Protein AF-0000000080947449 (afdb_homodimer)

Sequence (794 aa):
MSSFTVADSETPPSLASTPSKTPSSKARSRRSQAESKSRFEAYNRLQAAAVAFSETMPIPEIVAVGGQSDGKSSLLEALLGFRFNVREVEMGTRRPLILQMVHDASALEPRCRFQEEDSEEYGSPVVLASAIADVIKSRTDALLKKTKAAVSSKPIVMRAEYAHCPNLTIIDTPGFVLKAKKGEPENTPDEILSMVKSLASPPHRILLFLQQSSVEWCSSLWLDAIREIDPTYRRTVIVVSKFDNRLKEFSDRWEVDRYLSASGYLGDSTHPFFVALPKDRGSVSNDEFRRQISQVDSEVVRHLREGVKGGFDEEKFKSYIGFGRLRDYLESELQKKYKEAAPATLALLEQRCSEVTSELARMDSKIQATSDVSHLRKFAMMHVASISNHVVGNRYVMSSFTVADSETPPSLASTPSKTPSSKARSRRSQAESKSRFEAYNRLQAAAVAFSETMPIPEIVAVGGQSDGKSSLLEALLGFRFNVREVEMGTRRPLILQMVHDASALEPRCRFQEEDSEEYGSPVVLASAIADVIKSRTDALLKKTKAAVSSKPIVMRAEYAHCPNLTIIDTPGFVLKAKKGEPENTPDEILSMVKSLASPPHRILLFLQQSSVEWCSSLWLDAIREIDPTYRRTVIVVSKFDNRLKEFSDRWEVDRYLSASGYLGDSTHPFFVALPKDRGSVSNDEFRRQISQVDSEVVRHLREGVKGGFDEEKFKSYIGFGRLRDYLESELQKKYKEAAPATLALLEQRCSEVTSELARMDSKIQATSDVSHLRKFAMMHVASISNHVVGNRYV

Structure (mmCIF, N/CA/C/O backbone):
data_AF-0000000080947449-model_v1
#
loop_
_entity.id
_entity.type
_entity.pdbx_description
1 polymer 'Dynamin-type G domain-containing protein'
#
loop_
_atom_site.group_PDB
_atom_site.id
_atom_site.type_symbol
_atom_site.label_atom_id
_atom_site.label_alt_id
_atom_site.label_comp_id
_atom_site.label_asym_id
_atom_site.label_entity_id
_atom_site.label_seq_id
_atom_site.pdbx_PDB_ins_code
_atom_site.Cartn_x
_atom_site.Cartn_y
_atom_site.Cartn_z
_atom_site.occupancy
_atom_site.B_iso_or_equiv
_atom_site.auth_seq_id
_atom_site.auth_comp_id
_atom_site.auth_asym_id
_atom_site.auth_atom_id
_atom_site.pdbx_PDB_model_num
ATOM 1 N N . MET A 1 1 ? -70.812 -22.391 23.109 1 23.89 1 MET A N 1
ATOM 2 C CA . MET A 1 1 ? -69.875 -23.156 23.906 1 23.89 1 MET A CA 1
ATOM 3 C C . MET A 1 1 ? -69.375 -24.406 23.172 1 23.89 1 MET A C 1
ATOM 5 O O . MET A 1 1 ? -68.688 -25.25 23.734 1 23.89 1 MET A O 1
ATOM 9 N N . SER A 1 2 ? -70.188 -24.75 22.062 1 24.78 2 SER A N 1
ATOM 10 C CA . SER A 1 2 ? -70.25 -26.016 21.344 1 24.78 2 SER A CA 1
ATOM 11 C C . SER A 1 2 ? -68.875 -26.328 20.703 1 24.78 2 SER A C 1
ATOM 13 O O . SER A 1 2 ? -68.25 -25.469 20.094 1 24.78 2 SER A O 1
ATOM 15 N N . SER A 1 3 ? -68.25 -27.438 21.203 1 25.42 3 SER A N 1
ATOM 16 C CA . SER A 1 3 ? -67 -28.172 21.297 1 25.42 3 SER A CA 1
ATOM 17 C C . SER A 1 3 ? -66.625 -28.828 19.969 1 25.42 3 SER A C 1
ATOM 19 O O . SER A 1 3 ? -66.938 -30 19.75 1 25.42 3 SER A O 1
ATOM 21 N N . PHE A 1 4 ? -66.875 -28.094 18.797 1 24.69 4 PHE A N 1
ATOM 22 C CA . PHE A 1 4 ? -66.75 -28.719 17.484 1 24.69 4 PHE A CA 1
ATOM 23 C C . PHE A 1 4 ? -65.438 -29.406 17.281 1 24.69 4 PHE A C 1
ATOM 25 O O . PHE A 1 4 ? -64.375 -28.766 17.391 1 24.69 4 PHE A O 1
ATOM 32 N N . THR A 1 5 ? -65.312 -30.703 17.609 1 23.23 5 THR A N 1
ATOM 33 C CA . THR A 1 5 ? -64.312 -31.734 17.75 1 23.23 5 THR A CA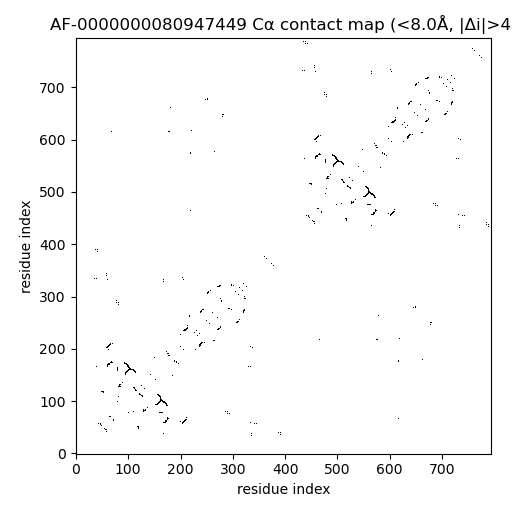 1
ATOM 34 C C . THR A 1 5 ? -63.625 -31.984 16.406 1 23.23 5 THR A C 1
ATOM 36 O O . THR A 1 5 ? -63.375 -33.125 16.031 1 23.23 5 THR A O 1
ATOM 39 N N . VAL A 1 6 ? -63.625 -31.078 15.383 1 23.75 6 VAL A N 1
ATOM 40 C CA . VAL A 1 6 ? -63.375 -31.609 14.055 1 23.75 6 VAL A CA 1
ATOM 41 C C . VAL A 1 6 ? -62 -32.312 14.031 1 23.75 6 VAL A C 1
ATOM 43 O O . VAL A 1 6 ? -60.969 -31.672 14.289 1 23.75 6 VAL A O 1
ATOM 46 N N . ALA A 1 7 ? -61.938 -33.594 14.383 1 24.55 7 ALA A N 1
ATOM 47 C CA . ALA A 1 7 ? -60.812 -34.5 14.516 1 24.55 7 ALA A CA 1
ATOM 48 C C . ALA A 1 7 ? -60.031 -34.594 13.211 1 24.55 7 ALA A C 1
ATOM 50 O O . ALA A 1 7 ? -60.5 -35.188 12.234 1 24.55 7 ALA A O 1
ATOM 51 N N . ASP A 1 8 ? -59.594 -33.469 12.555 1 25.34 8 ASP A N 1
ATOM 52 C CA . ASP A 1 8 ? -59.062 -33.531 11.203 1 25.34 8 ASP A CA 1
ATOM 53 C C . ASP A 1 8 ? -57.938 -34.594 11.117 1 25.34 8 ASP A C 1
ATOM 55 O O . ASP A 1 8 ? -57.094 -34.656 12 1 25.34 8 ASP A O 1
ATOM 59 N N . SER A 1 9 ? -58.281 -35.812 10.586 1 27.98 9 SER A N 1
ATOM 60 C CA . SER A 1 9 ? -57.531 -37.031 10.305 1 27.98 9 SER A CA 1
ATOM 61 C C . SER A 1 9 ? -56.188 -36.719 9.656 1 27.98 9 SER A C 1
ATOM 63 O O . SER A 1 9 ? -56.125 -36.031 8.641 1 27.98 9 SER A O 1
ATOM 65 N N . GLU A 1 10 ? -55.094 -36.562 10.469 1 29.14 10 GLU A N 1
ATOM 66 C CA . GLU A 1 10 ? -53.688 -36.344 10.188 1 29.14 10 GLU A CA 1
ATOM 67 C C . GLU A 1 10 ? -53.125 -37.406 9.258 1 29.14 10 GLU A C 1
ATOM 69 O O . GLU A 1 10 ? -53 -38.562 9.641 1 29.14 10 GLU A O 1
ATOM 74 N N . THR A 1 11 ? -53.719 -37.531 8.008 1 33.16 11 THR A N 1
ATOM 75 C CA . THR A 1 11 ? -53.125 -38.594 7.168 1 33.16 11 THR A CA 1
ATOM 76 C C . THR A 1 11 ? -51.594 -38.5 7.156 1 33.16 11 THR A C 1
ATOM 78 O O . THR A 1 11 ? -51.062 -37.406 7.039 1 33.16 11 THR A O 1
ATOM 81 N N . PRO A 1 12 ? -50.938 -39.562 7.625 1 32.97 12 PRO A N 1
ATOM 82 C CA . PRO A 1 12 ? -49.469 -39.625 7.805 1 32.97 12 PRO A CA 1
ATOM 83 C C . PRO A 1 12 ? -48.688 -39.375 6.516 1 32.97 12 PRO A C 1
ATOM 85 O O . PRO A 1 12 ? -49.188 -39.656 5.422 1 32.97 12 PRO A O 1
ATOM 88 N N . PRO A 1 13 ? -48.031 -38.188 6.422 1 31.58 13 PRO A N 1
ATOM 89 C CA . PRO A 1 13 ? -47.312 -37.875 5.176 1 31.58 13 PRO A CA 1
ATOM 90 C C . PRO A 1 13 ? -46.5 -39.062 4.664 1 31.58 13 PRO A C 1
ATOM 92 O O . PRO A 1 13 ? -46.062 -39.906 5.457 1 31.58 13 PRO A O 1
ATOM 95 N N . SER A 1 14 ? -46.906 -39.625 3.48 1 30.44 14 SER A N 1
ATOM 96 C CA . SER A 1 14 ? -46.219 -40.688 2.734 1 30.44 14 SER A CA 1
ATOM 97 C C . SER A 1 14 ? -44.719 -40.438 2.68 1 30.44 14 SER A C 1
ATOM 99 O O . SER A 1 14 ? -44.281 -39.281 2.523 1 30.44 14 SER A O 1
ATOM 101 N N . LEU A 1 15 ? -43.938 -41.281 3.312 1 28.88 15 LEU A N 1
ATOM 102 C CA . LEU A 1 15 ? -42.5 -41.438 3.35 1 28.88 15 LEU A CA 1
ATOM 103 C C . LEU A 1 15 ? -41.906 -41.406 1.94 1 28.88 15 LEU A C 1
ATOM 105 O O . LEU A 1 15 ? -42.094 -42.375 1.182 1 28.88 15 LEU A O 1
ATOM 109 N N . ALA A 1 16 ? -42.094 -40.219 1.2 1 30.95 16 ALA A N 1
ATOM 110 C CA . ALA A 1 16 ? -41.438 -40.188 -0.101 1 30.95 16 ALA A CA 1
ATOM 111 C C . ALA A 1 16 ? -40 -40.75 -0.011 1 30.95 16 ALA A C 1
ATOM 113 O O . ALA A 1 16 ? -39.219 -40.344 0.852 1 30.95 16 ALA A O 1
ATOM 114 N N . SER A 1 17 ? -39.844 -42.031 -0.473 1 30.22 17 SER A N 1
ATOM 115 C CA . SER A 1 17 ? -38.625 -42.812 -0.643 1 30.22 17 SER A CA 1
ATOM 116 C C . SER A 1 17 ? -37.531 -41.938 -1.258 1 30.22 17 SER A C 1
ATOM 118 O O . SER A 1 17 ? -37.75 -41.219 -2.221 1 30.22 17 SER A O 1
ATOM 120 N N . THR A 1 18 ? -36.656 -41.438 -0.416 1 34.25 18 THR A N 1
ATOM 121 C CA . THR A 1 18 ? -35.406 -40.812 -0.805 1 34.25 18 THR A CA 1
ATOM 122 C C . THR A 1 18 ? -34.719 -41.562 -1.94 1 34.25 18 THR A C 1
ATOM 124 O O . THR A 1 18 ? -34.438 -42.781 -1.808 1 34.25 18 THR A O 1
ATOM 127 N N . PRO A 1 19 ? -35.031 -41.188 -3.217 1 36.56 19 PRO A N 1
ATOM 128 C CA . PRO A 1 19 ? -34.344 -41.906 -4.297 1 36.56 19 PRO A CA 1
ATOM 129 C C . PRO A 1 19 ? -32.875 -42.125 -4.008 1 36.56 19 PRO A C 1
ATOM 131 O O . PRO A 1 19 ? -32.219 -41.312 -3.391 1 36.56 19 PRO A O 1
ATOM 134 N N . SER A 1 20 ? -32.5 -43.312 -3.77 1 34.41 20 SER A N 1
ATOM 135 C CA . SER A 1 20 ? -31.141 -43.781 -3.645 1 34.41 20 SER A CA 1
ATOM 136 C C . SER A 1 20 ? -30.266 -43.281 -4.777 1 34.41 20 SER A C 1
ATOM 138 O O . SER A 1 20 ? -30.641 -43.375 -5.953 1 34.41 20 SER A O 1
ATOM 140 N N . LYS A 1 21 ? -29.641 -42.156 -4.562 1 38.81 21 LYS A N 1
ATOM 141 C CA . LYS A 1 21 ? -28.594 -41.719 -5.484 1 38.81 21 LYS A CA 1
ATOM 142 C C . LYS A 1 21 ? -27.875 -42.906 -6.09 1 38.81 21 LYS A C 1
ATOM 144 O O . LYS A 1 21 ? -27.281 -43.719 -5.367 1 38.81 21 LYS A O 1
ATOM 149 N N . THR A 1 22 ? -28.328 -43.406 -7.148 1 42.28 22 THR A N 1
ATOM 150 C CA . THR A 1 22 ? -27.891 -44.594 -7.883 1 42.28 22 THR A CA 1
ATOM 151 C C . THR A 1 22 ? -26.375 -44.562 -8.094 1 42.28 22 THR A C 1
ATOM 153 O O . THR A 1 22 ? -25.797 -43.5 -8.297 1 42.28 22 THR A O 1
ATOM 156 N N . PRO A 1 23 ? -25.547 -45.625 -7.902 1 50.31 23 PRO A N 1
ATOM 157 C CA . PRO A 1 23 ? -24.125 -45.875 -8.156 1 50.31 23 PRO A CA 1
ATOM 158 C C . PRO A 1 23 ? -23.641 -45.219 -9.453 1 50.31 23 PRO A C 1
ATOM 160 O O . PRO A 1 23 ? -22.438 -45.031 -9.641 1 50.31 23 PRO A O 1
ATOM 163 N N . SER A 1 24 ? -24.453 -44.875 -10.25 1 49.47 24 SER A N 1
ATOM 164 C CA . SER A 1 24 ? -24.047 -44.344 -11.555 1 49.47 24 SER A CA 1
ATOM 165 C C . SER A 1 24 ? -23.562 -42.906 -11.438 1 49.47 24 SER A C 1
ATOM 167 O O . SER A 1 24 ? -22.625 -42.5 -12.125 1 49.47 24 SER A O 1
ATOM 169 N N . SER A 1 25 ? -24.203 -42.188 -10.523 1 52.75 25 SER A N 1
ATOM 170 C CA . SER A 1 25 ? -23.812 -40.781 -10.406 1 52.75 25 SER A CA 1
ATOM 171 C C . SER A 1 25 ? -22.422 -40.656 -9.797 1 52.75 25 SER A C 1
ATOM 173 O O . SER A 1 25 ? -21.641 -39.781 -10.203 1 52.75 25 SER A O 1
ATOM 175 N N . LYS A 1 26 ? -22.234 -41.531 -8.914 1 52.91 26 LYS A N 1
ATOM 176 C CA . LYS A 1 26 ? -20.906 -41.562 -8.297 1 52.91 26 LYS A CA 1
ATOM 177 C C . LYS A 1 26 ? -19.859 -42.094 -9.273 1 52.91 26 LYS A C 1
ATOM 179 O O . LYS A 1 26 ? -18.734 -41.594 -9.305 1 52.91 26 LYS A O 1
ATOM 184 N N . ALA A 1 27 ? -20.188 -43 -10.055 1 48.44 27 ALA A N 1
ATOM 185 C CA . ALA A 1 27 ? -19.266 -43.5 -11.07 1 48.44 27 ALA A CA 1
ATOM 186 C C . ALA A 1 27 ? -18.969 -42.438 -12.117 1 48.44 27 ALA A C 1
ATOM 188 O O . ALA A 1 27 ? -17.828 -42.312 -12.562 1 48.44 27 ALA A O 1
ATOM 189 N N . ARG A 1 28 ? -19.891 -41.625 -12.344 1 53.16 28 ARG A N 1
ATOM 190 C CA . ARG A 1 28 ? -19.734 -40.562 -13.32 1 53.16 28 ARG A CA 1
ATOM 191 C C . ARG A 1 28 ? -18.875 -39.438 -12.766 1 53.16 28 ARG A C 1
ATOM 193 O O . ARG A 1 28 ? -18.062 -38.844 -13.484 1 53.16 28 ARG A O 1
ATOM 200 N N . SER A 1 29 ? -19.016 -39.188 -11.492 1 55.78 29 SER A N 1
ATOM 201 C CA . SER A 1 29 ? -18.219 -38.156 -10.82 1 55.78 29 SER A CA 1
ATOM 202 C C . SER A 1 29 ? -16.75 -38.594 -10.719 1 55.78 29 SER A C 1
ATOM 204 O O . SER A 1 29 ? -15.852 -37.781 -10.93 1 55.78 29 SER A O 1
ATOM 206 N N . ARG A 1 30 ? -16.531 -39.844 -10.523 1 54.91 30 ARG A N 1
ATOM 207 C CA . ARG A 1 30 ? -15.164 -40.344 -10.445 1 54.91 30 ARG A CA 1
ATOM 208 C C . ARG A 1 30 ? -14.508 -40.375 -11.82 1 54.91 30 ARG A C 1
ATOM 210 O O . ARG A 1 30 ? -13.32 -40.062 -11.953 1 54.91 30 ARG A O 1
ATOM 217 N N . ARG A 1 31 ? -15.25 -40.812 -12.75 1 52.69 31 ARG A N 1
ATOM 218 C CA . ARG A 1 31 ? -14.719 -40.812 -14.117 1 52.69 31 ARG A CA 1
ATOM 219 C C . ARG A 1 31 ? -14.398 -39.406 -14.578 1 52.69 31 ARG A C 1
ATOM 221 O O . ARG A 1 31 ? -13.375 -39.156 -15.227 1 52.69 31 ARG A O 1
ATOM 228 N N . SER A 1 32 ? -15.266 -38.438 -14.227 1 59.44 32 SER A N 1
ATOM 229 C CA . SER A 1 32 ? -15.039 -37.062 -14.578 1 59.44 32 SER A CA 1
ATOM 230 C C . SER A 1 32 ? -13.805 -36.5 -13.883 1 59.44 32 SER A C 1
ATOM 232 O O . SER A 1 32 ? -13.016 -35.75 -14.492 1 59.44 32 SER A O 1
ATOM 234 N N . GLN A 1 33 ? -13.57 -36.938 -12.711 1 63.97 33 GLN A N 1
ATOM 235 C CA . GLN A 1 33 ? -12.391 -36.5 -11.969 1 63.97 33 GLN A CA 1
ATOM 236 C C . GLN A 1 33 ? -11.125 -37.125 -12.555 1 63.97 33 GLN A C 1
ATOM 238 O O . GLN A 1 33 ? -10.086 -36.469 -12.648 1 63.97 33 GLN A O 1
ATOM 243 N N . ALA A 1 34 ? -11.258 -38.438 -12.93 1 61.75 34 ALA A N 1
ATOM 244 C CA . ALA A 1 34 ? -10.125 -39.125 -13.539 1 61.75 34 ALA A CA 1
ATOM 245 C C . ALA A 1 34 ? -9.758 -38.469 -14.883 1 61.75 34 ALA A C 1
ATOM 247 O O . ALA A 1 34 ? -8.578 -38.344 -15.203 1 61.75 34 ALA A O 1
ATOM 248 N N . GLU A 1 35 ? -10.734 -38.125 -15.578 1 64.56 35 GLU A N 1
ATOM 249 C CA . GLU A 1 35 ? -10.508 -37.469 -16.859 1 64.56 35 GLU A CA 1
ATOM 250 C C . GLU A 1 35 ? -9.867 -36.094 -16.672 1 64.56 35 GLU A C 1
ATOM 252 O O . GLU A 1 35 ? -8.961 -35.719 -17.422 1 64.56 35 GLU A O 1
ATOM 257 N N . SER A 1 36 ? -10.305 -35.406 -15.688 1 69.31 36 SER A N 1
ATOM 258 C CA . SER A 1 36 ? -9.758 -34.094 -15.398 1 69.31 36 SER A CA 1
ATOM 259 C C . SER A 1 36 ? -8.289 -34.188 -14.977 1 69.31 36 SER A C 1
ATOM 261 O O . SER A 1 36 ? -7.465 -33.375 -15.398 1 69.31 36 SER A O 1
ATOM 263 N N . LYS A 1 37 ? -8.031 -35.188 -14.227 1 68.88 37 LYS A N 1
ATOM 264 C CA . LYS A 1 37 ? -6.652 -35.406 -13.781 1 68.88 37 LYS A CA 1
ATOM 265 C C . LYS A 1 37 ? -5.746 -35.75 -14.961 1 68.88 37 LYS A C 1
ATOM 267 O O . LYS A 1 37 ? -4.621 -35.25 -15.055 1 68.88 37 LYS A O 1
ATOM 272 N N . SER A 1 38 ? -6.289 -36.594 -15.766 1 66.88 38 SER A N 1
ATOM 273 C CA . SER A 1 38 ? -5.523 -37.031 -16.938 1 66.88 38 SER A CA 1
ATOM 274 C C . SER A 1 38 ? -5.246 -35.844 -17.859 1 66.88 38 SER A C 1
ATOM 276 O O . SER A 1 38 ? -4.137 -35.688 -18.375 1 66.88 38 SER A O 1
ATOM 278 N N . ARG A 1 39 ? -6.211 -35.031 -18.062 1 68.25 39 ARG A N 1
ATOM 279 C CA . ARG A 1 39 ? -6.035 -33.844 -18.891 1 68.25 39 ARG A CA 1
ATOM 280 C C . ARG A 1 39 ? -5.004 -32.875 -18.281 1 68.25 39 ARG A C 1
ATOM 282 O O . ARG A 1 39 ? -4.168 -32.344 -19 1 68.25 39 ARG A O 1
ATOM 289 N N . PHE A 1 40 ? -5.102 -32.75 -17.031 1 71.81 40 PHE A N 1
ATOM 290 C CA . PHE A 1 40 ? -4.16 -31.891 -16.328 1 71.81 40 PHE A CA 1
ATOM 291 C C . PHE A 1 40 ? -2.73 -32.406 -16.5 1 71.81 40 PHE A C 1
ATOM 293 O O . PHE A 1 40 ? -1.825 -31.609 -16.812 1 71.81 40 PHE A O 1
ATOM 300 N N . GLU A 1 41 ? -2.549 -33.656 -16.359 1 67.94 41 GLU A N 1
ATOM 301 C CA . GLU A 1 41 ? -1.217 -34.25 -16.5 1 67.94 41 GLU A CA 1
ATOM 302 C C . GLU A 1 41 ? -0.681 -34.062 -17.906 1 67.94 41 GLU A C 1
ATOM 304 O O . GLU A 1 41 ? 0.509 -33.812 -18.109 1 67.94 41 GLU A O 1
ATOM 309 N N . ALA A 1 42 ? -1.567 -34.281 -18.781 1 67.5 42 ALA A N 1
ATOM 310 C CA . ALA A 1 42 ? -1.176 -34.094 -20.188 1 67.5 42 ALA A CA 1
ATOM 311 C C . ALA A 1 42 ? -0.698 -32.688 -20.438 1 67.5 42 ALA A C 1
ATOM 313 O O . ALA A 1 42 ? 0.337 -32.469 -21.078 1 67.5 42 ALA A O 1
ATOM 314 N N . TYR A 1 43 ? -1.394 -31.781 -19.953 1 67.75 43 TYR A N 1
ATOM 315 C CA . TYR A 1 43 ? -1.039 -30.391 -20.156 1 67.75 43 TYR A CA 1
ATOM 316 C C . TYR A 1 43 ? 0.241 -30.031 -19.406 1 67.75 43 TYR A C 1
ATOM 318 O O . TYR A 1 43 ? 1.03 -29.203 -19.875 1 67.75 43 TYR A O 1
ATOM 326 N N . ASN A 1 44 ? 0.49 -30.609 -18.297 1 69.38 44 ASN A N 1
ATOM 327 C CA . ASN A 1 44 ? 1.736 -30.406 -17.562 1 69.38 44 ASN A CA 1
ATOM 328 C C . ASN A 1 44 ? 2.943 -30.875 -18.375 1 69.38 44 ASN A C 1
ATOM 330 O O . ASN A 1 44 ? 3.971 -30.203 -18.422 1 69.38 44 ASN A O 1
ATOM 334 N N . ARG A 1 45 ? 2.713 -32.031 -18.922 1 63.75 45 ARG A N 1
ATOM 335 C CA . ARG A 1 45 ? 3.789 -32.562 -19.75 1 63.75 45 ARG A CA 1
ATOM 336 C C . ARG A 1 45 ? 4.035 -31.703 -20.984 1 63.75 45 ARG A C 1
ATOM 338 O O . ARG A 1 45 ? 5.184 -31.469 -21.359 1 63.75 45 ARG A O 1
ATOM 345 N N . LEU A 1 46 ? 2.967 -31.297 -21.547 1 64.38 46 LEU A N 1
ATOM 346 C CA . LEU A 1 46 ? 3.07 -30.406 -22.703 1 64.38 46 LEU A CA 1
ATOM 347 C C . LEU A 1 46 ? 3.773 -29.109 -22.344 1 64.38 46 LEU A C 1
ATOM 349 O O . LEU A 1 46 ? 4.609 -28.609 -23.094 1 64.38 46 LEU A O 1
ATOM 353 N N . GLN A 1 47 ? 3.43 -28.578 -21.25 1 68.38 47 GLN A N 1
ATOM 354 C CA . GLN A 1 47 ? 4.043 -27.344 -20.766 1 68.38 47 GLN A CA 1
ATOM 355 C C . GLN A 1 47 ? 5.539 -27.531 -20.547 1 68.38 47 GLN A C 1
ATOM 357 O O . GLN A 1 47 ? 6.344 -26.688 -20.969 1 68.38 47 GLN A O 1
ATOM 362 N N . ALA A 1 48 ? 5.883 -28.531 -19.891 1 64.06 48 ALA A N 1
ATOM 363 C CA . ALA A 1 48 ? 7.289 -28.828 -19.625 1 64.06 48 ALA A CA 1
ATOM 364 C C . ALA A 1 48 ? 8.07 -28.969 -20.922 1 64.06 48 ALA A C 1
ATOM 366 O O . ALA A 1 48 ? 9.188 -28.453 -21.047 1 64.06 48 ALA A O 1
ATOM 367 N N . ALA A 1 49 ? 7.449 -29.672 -21.781 1 60.72 49 ALA A N 1
ATOM 368 C CA . ALA A 1 49 ? 8.078 -29.859 -23.094 1 60.72 49 ALA A CA 1
ATOM 369 C C . ALA A 1 49 ? 8.242 -28.531 -23.812 1 60.72 49 ALA A C 1
ATOM 371 O O . ALA A 1 49 ? 9.281 -28.266 -24.422 1 60.72 49 ALA A O 1
ATOM 372 N N . ALA A 1 50 ? 7.227 -27.766 -23.75 1 66.12 50 ALA A N 1
ATOM 373 C CA . ALA A 1 50 ? 7.25 -26.469 -24.422 1 66.12 50 ALA A CA 1
ATOM 374 C C . ALA A 1 50 ? 8.367 -25.578 -23.875 1 66.12 50 ALA A C 1
ATOM 376 O O . ALA A 1 50 ? 9.055 -24.891 -24.625 1 66.12 50 ALA A O 1
ATOM 377 N N . VAL A 1 51 ? 8.586 -25.578 -22.625 1 66.12 51 VAL A N 1
ATOM 378 C CA . VAL A 1 51 ? 9.641 -24.781 -22 1 66.12 51 VAL A CA 1
ATOM 379 C C . VAL A 1 51 ? 11.008 -25.328 -22.406 1 66.12 51 VAL A C 1
ATOM 381 O O . VAL A 1 51 ? 11.898 -24.562 -22.766 1 66.12 51 VAL A O 1
ATOM 384 N N . ALA A 1 52 ? 11.164 -26.625 -22.406 1 59.22 52 ALA A N 1
ATOM 385 C CA . ALA A 1 52 ? 12.43 -27.281 -22.703 1 59.22 52 ALA A CA 1
ATOM 386 C C . ALA A 1 52 ? 12.867 -27 -24.141 1 59.22 52 ALA A C 1
ATOM 388 O O . ALA A 1 52 ? 14.055 -26.797 -24.406 1 59.22 52 ALA A O 1
ATOM 389 N N . PHE A 1 53 ? 11.898 -26.953 -24.969 1 58.31 53 PHE A N 1
ATOM 390 C CA . PHE A 1 53 ? 12.211 -26.875 -26.391 1 58.31 53 PHE A CA 1
ATOM 391 C C . PHE A 1 53 ? 11.906 -25.484 -26.922 1 58.31 53 PHE A C 1
ATOM 393 O O . PHE A 1 53 ? 11.953 -25.25 -28.141 1 58.31 53 PHE A O 1
ATOM 400 N N . SER A 1 54 ? 11.578 -24.609 -26.031 1 65.44 54 SER A N 1
ATOM 401 C CA . SER A 1 54 ? 11.312 -23.219 -26.359 1 65.44 54 SER A CA 1
ATOM 402 C C . SER A 1 54 ? 10.219 -23.109 -27.422 1 65.44 54 SER A C 1
ATOM 404 O O . SER A 1 54 ? 10.383 -22.391 -28.406 1 65.44 54 SER A O 1
ATOM 406 N N . GLU A 1 55 ? 9.258 -24.031 -27.312 1 63.31 55 GLU A N 1
ATOM 407 C CA . GLU A 1 55 ? 8.109 -23.984 -28.203 1 63.31 55 GLU A CA 1
ATOM 408 C C . GLU A 1 55 ? 6.941 -23.234 -27.562 1 63.31 55 GLU A C 1
ATOM 410 O O . GLU A 1 55 ? 6.754 -23.281 -26.344 1 63.31 55 GLU A O 1
ATOM 415 N N . THR A 1 56 ? 6.324 -22.562 -28.406 1 66.12 56 THR A N 1
ATOM 416 C CA . THR A 1 56 ? 5.156 -21.844 -27.906 1 66.12 56 THR A CA 1
ATOM 417 C C . THR A 1 56 ? 3.881 -22.641 -28.172 1 66.12 56 THR A C 1
ATOM 419 O O . THR A 1 56 ? 3.59 -23 -29.312 1 66.12 56 THR A O 1
ATOM 422 N N . MET A 1 57 ? 3.326 -23.219 -27.188 1 68.31 57 MET A N 1
ATOM 423 C CA . MET A 1 57 ? 2.043 -23.922 -27.266 1 68.31 57 MET A CA 1
ATOM 424 C C . MET A 1 57 ? 0.972 -23.188 -26.469 1 68.31 57 MET A C 1
ATOM 426 O O . MET A 1 57 ? 1.266 -22.578 -25.438 1 68.31 57 MET A O 1
ATOM 430 N N . PRO A 1 58 ? -0.165 -23.188 -27.062 1 77.81 58 PRO A N 1
ATOM 431 C CA . PRO A 1 58 ? -1.248 -22.516 -26.328 1 77.81 58 PRO A CA 1
ATOM 432 C C . PRO A 1 58 ? -1.743 -23.328 -25.141 1 77.81 58 PRO A C 1
ATOM 434 O O . PRO A 1 58 ? -2.836 -23.891 -25.188 1 77.81 58 PRO A O 1
ATOM 437 N N . ILE A 1 59 ? -1.062 -23.344 -24.125 1 78.88 59 ILE A N 1
ATOM 438 C CA . ILE A 1 59 ? -1.4 -24.062 -22.906 1 78.88 59 ILE A CA 1
ATOM 439 C C . ILE A 1 59 ? -2.006 -23.094 -21.891 1 78.88 59 ILE A C 1
ATOM 441 O O . ILE A 1 59 ? -1.399 -22.078 -21.562 1 78.88 59 ILE A O 1
ATOM 445 N N . PRO A 1 60 ? -3.205 -23.469 -21.531 1 85.75 60 PRO A N 1
ATOM 446 C CA . PRO A 1 60 ? -3.783 -22.625 -20.484 1 85.75 60 PRO A CA 1
ATOM 447 C C . PRO A 1 60 ? -3 -22.688 -19.172 1 85.75 60 PRO A C 1
ATOM 449 O O . PRO A 1 60 ? -2.635 -23.781 -18.719 1 85.75 60 PRO A O 1
ATOM 452 N N . GLU A 1 61 ? -2.578 -21.625 -18.75 1 91 61 GLU A N 1
ATOM 453 C CA . GLU A 1 61 ? -1.858 -21.484 -17.484 1 91 61 GLU A CA 1
ATOM 454 C C . GLU A 1 61 ? -2.279 -20.219 -16.75 1 91 61 GLU A C 1
ATOM 456 O O . GLU A 1 61 ? -2.879 -19.312 -17.344 1 91 61 GLU A O 1
ATOM 461 N N . ILE A 1 62 ? -2.021 -20.219 -15.508 1 96 62 ILE A N 1
ATOM 462 C CA . ILE A 1 62 ? -2.279 -19.016 -14.703 1 96 62 ILE A CA 1
ATOM 463 C C . ILE A 1 62 ? -0.988 -18.234 -14.531 1 96 62 ILE A C 1
ATOM 465 O O . ILE A 1 62 ? 0.057 -18.797 -14.203 1 96 62 ILE A O 1
ATOM 469 N N . VAL A 1 63 ? -1.037 -16.969 -14.836 1 96.69 63 VAL A N 1
ATOM 470 C CA . VAL A 1 63 ? 0.114 -16.094 -14.641 1 96.69 63 VAL A CA 1
ATOM 471 C C . VAL A 1 63 ? -0.155 -15.133 -13.492 1 96.69 63 VAL A C 1
ATOM 473 O O . VAL A 1 63 ? -1.108 -14.352 -13.531 1 96.69 63 VAL A O 1
ATOM 476 N N . ALA A 1 64 ? 0.629 -15.258 -12.43 1 96.69 64 ALA A N 1
ATOM 477 C CA . ALA A 1 64 ? 0.516 -14.344 -11.297 1 96.69 64 ALA A CA 1
ATOM 478 C C . ALA A 1 64 ? 1.242 -13.031 -11.578 1 96.69 64 ALA A C 1
ATOM 480 O O . ALA A 1 64 ? 2.434 -13.031 -11.891 1 96.69 64 ALA A O 1
ATOM 481 N N . VAL A 1 65 ? 0.524 -11.961 -11.484 1 96.56 65 VAL A N 1
ATOM 482 C CA . VAL A 1 65 ? 1.08 -10.641 -11.773 1 96.56 65 VAL A CA 1
ATOM 483 C C . VAL A 1 65 ? 0.763 -9.68 -10.633 1 96.56 65 VAL A C 1
ATOM 485 O O . VAL A 1 65 ? -0.259 -9.82 -9.961 1 96.56 65 VAL A O 1
ATOM 488 N N . GLY A 1 66 ? 1.659 -8.703 -10.414 1 94.94 66 GLY A N 1
ATOM 489 C CA . GLY A 1 66 ? 1.513 -7.719 -9.352 1 94.94 66 GLY A CA 1
ATOM 490 C C . GLY A 1 66 ? 2.818 -7.043 -8.977 1 94.94 66 GLY A C 1
ATOM 491 O O . GLY A 1 66 ? 3.871 -7.367 -9.531 1 94.94 66 GLY A O 1
ATOM 492 N N . GLY A 1 67 ? 2.641 -6.168 -8.086 1 91.62 67 GLY A N 1
ATOM 493 C CA . GLY A 1 67 ? 3.834 -5.484 -7.617 1 91.62 67 GLY A CA 1
ATOM 494 C C . GLY A 1 67 ? 4.656 -6.312 -6.648 1 91.62 67 GLY A C 1
ATOM 495 O O . GLY A 1 67 ? 4.238 -7.398 -6.246 1 91.62 67 GLY A O 1
ATOM 496 N N . GLN A 1 68 ? 5.832 -5.695 -6.328 1 87.62 68 GLN A N 1
ATOM 497 C CA . GLN A 1 68 ? 6.668 -6.332 -5.32 1 87.62 68 GLN A CA 1
ATOM 498 C C . GLN A 1 68 ? 5.965 -6.375 -3.967 1 87.62 68 GLN A C 1
ATOM 500 O O . GLN A 1 68 ? 5.348 -5.391 -3.553 1 87.62 68 GLN A O 1
ATOM 505 N N . SER A 1 69 ? 5.93 -7.457 -3.309 1 85.81 69 SER A N 1
ATOM 506 C CA . SER A 1 69 ? 5.391 -7.684 -1.971 1 85.81 69 SER A CA 1
ATOM 507 C C . SER A 1 69 ? 3.867 -7.719 -1.987 1 85.81 69 SER A C 1
ATOM 509 O O . SER A 1 69 ? 3.225 -7.559 -0.947 1 85.81 69 SER A O 1
ATOM 511 N N . ASP A 1 70 ? 3.277 -7.887 -3.104 1 90.88 70 ASP A N 1
ATOM 512 C CA . ASP A 1 70 ? 1.821 -7.953 -3.189 1 90.88 70 ASP A CA 1
ATOM 513 C C . ASP A 1 70 ? 1.304 -9.312 -2.725 1 90.88 70 ASP A C 1
ATOM 515 O O . ASP A 1 70 ? 0.096 -9.5 -2.564 1 90.88 70 ASP A O 1
ATOM 519 N N . GLY A 1 71 ? 2.217 -10.273 -2.559 1 90.06 71 GLY A N 1
ATOM 520 C CA . GLY A 1 71 ? 1.809 -11.539 -1.972 1 90.06 71 GLY A CA 1
ATOM 521 C C . GLY A 1 71 ? 1.802 -12.68 -2.967 1 90.06 71 GLY A C 1
ATOM 522 O O . GLY A 1 71 ? 1.243 -13.742 -2.693 1 90.06 71 GLY A O 1
ATOM 523 N N . LYS A 1 72 ? 2.395 -12.547 -4.113 1 92.69 72 LYS A N 1
ATOM 524 C CA . LYS A 1 72 ? 2.404 -13.578 -5.148 1 92.69 72 LYS A CA 1
ATOM 525 C C . LYS A 1 72 ? 3.016 -14.875 -4.633 1 92.69 72 LYS A C 1
ATOM 527 O O . LYS A 1 72 ? 2.41 -15.945 -4.746 1 92.69 72 LYS A O 1
ATOM 532 N N . SER A 1 73 ? 4.176 -14.758 -4.02 1 87.75 73 SER A N 1
ATOM 533 C CA . SER A 1 73 ? 4.883 -15.938 -3.545 1 87.75 73 SER A CA 1
ATOM 534 C C . SER A 1 73 ? 4.148 -16.594 -2.379 1 87.75 73 SER A C 1
ATOM 536 O O . SER A 1 73 ? 4.102 -17.828 -2.279 1 87.75 73 SER A O 1
ATOM 538 N N . SER A 1 74 ? 3.631 -15.766 -1.493 1 90.06 74 SER A N 1
ATOM 539 C CA . SER A 1 74 ? 2.869 -16.297 -0.368 1 90.06 74 SER A CA 1
ATOM 540 C C . SER A 1 74 ? 1.637 -17.062 -0.846 1 90.06 74 SER A C 1
ATOM 542 O O . SER A 1 74 ? 1.257 -18.078 -0.254 1 90.06 74 SER A O 1
ATOM 544 N N . LEU A 1 75 ? 1.055 -16.516 -1.839 1 94.5 75 LEU A N 1
ATOM 545 C CA . LEU A 1 75 ? -0.12 -17.188 -2.389 1 94.5 75 LEU A CA 1
ATOM 546 C C . LEU A 1 75 ? 0.252 -18.531 -2.986 1 94.5 75 LEU A C 1
ATOM 548 O O . LEU A 1 75 ? -0.484 -19.516 -2.828 1 94.5 75 LEU A O 1
ATOM 552 N N . LEU A 1 76 ? 1.36 -18.625 -3.656 1 92.69 76 LEU A N 1
ATOM 553 C CA . LEU A 1 76 ? 1.826 -19.875 -4.242 1 92.69 76 LEU A CA 1
ATOM 554 C C . LEU A 1 76 ? 2.102 -20.906 -3.16 1 92.69 76 LEU A C 1
ATOM 556 O O . LEU A 1 76 ? 1.753 -22.078 -3.316 1 92.69 76 LEU A O 1
ATOM 560 N N . GLU A 1 77 ? 2.66 -20.469 -2.08 1 91.38 77 GLU A N 1
ATOM 561 C CA . GLU A 1 77 ? 2.914 -21.375 -0.963 1 91.38 77 GLU A CA 1
ATOM 562 C C . GLU A 1 77 ? 1.608 -21.922 -0.381 1 91.38 77 GLU A C 1
ATOM 564 O O . GLU A 1 77 ? 1.521 -23.094 -0.018 1 91.38 77 GLU A O 1
ATOM 569 N N . ALA A 1 78 ? 0.726 -21.016 -0.289 1 94.88 78 ALA A N 1
ATOM 570 C CA . ALA A 1 78 ? -0.576 -21.422 0.228 1 94.88 78 ALA A CA 1
ATOM 571 C C . ALA A 1 78 ? -1.229 -22.453 -0.689 1 94.88 78 ALA A C 1
ATOM 573 O O . ALA A 1 78 ? -1.793 -23.453 -0.217 1 94.88 78 ALA A O 1
ATOM 574 N N . LEU A 1 79 ? -1.161 -22.281 -1.964 1 95.5 79 LEU A N 1
ATOM 575 C CA . LEU A 1 79 ? -1.723 -23.219 -2.934 1 95.5 79 LEU A CA 1
ATOM 576 C C . LEU A 1 79 ? -0.993 -24.562 -2.881 1 95.5 79 LEU A C 1
ATOM 578 O O . LEU A 1 79 ? -1.619 -25.625 -2.988 1 95.5 79 LEU A O 1
ATOM 582 N N . LEU A 1 80 ? 0.302 -24.5 -2.641 1 93.19 80 LEU A N 1
ATOM 583 C CA . LEU A 1 80 ? 1.114 -25.703 -2.539 1 93.19 80 LEU A CA 1
ATOM 584 C C . LEU A 1 80 ? 0.806 -26.453 -1.253 1 93.19 80 LEU A C 1
ATOM 586 O O . LEU A 1 80 ? 0.922 -27.688 -1.206 1 93.19 80 LEU A O 1
ATOM 590 N N . GLY A 1 81 ? 0.521 -25.703 -0.218 1 92.69 81 GLY A N 1
ATOM 591 C CA . GLY A 1 81 ? 0.221 -26.297 1.076 1 92.69 81 GLY A CA 1
ATOM 592 C C . GLY A 1 81 ? 1.448 -26.469 1.951 1 92.69 81 GLY A C 1
ATOM 593 O O . GLY A 1 81 ? 1.396 -27.156 2.975 1 92.69 81 GLY A O 1
ATOM 594 N N . PHE A 1 82 ? 2.537 -25.969 1.519 1 90.75 82 PHE A N 1
ATOM 595 C CA . PHE A 1 82 ? 3.756 -25.953 2.316 1 90.75 82 PHE A CA 1
ATOM 596 C C . PHE A 1 82 ? 4.617 -24.75 1.988 1 90.75 82 PHE A C 1
ATOM 598 O O . PHE A 1 82 ? 4.484 -24.156 0.914 1 90.75 82 PHE A O 1
ATOM 605 N N . ARG A 1 83 ? 5.488 -24.375 2.988 1 86.44 83 ARG A N 1
ATOM 606 C CA . ARG A 1 83 ? 6.344 -23.203 2.834 1 86.44 83 ARG A CA 1
ATOM 607 C C . ARG A 1 83 ? 7.711 -23.594 2.283 1 86.44 83 ARG A C 1
ATOM 609 O O . ARG A 1 83 ? 8.258 -24.641 2.646 1 86.44 83 ARG A O 1
ATOM 616 N N . PHE A 1 84 ? 8.219 -23.047 1.357 1 77 84 PHE A N 1
ATOM 617 C CA . PHE A 1 84 ? 9.602 -23.281 0.959 1 77 84 PHE A CA 1
ATOM 618 C C . PHE A 1 84 ? 10.422 -22.016 1.087 1 77 84 PHE A C 1
ATOM 620 O O . PHE A 1 84 ? 11.594 -21.969 0.69 1 77 84 PHE A O 1
ATOM 627 N N . ASN A 1 85 ? 10.188 -21.234 2.227 1 56.66 85 ASN A N 1
ATOM 628 C CA . ASN A 1 85 ? 10.836 -20.094 2.859 1 56.66 85 ASN A CA 1
ATOM 629 C C . ASN A 1 85 ? 11.805 -19.391 1.906 1 56.66 85 ASN A C 1
ATOM 631 O O . ASN A 1 85 ? 13.016 -19.594 1.985 1 56.66 85 ASN A O 1
ATOM 635 N N . VAL A 1 86 ? 11.414 -18.938 0.815 1 52.78 86 VAL A N 1
ATOM 636 C CA . VAL A 1 86 ? 12.359 -18.203 -0.024 1 52.78 86 VAL A CA 1
ATOM 637 C C . VAL A 1 86 ? 12.898 -17 0.735 1 52.78 86 VAL A C 1
ATOM 639 O O . VAL A 1 86 ? 13.602 -16.156 0.164 1 52.78 86 VAL A O 1
ATOM 642 N N . ARG A 1 87 ? 12.641 -16.875 2.104 1 48.47 87 ARG A N 1
ATOM 643 C CA . ARG A 1 87 ? 12.648 -15.633 2.861 1 48.47 87 ARG A CA 1
ATOM 644 C C . ARG A 1 87 ? 14.047 -15.008 2.861 1 48.47 87 ARG A C 1
ATOM 646 O O . ARG A 1 87 ? 14.18 -13.789 2.977 1 48.47 87 ARG A O 1
ATOM 653 N N . GLU A 1 88 ? 15.086 -16.172 3.172 1 43.84 88 GLU A N 1
ATOM 654 C CA . GLU A 1 88 ? 16.375 -15.516 3.371 1 43.84 88 GLU A CA 1
ATOM 655 C C . GLU A 1 88 ? 16.719 -14.594 2.205 1 43.84 88 GLU A C 1
ATOM 657 O O . GLU A 1 88 ? 17.703 -13.859 2.256 1 43.84 88 GLU A O 1
ATOM 662 N N . VAL A 1 89 ? 16.266 -14.891 1.211 1 41.81 89 VAL A N 1
ATOM 663 C CA . VAL A 1 89 ? 16.797 -14.18 0.058 1 41.81 89 VAL A CA 1
ATOM 664 C C . VAL A 1 89 ? 15.945 -12.953 -0.243 1 41.81 89 VAL A C 1
ATOM 666 O O . VAL A 1 89 ? 14.727 -13.062 -0.382 1 41.81 89 VAL A O 1
ATOM 669 N N . GLU A 1 90 ? 16.391 -11.891 0.385 1 46.34 90 GLU A N 1
ATOM 670 C CA . GLU A 1 90 ? 15.922 -10.562 -0.023 1 46.34 90 GLU A CA 1
ATOM 671 C C . GLU A 1 90 ? 15.32 -10.602 -1.425 1 46.34 90 GLU A C 1
ATOM 673 O O . GLU A 1 90 ? 14.836 -9.578 -1.923 1 46.34 90 GLU A O 1
ATOM 678 N N . MET A 1 91 ? 15.82 -11.508 -2.379 1 51.88 91 MET A N 1
ATOM 679 C CA . MET A 1 91 ? 15.703 -11.211 -3.803 1 51.88 91 MET A CA 1
ATOM 680 C C . MET A 1 91 ? 14.32 -11.57 -4.324 1 51.88 91 MET A C 1
ATOM 682 O O . MET A 1 91 ? 13.836 -12.688 -4.117 1 51.88 91 MET A O 1
ATOM 686 N N . GLY A 1 92 ? 13.43 -10.57 -4.336 1 63.5 92 GLY A N 1
ATOM 687 C CA . GLY A 1 92 ? 12.242 -10.727 -5.164 1 63.5 92 GLY A CA 1
ATOM 688 C C . GLY A 1 92 ? 12.438 -11.695 -6.312 1 63.5 92 GLY A C 1
ATOM 689 O O . GLY A 1 92 ? 13.555 -12.156 -6.559 1 63.5 92 GLY A O 1
ATOM 690 N N . THR A 1 93 ? 11.43 -12.336 -6.711 1 73.94 93 THR A N 1
ATOM 691 C CA . THR A 1 93 ? 11.43 -13.156 -7.914 1 73.94 93 THR A CA 1
ATOM 692 C C . THR A 1 93 ? 12.133 -12.438 -9.062 1 73.94 93 THR A C 1
ATOM 694 O O . THR A 1 93 ? 11.797 -11.289 -9.375 1 73.94 93 THR A O 1
ATOM 697 N N . ARG A 1 94 ? 13.258 -13.086 -9.516 1 87.19 94 ARG A N 1
ATOM 698 C CA . ARG A 1 94 ? 14.008 -12.445 -10.594 1 87.19 94 ARG A CA 1
ATOM 699 C C . ARG A 1 94 ? 13.906 -13.25 -11.883 1 87.19 94 ARG A C 1
ATOM 701 O O . ARG A 1 94 ? 14.344 -12.797 -12.938 1 87.19 94 ARG A O 1
ATOM 708 N N . ARG A 1 95 ? 13.398 -14.469 -11.766 1 91.12 95 ARG A N 1
ATOM 709 C CA . ARG A 1 95 ? 13.047 -15.336 -12.883 1 91.12 95 ARG A CA 1
ATOM 710 C C . ARG A 1 95 ? 11.641 -15.898 -12.727 1 91.12 95 ARG A C 1
ATOM 712 O O . ARG A 1 95 ? 11.219 -16.234 -11.609 1 91.12 95 ARG A O 1
ATOM 719 N N . PRO A 1 96 ? 10.961 -16 -13.828 1 92.12 96 PRO A N 1
ATOM 720 C CA . PRO A 1 96 ? 9.656 -16.656 -13.695 1 92.12 96 PRO A CA 1
ATOM 721 C C . PRO A 1 96 ? 9.781 -18.094 -13.172 1 92.12 96 PRO A C 1
ATOM 723 O O . PRO A 1 96 ? 10.711 -18.812 -13.547 1 92.12 96 PRO A O 1
ATOM 726 N N . LEU A 1 97 ? 8.953 -18.438 -12.305 1 91.94 97 LEU A N 1
ATOM 727 C CA . LEU A 1 97 ? 8.852 -19.797 -11.781 1 91.94 97 LEU A CA 1
ATOM 728 C C . LEU A 1 97 ? 7.551 -20.453 -12.227 1 91.94 97 LEU A C 1
ATOM 730 O O . LEU A 1 97 ? 6.465 -20.016 -11.852 1 91.94 97 LEU A O 1
ATOM 734 N N . ILE A 1 98 ? 7.656 -21.469 -13.094 1 91.62 98 ILE A N 1
ATOM 735 C CA . ILE A 1 98 ? 6.488 -22.234 -13.5 1 91.62 98 ILE A CA 1
ATOM 736 C C . ILE A 1 98 ? 6.273 -23.391 -12.516 1 91.62 98 ILE A C 1
ATOM 738 O O . ILE A 1 98 ? 7.07 -24.328 -12.469 1 91.62 98 ILE A O 1
ATOM 742 N N . LEU A 1 99 ? 5.254 -23.312 -11.82 1 92.5 99 LEU A N 1
ATOM 743 C CA . LEU A 1 99 ? 4.93 -24.297 -10.797 1 92.5 99 LEU A CA 1
ATOM 744 C C . LEU A 1 99 ? 3.814 -25.219 -11.273 1 92.5 99 LEU A C 1
ATOM 746 O O . LEU A 1 99 ? 2.676 -24.781 -11.453 1 92.5 99 LEU A O 1
ATOM 750 N N . GLN A 1 100 ? 4.145 -26.469 -11.469 1 89.62 100 GLN A N 1
ATOM 751 C CA . GLN A 1 100 ? 3.162 -27.484 -11.789 1 89.62 100 GLN A CA 1
ATOM 752 C C . GLN A 1 100 ? 2.73 -28.25 -10.547 1 89.62 100 GLN A C 1
ATOM 754 O O . GLN A 1 100 ? 3.465 -29.109 -10.047 1 89.62 100 GLN A O 1
ATOM 759 N N . MET A 1 101 ? 1.589 -27.922 -10.117 1 91.38 101 MET A N 1
ATOM 760 C CA . MET A 1 101 ? 1.047 -28.562 -8.93 1 91.38 101 MET A CA 1
ATOM 761 C C . MET A 1 101 ? 0.189 -29.766 -9.305 1 91.38 101 MET A C 1
ATOM 763 O O . MET A 1 101 ? -0.818 -29.625 -10 1 91.38 101 MET A O 1
ATOM 767 N N . VAL A 1 102 ? 0.572 -30.906 -8.773 1 85.75 102 VAL A N 1
ATOM 768 C CA . VAL A 1 102 ? -0.128 -32.156 -9.094 1 85.75 102 VAL A CA 1
ATOM 769 C C . VAL A 1 102 ? -0.673 -32.781 -7.812 1 85.75 102 VAL A C 1
ATOM 771 O O . VAL A 1 102 ? 0.093 -33.125 -6.914 1 85.75 102 VAL A O 1
ATOM 774 N N . HIS A 1 103 ? -1.984 -32.844 -7.805 1 87.25 103 HIS A N 1
ATOM 775 C CA . HIS A 1 103 ? -2.602 -33.531 -6.676 1 87.25 103 HIS A CA 1
ATOM 776 C C . HIS A 1 103 ? -2.326 -35.031 -6.73 1 87.25 103 HIS A C 1
ATOM 778 O O . HIS A 1 103 ? -2.74 -35.688 -7.676 1 87.25 103 HIS A O 1
ATOM 784 N N . ASP A 1 104 ? -1.588 -35.5 -5.77 1 86.88 104 ASP A N 1
ATOM 785 C CA . ASP A 1 104 ? -1.296 -36.938 -5.609 1 86.88 104 ASP A CA 1
ATOM 786 C C . ASP A 1 104 ? -1.602 -37.406 -4.188 1 86.88 104 ASP A C 1
ATOM 788 O O . ASP A 1 104 ? -0.796 -37.188 -3.277 1 86.88 104 ASP A O 1
ATOM 792 N N . ALA A 1 105 ? -2.707 -38.125 -4.035 1 88.69 105 ALA A N 1
ATOM 793 C CA . ALA A 1 105 ? -3.193 -38.562 -2.727 1 88.69 105 ALA A CA 1
ATOM 794 C C . ALA A 1 105 ? -2.17 -39.438 -2.023 1 88.69 105 ALA A C 1
ATOM 796 O O . ALA A 1 105 ? -2.156 -39.531 -0.794 1 88.69 105 ALA A O 1
ATOM 797 N N . SER A 1 106 ? -1.296 -40.094 -2.775 1 90 106 SER A N 1
ATOM 798 C CA . SER A 1 106 ? -0.308 -41 -2.203 1 90 106 SER A CA 1
ATOM 799 C C . SER A 1 106 ? 0.902 -40.25 -1.672 1 90 106 SER A C 1
ATOM 801 O O . SER A 1 106 ? 1.696 -40.781 -0.903 1 90 106 SER A O 1
ATOM 803 N N . ALA A 1 107 ? 1.058 -39 -2.064 1 90.5 107 ALA A N 1
ATOM 804 C CA . ALA A 1 107 ? 2.189 -38.156 -1.635 1 90.5 107 ALA A CA 1
ATOM 805 C C . ALA A 1 107 ? 1.861 -37.406 -0.352 1 90.5 107 ALA A C 1
ATOM 807 O O . ALA A 1 107 ? 1.497 -36.219 -0.396 1 90.5 107 ALA A O 1
ATOM 808 N N . LEU A 1 108 ? 2.164 -38.031 0.83 1 90.69 108 LEU A N 1
ATOM 809 C CA . LEU A 1 108 ? 1.847 -37.438 2.121 1 90.69 108 LEU A CA 1
ATOM 810 C C . LEU A 1 108 ? 2.832 -36.344 2.463 1 90.69 108 LEU A C 1
ATOM 812 O O . LEU A 1 108 ? 2.527 -35.469 3.27 1 90.69 108 LEU A O 1
ATOM 816 N N . GLU A 1 109 ? 3.992 -36.469 1.848 1 90.5 109 GLU A N 1
ATOM 817 C CA . GLU A 1 109 ? 4.98 -35.406 1.865 1 90.5 109 GLU A CA 1
ATOM 818 C C . GLU A 1 109 ? 5.211 -34.844 0.465 1 90.5 109 GLU A C 1
ATOM 820 O O . GLU A 1 109 ? 5.148 -35.562 -0.521 1 90.5 109 GLU A O 1
ATOM 825 N N . PRO A 1 110 ? 5.438 -33.562 0.469 1 91.5 110 PRO A N 1
ATOM 826 C CA . PRO A 1 110 ? 5.633 -32.969 -0.861 1 91.5 110 PRO A CA 1
ATOM 827 C C . PRO A 1 110 ? 6.852 -33.531 -1.579 1 91.5 110 PRO A C 1
ATOM 829 O O . PRO A 1 110 ? 7.922 -33.688 -0.978 1 91.5 110 PRO A O 1
ATOM 832 N N . ARG A 1 111 ? 6.66 -33.906 -2.838 1 89.88 111 ARG A N 1
ATOM 833 C CA . ARG A 1 111 ? 7.727 -34.344 -3.74 1 89.88 111 ARG A CA 1
ATOM 834 C C . ARG A 1 111 ? 7.949 -33.312 -4.84 1 89.88 111 ARG A C 1
ATOM 836 O O . ARG A 1 111 ? 7.109 -33.156 -5.727 1 89.88 111 ARG A O 1
ATOM 843 N N . CYS A 1 112 ? 9.047 -32.656 -4.715 1 92.25 112 CYS A N 1
ATOM 844 C CA . CYS A 1 112 ? 9.32 -31.578 -5.664 1 92.25 112 CYS A CA 1
ATOM 845 C C . CYS A 1 112 ? 10.484 -31.938 -6.574 1 92.25 112 CYS A C 1
ATOM 847 O O . CYS A 1 112 ? 11.469 -32.531 -6.125 1 92.25 112 CYS A O 1
ATOM 849 N N . ARG A 1 113 ? 10.312 -31.688 -7.875 1 91.31 113 ARG A N 1
ATOM 850 C CA . ARG A 1 113 ? 11.352 -31.906 -8.875 1 91.31 113 ARG A CA 1
ATOM 851 C C . ARG A 1 113 ? 11.508 -30.688 -9.773 1 91.31 113 ARG A C 1
ATOM 853 O O . ARG A 1 113 ? 10.523 -30.047 -10.141 1 91.31 113 ARG A O 1
ATOM 860 N N . PHE A 1 114 ? 12.758 -30.438 -10.055 1 91.06 114 PHE A N 1
ATOM 861 C CA . PHE A 1 114 ? 13.055 -29.344 -10.977 1 91.06 114 PHE A CA 1
ATOM 862 C C . PHE A 1 114 ? 13.406 -29.875 -12.359 1 91.06 114 PHE A C 1
ATOM 864 O O . PHE A 1 114 ? 14.102 -30.891 -12.484 1 91.06 114 PHE A O 1
ATOM 871 N N . GLN A 1 115 ? 12.852 -29.188 -13.297 1 87.94 115 GLN A N 1
ATOM 872 C CA . GLN A 1 115 ? 13.25 -29.5 -14.664 1 87.94 115 GLN A CA 1
ATOM 873 C C . GLN A 1 115 ? 14.664 -29 -14.953 1 87.94 115 GLN A C 1
ATOM 875 O O . GLN A 1 115 ? 15.047 -27.922 -14.516 1 87.94 115 GLN A O 1
ATOM 880 N N . GLU A 1 116 ? 15.383 -29.828 -15.711 1 86.19 116 GLU A N 1
ATOM 881 C CA . GLU A 1 116 ? 16.719 -29.406 -16.109 1 86.19 116 GLU A CA 1
ATOM 882 C C . GLU A 1 116 ? 16.656 -28.219 -17.078 1 86.19 116 GLU A C 1
ATOM 884 O O . GLU A 1 116 ? 15.734 -28.125 -17.891 1 86.19 116 GLU A O 1
ATOM 889 N N . GLU A 1 117 ? 17.562 -27.328 -16.984 1 81.81 117 GLU A N 1
ATOM 890 C CA . GLU A 1 117 ? 17.562 -26.047 -17.688 1 81.81 117 GLU A CA 1
ATOM 891 C C . GLU A 1 117 ? 17.438 -26.234 -19.203 1 81.81 117 GLU A C 1
ATOM 893 O O . GLU A 1 117 ? 16.828 -25.422 -19.891 1 81.81 117 GLU A O 1
ATOM 898 N N . ASP A 1 118 ? 18.078 -27.266 -19.734 1 75.81 118 ASP A N 1
ATOM 899 C CA . ASP A 1 118 ? 18.109 -27.391 -21.188 1 75.81 118 ASP A CA 1
ATOM 900 C C . ASP A 1 118 ? 17.547 -28.734 -21.625 1 75.81 118 ASP A C 1
ATOM 902 O O . ASP A 1 118 ? 17.906 -29.266 -22.672 1 75.81 118 ASP A O 1
ATOM 906 N N . SER A 1 119 ? 16.688 -29.281 -20.672 1 74.5 119 SER A N 1
ATOM 907 C CA . SER A 1 119 ? 16.062 -30.562 -21 1 74.5 119 SER A CA 1
ATOM 908 C C . SER A 1 119 ? 14.672 -30.688 -20.391 1 74.5 119 SER A C 1
ATOM 910 O O . SER A 1 119 ? 14.312 -29.906 -19.516 1 74.5 119 SER A O 1
ATOM 912 N N . GLU A 1 120 ? 13.914 -31.578 -20.984 1 73.62 120 GLU A N 1
ATOM 913 C CA . GLU A 1 120 ? 12.57 -31.812 -20.453 1 73.62 120 GLU A CA 1
ATOM 914 C C . GLU A 1 120 ? 12.609 -32.75 -19.234 1 73.62 120 GLU A C 1
ATOM 916 O O . GLU A 1 120 ? 11.594 -32.969 -18.578 1 73.62 120 GLU A O 1
ATOM 921 N N . GLU A 1 121 ? 13.711 -33.156 -18.922 1 77.25 121 GLU A N 1
ATOM 922 C CA . GLU A 1 121 ? 13.844 -34.125 -17.844 1 77.25 121 GLU A CA 1
ATOM 923 C C . GLU A 1 121 ? 13.805 -33.469 -16.469 1 77.25 121 GLU A C 1
ATOM 925 O O . GLU A 1 121 ? 14.289 -32.344 -16.312 1 77.25 121 GLU A O 1
ATOM 930 N N . TYR A 1 122 ? 13.18 -34.156 -15.633 1 83.75 122 TYR A N 1
ATOM 931 C CA . TYR A 1 122 ? 13.141 -33.688 -14.25 1 83.75 122 TYR A CA 1
ATOM 932 C C . TYR A 1 122 ? 14.227 -34.344 -13.422 1 83.75 122 TYR A C 1
ATOM 934 O O . TYR A 1 122 ? 14.516 -35.531 -13.594 1 83.75 122 TYR A O 1
ATOM 942 N N . GLY A 1 123 ? 14.828 -33.562 -12.586 1 80.81 123 GLY A N 1
ATOM 943 C CA . GLY A 1 123 ? 15.875 -34.062 -11.711 1 80.81 123 GLY A CA 1
ATOM 944 C C . GLY A 1 123 ? 15.336 -34.875 -10.547 1 80.81 123 GLY A C 1
ATOM 945 O O . GLY A 1 123 ? 14.18 -35.312 -10.578 1 80.81 123 GLY A O 1
ATOM 946 N N . SER A 1 124 ? 16.25 -35.156 -9.625 1 81.44 124 SER A N 1
ATOM 947 C CA . SER A 1 124 ? 15.906 -35.938 -8.438 1 81.44 124 SER A CA 1
ATOM 948 C C . SER A 1 124 ? 14.969 -35.156 -7.527 1 81.44 124 SER A C 1
ATOM 950 O O . SER A 1 124 ? 15.023 -33.938 -7.473 1 81.44 124 SER A O 1
ATOM 952 N N . PRO A 1 125 ? 14.133 -35.938 -6.895 1 82.94 125 PRO A N 1
ATOM 953 C CA . PRO A 1 125 ? 13.195 -35.281 -5.988 1 82.94 125 PRO A CA 1
ATOM 954 C C . PRO A 1 125 ? 13.891 -34.531 -4.855 1 82.94 125 PRO A C 1
ATOM 956 O O . PRO A 1 125 ? 14.906 -35 -4.332 1 82.94 125 PRO A O 1
ATOM 959 N N . VAL A 1 126 ? 13.43 -33.375 -4.68 1 78.81 126 VAL A N 1
ATOM 960 C CA . VAL A 1 126 ? 13.875 -32.531 -3.561 1 78.81 126 VAL A CA 1
ATOM 961 C C . VAL A 1 126 ? 12.852 -32.625 -2.426 1 78.81 126 VAL A C 1
ATOM 963 O O . VAL A 1 126 ? 11.695 -32.219 -2.602 1 78.81 126 VAL A O 1
ATOM 966 N N . VAL A 1 127 ? 13.273 -33.062 -1.343 1 67.81 127 VAL A N 1
ATOM 967 C CA . VAL A 1 127 ? 12.312 -33.344 -0.281 1 67.81 127 VAL A CA 1
ATOM 968 C C . VAL A 1 127 ? 12.297 -32.219 0.732 1 67.81 127 VAL A C 1
ATOM 970 O O . VAL A 1 127 ? 11.242 -31.875 1.283 1 67.81 127 VAL A O 1
ATOM 973 N N . LEU A 1 128 ? 13.383 -31.531 0.832 1 70.25 128 LEU A N 1
ATOM 974 C CA . LEU A 1 128 ? 13.438 -30.5 1.861 1 70.25 128 LEU A CA 1
ATOM 975 C C . LEU A 1 128 ? 12.984 -29.156 1.306 1 70.25 128 LEU A C 1
ATOM 977 O O . LEU A 1 128 ? 13.477 -28.703 0.269 1 70.25 128 LEU A O 1
ATOM 981 N N . ALA A 1 129 ? 12.07 -28.609 2.064 1 73.81 129 ALA A N 1
ATOM 982 C CA . ALA A 1 129 ? 11.508 -27.312 1.688 1 73.81 129 ALA A CA 1
ATOM 983 C C . ALA A 1 129 ? 12.602 -26.25 1.588 1 73.81 129 ALA A C 1
ATOM 985 O O . ALA A 1 129 ? 12.594 -25.438 0.667 1 73.81 129 ALA A O 1
ATOM 986 N N . SER A 1 130 ? 13.461 -26.25 2.51 1 73.5 130 SER A N 1
ATOM 987 C CA . SER A 1 130 ? 14.547 -25.281 2.521 1 73.5 130 SER A CA 1
ATOM 988 C C . SER A 1 130 ? 15.438 -25.422 1.292 1 73.5 130 SER A C 1
ATOM 990 O O . SER A 1 130 ? 15.977 -24.438 0.787 1 73.5 130 SER A O 1
ATOM 992 N N . ALA A 1 131 ? 15.477 -26.609 0.817 1 82.25 131 ALA A N 1
ATOM 993 C CA . ALA A 1 131 ? 16.312 -26.875 -0.344 1 82.25 131 ALA A CA 1
ATOM 994 C C . ALA A 1 131 ? 15.711 -26.297 -1.614 1 82.25 131 ALA A C 1
ATOM 996 O O . ALA A 1 131 ? 16.422 -25.938 -2.551 1 82.25 131 ALA A O 1
ATOM 997 N N . ILE A 1 132 ? 14.461 -26.219 -1.602 1 86.5 132 ILE A N 1
ATOM 998 C CA . ILE A 1 132 ? 13.773 -25.688 -2.771 1 86.5 132 ILE A CA 1
ATOM 999 C C . ILE A 1 132 ? 14.188 -24.234 -3.002 1 86.5 132 ILE A C 1
ATOM 1001 O O . ILE A 1 132 ? 14.562 -23.859 -4.113 1 86.5 132 ILE A O 1
ATOM 1005 N N . ALA A 1 133 ? 14.133 -23.469 -1.969 1 83.12 133 ALA A N 1
ATOM 1006 C CA . ALA A 1 133 ? 14.523 -22.062 -2.051 1 83.12 133 ALA A CA 1
ATOM 1007 C C . ALA A 1 133 ? 15.977 -21.906 -2.492 1 83.12 133 ALA A C 1
ATOM 1009 O O . ALA A 1 133 ? 16.297 -21.016 -3.283 1 83.12 133 ALA A O 1
ATOM 1010 N N . ASP A 1 134 ? 16.781 -22.75 -2.016 1 84.31 134 ASP A N 1
ATOM 1011 C CA . ASP A 1 134 ? 18.203 -22.703 -2.348 1 84.31 134 ASP A CA 1
ATOM 1012 C C . ASP A 1 134 ? 18.422 -23.016 -3.822 1 84.31 134 ASP A C 1
ATOM 1014 O O . ASP A 1 134 ? 19.281 -22.406 -4.473 1 84.31 134 ASP A O 1
ATOM 1018 N N . VAL A 1 135 ? 17.719 -24 -4.312 1 87.06 135 VAL A N 1
ATOM 1019 C CA . VAL A 1 135 ? 17.844 -24.391 -5.711 1 87.06 135 VAL A CA 1
ATOM 1020 C C . VAL A 1 135 ? 17.422 -23.234 -6.613 1 87.06 135 VAL A C 1
ATOM 1022 O O . VAL A 1 135 ? 18.094 -22.922 -7.586 1 87.06 135 VAL A O 1
ATOM 1025 N N . ILE A 1 136 ? 16.312 -22.656 -6.32 1 87.38 136 ILE A N 1
ATOM 1026 C CA . ILE A 1 136 ? 15.797 -21.547 -7.113 1 87.38 136 ILE A CA 1
ATOM 1027 C C . ILE A 1 136 ? 16.797 -20.406 -7.102 1 87.38 136 ILE A C 1
ATOM 1029 O O . ILE A 1 136 ? 17.109 -19.828 -8.148 1 87.38 136 ILE A O 1
ATOM 1033 N N . LYS A 1 137 ? 17.281 -20.109 -5.945 1 86.38 137 LYS A N 1
ATOM 1034 C CA . LYS A 1 137 ? 18.25 -19.031 -5.797 1 86.38 137 LYS A CA 1
ATOM 1035 C C . LYS A 1 137 ? 19.531 -19.328 -6.582 1 86.38 137 LYS A C 1
ATOM 1037 O O . LYS A 1 137 ? 20.047 -18.453 -7.281 1 86.38 137 LYS A O 1
ATOM 1042 N N . SER A 1 138 ? 20.031 -20.484 -6.391 1 88.19 138 SER A N 1
ATOM 1043 C CA . SER A 1 138 ? 21.266 -20.859 -7.051 1 88.19 138 SER A CA 1
ATOM 1044 C C . SER A 1 138 ? 21.125 -20.797 -8.57 1 88.19 138 SER A C 1
ATOM 1046 O O . SER A 1 138 ? 22.016 -20.281 -9.258 1 88.19 138 SER A O 1
ATOM 1048 N N . ARG A 1 139 ? 20.062 -21.312 -9.07 1 88.94 139 ARG A N 1
ATOM 1049 C CA . ARG A 1 139 ? 19.828 -21.297 -10.508 1 88.94 139 ARG A CA 1
ATOM 1050 C C . ARG A 1 139 ? 19.672 -19.875 -11.023 1 88.94 139 ARG A C 1
ATOM 1052 O O . ARG A 1 139 ? 20.172 -19.547 -12.109 1 88.94 139 ARG A O 1
ATOM 1059 N N . THR A 1 140 ? 18.984 -19.094 -10.312 1 89.56 140 THR A N 1
ATOM 1060 C CA . THR A 1 140 ? 18.766 -17.688 -10.688 1 89.56 140 THR A CA 1
ATOM 1061 C C . THR A 1 140 ? 20.094 -16.938 -10.688 1 89.56 140 THR A C 1
ATOM 1063 O O . THR A 1 140 ? 20.422 -16.25 -11.656 1 89.56 140 THR A O 1
ATOM 1066 N N . ASP A 1 141 ? 20.875 -17.094 -9.656 1 88.94 141 ASP A N 1
ATOM 1067 C CA . ASP A 1 141 ? 22.141 -16.391 -9.523 1 88.94 141 ASP A CA 1
ATOM 1068 C C . ASP A 1 141 ? 23.109 -16.812 -10.625 1 88.94 141 ASP A C 1
ATOM 1070 O O . ASP A 1 141 ? 23.828 -15.969 -11.18 1 88.94 141 ASP A O 1
ATOM 1074 N N . ALA A 1 142 ? 23.172 -18.062 -10.859 1 91.06 142 ALA A N 1
ATOM 1075 C CA . ALA A 1 142 ? 24.062 -18.578 -11.891 1 91.06 142 ALA A CA 1
ATOM 1076 C C . ALA A 1 142 ? 23.75 -17.953 -13.25 1 91.06 142 ALA A C 1
ATOM 1078 O O . ALA A 1 142 ? 24.656 -17.516 -13.969 1 91.06 142 ALA A O 1
ATOM 1079 N N . LEU A 1 143 ? 22.531 -17.938 -13.555 1 91.12 143 LEU A N 1
ATOM 1080 C CA . LEU A 1 143 ? 22.109 -17.391 -14.844 1 91.12 143 LEU A CA 1
ATOM 1081 C C . LEU A 1 143 ? 22.328 -15.891 -14.906 1 91.12 143 LEU A C 1
ATOM 1083 O O . LEU A 1 143 ? 22.797 -15.367 -15.922 1 91.12 143 LEU A O 1
ATOM 1087 N N . LEU A 1 144 ? 21.953 -15.148 -13.898 1 89.75 144 LEU A N 1
ATOM 1088 C CA . LEU A 1 144 ? 22.078 -13.695 -13.883 1 89.75 144 LEU A CA 1
ATOM 1089 C C . LEU A 1 144 ? 23.531 -13.258 -13.883 1 89.75 144 LEU A C 1
ATOM 1091 O O . LEU A 1 144 ? 23.875 -12.227 -14.469 1 89.75 144 LEU A O 1
ATOM 1095 N N . LYS A 1 145 ? 24.344 -13.984 -13.172 1 90 145 LYS A N 1
ATOM 1096 C CA . LYS A 1 145 ? 25.781 -13.703 -13.203 1 90 145 LYS A CA 1
ATOM 1097 C C . LYS A 1 145 ? 26.344 -13.859 -14.609 1 90 145 LYS A C 1
ATOM 1099 O O . LYS A 1 145 ? 27.141 -13.039 -15.062 1 90 145 LYS A O 1
ATOM 1104 N N . LYS A 1 146 ? 25.938 -14.883 -15.234 1 90.06 146 LYS A N 1
ATOM 1105 C CA . LYS A 1 146 ? 26.406 -15.172 -16.594 1 90.06 146 LYS A CA 1
ATOM 1106 C C . LYS A 1 146 ? 25.938 -14.094 -17.562 1 90.06 146 LYS A C 1
ATOM 1108 O O . LYS A 1 146 ? 26.703 -13.68 -18.438 1 90.06 146 LYS A O 1
ATOM 1113 N N . THR A 1 147 ? 24.719 -13.586 -17.422 1 88.75 147 THR A N 1
ATOM 1114 C CA . THR A 1 147 ? 24.125 -12.641 -18.375 1 88.75 147 THR A CA 1
ATOM 1115 C C . THR A 1 147 ? 24.359 -11.203 -17.922 1 88.75 147 THR A C 1
ATOM 1117 O O . THR A 1 147 ? 24.062 -10.258 -18.656 1 88.75 147 THR A O 1
ATOM 1120 N N . LYS A 1 148 ? 24.844 -10.945 -16.703 1 85 148 LYS A N 1
ATOM 1121 C CA . LYS A 1 148 ? 25.047 -9.625 -16.125 1 85 148 LYS A CA 1
ATOM 1122 C C . LYS A 1 148 ? 23.766 -8.805 -16.125 1 85 148 LYS A C 1
ATOM 1124 O O . LYS A 1 148 ? 23.781 -7.633 -16.5 1 85 148 LYS A O 1
ATOM 1129 N N . ALA A 1 149 ? 22.688 -9.516 -15.914 1 85.81 149 ALA A N 1
ATOM 1130 C CA . ALA A 1 149 ? 21.359 -8.891 -15.867 1 85.81 149 ALA A CA 1
ATOM 1131 C C . ALA A 1 149 ? 20.766 -8.969 -14.469 1 85.81 149 ALA A C 1
ATOM 1133 O O . ALA A 1 149 ? 21.234 -9.75 -13.633 1 85.81 149 ALA A O 1
ATOM 1134 N N . ALA A 1 150 ? 19.828 -8.078 -14.211 1 86.38 150 ALA A N 1
ATOM 1135 C CA . ALA A 1 150 ? 19.156 -8.094 -12.914 1 86.38 150 ALA A CA 1
ATOM 1136 C C . ALA A 1 150 ? 18 -9.094 -12.914 1 86.38 150 ALA A C 1
ATOM 1138 O O . ALA A 1 150 ? 17.625 -9.609 -11.859 1 86.38 150 ALA A O 1
ATOM 1139 N N . VAL A 1 151 ? 17.453 -9.359 -14.078 1 89.44 151 VAL A N 1
ATOM 1140 C CA . VAL A 1 151 ? 16.344 -10.297 -14.227 1 89.44 151 VAL A CA 1
ATOM 1141 C C . VAL A 1 151 ? 16.5 -11.102 -15.508 1 89.44 151 VAL A C 1
ATOM 1143 O O . VAL A 1 151 ? 17.266 -10.719 -16.391 1 89.44 151 VAL A O 1
ATOM 1146 N N . SER A 1 152 ? 15.906 -12.281 -15.562 1 90.81 152 SER A N 1
ATOM 1147 C CA . SER A 1 152 ? 15.922 -13.125 -16.75 1 90.81 152 SER A CA 1
ATOM 1148 C C . SER A 1 152 ? 14.531 -13.672 -17.062 1 90.81 152 SER A C 1
ATOM 1150 O O . SER A 1 152 ? 13.773 -14.016 -16.141 1 90.81 152 SER A O 1
ATOM 1152 N N . SER A 1 153 ? 14.242 -13.805 -18.328 1 89.94 153 SER A N 1
ATOM 1153 C CA . SER A 1 153 ? 12.938 -14.297 -18.766 1 89.94 153 SER A CA 1
ATOM 1154 C C . SER A 1 153 ? 12.906 -15.82 -18.828 1 89.94 153 SER A C 1
ATOM 1156 O O . SER A 1 153 ? 11.844 -16.422 -18.953 1 89.94 153 SER A O 1
ATOM 1158 N N . LYS A 1 154 ? 14.055 -16.453 -18.75 1 88.81 154 LYS A N 1
ATOM 1159 C CA . LYS A 1 154 ? 14.094 -17.906 -18.781 1 88.81 154 LYS A CA 1
ATOM 1160 C C . LYS A 1 154 ? 13.461 -18.5 -17.516 1 88.81 154 LYS A C 1
ATOM 1162 O O . LYS A 1 154 ? 13.938 -18.266 -16.406 1 88.81 154 LYS A O 1
ATOM 1167 N N . PRO A 1 155 ? 12.5 -19.266 -17.656 1 90.69 155 PRO A N 1
ATOM 1168 C CA . PRO A 1 155 ? 11.773 -19.734 -16.484 1 90.69 155 PRO A CA 1
ATOM 1169 C C . PRO A 1 155 ? 12.445 -20.938 -15.812 1 90.69 155 PRO A C 1
ATOM 1171 O O . PRO A 1 155 ? 13.258 -21.625 -16.438 1 90.69 155 PRO A O 1
ATOM 1174 N N . ILE A 1 156 ? 12.195 -21.062 -14.539 1 90.25 156 ILE A N 1
ATOM 1175 C CA . ILE A 1 156 ? 12.461 -22.266 -13.773 1 90.25 156 ILE A CA 1
ATOM 1176 C C . ILE A 1 156 ? 11.188 -23.094 -13.648 1 90.25 156 ILE A C 1
ATOM 1178 O O . ILE A 1 156 ? 10.133 -22.562 -13.297 1 90.25 156 ILE A O 1
ATOM 1182 N N . VAL A 1 157 ? 11.258 -24.391 -14.008 1 89.38 157 VAL A N 1
ATOM 1183 C CA . VAL A 1 157 ? 10.078 -25.234 -13.938 1 89.38 157 VAL A CA 1
ATOM 1184 C C . VAL A 1 157 ? 10.195 -26.188 -12.742 1 89.38 157 VAL A C 1
ATOM 1186 O O . VAL A 1 157 ? 11.195 -26.891 -12.602 1 89.38 157 VAL A O 1
ATOM 1189 N N . MET A 1 158 ? 9.258 -26.125 -11.914 1 91.06 158 MET A N 1
ATOM 1190 C CA . MET A 1 158 ? 9.195 -27.016 -10.766 1 91.06 158 MET A CA 1
ATOM 1191 C C . MET A 1 158 ? 7.879 -27.781 -10.75 1 91.06 158 MET A C 1
ATOM 1193 O O . MET A 1 158 ? 6.812 -27.203 -10.953 1 91.06 158 MET A O 1
ATOM 1197 N N . ARG A 1 159 ? 7.98 -29.062 -10.594 1 90 159 ARG A N 1
ATOM 1198 C CA . ARG A 1 159 ? 6.82 -29.938 -10.43 1 90 159 ARG A CA 1
ATOM 1199 C C . ARG A 1 159 ? 6.672 -30.375 -8.969 1 90 159 ARG A C 1
ATOM 1201 O O . ARG A 1 159 ? 7.633 -30.828 -8.352 1 90 159 ARG A O 1
ATOM 1208 N N . ALA A 1 160 ? 5.57 -30.109 -8.43 1 91.44 160 ALA A N 1
ATOM 1209 C CA . ALA A 1 160 ? 5.293 -30.5 -7.047 1 91.44 160 ALA A CA 1
ATOM 1210 C C . ALA A 1 160 ? 4.113 -31.469 -6.973 1 91.44 160 ALA A C 1
ATOM 1212 O O . ALA A 1 160 ? 3.027 -31.172 -7.48 1 91.44 160 ALA A O 1
ATOM 1213 N N . GLU A 1 161 ? 4.355 -32.625 -6.438 1 89.81 161 GLU A N 1
ATOM 1214 C CA . GLU A 1 161 ? 3.318 -33.625 -6.156 1 89.81 161 GLU A CA 1
ATOM 1215 C C . GLU A 1 161 ? 3.012 -33.688 -4.664 1 89.81 161 GLU A C 1
ATOM 1217 O O . GLU A 1 161 ? 3.91 -33.906 -3.848 1 89.81 161 GLU A O 1
ATOM 1222 N N . TYR A 1 162 ? 1.793 -33.5 -4.355 1 92.25 162 TYR A N 1
ATOM 1223 C CA . TYR A 1 162 ? 1.411 -33.406 -2.949 1 92.25 162 TYR A CA 1
ATOM 1224 C C . TYR A 1 162 ? -0.07 -33.719 -2.77 1 92.25 162 TYR A C 1
ATOM 1226 O O . TYR A 1 162 ? -0.895 -33.344 -3.607 1 92.25 162 TYR A O 1
ATOM 1234 N N . ALA A 1 163 ? -0.4 -34.375 -1.652 1 92.62 163 ALA A N 1
ATOM 1235 C CA . ALA A 1 163 ? -1.769 -34.812 -1.393 1 92.62 163 ALA A CA 1
ATOM 1236 C C . ALA A 1 163 ? -2.689 -33.594 -1.146 1 92.62 163 ALA A C 1
ATOM 1238 O O . ALA A 1 163 ? -3.908 -33.719 -1.295 1 92.62 163 ALA A O 1
ATOM 1239 N N . HIS A 1 164 ? -2.104 -32.469 -0.814 1 91.25 164 HIS A N 1
ATOM 1240 C CA . HIS A 1 164 ? -2.922 -31.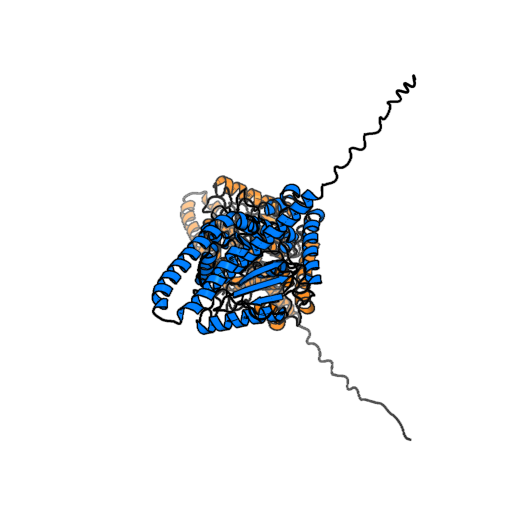359 -0.361 1 91.25 164 HIS A CA 1
ATOM 1241 C C . HIS A 1 164 ? -2.877 -30.203 -1.356 1 91.25 164 HIS A C 1
ATOM 1243 O O . HIS A 1 164 ? -3.42 -29.125 -1.092 1 91.25 164 HIS A O 1
ATOM 1249 N N . CYS A 1 165 ? -2.223 -30.375 -2.441 1 90.81 165 CYS A N 1
ATOM 1250 C CA . CYS A 1 165 ? -2.219 -29.297 -3.42 1 90.81 165 CYS A CA 1
ATOM 1251 C C . CYS A 1 165 ? -3.229 -29.562 -4.531 1 90.81 165 CYS A C 1
ATOM 1253 O O . CYS A 1 165 ? -3.604 -30.719 -4.773 1 90.81 165 CYS A O 1
ATOM 1255 N N . PRO A 1 166 ? -3.756 -28.5 -5.129 1 89.62 166 PRO A N 1
ATOM 1256 C CA . PRO A 1 166 ? -4.668 -28.656 -6.262 1 89.62 166 PRO A CA 1
ATOM 1257 C C . PRO A 1 166 ? -3.941 -28.938 -7.57 1 89.62 166 PRO A C 1
ATOM 1259 O O . PRO A 1 166 ? -2.707 -28.938 -7.609 1 89.62 166 PRO A O 1
ATOM 1262 N N . ASN A 1 167 ? -4.695 -29.359 -8.555 1 85.69 167 ASN A N 1
ATOM 1263 C CA . ASN A 1 167 ? -4.156 -29.484 -9.906 1 85.69 167 ASN A CA 1
ATOM 1264 C C . ASN A 1 167 ? -4.133 -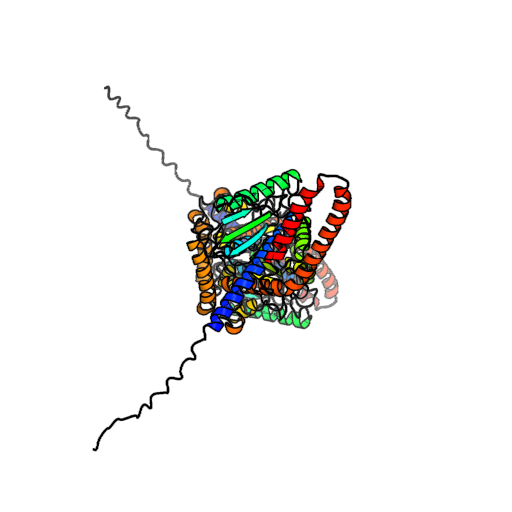28.141 -10.633 1 85.69 167 ASN A C 1
ATOM 1266 O O . ASN A 1 167 ? -5.105 -27.781 -11.297 1 85.69 167 ASN A O 1
ATOM 1270 N N . LEU A 1 168 ? -2.965 -27.453 -10.477 1 89.44 168 LEU A N 1
ATOM 1271 C CA . LEU A 1 168 ? -2.816 -26.125 -11.047 1 89.44 168 LEU A CA 1
ATOM 1272 C C . LEU A 1 168 ? -1.42 -25.922 -11.625 1 89.44 168 LEU A C 1
ATOM 1274 O O . LEU A 1 168 ? -0.46 -26.547 -11.164 1 89.44 168 LEU A O 1
ATOM 1278 N N . THR A 1 169 ? -1.336 -25.234 -12.648 1 89.69 169 THR A N 1
ATOM 1279 C CA . THR A 1 169 ? -0.071 -24.703 -13.141 1 89.69 169 THR A CA 1
ATOM 1280 C C . THR A 1 169 ? -0.063 -23.172 -13.07 1 89.69 169 THR A C 1
ATOM 1282 O O . THR A 1 169 ? -0.889 -22.516 -13.703 1 89.69 169 THR A O 1
ATOM 1285 N N . ILE A 1 170 ? 0.841 -22.656 -12.336 1 94.06 170 ILE A N 1
ATOM 1286 C CA . ILE A 1 170 ? 0.893 -21.203 -12.141 1 94.06 170 ILE A CA 1
ATOM 1287 C C . ILE A 1 170 ? 2.305 -20.703 -12.422 1 94.06 170 ILE A C 1
ATOM 1289 O O . ILE A 1 170 ? 3.289 -21.328 -12.031 1 94.06 170 ILE A O 1
ATOM 1293 N N . ILE A 1 171 ? 2.398 -19.641 -13.156 1 93.19 171 ILE A N 1
ATOM 1294 C CA . ILE A 1 171 ? 3.662 -18.953 -13.414 1 93.19 171 ILE A CA 1
ATOM 1295 C C . ILE A 1 171 ? 3.834 -17.797 -12.438 1 93.19 171 ILE A C 1
ATOM 1297 O O . ILE A 1 171 ? 3.064 -16.828 -12.477 1 93.19 171 ILE A O 1
ATOM 1301 N N . ASP A 1 172 ? 4.773 -17.891 -11.578 1 93.75 172 ASP A N 1
ATOM 1302 C CA . ASP A 1 172 ? 5.156 -16.797 -10.688 1 93.75 172 ASP A CA 1
ATOM 1303 C C . ASP A 1 172 ? 6.09 -15.82 -11.398 1 93.75 172 ASP A C 1
ATOM 1305 O O . ASP A 1 172 ? 7.18 -16.203 -11.828 1 93.75 172 ASP A O 1
ATOM 1309 N N . THR A 1 173 ? 5.688 -14.625 -11.516 1 94.31 173 THR A N 1
ATOM 1310 C CA . THR A 1 173 ? 6.492 -13.633 -12.219 1 94.31 173 THR A CA 1
ATOM 1311 C C . THR A 1 173 ? 7.129 -12.656 -11.234 1 94.31 173 THR A C 1
ATOM 1313 O O . THR A 1 173 ? 6.668 -12.523 -10.102 1 94.31 173 THR A O 1
ATOM 1316 N N . PRO A 1 174 ? 8.227 -12.031 -11.664 1 91.62 174 PRO A N 1
ATOM 1317 C CA . PRO A 1 174 ? 8.789 -10.969 -10.828 1 91.62 174 PRO A CA 1
ATOM 1318 C C . PRO A 1 174 ? 7.809 -9.828 -10.586 1 91.62 174 PRO A C 1
ATOM 1320 O O . PRO A 1 174 ? 7.016 -9.492 -11.477 1 91.62 174 PRO A O 1
ATOM 1323 N N . GLY A 1 175 ? 7.918 -9.25 -9.43 1 92 175 GLY A N 1
ATOM 1324 C CA . GLY A 1 175 ? 7.043 -8.141 -9.094 1 92 175 GLY A CA 1
ATOM 1325 C C . GLY A 1 175 ? 7.43 -6.844 -9.773 1 92 175 GLY A C 1
ATOM 1326 O O . GLY A 1 175 ? 8.617 -6.547 -9.922 1 92 175 GLY A O 1
ATOM 1327 N N . PHE A 1 176 ? 6.391 -6.105 -10.117 1 92.25 176 PHE A N 1
ATOM 1328 C CA . PHE A 1 176 ? 6.621 -4.801 -10.727 1 92.25 176 PHE A CA 1
ATOM 1329 C C . PHE A 1 176 ? 7.305 -3.857 -9.742 1 92.25 176 PHE A C 1
ATOM 1331 O O . PHE A 1 176 ? 6.992 -3.863 -8.555 1 92.25 176 PHE A O 1
ATOM 1338 N N . VAL A 1 177 ? 8.18 -3.076 -10.297 1 89.62 177 VAL A N 1
ATOM 1339 C CA . VAL A 1 177 ? 8.82 -2.014 -9.531 1 89.62 177 VAL A CA 1
ATOM 1340 C C . VAL A 1 177 ? 8.891 -0.739 -10.375 1 89.62 177 VAL A C 1
ATOM 1342 O O . VAL A 1 177 ? 8.875 -0.799 -11.602 1 89.62 177 VAL A O 1
ATOM 1345 N N . LEU A 1 178 ? 8.898 0.392 -9.727 1 87.56 178 LEU A N 1
ATOM 1346 C CA . LEU A 1 178 ? 8.992 1.668 -10.43 1 87.56 178 LEU A CA 1
ATOM 1347 C C . LEU A 1 178 ? 10.445 2.123 -10.531 1 87.56 178 LEU A C 1
ATOM 1349 O O . LEU A 1 178 ? 10.805 2.863 -11.445 1 87.56 178 LEU A O 1
ATOM 1353 N N . LYS A 1 179 ? 11.219 1.674 -9.547 1 85.69 179 LYS A N 1
ATOM 1354 C CA . LYS A 1 179 ? 12.602 2.135 -9.477 1 85.69 179 LYS A CA 1
ATOM 1355 C C . LYS A 1 179 ? 13.555 0.967 -9.258 1 85.69 179 LYS A C 1
ATOM 1357 O O . LYS A 1 179 ? 13.25 0.039 -8.508 1 85.69 179 LYS A O 1
ATOM 1362 N N . ALA A 1 180 ? 14.688 1.14 -9.914 1 85.44 180 ALA A N 1
ATOM 1363 C CA . ALA A 1 180 ? 15.727 0.136 -9.719 1 85.44 180 ALA A CA 1
ATOM 1364 C C . ALA A 1 180 ? 16.453 0.35 -8.391 1 85.44 180 ALA A C 1
ATOM 1366 O O . ALA A 1 180 ? 16.594 1.486 -7.934 1 85.44 180 ALA A O 1
ATOM 1367 N N . LYS A 1 181 ? 16.781 -0.654 -7.797 1 78.44 181 LYS A N 1
ATOM 1368 C CA . LYS A 1 181 ? 17.594 -0.579 -6.586 1 78.44 181 LYS A CA 1
ATOM 1369 C C . LYS A 1 181 ? 19 -0.077 -6.898 1 78.44 181 LYS A C 1
ATOM 1371 O O . LYS A 1 181 ? 19.453 -0.153 -8.047 1 78.44 181 LYS A O 1
ATOM 1376 N N . LYS A 1 182 ? 19.594 0.461 -5.844 1 78.12 182 LYS A N 1
ATOM 1377 C CA . LYS A 1 182 ? 20.984 0.878 -6.016 1 78.12 182 LYS A CA 1
ATOM 1378 C C . LYS A 1 182 ? 21.859 -0.291 -6.465 1 78.12 182 LYS A C 1
ATOM 1380 O O . LYS A 1 182 ? 21.797 -1.373 -5.875 1 78.12 182 LYS A O 1
ATOM 1385 N N . GLY A 1 183 ? 22.562 -0.179 -7.543 1 77.75 183 GLY A N 1
ATOM 1386 C CA . GLY A 1 183 ? 23.438 -1.23 -8.047 1 77.75 183 GLY A CA 1
ATOM 1387 C C . GLY A 1 183 ? 22.812 -2.02 -9.188 1 77.75 183 GLY A C 1
ATOM 1388 O O . GLY A 1 183 ? 23.5 -2.785 -9.867 1 77.75 183 GLY A O 1
ATOM 1389 N N . GLU A 1 184 ? 21.594 -1.812 -9.375 1 82.5 184 GLU A N 1
ATOM 1390 C CA . GLU A 1 184 ? 20.891 -2.469 -10.477 1 82.5 184 GLU A CA 1
ATOM 1391 C C . GLU A 1 184 ? 20.828 -1.561 -11.703 1 82.5 184 GLU A C 1
ATOM 1393 O O . GLU A 1 184 ? 20.859 -0.335 -11.578 1 82.5 184 GLU A O 1
ATOM 1398 N N . PRO A 1 185 ? 20.828 -2.254 -12.875 1 87.06 185 PRO A N 1
ATOM 1399 C CA . PRO A 1 185 ? 20.641 -1.436 -14.078 1 87.06 185 PRO A CA 1
ATOM 1400 C C . PRO A 1 185 ? 19.375 -0.569 -14.008 1 87.06 185 PRO A C 1
ATOM 1402 O O . PRO A 1 185 ? 18.344 -1.013 -13.5 1 87.06 185 PRO A O 1
ATOM 1405 N N . GLU A 1 186 ? 19.406 0.573 -14.555 1 88.19 186 GLU A N 1
ATOM 1406 C CA . GLU A 1 186 ? 18.328 1.543 -14.492 1 88.19 186 GLU A CA 1
ATOM 1407 C C . GLU A 1 186 ? 17.094 1.037 -15.242 1 88.19 186 GLU A C 1
ATOM 1409 O O . GLU A 1 186 ? 15.961 1.396 -14.906 1 88.19 186 GLU A O 1
ATOM 1414 N N . ASN A 1 187 ? 17.297 0.176 -16.156 1 92.38 187 ASN A N 1
ATOM 1415 C CA . ASN A 1 187 ? 16.188 -0.285 -16.984 1 92.38 187 ASN A CA 1
ATOM 1416 C C . ASN A 1 187 ? 15.539 -1.534 -16.406 1 92.38 187 ASN A C 1
ATOM 1418 O O . ASN A 1 187 ? 14.672 -2.141 -17.031 1 92.38 187 ASN A O 1
ATOM 1422 N N . THR A 1 188 ? 15.898 -1.901 -15.227 1 90.88 188 THR A N 1
ATOM 1423 C CA . THR A 1 188 ? 15.383 -3.105 -14.586 1 90.88 188 THR A CA 1
ATOM 1424 C C . THR A 1 188 ? 13.859 -3.057 -14.492 1 90.88 188 THR A C 1
ATOM 1426 O O . THR A 1 188 ? 13.18 -4.035 -14.82 1 90.88 188 THR A O 1
ATOM 1429 N N . PRO A 1 189 ? 13.266 -1.928 -14.109 1 91.94 189 PRO A N 1
ATOM 1430 C CA . PRO A 1 189 ? 11.805 -1.87 -14.039 1 91.94 189 PRO A CA 1
ATOM 1431 C C . PRO A 1 189 ? 11.133 -2.127 -15.383 1 91.94 189 PRO A C 1
ATOM 1433 O O . PRO A 1 189 ? 10.148 -2.867 -15.461 1 91.94 189 PRO A O 1
ATOM 1436 N N . ASP A 1 190 ? 11.734 -1.621 -16.438 1 94 190 ASP A N 1
ATOM 1437 C CA . ASP A 1 190 ? 11.18 -1.801 -17.766 1 94 190 ASP A CA 1
ATOM 1438 C C . ASP A 1 190 ? 11.328 -3.246 -18.234 1 94 190 ASP A C 1
ATOM 1440 O O . ASP A 1 190 ? 10.453 -3.779 -18.922 1 94 190 ASP A O 1
ATOM 1444 N N . GLU A 1 191 ? 12.43 -3.785 -17.906 1 93.38 191 GLU A N 1
ATOM 1445 C CA . GLU A 1 191 ? 12.672 -5.18 -18.266 1 93.38 191 GLU A CA 1
ATOM 1446 C C . GLU A 1 191 ? 11.656 -6.105 -17.594 1 93.38 191 GLU A C 1
ATOM 1448 O O . GLU A 1 191 ? 11.141 -7.031 -18.219 1 93.38 191 GLU A O 1
ATOM 1453 N N . ILE A 1 192 ? 11.375 -5.84 -16.328 1 93.44 192 ILE A N 1
ATOM 1454 C CA . ILE A 1 192 ? 10.406 -6.637 -15.586 1 93.44 192 ILE A CA 1
ATOM 1455 C C . ILE A 1 192 ? 9.023 -6.488 -16.219 1 93.44 192 ILE A C 1
ATOM 1457 O O . ILE A 1 192 ? 8.336 -7.484 -16.453 1 93.44 192 ILE A O 1
ATOM 1461 N N . LEU A 1 193 ? 8.695 -5.246 -16.5 1 94.12 193 LEU A N 1
ATOM 1462 C CA . LEU A 1 193 ? 7.391 -4.969 -17.094 1 94.12 193 LEU A CA 1
ATOM 1463 C C . LEU A 1 193 ? 7.242 -5.664 -18.438 1 94.12 193 LEU A C 1
ATOM 1465 O O . LEU A 1 193 ? 6.211 -6.293 -18.703 1 94.12 193 LEU A O 1
ATOM 1469 N N . SER A 1 194 ? 8.227 -5.609 -19.234 1 94.19 194 SER A N 1
ATOM 1470 C CA . SER A 1 194 ? 8.203 -6.234 -20.547 1 94.19 194 SER A CA 1
ATOM 1471 C C . SER A 1 194 ? 8.109 -7.75 -20.438 1 94.19 194 SER A C 1
ATOM 1473 O O . SER A 1 194 ? 7.352 -8.383 -21.188 1 94.19 194 SER A O 1
ATOM 1475 N N . MET A 1 195 ? 8.828 -8.273 -19.578 1 93.69 195 MET A N 1
ATOM 1476 C CA . MET A 1 195 ? 8.836 -9.719 -19.344 1 93.69 195 MET A CA 1
ATOM 1477 C C . MET A 1 195 ? 7.453 -10.203 -18.922 1 93.69 195 MET A C 1
ATOM 1479 O O . MET A 1 195 ? 6.934 -11.172 -19.469 1 93.69 195 MET A O 1
ATOM 1483 N N . VAL A 1 196 ? 6.895 -9.531 -17.984 1 94.5 196 VAL A N 1
ATOM 1484 C CA . VAL A 1 196 ? 5.598 -9.922 -17.438 1 94.5 196 VAL A CA 1
ATOM 1485 C C . VAL A 1 196 ? 4.52 -9.75 -18.516 1 94.5 196 VAL A C 1
ATOM 1487 O O . VAL A 1 196 ? 3.635 -10.602 -18.656 1 94.5 196 VAL A O 1
ATOM 1490 N N . LYS A 1 197 ? 4.605 -8.711 -19.266 1 94.69 197 LYS A N 1
ATOM 1491 C CA . LYS A 1 197 ? 3.646 -8.492 -20.344 1 94.69 197 LYS A CA 1
ATOM 1492 C C . LYS A 1 197 ? 3.734 -9.594 -21.391 1 94.69 197 LYS A C 1
ATOM 1494 O O . LYS A 1 197 ? 2.711 -10.062 -21.891 1 94.69 197 LYS A O 1
ATOM 1499 N N . SER A 1 198 ? 4.93 -9.984 -21.656 1 93.94 198 SER A N 1
ATOM 1500 C CA . SER A 1 198 ? 5.137 -11.055 -22.625 1 93.94 198 SER A CA 1
ATOM 1501 C C . SER A 1 198 ? 4.52 -12.367 -22.156 1 93.94 198 SER A C 1
ATOM 1503 O O . SER A 1 198 ? 3.93 -13.102 -22.938 1 93.94 198 SER A O 1
ATOM 1505 N N . LEU A 1 199 ? 4.625 -12.641 -20.922 1 93 199 LEU A N 1
ATOM 1506 C CA . LEU A 1 199 ? 4.09 -13.867 -20.344 1 93 199 LEU A CA 1
ATOM 1507 C C . LEU A 1 199 ? 2.57 -13.797 -20.234 1 93 199 LEU A C 1
ATOM 1509 O O . LEU A 1 199 ? 1.888 -14.82 -20.328 1 93 199 LEU A O 1
ATOM 1513 N N . ALA A 1 200 ? 2.064 -12.609 -20.047 1 95 200 ALA A N 1
ATOM 1514 C CA . ALA A 1 200 ? 0.644 -12.422 -19.766 1 95 200 ALA A CA 1
ATOM 1515 C C . ALA A 1 200 ? -0.151 -12.211 -21.047 1 95 200 ALA A C 1
ATOM 1517 O O . ALA A 1 200 ? -1.371 -12.398 -21.062 1 95 200 ALA A O 1
ATOM 1518 N N . SER A 1 201 ? 0.44 -11.938 -22.094 1 94.06 201 SER A N 1
ATOM 1519 C CA . SER A 1 201 ? -0.217 -11.492 -23.312 1 94.06 201 SER A CA 1
ATOM 1520 C C . SER A 1 201 ? -0.983 -12.633 -23.969 1 94.06 201 SER A C 1
ATOM 1522 O O . SER A 1 201 ? -2.074 -12.422 -24.516 1 94.06 201 SER A O 1
ATOM 1524 N N . PRO A 1 202 ? -0.497 -13.875 -24.016 1 91.38 202 PRO A N 1
ATOM 1525 C CA . PRO A 1 202 ? -1.234 -14.953 -24.688 1 91.38 202 PRO A CA 1
ATOM 1526 C C . PRO A 1 202 ? -2.662 -15.102 -24.156 1 91.38 202 PRO A C 1
ATOM 1528 O O . PRO A 1 202 ? -2.879 -15.164 -22.953 1 91.38 202 PRO A O 1
ATOM 1531 N N . PRO A 1 203 ? -3.629 -15.211 -25.031 1 90.25 203 PRO A N 1
ATOM 1532 C CA . PRO A 1 203 ? -5.047 -15.172 -24.656 1 90.25 203 PRO A CA 1
ATOM 1533 C C . PRO A 1 203 ? -5.488 -16.406 -23.891 1 90.25 203 PRO A C 1
ATOM 1535 O O . PRO A 1 203 ? -6.523 -16.391 -23.203 1 90.25 203 PRO A O 1
ATOM 1538 N N . HIS A 1 204 ? -4.797 -17.531 -24.031 1 87.31 204 HIS A N 1
ATOM 1539 C CA . HIS A 1 204 ? -5.199 -18.766 -23.375 1 87.31 204 HIS A CA 1
ATOM 1540 C C . HIS A 1 204 ? -4.781 -18.766 -21.906 1 87.31 204 HIS A C 1
ATOM 1542 O O . HIS A 1 204 ? -5.113 -19.703 -21.172 1 87.31 204 HIS A O 1
ATOM 1548 N N . ARG A 1 205 ? -4.086 -17.75 -21.5 1 92.69 205 ARG A N 1
ATOM 1549 C CA . ARG A 1 205 ? -3.629 -17.688 -20.125 1 92.69 205 ARG A CA 1
ATOM 1550 C C . ARG A 1 205 ? -4.602 -16.891 -19.25 1 92.69 205 ARG A C 1
ATOM 1552 O O . ARG A 1 205 ? -5.195 -15.906 -19.719 1 92.69 205 ARG A O 1
ATOM 1559 N N . ILE A 1 206 ? -4.75 -17.359 -18.047 1 95.81 206 ILE A N 1
ATOM 1560 C CA . ILE A 1 206 ? -5.512 -16.641 -17.031 1 95.81 206 ILE A CA 1
ATOM 1561 C C . ILE A 1 206 ? -4.586 -15.719 -16.25 1 95.81 206 ILE A C 1
ATOM 1563 O O . ILE A 1 206 ? -3.496 -16.109 -15.844 1 95.81 206 ILE A O 1
ATOM 1567 N N . LEU A 1 207 ? -4.992 -14.477 -16.109 1 97.31 207 LEU A N 1
ATOM 1568 C CA . LEU A 1 207 ? -4.203 -13.523 -15.336 1 97.31 207 LEU A CA 1
ATOM 1569 C C . LEU A 1 207 ? -4.668 -13.469 -13.883 1 97.31 207 LEU A C 1
ATOM 1571 O O . LEU A 1 207 ? -5.855 -13.266 -13.617 1 97.31 207 LEU A O 1
ATOM 1575 N N . LEU A 1 208 ? -3.799 -13.742 -13.039 1 97.94 208 LEU A N 1
ATOM 1576 C CA . LEU A 1 208 ? -4.027 -13.609 -11.602 1 97.94 208 LEU A CA 1
ATOM 1577 C C . LEU A 1 208 ? -3.344 -12.359 -11.055 1 97.94 208 LEU A C 1
ATOM 1579 O O . LEU A 1 208 ? -2.158 -12.391 -10.719 1 97.94 208 LEU A O 1
ATOM 1583 N N . PHE A 1 209 ? -4.086 -11.266 -10.945 1 97.44 209 PHE A N 1
ATOM 1584 C CA . PHE A 1 209 ? -3.535 -9.977 -10.523 1 97.44 209 PHE A CA 1
ATOM 1585 C C . PHE A 1 209 ? -3.678 -9.797 -9.023 1 97.44 209 PHE A C 1
ATOM 1587 O O . PHE A 1 209 ? -4.789 -9.828 -8.484 1 97.44 209 PHE A O 1
ATOM 1594 N N . LEU A 1 210 ? -2.551 -9.594 -8.344 1 96.88 210 LEU A N 1
ATOM 1595 C CA . LEU A 1 210 ? -2.559 -9.414 -6.898 1 96.88 210 LEU A CA 1
ATOM 1596 C C . LEU A 1 210 ? -2.238 -7.965 -6.535 1 96.88 210 LEU A C 1
ATOM 1598 O O . LEU A 1 210 ? -1.319 -7.367 -7.098 1 96.88 210 LEU A O 1
ATOM 1602 N N . GLN A 1 211 ? -3.002 -7.453 -5.613 1 95.06 211 GLN A N 1
ATOM 1603 C CA . GLN A 1 211 ? -2.773 -6.141 -5.016 1 95.06 211 GLN A CA 1
ATOM 1604 C C . GLN A 1 211 ? -3.064 -6.16 -3.52 1 95.06 211 GLN A C 1
ATOM 1606 O O . GLN A 1 211 ? -4.035 -6.781 -3.078 1 95.06 211 GLN A O 1
ATOM 1611 N N . GLN A 1 212 ? -2.26 -5.422 -2.789 1 94.31 212 GLN A N 1
ATOM 1612 C CA . GLN A 1 212 ? -2.477 -5.375 -1.346 1 94.31 212 GLN A CA 1
ATOM 1613 C C . GLN A 1 212 ? -3.756 -4.617 -1.007 1 94.31 212 GLN A C 1
ATOM 1615 O O . GLN A 1 212 ? -4.09 -3.625 -1.659 1 94.31 212 GLN A O 1
ATOM 1620 N N . SER A 1 213 ? -4.352 -5.004 0.095 1 94.38 213 SER A N 1
ATOM 1621 C CA . SER A 1 213 ? -5.617 -4.414 0.518 1 94.38 213 SER A CA 1
ATOM 1622 C C . SER A 1 213 ? -5.438 -2.955 0.933 1 94.38 213 SER A C 1
ATOM 1624 O O . SER A 1 213 ? -6.391 -2.176 0.911 1 94.38 213 SER A O 1
ATOM 1626 N N . SER A 1 214 ? -4.266 -2.609 1.321 1 88.25 214 SER A N 1
ATOM 1627 C CA . SER A 1 214 ? -3.992 -1.255 1.792 1 88.25 214 SER A CA 1
ATOM 1628 C C . SER A 1 214 ? -3.961 -0.263 0.635 1 88.25 214 SER A C 1
ATOM 1630 O O . SER A 1 214 ? -4.055 0.948 0.845 1 88.25 214 SER A O 1
ATOM 1632 N N . VAL A 1 215 ? -3.818 -0.707 -0.534 1 87.12 215 VAL A N 1
ATOM 1633 C CA . VAL A 1 215 ? -3.766 0.15 -1.714 1 87.12 215 VAL A CA 1
ATOM 1634 C C . VAL A 1 215 ? -5.18 0.417 -2.223 1 87.12 215 VAL A C 1
ATOM 1636 O O . VAL A 1 215 ? -5.926 -0.519 -2.525 1 87.12 215 VAL A O 1
ATOM 1639 N N . GLU A 1 216 ? -5.488 1.678 -2.318 1 83.62 216 GLU A N 1
ATOM 1640 C CA . GLU A 1 216 ? -6.793 2.053 -2.855 1 83.62 216 GLU A CA 1
ATOM 1641 C C . GLU A 1 216 ? -6.852 1.84 -4.363 1 83.62 216 GLU A C 1
ATOM 1643 O O . GLU A 1 216 ? -5.84 1.975 -5.055 1 83.62 216 GLU A O 1
ATOM 1648 N N . TRP A 1 217 ? -8.047 1.592 -4.805 1 85.5 217 TRP A N 1
ATOM 1649 C CA . TRP A 1 217 ? -8.227 1.328 -6.23 1 85.5 217 TRP A CA 1
ATOM 1650 C C . TRP A 1 217 ? -7.852 2.549 -7.062 1 85.5 217 TRP A C 1
ATOM 1652 O O . TRP A 1 217 ? -7.312 2.414 -8.164 1 85.5 217 TRP A O 1
ATOM 1662 N N . CYS A 1 218 ? -8.141 3.764 -6.586 1 82.5 218 CYS A N 1
ATOM 1663 C CA . CYS A 1 218 ? -7.82 4.996 -7.293 1 82.5 218 CYS A CA 1
ATOM 1664 C C . CYS A 1 218 ? -6.309 5.195 -7.379 1 82.5 218 CYS A C 1
ATOM 1666 O O . CYS A 1 218 ? -5.832 6.02 -8.164 1 82.5 218 CYS A O 1
ATOM 1668 N N . SER A 1 219 ? -5.574 4.41 -6.633 1 83.75 219 SER A N 1
ATOM 1669 C CA . SER A 1 219 ? -4.121 4.539 -6.598 1 83.75 219 SER A CA 1
ATOM 1670 C C . SER A 1 219 ? -3.439 3.27 -7.09 1 83.75 219 SER A C 1
ATOM 1672 O O . SER A 1 219 ? -2.238 3.082 -6.883 1 83.75 219 SER A O 1
ATOM 1674 N N . SER A 1 220 ? -4.199 2.422 -7.664 1 87 220 SER A N 1
ATOM 1675 C CA . SER A 1 220 ? -3.652 1.16 -8.156 1 87 220 SER A CA 1
ATOM 1676 C C . SER A 1 220 ? -2.783 1.374 -9.391 1 87 220 SER A C 1
ATOM 1678 O O . SER A 1 220 ? -3.299 1.529 -10.5 1 87 220 SER A O 1
ATOM 1680 N N . LEU A 1 221 ? -1.561 1.344 -9.25 1 84.75 221 LEU A N 1
ATOM 1681 C CA . LEU A 1 221 ? -0.582 1.641 -10.297 1 84.75 221 LEU A CA 1
ATOM 1682 C C . LEU A 1 221 ? -0.597 0.565 -11.375 1 84.75 221 LEU A C 1
ATOM 1684 O O . LEU A 1 221 ? -0.618 0.878 -12.57 1 84.75 221 LEU A O 1
ATOM 1688 N N . TRP A 1 222 ? -0.683 -0.638 -11.031 1 89.88 222 TRP A N 1
ATOM 1689 C CA . TRP A 1 222 ? -0.409 -1.73 -11.961 1 89.88 222 TRP A CA 1
ATOM 1690 C C . TRP A 1 222 ? -1.693 -2.217 -12.617 1 89.88 222 TRP A C 1
ATOM 1692 O O . TRP A 1 222 ? -1.65 -3.004 -13.57 1 89.88 222 TRP A O 1
ATOM 1702 N N . LEU A 1 223 ? -2.791 -1.743 -12.148 1 87.62 223 LEU A N 1
ATOM 1703 C CA . LEU A 1 223 ? -4.059 -2.088 -12.781 1 87.62 223 LEU A CA 1
ATOM 1704 C C . LEU A 1 223 ? -4.098 -1.591 -14.227 1 87.62 223 LEU A C 1
ATOM 1706 O O . LEU A 1 223 ? -4.707 -2.225 -15.086 1 87.62 223 LEU A O 1
ATOM 1710 N N . ASP A 1 224 ? -3.447 -0.548 -14.516 1 85.19 224 ASP A N 1
ATOM 1711 C CA . ASP A 1 224 ? -3.387 -0.021 -15.875 1 85.19 224 ASP A CA 1
ATOM 1712 C C . ASP A 1 224 ? -2.623 -0.968 -16.797 1 85.19 224 ASP A C 1
ATOM 1714 O O . ASP A 1 224 ? -2.998 -1.147 -17.953 1 85.19 224 ASP A O 1
ATOM 1718 N N . ALA A 1 225 ? -1.54 -1.489 -16.25 1 89.06 225 ALA A N 1
ATOM 1719 C CA . ALA A 1 225 ? -0.772 -2.453 -17.047 1 89.06 225 ALA A CA 1
ATOM 1720 C C . ALA A 1 225 ? -1.619 -3.674 -17.391 1 89.06 225 ALA A C 1
ATOM 1722 O O . ALA A 1 225 ? -1.528 -4.203 -18.5 1 89.06 225 ALA A O 1
ATOM 1723 N N . ILE A 1 226 ? -2.412 -4.086 -16.5 1 92.81 226 ILE A N 1
ATOM 1724 C CA . ILE A 1 226 ? -3.281 -5.238 -16.703 1 92.81 226 ILE A CA 1
ATOM 1725 C C . ILE A 1 226 ? -4.367 -4.891 -17.719 1 92.81 226 ILE A C 1
ATOM 1727 O O . ILE A 1 226 ? -4.719 -5.711 -18.578 1 92.81 226 ILE A O 1
ATOM 1731 N N . ARG A 1 227 ? -4.883 -3.678 -17.672 1 89.88 227 ARG A N 1
ATOM 1732 C CA . ARG A 1 227 ? -5.938 -3.236 -18.578 1 89.88 227 ARG A CA 1
ATOM 1733 C C . ARG A 1 227 ? -5.434 -3.18 -20.016 1 89.88 227 ARG A C 1
ATOM 1735 O O . ARG A 1 227 ? -6.199 -3.395 -20.953 1 89.88 227 ARG A O 1
ATOM 1742 N N . GLU A 1 228 ? -4.211 -2.932 -20.156 1 92.19 228 GLU A N 1
ATOM 1743 C CA . GLU A 1 228 ? -3.605 -2.936 -21.484 1 92.19 228 GLU A CA 1
ATOM 1744 C C . GLU A 1 228 ? -3.629 -4.336 -22.094 1 92.19 228 GLU A C 1
ATOM 1746 O O . GLU A 1 228 ? -3.781 -4.484 -23.312 1 92.19 228 GLU A O 1
ATOM 1751 N N . ILE A 1 229 ? -3.502 -5.32 -21.281 1 93.88 229 ILE A N 1
ATOM 1752 C CA . ILE A 1 229 ? -3.438 -6.707 -21.719 1 93.88 229 ILE A CA 1
ATOM 1753 C C . ILE A 1 229 ? -4.852 -7.277 -21.844 1 93.88 229 ILE A C 1
ATOM 1755 O O . ILE A 1 229 ? -5.164 -7.98 -22.797 1 93.88 229 ILE A O 1
ATOM 1759 N N . ASP A 1 230 ? -5.629 -6.941 -20.828 1 94.06 230 ASP A N 1
ATOM 1760 C CA . ASP A 1 230 ? -7 -7.441 -20.734 1 94.06 230 ASP A CA 1
ATOM 1761 C C . ASP A 1 230 ? -7.969 -6.324 -20.359 1 94.06 230 ASP A C 1
ATOM 1763 O O . ASP A 1 230 ? -8.438 -6.266 -19.219 1 94.06 230 ASP A O 1
ATOM 1767 N N . PRO A 1 231 ? -8.406 -5.543 -21.281 1 89.56 231 PRO A N 1
ATOM 1768 C CA . PRO A 1 231 ? -9.188 -4.332 -21 1 89.56 231 PRO A CA 1
ATOM 1769 C C . PRO A 1 231 ? -10.531 -4.629 -20.344 1 89.56 231 PRO A C 1
ATOM 1771 O O . PRO A 1 231 ? -11.031 -3.811 -19.562 1 89.56 231 PRO A O 1
ATOM 1774 N N . THR A 1 232 ? -11.109 -5.781 -20.609 1 88.56 232 THR A N 1
ATOM 1775 C CA . THR A 1 232 ? -12.43 -6.078 -20.062 1 88.56 232 THR A CA 1
ATOM 1776 C C . THR A 1 232 ? -12.32 -7.02 -18.875 1 88.56 232 THR A C 1
ATOM 1778 O O . THR A 1 232 ? -13.336 -7.449 -18.328 1 88.56 232 THR A O 1
ATOM 1781 N N . TYR A 1 233 ? -11.195 -7.438 -18.484 1 91.06 233 TYR A N 1
ATOM 1782 C CA . TYR A 1 233 ? -10.906 -8.297 -17.344 1 91.06 233 TYR A CA 1
ATOM 1783 C C . TYR A 1 233 ? -11.609 -9.641 -17.484 1 91.06 233 TYR A C 1
ATOM 1785 O O . TYR A 1 233 ? -12.055 -10.227 -16.484 1 91.06 233 TYR A O 1
ATOM 1793 N N . ARG A 1 234 ? -11.75 -10.133 -18.672 1 90.44 234 ARG A N 1
ATOM 1794 C CA . ARG A 1 234 ? -12.469 -11.383 -18.906 1 90.44 234 ARG A CA 1
ATOM 1795 C C . ARG A 1 234 ? -11.656 -12.578 -18.438 1 90.44 234 ARG A C 1
ATOM 1797 O O . ARG A 1 234 ? -12.211 -13.586 -17.984 1 90.44 234 ARG A O 1
ATOM 1804 N N . ARG A 1 235 ? -10.422 -12.469 -18.516 1 93.56 235 ARG A N 1
ATOM 1805 C CA . ARG A 1 235 ? -9.578 -13.594 -18.125 1 93.56 235 ARG A CA 1
ATOM 1806 C C . ARG A 1 235 ? -8.711 -13.227 -16.922 1 93.56 235 ARG A C 1
ATOM 1808 O O . ARG A 1 235 ? -7.711 -13.883 -16.641 1 93.56 235 ARG A O 1
ATOM 1815 N N . THR A 1 236 ? -9.047 -12.07 -16.297 1 95.62 236 THR A N 1
ATOM 1816 C CA . THR A 1 236 ? -8.273 -11.609 -15.148 1 95.62 236 THR A CA 1
ATOM 1817 C C . THR A 1 236 ? -9.008 -11.906 -13.844 1 95.62 236 THR A C 1
ATOM 1819 O O . THR A 1 236 ? -10.188 -11.578 -13.703 1 95.62 236 THR A O 1
ATOM 1822 N N . VAL A 1 237 ? -8.328 -12.57 -13.016 1 96.81 237 VAL A N 1
ATOM 1823 C CA . VAL A 1 237 ? -8.797 -12.766 -11.641 1 96.81 237 VAL A CA 1
ATOM 1824 C C . VAL A 1 237 ? -8.07 -11.797 -10.711 1 96.81 237 VAL A C 1
ATOM 1826 O O . VAL A 1 237 ? -6.84 -11.836 -10.602 1 96.81 237 VAL A O 1
ATOM 1829 N N . ILE A 1 238 ? -8.781 -10.953 -10.062 1 96.62 238 ILE A N 1
ATOM 1830 C CA . ILE A 1 238 ? -8.195 -9.945 -9.188 1 96.62 238 ILE A CA 1
ATOM 1831 C C . ILE A 1 238 ? -8.211 -10.438 -7.742 1 96.62 238 ILE A C 1
ATOM 1833 O O . ILE A 1 238 ? -9.25 -10.883 -7.246 1 96.62 238 ILE A O 1
ATOM 1837 N N . VAL A 1 239 ? -7.07 -10.367 -7.105 1 97.94 239 VAL A N 1
ATOM 1838 C CA . VAL A 1 239 ? -6.934 -10.828 -5.727 1 97.94 239 VAL A CA 1
ATOM 1839 C C . VAL A 1 239 ? -6.422 -9.68 -4.855 1 97.94 239 VAL A C 1
ATOM 1841 O O . VAL A 1 239 ? -5.367 -9.109 -5.129 1 97.94 239 VAL A O 1
ATOM 1844 N N . VAL A 1 240 ? -7.176 -9.32 -3.867 1 97.19 240 VAL A N 1
ATOM 1845 C CA . VAL A 1 240 ? -6.746 -8.367 -2.85 1 97.19 240 VAL A CA 1
ATOM 1846 C C . VAL A 1 240 ? -6.105 -9.109 -1.683 1 97.19 240 VAL A C 1
ATOM 1848 O O . VAL A 1 240 ? -6.793 -9.789 -0.917 1 97.19 240 VAL A O 1
ATOM 1851 N N . SER A 1 241 ? -4.781 -8.938 -1.546 1 96.94 241 SER A N 1
ATOM 1852 C CA . SER A 1 241 ? -4.008 -9.703 -0.572 1 96.94 241 SER A CA 1
ATOM 1853 C C . SER A 1 241 ? -3.902 -8.961 0.755 1 96.94 241 SER A C 1
ATOM 1855 O O . SER A 1 241 ? -4.23 -7.773 0.835 1 96.94 241 SER A O 1
ATOM 1857 N N . LYS A 1 242 ? -3.459 -9.68 1.818 1 94.31 242 LYS A N 1
ATOM 1858 C CA . LYS A 1 242 ? -3.273 -9.148 3.164 1 94.31 242 LYS A CA 1
ATOM 1859 C C . LYS A 1 242 ? -4.535 -8.445 3.654 1 94.31 242 LYS A C 1
ATOM 1861 O O . LYS A 1 242 ? -4.465 -7.344 4.207 1 94.31 242 LYS A O 1
ATOM 1866 N N . PHE A 1 243 ? -5.691 -9.023 3.35 1 96.94 243 PHE A N 1
ATOM 1867 C CA . PHE A 1 243 ? -6.996 -8.438 3.629 1 96.94 243 PHE A CA 1
ATOM 1868 C C . PHE A 1 243 ? -7.188 -8.234 5.125 1 96.94 243 PHE A C 1
ATOM 1870 O O . PHE A 1 243 ? -7.965 -7.375 5.547 1 96.94 243 PHE A O 1
ATOM 1877 N N . ASP A 1 244 ? -6.473 -8.945 5.969 1 94.19 244 ASP A N 1
ATOM 1878 C CA . ASP A 1 244 ? -6.555 -8.828 7.422 1 94.19 244 ASP A CA 1
ATOM 1879 C C . ASP A 1 244 ? -6.129 -7.434 7.883 1 94.19 244 ASP A C 1
ATOM 1881 O O . ASP A 1 244 ? -6.598 -6.945 8.914 1 94.19 244 ASP A O 1
ATOM 1885 N N . ASN A 1 245 ? -5.23 -6.852 7.16 1 91.19 245 ASN A N 1
ATOM 1886 C CA . ASN A 1 245 ? -4.793 -5.504 7.512 1 91.19 245 ASN A CA 1
ATOM 1887 C C . ASN A 1 245 ? -5.93 -4.492 7.371 1 91.19 245 ASN A C 1
ATOM 1889 O O . ASN A 1 245 ? -6.059 -3.578 8.188 1 91.19 245 ASN A O 1
ATOM 1893 N N . ARG A 1 246 ? -6.707 -4.582 6.355 1 91.56 246 ARG A N 1
ATOM 1894 C CA . ARG A 1 246 ? -7.793 -3.646 6.07 1 91.56 246 ARG A CA 1
ATOM 1895 C C . ARG A 1 246 ? -8.992 -3.908 6.973 1 91.56 246 ARG A C 1
ATOM 1897 O O . ARG A 1 246 ? -9.711 -2.979 7.348 1 91.56 246 ARG A O 1
ATOM 1904 N N . LEU A 1 247 ? -9.164 -5.156 7.363 1 91.19 247 LEU A N 1
ATOM 1905 C CA . LEU A 1 247 ? -10.297 -5.578 8.18 1 91.19 247 LEU A CA 1
ATOM 1906 C C . LEU A 1 247 ? -10.367 -4.773 9.469 1 91.19 247 LEU A C 1
ATOM 1908 O O . LEU A 1 247 ? -11.453 -4.422 9.93 1 91.19 247 LEU A O 1
ATOM 1912 N N . LYS A 1 248 ? -9.266 -4.48 9.961 1 86.38 248 LYS A N 1
ATOM 1913 C CA . LYS A 1 248 ? -9.164 -3.811 11.25 1 86.38 248 LYS A CA 1
ATOM 1914 C C . LYS A 1 248 ? -9.594 -2.35 11.148 1 86.38 248 LYS A C 1
ATOM 1916 O O . LYS A 1 248 ? -9.859 -1.701 12.164 1 86.38 248 LYS A O 1
ATOM 1921 N N . GLU A 1 249 ? -9.672 -1.875 9.984 1 85.81 249 GLU A N 1
ATOM 1922 C CA . GLU A 1 249 ? -9.984 -0.466 9.758 1 85.81 249 GLU A CA 1
ATOM 1923 C C . GLU A 1 249 ? -11.492 -0.253 9.594 1 85.81 249 GLU A C 1
ATOM 1925 O O . GLU A 1 249 ? -11.969 0.881 9.641 1 85.81 249 GLU A O 1
ATOM 1930 N N . PHE A 1 250 ? -12.234 -1.395 9.406 1 88.5 250 PHE A N 1
ATOM 1931 C CA . PHE A 1 250 ? -13.664 -1.291 9.164 1 88.5 250 PHE A CA 1
ATOM 1932 C C . PHE A 1 250 ? -14.43 -1.193 10.484 1 88.5 250 PHE A C 1
ATOM 1934 O O . PHE A 1 250 ? -14.125 -1.907 11.438 1 88.5 250 PHE A O 1
ATOM 1941 N N . SER A 1 251 ? -15.438 -0.306 10.492 1 85.56 251 SER A N 1
ATOM 1942 C CA . SER A 1 251 ? -16.281 -0.183 11.672 1 85.56 251 SER A CA 1
ATOM 1943 C C . SER A 1 251 ? -17.734 -0.519 11.352 1 85.56 251 SER A C 1
ATOM 1945 O O . SER A 1 251 ? -18.391 -1.237 12.109 1 85.56 251 SER A O 1
ATOM 1947 N N . ASP A 1 252 ? -18.203 -0.051 10.172 1 89.25 252 ASP A N 1
ATOM 1948 C CA . ASP A 1 252 ? -19.609 -0.161 9.828 1 89.25 252 ASP A CA 1
ATOM 1949 C C . ASP A 1 252 ? -19.812 -0.944 8.531 1 89.25 252 ASP A C 1
ATOM 1951 O O . ASP A 1 252 ? -18.938 -0.947 7.664 1 89.25 252 ASP A O 1
ATOM 1955 N N . ARG A 1 253 ? -20.953 -1.462 8.352 1 91.88 253 ARG A N 1
ATOM 1956 C CA . ARG A 1 253 ? -21.312 -2.307 7.219 1 91.88 253 ARG A CA 1
ATOM 1957 C C . ARG A 1 253 ? -21.156 -1.551 5.902 1 91.88 253 ARG A C 1
ATOM 1959 O O . ARG A 1 253 ? -20.656 -2.104 4.918 1 91.88 253 ARG A O 1
ATOM 1966 N N . TRP A 1 254 ? -21.531 -0.353 5.902 1 87.56 254 TRP A N 1
ATOM 1967 C CA . TRP A 1 254 ? -21.516 0.39 4.645 1 87.56 254 TRP A CA 1
ATOM 1968 C C . TRP A 1 254 ? -20.094 0.575 4.141 1 87.56 254 TRP A C 1
ATOM 1970 O O . TRP A 1 254 ? -19.844 0.579 2.932 1 87.56 254 TRP A O 1
ATOM 1980 N N . GLU A 1 255 ? -19.094 0.711 5.02 1 87.06 255 GLU A N 1
ATOM 1981 C CA . GLU A 1 255 ? -17.688 0.85 4.641 1 87.06 255 GLU A CA 1
ATOM 1982 C C . GLU A 1 255 ? -17.156 -0.427 3.988 1 87.06 255 GLU A C 1
ATOM 1984 O O . GLU A 1 255 ? -16.469 -0.372 2.975 1 87.06 255 GLU A O 1
ATOM 1989 N N . VAL A 1 256 ? -17.594 -1.504 4.641 1 92.12 256 VAL A N 1
ATOM 1990 C CA . VAL A 1 256 ? -17.125 -2.803 4.164 1 92.12 256 VAL A CA 1
ATOM 1991 C C . VAL A 1 256 ? -17.719 -3.088 2.787 1 92.12 256 VAL A C 1
ATOM 1993 O O . VAL A 1 256 ? -17 -3.449 1.854 1 92.12 256 VAL A O 1
ATOM 1996 N N . ASP A 1 257 ? -19.016 -2.918 2.648 1 92 257 ASP A N 1
ATOM 1997 C CA . ASP A 1 257 ? -19.703 -3.223 1.396 1 92 257 ASP A CA 1
ATOM 1998 C C . ASP A 1 257 ? -19.203 -2.332 0.262 1 92 257 ASP A C 1
ATOM 2000 O O . ASP A 1 257 ? -19.062 -2.785 -0.876 1 92 257 ASP A O 1
ATOM 2004 N N . ARG A 1 258 ? -18.969 -1.14 0.571 1 88 258 ARG A N 1
ATOM 2005 C CA . ARG A 1 258 ? -18.406 -0.231 -0.428 1 88 258 ARG A CA 1
ATOM 2006 C C . ARG A 1 258 ? -17.016 -0.682 -0.868 1 88 258 ARG A C 1
ATOM 2008 O O . ARG A 1 258 ? -16.703 -0.672 -2.061 1 88 258 ARG A O 1
ATOM 2015 N N . TYR A 1 259 ? -16.188 -1.052 0.011 1 91.25 259 TYR A N 1
ATOM 2016 C CA . TYR A 1 259 ? -14.836 -1.508 -0.285 1 91.25 259 TYR A CA 1
ATOM 2017 C C . TYR A 1 259 ? -14.859 -2.789 -1.111 1 91.25 259 TYR A C 1
ATOM 2019 O O . TYR A 1 259 ? -14.133 -2.908 -2.104 1 91.25 259 TYR A O 1
ATOM 2027 N N . LEU A 1 260 ? -15.727 -3.729 -0.642 1 93.12 260 LEU A N 1
ATOM 2028 C CA . LEU A 1 260 ? -15.805 -5.023 -1.312 1 93.12 260 LEU A CA 1
ATOM 2029 C C . LEU A 1 260 ? -16.344 -4.867 -2.73 1 93.12 260 LEU A C 1
ATOM 2031 O O . LEU A 1 260 ? -16.062 -5.699 -3.598 1 93.12 260 LEU A O 1
ATOM 2035 N N . SER A 1 261 ? -17.062 -3.801 -3.014 1 90.06 261 SER A N 1
ATOM 2036 C CA . SER A 1 261 ? -17.641 -3.551 -4.332 1 90.06 261 SER A CA 1
ATOM 2037 C C . SER A 1 261 ? -16.641 -2.852 -5.246 1 90.06 261 SER A C 1
ATOM 2039 O O . SER A 1 261 ? -16.969 -2.527 -6.391 1 90.06 261 SER A O 1
ATOM 2041 N N . ALA A 1 262 ? -15.344 -2.654 -4.793 1 84.56 262 ALA A N 1
ATOM 2042 C CA . ALA A 1 262 ? -14.281 -1.978 -5.535 1 84.56 262 ALA A CA 1
ATOM 2043 C C . ALA A 1 262 ? -14.719 -0.58 -5.965 1 84.56 262 ALA A C 1
ATOM 2045 O O . ALA A 1 262 ? -14.18 -0.025 -6.93 1 84.56 262 ALA A O 1
ATOM 2046 N N . SER A 1 263 ? -15.695 0.016 -5.336 1 69.06 263 SER A N 1
ATOM 2047 C CA . SER A 1 263 ? -16.141 1.404 -5.387 1 69.06 263 SER A CA 1
ATOM 2048 C C . SER A 1 263 ? -16.312 1.879 -6.824 1 69.06 263 SER A C 1
ATOM 2050 O O . SER A 1 263 ? -15.961 3.012 -7.156 1 69.06 263 SER A O 1
ATOM 2052 N N . GLY A 1 264 ? -16.578 0.929 -7.773 1 73.19 264 GLY A N 1
ATOM 2053 C CA . GLY A 1 264 ? -16.844 1.36 -9.133 1 73.19 264 GLY A CA 1
ATOM 2054 C C . GLY A 1 264 ? -15.602 1.428 -10 1 73.19 264 GLY A C 1
ATOM 2055 O O . GLY A 1 264 ? -15.68 1.741 -11.188 1 73.19 264 GLY A O 1
ATOM 2056 N N . TYR A 1 265 ? -14.508 1.104 -9.523 1 79.62 265 TYR A N 1
ATOM 2057 C CA . TYR A 1 265 ? -13.258 1.241 -10.266 1 79.62 265 TYR A CA 1
ATOM 2058 C C . TYR A 1 265 ? -13.047 0.054 -11.195 1 79.62 265 TYR A C 1
ATOM 2060 O O . TYR A 1 265 ? -12.406 0.182 -12.242 1 79.62 265 TYR A O 1
ATOM 2068 N N . LEU A 1 266 ? -13.484 -1.152 -10.875 1 85.12 266 LEU A N 1
ATOM 2069 C CA . LEU A 1 266 ? -13.25 -2.363 -11.656 1 85.12 266 LEU A CA 1
ATOM 2070 C C . LEU A 1 266 ? -14.453 -2.68 -12.539 1 85.12 266 LEU A C 1
ATOM 2072 O O . LEU A 1 266 ? -14.383 -3.562 -13.398 1 85.12 266 LEU A O 1
ATOM 2076 N N . GLY A 1 267 ? -15.461 -1.911 -12.5 1 78.69 267 GLY A N 1
ATOM 2077 C CA . GLY A 1 267 ? -16.688 -2.205 -13.234 1 78.69 267 GLY A CA 1
ATOM 2078 C C . GLY A 1 267 ? -17.609 -3.152 -12.508 1 78.69 267 GLY A C 1
ATOM 2079 O O . GLY A 1 267 ? -17.219 -3.775 -11.516 1 78.69 267 GLY A O 1
ATOM 2080 N N . ASP A 1 268 ? -18.766 -3.336 -13.031 1 77.69 268 ASP A N 1
ATOM 2081 C CA . ASP A 1 268 ? -19.812 -4.07 -12.336 1 77.69 268 ASP A CA 1
ATOM 2082 C C . ASP A 1 268 ? -19.641 -5.578 -12.523 1 77.69 268 ASP A C 1
ATOM 2084 O O . ASP A 1 268 ? -20.156 -6.367 -11.719 1 77.69 268 ASP A O 1
ATOM 2088 N N . SER A 1 269 ? -18.906 -5.977 -13.445 1 80.88 269 SER A N 1
ATOM 2089 C CA . SER A 1 269 ? -18.812 -7.398 -13.758 1 80.88 269 SER A CA 1
ATOM 2090 C C . SER A 1 269 ? -17.562 -8.023 -13.133 1 80.88 269 SER A C 1
ATOM 2092 O O . SER A 1 269 ? -17.375 -9.242 -13.203 1 80.88 269 SER A O 1
ATOM 2094 N N . THR A 1 270 ? -16.766 -7.242 -12.484 1 87.44 270 THR A N 1
ATOM 2095 C CA . THR A 1 270 ? -15.516 -7.746 -11.938 1 87.44 270 THR A CA 1
ATOM 2096 C C . THR A 1 270 ? -15.562 -7.777 -10.414 1 87.44 270 THR A C 1
ATOM 2098 O O . THR A 1 270 ? -15.812 -6.754 -9.773 1 87.44 270 THR A O 1
ATOM 2101 N N . HIS A 1 271 ? -15.367 -8.977 -9.891 1 90.25 271 HIS A N 1
ATOM 2102 C CA . HIS A 1 271 ? -15.367 -9.133 -8.445 1 90.25 271 HIS A CA 1
ATOM 2103 C C . HIS A 1 271 ? -14.016 -9.633 -7.945 1 90.25 271 HIS A C 1
ATOM 2105 O O . HIS A 1 271 ? -13.625 -10.766 -8.234 1 90.25 271 HIS A O 1
ATOM 2111 N N . PRO A 1 272 ? -13.414 -8.852 -7.152 1 95.88 272 PRO A N 1
ATOM 2112 C CA . PRO A 1 272 ? -12.117 -9.289 -6.609 1 95.88 272 PRO A CA 1
ATOM 2113 C C . PRO A 1 272 ? -12.266 -10.328 -5.504 1 95.88 272 PRO A C 1
ATOM 2115 O O . PRO A 1 272 ? -13.305 -10.398 -4.848 1 95.88 272 PRO A O 1
ATOM 2118 N N . PHE A 1 273 ? -11.297 -11.188 -5.395 1 97.81 273 PHE A N 1
ATOM 2119 C CA . PHE A 1 273 ? -11.164 -12.07 -4.242 1 97.81 273 PHE A CA 1
ATOM 2120 C C . PHE A 1 273 ? -10.383 -11.391 -3.125 1 97.81 273 PHE A C 1
ATOM 2122 O O . PHE A 1 273 ? -9.406 -10.695 -3.385 1 97.81 273 PHE A O 1
ATOM 2129 N N . PHE A 1 274 ? -10.867 -11.5 -1.963 1 98.06 274 PHE A N 1
ATOM 2130 C CA . PHE A 1 274 ? -10.203 -10.945 -0.793 1 98.06 274 PHE A CA 1
ATOM 2131 C C . PHE A 1 274 ? -9.578 -12.047 0.057 1 98.06 274 PHE A C 1
ATOM 2133 O O . PHE A 1 274 ? -10.297 -12.859 0.639 1 98.06 274 PHE A O 1
ATOM 2140 N N . VAL A 1 275 ? -8.242 -12.023 0.138 1 98.31 275 VAL A N 1
ATOM 2141 C CA . VAL A 1 275 ? -7.527 -13.156 0.717 1 98.31 275 VAL A CA 1
ATOM 2142 C C . VAL A 1 275 ? -6.562 -12.664 1.796 1 98.31 275 VAL A C 1
ATOM 2144 O O . VAL A 1 275 ? -5.93 -11.617 1.643 1 98.31 275 VAL A O 1
ATOM 2147 N N . ALA A 1 276 ? -6.551 -13.32 2.93 1 97.5 276 ALA A N 1
ATOM 2148 C CA . ALA A 1 276 ? -5.551 -13.148 3.984 1 97.5 276 ALA A CA 1
ATOM 2149 C C . ALA A 1 276 ? -4.836 -14.469 4.27 1 97.5 276 ALA A C 1
ATOM 2151 O O . ALA A 1 276 ? -5.461 -15.531 4.281 1 97.5 276 ALA A O 1
ATOM 2152 N N . LEU A 1 277 ? -3.545 -14.391 4.387 1 95.88 277 LEU A N 1
ATOM 2153 C CA . LEU A 1 277 ? -2.719 -15.555 4.691 1 95.88 277 LEU A CA 1
ATOM 2154 C C . LEU A 1 277 ? -1.962 -15.352 6 1 95.88 277 LEU A C 1
ATOM 2156 O O . LEU A 1 277 ? -1.821 -14.219 6.473 1 95.88 277 LEU A O 1
ATOM 2160 N N . PRO A 1 278 ? -1.528 -16.422 6.633 1 91.62 278 PRO A N 1
ATOM 2161 C CA . PRO A 1 278 ? -0.778 -16.281 7.883 1 91.62 278 PRO A CA 1
ATOM 2162 C C . PRO A 1 278 ? 0.492 -15.445 7.719 1 91.62 278 PRO A C 1
ATOM 2164 O O . PRO A 1 278 ? 1.223 -15.617 6.738 1 91.62 278 PRO A O 1
ATOM 2167 N N . LYS A 1 279 ? 0.723 -14.562 8.656 1 82.31 279 LYS A N 1
ATOM 2168 C CA . LYS A 1 279 ? 1.854 -13.641 8.578 1 82.31 279 LYS A CA 1
ATOM 2169 C C . LYS A 1 279 ? 3.092 -14.234 9.25 1 82.31 279 LYS A C 1
ATOM 2171 O O . LYS A 1 279 ? 4.219 -13.875 8.906 1 82.31 279 LYS A O 1
ATOM 2176 N N . ASP A 1 280 ? 2.865 -15.055 10.125 1 73.94 280 ASP A N 1
ATOM 2177 C CA . ASP A 1 280 ? 3.988 -15.672 10.812 1 73.94 280 ASP A CA 1
ATOM 2178 C C . ASP A 1 280 ? 4.809 -16.547 9.859 1 73.94 280 ASP A C 1
ATOM 2180 O O . ASP A 1 280 ? 4.281 -17.484 9.266 1 73.94 280 ASP A O 1
ATOM 2184 N N . ARG A 1 281 ? 6.086 -16.203 9.773 1 68.75 281 ARG A N 1
ATOM 2185 C CA . ARG A 1 281 ? 6.941 -16.922 8.836 1 68.75 281 ARG A CA 1
ATOM 2186 C C . ARG A 1 281 ? 7.855 -17.906 9.578 1 68.75 281 ARG A C 1
ATOM 2188 O O . ARG A 1 281 ? 8.852 -18.375 9.023 1 68.75 281 ARG A O 1
ATOM 2195 N N . GLY A 1 282 ? 7.488 -18.125 10.734 1 69.31 282 GLY A N 1
ATOM 2196 C CA . GLY A 1 282 ? 8.289 -19.094 11.477 1 69.31 282 GLY A CA 1
ATOM 2197 C C . GLY A 1 282 ? 8.188 -20.5 10.93 1 69.31 282 GLY A C 1
ATOM 2198 O O . GLY A 1 282 ? 7.359 -20.766 10.055 1 69.31 282 GLY A O 1
ATOM 2199 N N . SER A 1 283 ? 9.148 -21.281 11.32 1 73.19 283 SER A N 1
ATOM 2200 C CA . SER A 1 283 ? 9.172 -22.672 10.898 1 73.19 283 SER A CA 1
ATOM 2201 C C . SER A 1 283 ? 8.047 -23.469 11.555 1 73.19 283 SER A C 1
ATOM 2203 O O . SER A 1 283 ? 7.98 -23.562 12.781 1 73.19 283 SER A O 1
ATOM 2205 N N . VAL A 1 284 ? 7.078 -23.812 10.734 1 83.5 284 VAL A N 1
ATOM 2206 C CA . VAL A 1 284 ? 5.977 -24.656 11.195 1 83.5 284 VAL A CA 1
ATOM 2207 C C . VAL A 1 284 ? 5.836 -25.875 10.281 1 83.5 284 VAL A C 1
ATOM 2209 O O . VAL A 1 284 ? 6.344 -25.875 9.156 1 83.5 284 VAL A O 1
ATOM 2212 N N . SER A 1 285 ? 5.246 -26.906 10.836 1 88.31 285 SER A N 1
ATOM 2213 C CA . SER A 1 285 ? 4.984 -28.094 10.023 1 88.31 285 SER A CA 1
ATOM 2214 C C . SER A 1 285 ? 4.004 -27.781 8.898 1 88.31 285 SER A C 1
ATOM 2216 O O . SER A 1 285 ? 3.252 -26.812 8.969 1 88.31 285 SER A O 1
ATOM 2218 N N . ASN A 1 286 ? 4.047 -28.609 7.832 1 90.81 286 ASN A N 1
ATOM 2219 C CA . ASN A 1 286 ? 3.125 -28.438 6.715 1 90.81 286 ASN A CA 1
ATOM 2220 C C . ASN A 1 286 ? 1.671 -28.516 7.168 1 90.81 286 ASN A C 1
ATOM 2222 O O . ASN A 1 286 ? 0.835 -27.719 6.723 1 90.81 286 ASN A O 1
ATOM 2226 N N . ASP A 1 287 ? 1.406 -29.438 8.062 1 92.75 287 ASP A N 1
ATOM 2227 C CA . ASP A 1 287 ? 0.053 -29.578 8.586 1 92.75 287 ASP A CA 1
ATOM 2228 C C . ASP A 1 287 ? -0.386 -28.328 9.344 1 92.75 287 ASP A C 1
ATOM 2230 O O . ASP A 1 287 ? -1.518 -27.859 9.188 1 92.75 287 ASP A O 1
ATOM 2234 N N . GLU A 1 288 ? 0.48 -27.906 10.148 1 93 288 GLU A N 1
ATOM 2235 C CA . GLU A 1 288 ? 0.181 -26.703 10.914 1 93 288 GLU A CA 1
ATOM 2236 C C . GLU A 1 288 ? -0.002 -25.5 9.992 1 93 288 GLU A C 1
ATOM 2238 O O . GLU A 1 288 ? -0.871 -24.656 10.227 1 93 288 GLU A O 1
ATOM 2243 N N . PHE A 1 289 ? 0.842 -25.406 9.016 1 92.88 289 PHE A N 1
ATOM 2244 C CA . PHE A 1 289 ? 0.739 -24.328 8.047 1 92.88 289 PHE A CA 1
ATOM 2245 C C . PHE A 1 289 ? -0.637 -24.312 7.391 1 92.88 289 PHE A C 1
ATOM 2247 O O . PHE A 1 289 ? -1.296 -23.281 7.332 1 92.88 289 PHE A O 1
ATOM 2254 N N . ARG A 1 290 ? -1.152 -25.406 6.957 1 95 290 ARG A N 1
ATOM 2255 C CA . ARG A 1 290 ? -2.459 -25.516 6.32 1 95 290 ARG A CA 1
ATOM 2256 C C . ARG A 1 290 ? -3.58 -25.219 7.309 1 95 290 ARG A C 1
ATOM 2258 O O . ARG A 1 290 ? -4.59 -24.609 6.949 1 95 290 ARG A O 1
ATOM 2265 N N . ARG A 1 291 ? -3.373 -25.672 8.508 1 96.06 291 ARG A N 1
ATOM 2266 C CA . ARG A 1 291 ? -4.348 -25.359 9.555 1 96.06 291 ARG A CA 1
ATOM 2267 C C . ARG A 1 291 ? -4.453 -23.859 9.781 1 96.06 291 ARG A C 1
ATOM 2269 O O . ARG A 1 291 ? -5.551 -23.328 9.945 1 96.06 291 ARG A O 1
ATOM 2276 N N . GLN A 1 292 ? -3.318 -23.219 9.797 1 95.38 292 GLN A N 1
ATOM 2277 C CA . GLN A 1 292 ? -3.289 -21.766 9.984 1 95.38 292 GLN A CA 1
ATOM 2278 C C . GLN A 1 292 ? -4.008 -21.047 8.852 1 95.38 292 GLN A C 1
ATOM 2280 O O . GLN A 1 292 ? -4.699 -20.062 9.07 1 95.38 292 GLN A O 1
ATOM 2285 N N . ILE A 1 293 ? -3.773 -21.516 7.648 1 96.19 293 ILE A N 1
ATOM 2286 C CA . ILE A 1 293 ? -4.434 -20.922 6.488 1 96.19 293 ILE A CA 1
ATOM 2287 C C . ILE A 1 293 ? -5.949 -21 6.66 1 96.19 293 ILE A C 1
ATOM 2289 O O . ILE A 1 293 ? -6.656 -20.016 6.473 1 96.19 293 ILE A O 1
ATOM 2293 N N . SER A 1 294 ? -6.426 -22.172 7.043 1 96.5 294 SER A N 1
ATOM 2294 C CA . SER A 1 294 ? -7.855 -22.391 7.25 1 96.5 294 SER A CA 1
ATOM 2295 C C . SER A 1 294 ? -8.383 -21.531 8.398 1 96.5 294 SER A C 1
ATOM 2297 O O . SER A 1 294 ? -9.5 -21.016 8.328 1 96.5 294 SER A O 1
ATOM 2299 N N . GLN A 1 295 ? -7.609 -21.422 9.391 1 96.69 295 GLN A N 1
ATOM 2300 C CA . GLN A 1 295 ? -7.992 -20.625 10.547 1 96.69 295 GLN A CA 1
ATOM 2301 C C . GLN A 1 295 ? -8.117 -19.141 10.18 1 96.69 295 GLN A C 1
ATOM 2303 O O . GLN A 1 295 ? -9.055 -18.469 10.609 1 96.69 295 GLN A O 1
ATOM 2308 N N . VAL A 1 296 ? -7.152 -18.641 9.438 1 96.69 296 VAL A N 1
ATOM 2309 C CA . VAL A 1 296 ? -7.188 -17.25 9.016 1 96.69 296 VAL A CA 1
ATOM 2310 C C . VAL A 1 296 ? -8.445 -16.984 8.188 1 96.69 296 VAL A C 1
ATOM 2312 O O . VAL A 1 296 ? -9.109 -15.961 8.359 1 96.69 296 VAL A O 1
ATOM 2315 N N . ASP A 1 297 ? -8.797 -17.922 7.297 1 97.25 297 ASP A N 1
ATOM 2316 C CA . ASP A 1 297 ? -10.008 -17.797 6.496 1 97.25 297 ASP A CA 1
ATOM 2317 C C . ASP A 1 297 ? -11.242 -17.656 7.387 1 97.25 297 ASP A C 1
ATOM 2319 O O . ASP A 1 297 ? -12.078 -16.781 7.164 1 97.25 297 ASP A O 1
ATOM 2323 N N . SER A 1 298 ? -11.281 -18.516 8.367 1 97.12 298 SER A N 1
ATOM 2324 C CA . SER A 1 298 ? -12.406 -18.5 9.289 1 97.12 298 SER A CA 1
ATOM 2325 C C . SER A 1 298 ? -12.445 -17.203 10.102 1 97.12 298 SER A C 1
ATOM 2327 O O . SER A 1 298 ? -13.516 -16.641 10.352 1 97.12 298 SER A O 1
ATOM 2329 N N . GLU A 1 299 ? -11.312 -16.766 10.484 1 96.62 299 GLU A N 1
ATOM 2330 C CA . GLU A 1 299 ? -11.211 -15.547 11.289 1 96.62 299 GLU A CA 1
ATOM 2331 C C . GLU A 1 299 ? -11.664 -14.32 10.5 1 96.62 299 GLU A C 1
ATOM 2333 O O . GLU A 1 299 ? -12.281 -13.414 11.055 1 96.62 299 GLU A O 1
ATOM 2338 N N . VAL A 1 300 ? -11.312 -14.234 9.25 1 97 300 VAL A N 1
ATOM 2339 C CA . VAL A 1 300 ? -11.695 -13.109 8.398 1 97 300 VAL A CA 1
ATOM 2340 C C . VAL A 1 300 ? -13.219 -13.031 8.305 1 97 300 VAL A C 1
ATOM 2342 O O . VAL A 1 300 ? -13.797 -11.961 8.5 1 97 300 VAL A O 1
ATOM 2345 N N . VAL A 1 301 ? -13.836 -14.188 8.078 1 96.5 301 VAL A N 1
ATOM 2346 C CA . VAL A 1 301 ? -15.289 -14.234 7.945 1 96.5 301 VAL A CA 1
ATOM 2347 C C . VAL A 1 301 ? -15.938 -13.875 9.281 1 96.5 301 VAL A C 1
ATOM 2349 O O . VAL A 1 301 ? -16.922 -13.125 9.32 1 96.5 301 VAL A O 1
ATOM 2352 N N . ARG A 1 302 ? -15.414 -14.398 10.375 1 96.56 302 ARG A N 1
ATOM 2353 C CA . ARG A 1 302 ? -15.938 -14.102 11.703 1 96.56 302 ARG A CA 1
ATOM 2354 C C . ARG A 1 302 ? -15.852 -12.617 12.016 1 96.56 302 ARG A C 1
ATOM 2356 O O . ARG A 1 302 ? -16.781 -12.031 12.562 1 96.56 302 ARG A O 1
ATOM 2363 N N . HIS A 1 303 ? -14.719 -12.047 11.656 1 95.5 303 HIS A N 1
ATOM 2364 C CA . HIS A 1 303 ? -14.539 -10.617 11.891 1 95.5 303 HIS A CA 1
ATOM 2365 C C . HIS A 1 303 ? -15.555 -9.797 11.102 1 95.5 303 HIS A C 1
ATOM 2367 O O . HIS A 1 303 ? -16.125 -8.828 11.617 1 95.5 303 HIS A O 1
ATOM 2373 N N . LEU A 1 304 ? -15.773 -10.102 9.883 1 96.12 304 LEU A N 1
ATOM 2374 C CA . LEU A 1 304 ? -16.734 -9.391 9.039 1 96.12 304 LEU A CA 1
ATOM 2375 C C . LEU A 1 304 ? -18.141 -9.508 9.602 1 96.12 304 LEU A C 1
ATOM 2377 O O . LEU A 1 304 ? -18.922 -8.562 9.531 1 96.12 304 LEU A O 1
ATOM 2381 N N . ARG A 1 305 ? -18.422 -10.664 10.219 1 95.5 305 ARG A N 1
ATOM 2382 C CA . ARG A 1 305 ? -19.766 -10.93 10.75 1 95.5 305 ARG A CA 1
ATOM 2383 C C . ARG A 1 305 ? -19.938 -10.281 12.125 1 95.5 305 ARG A C 1
ATOM 2385 O O . ARG A 1 305 ? -20.984 -9.688 12.398 1 95.5 305 ARG A O 1
ATOM 2392 N N . GLU A 1 306 ? -18.891 -10.328 12.953 1 94.38 306 GLU A N 1
ATOM 2393 C CA . GLU A 1 306 ? -19.031 -9.969 14.359 1 94.38 306 GLU A CA 1
ATOM 2394 C C . GLU A 1 306 ? -18.281 -8.664 14.672 1 94.38 306 GLU A C 1
ATOM 2396 O O . GLU A 1 306 ? -18.672 -7.934 15.586 1 94.38 306 GLU A O 1
ATOM 2401 N N . GLY A 1 307 ? -17.25 -8.469 14.016 1 90.38 307 GLY A N 1
ATOM 2402 C CA . GLY A 1 307 ? -16.406 -7.324 14.32 1 90.38 307 GLY A CA 1
ATOM 2403 C C . GLY A 1 307 ? -16.891 -6.043 13.664 1 90.38 307 GLY A C 1
ATOM 2404 O O . GLY A 1 307 ? -16.469 -4.949 14.062 1 90.38 307 GLY A O 1
ATOM 2405 N N . VAL A 1 308 ? -17.641 -6.125 12.68 1 91.56 308 VAL A N 1
ATOM 2406 C CA . VAL A 1 308 ? -18.188 -4.969 11.969 1 91.56 308 VAL A CA 1
ATOM 2407 C C . VAL A 1 308 ? -19.641 -4.758 12.359 1 91.56 308 VAL A C 1
ATOM 2409 O O . VAL A 1 308 ? -20.438 -5.703 12.359 1 91.56 308 VAL A O 1
ATOM 2412 N N . LYS A 1 309 ? -19.969 -3.459 12.727 1 91.25 309 LYS A N 1
ATOM 2413 C CA . LYS A 1 309 ? -21.359 -3.145 13.07 1 91.25 309 LYS A CA 1
ATOM 2414 C C . LYS A 1 309 ? -22.281 -3.371 11.875 1 91.25 309 LYS A C 1
ATOM 2416 O O . LYS A 1 309 ? -22.141 -2.707 10.844 1 91.25 309 LYS A O 1
ATOM 2421 N N . GLY A 1 310 ? -23.203 -4.316 11.969 1 93.62 310 GLY A N 1
ATOM 2422 C CA . GLY A 1 310 ? -24.141 -4.629 10.898 1 93.62 310 GLY A CA 1
ATOM 2423 C C . GLY A 1 310 ? -23.625 -5.707 9.953 1 93.62 310 GLY A C 1
ATOM 2424 O O . GLY A 1 310 ? -24.344 -6.121 9.039 1 93.62 310 GLY A O 1
ATOM 2425 N N . GLY A 1 311 ? -22.359 -6.105 10.203 1 94.81 311 GLY A N 1
ATOM 2426 C CA . GLY A 1 311 ? -21.781 -7.152 9.375 1 94.81 311 GLY A CA 1
ATOM 2427 C C . GLY A 1 311 ? -21.469 -6.699 7.965 1 94.81 311 GLY A C 1
ATOM 2428 O O . GLY A 1 311 ? -20.938 -5.605 7.766 1 94.81 311 GLY A O 1
ATOM 2429 N N . PHE A 1 312 ? -21.656 -7.629 6.93 1 95.56 312 PHE A N 1
ATOM 2430 C CA . PHE A 1 312 ? -21.453 -7.328 5.52 1 95.56 312 PHE A CA 1
ATOM 2431 C C . PHE A 1 312 ? -22.453 -8.07 4.648 1 95.56 312 PHE A C 1
ATOM 2433 O O . PHE A 1 312 ? -23.203 -8.914 5.145 1 95.56 312 PHE A O 1
ATOM 2440 N N . ASP A 1 313 ? -22.641 -7.68 3.412 1 95.44 313 ASP A N 1
ATOM 2441 C CA . ASP A 1 313 ? -23.531 -8.359 2.48 1 95.44 313 ASP A CA 1
ATOM 2442 C C . ASP A 1 313 ? -23 -9.742 2.119 1 95.44 313 ASP A C 1
ATOM 2444 O O . ASP A 1 313 ? -22.344 -9.914 1.084 1 95.44 313 ASP A O 1
ATOM 2448 N N . GLU A 1 314 ? -23.328 -10.688 2.936 1 94.81 314 GLU A N 1
ATOM 2449 C CA . GLU A 1 314 ? -22.766 -12.039 2.812 1 94.81 314 GLU A CA 1
ATOM 2450 C C . GLU A 1 314 ? -23.234 -12.711 1.525 1 94.81 314 GLU A C 1
ATOM 2452 O O . GLU A 1 314 ? -22.484 -13.453 0.897 1 94.81 314 GLU A O 1
ATOM 2457 N N . GLU A 1 315 ? -24.453 -12.508 1.145 1 94.19 315 GLU A N 1
ATOM 2458 C CA . GLU A 1 315 ? -25 -13.109 -0.071 1 94.19 315 GLU A CA 1
ATOM 2459 C C . GLU A 1 315 ? -24.219 -12.664 -1.303 1 94.19 315 GLU A C 1
ATOM 2461 O O . GLU A 1 315 ? -23.938 -13.469 -2.199 1 94.19 315 GLU A O 1
ATOM 2466 N N . LYS A 1 316 ? -23.875 -11.445 -1.246 1 93.19 316 LYS A N 1
ATOM 2467 C CA . LYS A 1 316 ? -23.219 -10.875 -2.424 1 93.19 316 LYS A CA 1
ATOM 2468 C C . LYS A 1 316 ? -21.719 -11.164 -2.426 1 93.19 316 LYS A C 1
ATOM 2470 O O . LYS A 1 316 ? -21.141 -11.398 -3.482 1 93.19 316 LYS A O 1
ATOM 2475 N N . PHE A 1 317 ? -21.031 -11.18 -1.253 1 95.31 317 PHE A N 1
ATOM 2476 C CA . PHE A 1 317 ? -19.578 -11.078 -1.264 1 95.31 317 PHE A CA 1
ATOM 2477 C C . PHE A 1 317 ? -18.953 -12.344 -0.687 1 95.31 317 PHE A C 1
ATOM 2479 O O . PHE A 1 317 ? -17.75 -12.578 -0.855 1 95.31 317 PHE A O 1
ATOM 2486 N N . LYS A 1 318 ? -19.641 -13.25 -0.041 1 95.25 318 LYS A N 1
ATOM 2487 C CA . LYS A 1 318 ? -19.078 -14.391 0.683 1 95.25 318 LYS A CA 1
ATOM 2488 C C . LYS A 1 318 ? -18.281 -15.297 -0.247 1 95.25 318 LYS A C 1
ATOM 2490 O O . LYS A 1 318 ? -17.25 -15.844 0.153 1 95.25 318 LYS A O 1
ATOM 2495 N N . SER A 1 319 ? -18.734 -15.445 -1.483 1 95.88 319 SER A N 1
ATOM 2496 C CA . SER A 1 319 ? -18.094 -16.344 -2.438 1 95.88 319 SER A CA 1
ATOM 2497 C C . SER A 1 319 ? -16.734 -15.836 -2.863 1 95.88 319 SER A C 1
ATOM 2499 O O . SER A 1 319 ? -15.953 -16.562 -3.484 1 95.88 319 SER A O 1
ATOM 2501 N N . TYR A 1 320 ? -16.422 -14.633 -2.498 1 96.81 320 TYR A N 1
ATOM 2502 C CA . TYR A 1 320 ? -15.164 -14.023 -2.947 1 96.81 320 TYR A CA 1
ATOM 2503 C C . TYR A 1 320 ? -14.242 -13.742 -1.77 1 96.81 320 TYR A C 1
ATOM 2505 O O . TYR A 1 320 ? -13.234 -13.047 -1.917 1 96.81 320 TYR A O 1
ATOM 2513 N N . ILE A 1 321 ? -14.594 -14.273 -0.624 1 97.62 321 ILE A N 1
ATOM 2514 C CA . ILE A 1 321 ? -13.789 -14.008 0.564 1 97.62 321 ILE A CA 1
ATOM 2515 C C . ILE A 1 321 ? -13.094 -15.289 1.016 1 97.62 321 ILE A C 1
ATOM 2517 O O . ILE A 1 321 ? -13.75 -16.312 1.251 1 97.62 321 ILE A O 1
ATOM 2521 N N . GLY A 1 322 ? -11.742 -15.164 1.091 1 97.94 322 GLY A N 1
ATOM 2522 C CA . GLY A 1 322 ? -10.992 -16.281 1.636 1 97.94 322 GLY A CA 1
ATOM 2523 C C . GLY A 1 322 ? -10.141 -17 0.599 1 97.94 322 GLY A C 1
ATOM 2524 O O . GLY A 1 322 ? -10.5 -17.047 -0.58 1 97.94 322 GLY A O 1
ATOM 2525 N N . PHE A 1 323 ? -9.102 -17.625 1.062 1 98.12 323 PHE A N 1
ATOM 2526 C CA . PHE A 1 323 ? -8.18 -18.375 0.213 1 98.12 323 PHE A CA 1
ATOM 2527 C C . PHE A 1 323 ? -8.867 -19.609 -0.375 1 98.12 323 PHE A C 1
ATOM 2529 O O . PHE A 1 323 ? -8.672 -19.922 -1.55 1 98.12 323 PHE A O 1
ATOM 2536 N N . GLY A 1 324 ? -9.609 -20.281 0.462 1 96.5 324 GLY A N 1
ATOM 2537 C CA . GLY A 1 324 ? -10.297 -21.469 -0 1 96.5 324 GLY A CA 1
ATOM 2538 C C . GLY A 1 324 ? -11.188 -21.219 -1.202 1 96.5 324 GLY A C 1
ATOM 2539 O O . GLY A 1 324 ? -11.188 -22 -2.154 1 96.5 324 GLY A O 1
ATOM 2540 N N . ARG A 1 325 ? -11.93 -20.188 -1.21 1 96.62 325 ARG A N 1
ATOM 2541 C CA . ARG A 1 325 ? -12.812 -19.828 -2.318 1 96.62 325 ARG A CA 1
ATOM 2542 C C . ARG A 1 325 ? -12.008 -19.5 -3.572 1 96.62 325 ARG A C 1
ATOM 2544 O O . ARG A 1 325 ? -12.406 -19.875 -4.68 1 96.62 325 ARG A O 1
ATOM 2551 N N . LEU A 1 326 ? -10.93 -18.781 -3.355 1 97.94 326 LEU A N 1
ATOM 2552 C CA . LEU A 1 326 ? -10.055 -18.453 -4.477 1 97.94 326 LEU A CA 1
ATOM 2553 C C . LEU A 1 326 ? -9.477 -19.719 -5.102 1 97.94 326 LEU A C 1
ATOM 2555 O O . LEU A 1 326 ? -9.484 -19.875 -6.324 1 97.94 326 LEU A O 1
ATOM 2559 N N . ARG A 1 327 ? -8.938 -20.609 -4.27 1 96.12 327 ARG A N 1
ATOM 2560 C CA . ARG A 1 327 ? -8.352 -21.859 -4.727 1 96.12 327 ARG A CA 1
ATOM 2561 C C . ARG A 1 327 ? -9.344 -22.656 -5.57 1 96.12 327 ARG A C 1
ATOM 2563 O O . ARG A 1 327 ? -9.016 -23.094 -6.672 1 96.12 327 ARG A O 1
ATOM 2570 N N . ASP A 1 328 ? -10.539 -22.781 -5.062 1 94.56 328 ASP A N 1
ATOM 2571 C CA . ASP A 1 328 ? -11.57 -23.547 -5.762 1 94.56 328 ASP A CA 1
ATOM 2572 C C . ASP A 1 328 ? -11.914 -22.891 -7.102 1 94.56 328 ASP A C 1
ATOM 2574 O O . ASP A 1 328 ? -12.102 -23.594 -8.102 1 94.56 328 ASP A O 1
ATOM 2578 N N . TYR A 1 329 ? -12 -21.656 -7.043 1 96.44 329 TYR A N 1
ATOM 2579 C CA . TYR A 1 329 ? -12.328 -20.938 -8.266 1 96.44 329 TYR A CA 1
ATOM 2580 C C . TYR A 1 329 ? -11.234 -21.109 -9.312 1 96.44 329 TYR A C 1
ATOM 2582 O O . TYR A 1 329 ? -11.531 -21.375 -10.484 1 96.44 329 TYR A O 1
ATOM 2590 N N . LEU A 1 330 ? -9.969 -20.938 -8.977 1 95.94 330 LEU A N 1
ATOM 2591 C CA . LEU A 1 330 ? -8.844 -21.047 -9.898 1 95.94 330 LEU A CA 1
ATOM 2592 C C . LEU A 1 330 ? -8.766 -22.438 -10.5 1 95.94 330 LEU A C 1
ATOM 2594 O O . LEU A 1 330 ? -8.539 -22.594 -11.695 1 95.94 330 LEU A O 1
ATOM 2598 N N . GLU A 1 331 ? -8.938 -23.422 -9.672 1 89.69 331 GLU A N 1
ATOM 2599 C CA . GLU A 1 331 ? -8.914 -24.797 -10.141 1 89.69 331 GLU A CA 1
ATOM 2600 C C . GLU A 1 331 ? -10.023 -25.062 -11.156 1 89.69 331 GLU A C 1
ATOM 2602 O O . GLU A 1 331 ? -9.789 -25.672 -12.195 1 89.69 331 GLU A O 1
ATOM 2607 N N . SER A 1 332 ? -11.195 -24.562 -10.812 1 90.75 332 SER A N 1
ATOM 2608 C CA . SER A 1 332 ? -12.336 -24.734 -11.695 1 90.75 332 SER A CA 1
ATOM 2609 C C . SER A 1 332 ? -12.133 -23.984 -13.008 1 90.75 332 SER A C 1
ATOM 2611 O O . SER A 1 332 ? -12.406 -24.516 -14.086 1 90.75 332 SER A O 1
ATOM 2613 N N . GLU A 1 333 ? -11.656 -22.781 -12.875 1 91.94 333 GLU A N 1
ATOM 2614 C CA . GLU A 1 333 ? -11.445 -21.953 -14.055 1 91.94 333 GLU A CA 1
ATOM 2615 C C . GLU A 1 333 ? -10.383 -22.547 -14.977 1 91.94 333 GLU A C 1
ATOM 2617 O O . GLU A 1 333 ? -10.531 -22.531 -16.203 1 91.94 333 GLU A O 1
ATOM 2622 N N . LEU A 1 334 ? -9.336 -23.031 -14.406 1 88.75 334 LEU A N 1
ATOM 2623 C CA . LEU A 1 334 ? -8.273 -23.641 -15.211 1 88.75 334 LEU A CA 1
ATOM 2624 C C . LEU A 1 334 ? -8.766 -24.906 -15.891 1 88.75 334 LEU A C 1
ATOM 2626 O O . LEU A 1 334 ? -8.461 -25.156 -17.062 1 88.75 334 LEU A O 1
ATOM 2630 N N . GLN A 1 335 ? -9.562 -25.734 -15.227 1 83 335 GLN A N 1
ATOM 2631 C CA . GLN A 1 335 ? -10.125 -26.953 -15.805 1 83 335 GLN A CA 1
ATOM 2632 C C . GLN A 1 335 ? -11.047 -26.625 -16.984 1 83 335 GLN A C 1
ATOM 2634 O O . GLN A 1 335 ? -11.031 -27.344 -17.984 1 83 335 GLN A O 1
ATOM 2639 N N . LYS A 1 336 ? -11.805 -25.625 -16.766 1 86 336 LYS A N 1
ATOM 2640 C CA . LYS A 1 336 ? -12.664 -25.188 -17.859 1 86 336 LYS A CA 1
ATOM 2641 C C . LYS A 1 336 ? -11.844 -24.781 -19.078 1 86 336 LYS A C 1
ATOM 2643 O O . LYS A 1 336 ? -12.188 -25.141 -20.219 1 86 336 LYS A O 1
ATOM 2648 N N . LYS A 1 337 ? -10.797 -24.094 -18.875 1 86.12 337 LYS A N 1
ATOM 2649 C CA . LYS A 1 337 ? -9.938 -23.656 -19.969 1 86.12 337 LYS A CA 1
ATOM 2650 C C . LYS A 1 337 ? -9.258 -24.844 -20.641 1 86.12 337 LYS A C 1
ATOM 2652 O O . LYS A 1 337 ? -9.086 -24.859 -21.875 1 86.12 337 LYS A O 1
ATOM 2657 N N . TYR A 1 338 ? -8.852 -25.812 -19.875 1 80.12 338 TYR A N 1
ATOM 2658 C CA . TYR A 1 338 ? -8.266 -27.031 -20.422 1 80.12 338 TYR A CA 1
ATOM 2659 C C . TYR A 1 338 ? -9.25 -27.75 -21.328 1 80.12 338 TYR A C 1
ATOM 2661 O O . TYR A 1 338 ? -8.898 -28.203 -22.422 1 80.12 338 TYR A O 1
ATOM 2669 N N . LYS A 1 339 ? -10.469 -27.828 -20.875 1 78.88 339 LYS A N 1
ATOM 2670 C CA . LYS A 1 339 ? -11.508 -28.516 -21.641 1 78.88 339 LYS A CA 1
ATOM 2671 C C . LYS A 1 339 ? -11.789 -27.797 -22.953 1 78.88 339 LYS A C 1
ATOM 2673 O O . LYS A 1 339 ? -11.938 -28.438 -24 1 78.88 339 LYS A O 1
ATOM 2678 N N . GLU A 1 340 ? -11.734 -26.547 -22.875 1 81.88 340 GLU A N 1
ATOM 2679 C CA . GLU A 1 340 ? -12.023 -25.75 -24.062 1 81.88 340 GLU A CA 1
ATOM 2680 C C . GLU A 1 340 ? -10.867 -25.781 -25.047 1 81.88 340 GLU A C 1
ATOM 2682 O O . GLU A 1 340 ? -11.078 -25.734 -26.266 1 81.88 340 GLU A O 1
ATOM 2687 N N . ALA A 1 341 ? -9.727 -25.875 -24.516 1 78.56 341 ALA A N 1
ATOM 2688 C CA . ALA A 1 341 ? -8.531 -25.797 -25.359 1 78.56 341 ALA A CA 1
ATOM 2689 C C . ALA A 1 341 ? -8.148 -27.172 -25.891 1 78.56 341 ALA A C 1
ATOM 2691 O O . ALA A 1 341 ? -7.387 -27.281 -26.859 1 78.56 341 ALA A O 1
ATOM 2692 N N . ALA A 1 342 ? -8.719 -28.203 -25.359 1 76.31 342 ALA A N 1
ATOM 2693 C CA . ALA A 1 342 ? -8.289 -29.578 -25.625 1 76.31 342 ALA A CA 1
ATOM 2694 C C . ALA A 1 342 ? -8.383 -29.922 -27.109 1 76.31 342 ALA A C 1
ATOM 2696 O O . ALA A 1 342 ? -7.422 -30.422 -27.688 1 76.31 342 ALA A O 1
ATOM 2697 N N . PRO A 1 343 ? -9.453 -29.562 -27.781 1 71.12 343 PRO A N 1
ATOM 2698 C CA . PRO A 1 343 ? -9.562 -29.938 -29.188 1 71.12 343 PRO A CA 1
ATOM 2699 C C . PRO A 1 343 ? -8.516 -29.25 -30.062 1 71.12 343 PRO A C 1
ATOM 2701 O O . PRO A 1 343 ? -7.879 -29.891 -30.891 1 71.12 343 PRO A O 1
ATOM 2704 N N . ALA A 1 344 ? -8.336 -28.047 -29.812 1 70.75 344 ALA A N 1
ATOM 2705 C CA . ALA A 1 344 ? -7.367 -27.297 -30.609 1 70.75 344 ALA A CA 1
ATOM 2706 C C . ALA A 1 344 ? -5.945 -27.766 -30.344 1 70.75 344 ALA A C 1
ATOM 2708 O O . ALA A 1 344 ? -5.121 -27.828 -31.25 1 70.75 344 ALA A O 1
ATOM 2709 N N . THR A 1 345 ? -5.699 -28.031 -29.141 1 71.88 345 THR A N 1
ATOM 2710 C CA . THR A 1 345 ? -4.375 -28.516 -28.766 1 71.88 345 THR A CA 1
ATOM 2711 C C . THR A 1 345 ? -4.09 -29.875 -29.406 1 71.88 345 THR A C 1
ATOM 2713 O O . THR A 1 345 ? -2.984 -30.109 -29.891 1 71.88 345 THR A O 1
ATOM 2716 N N . LEU A 1 346 ? -5.07 -30.703 -29.469 1 65.81 346 LEU A N 1
ATOM 2717 C CA . LEU A 1 346 ? -4.93 -32.031 -30.078 1 65.81 346 LEU A CA 1
ATOM 2718 C C . LEU A 1 346 ? -4.691 -31.891 -31.578 1 65.81 346 LEU A C 1
ATOM 2720 O O . LEU A 1 346 ? -3.869 -32.625 -32.156 1 65.81 346 LEU A O 1
ATOM 2724 N N . ALA A 1 347 ? -5.379 -31.031 -32.094 1 69.31 347 ALA A N 1
ATOM 2725 C CA . ALA A 1 347 ? -5.207 -30.812 -33.531 1 69.31 347 ALA A CA 1
ATOM 2726 C C . ALA A 1 347 ? -3.797 -30.312 -33.844 1 69.31 347 ALA A C 1
ATOM 2728 O O . ALA A 1 347 ? -3.186 -30.75 -34.812 1 69.31 347 ALA A O 1
ATOM 2729 N N . LEU A 1 348 ? -3.389 -29.453 -33.031 1 67.81 348 LEU A N 1
ATOM 2730 C CA . LEU A 1 348 ? -2.047 -28.906 -33.219 1 67.81 348 LEU A CA 1
ATOM 2731 C C . LEU A 1 348 ? -0.994 -30 -33 1 67.81 348 LEU A C 1
ATOM 2733 O O . LEU A 1 348 ? 0.001 -30.047 -33.75 1 67.81 348 LEU A O 1
ATOM 2737 N N . LEU A 1 349 ? -1.216 -30.797 -32.062 1 65.12 349 LEU A N 1
ATOM 2738 C CA . LEU A 1 349 ? -0.281 -31.875 -31.781 1 65.12 349 LEU A CA 1
ATOM 2739 C C . LEU A 1 349 ? -0.271 -32.875 -32.938 1 65.12 349 LEU A C 1
ATOM 2741 O O . LEU A 1 349 ? 0.789 -33.375 -33.312 1 65.12 349 LEU A O 1
ATOM 2745 N N . GLU A 1 350 ? -1.41 -33.094 -33.438 1 64.88 350 GLU A N 1
ATOM 2746 C CA . GLU A 1 350 ? -1.521 -34 -34.594 1 64.88 350 GLU A CA 1
ATOM 2747 C C . GLU A 1 350 ? -0.815 -33.438 -35.812 1 64.88 350 GLU A C 1
ATOM 2749 O O . GLU A 1 350 ? -0.14 -34.156 -36.531 1 64.88 350 GLU A O 1
ATOM 2754 N N . GLN A 1 351 ? -1.036 -32.281 -35.969 1 68 351 GLN A N 1
ATOM 2755 C CA . GLN A 1 351 ? -0.368 -31.609 -37.094 1 68 351 GLN A CA 1
ATOM 2756 C C . GLN A 1 351 ? 1.149 -31.656 -36.938 1 68 351 GLN A C 1
ATOM 2758 O O . GLN A 1 351 ? 1.866 -31.953 -37.875 1 68 351 GLN A O 1
ATOM 2763 N N . ARG A 1 352 ? 1.548 -31.375 -35.75 1 63 352 ARG A N 1
ATOM 2764 C CA . ARG A 1 352 ? 2.982 -31.391 -35.469 1 63 352 ARG A CA 1
ATOM 2765 C C . ARG A 1 352 ? 3.555 -32.781 -35.656 1 63 352 ARG A C 1
ATOM 2767 O O . ARG A 1 352 ? 4.672 -32.969 -36.156 1 63 352 ARG A O 1
ATOM 2774 N N . CYS A 1 353 ? 2.773 -33.781 -35.219 1 57.41 353 CYS A N 1
ATOM 2775 C CA . CYS A 1 353 ? 3.182 -35.156 -35.375 1 57.41 353 CYS A CA 1
ATOM 2776 C C . CYS A 1 353 ? 3.312 -35.531 -36.844 1 57.41 353 CYS A C 1
ATOM 2778 O O . CYS A 1 353 ? 4.266 -36.219 -37.25 1 57.41 353 CYS A O 1
ATOM 2780 N N . SER A 1 354 ? 2.4 -35.062 -37.5 1 63.56 354 SER A N 1
ATOM 2781 C CA . SER A 1 354 ? 2.426 -35.312 -38.938 1 63.56 354 SER A CA 1
ATOM 2782 C C . SER A 1 354 ? 3.629 -34.656 -39.594 1 63.56 354 SER A C 1
ATOM 2784 O O . SER A 1 354 ? 4.273 -35.25 -40.469 1 63.56 354 SER A O 1
ATOM 2786 N N . GLU A 1 355 ? 3.863 -33.5 -39.125 1 64.38 355 GLU A N 1
ATOM 2787 C CA . GLU A 1 355 ? 4.996 -32.781 -39.656 1 64.38 355 GLU A CA 1
ATOM 2788 C C . GLU A 1 355 ? 6.316 -33.469 -39.312 1 64.38 355 GLU A C 1
ATOM 2790 O O . GLU A 1 355 ? 7.195 -33.594 -40.188 1 64.38 355 GLU A O 1
ATOM 2795 N N . VAL A 1 356 ? 6.402 -33.875 -38.156 1 56.5 356 VAL A N 1
ATOM 2796 C CA . VAL A 1 356 ? 7.617 -34.531 -37.688 1 56.5 356 VAL A CA 1
ATOM 2797 C C . VAL A 1 356 ? 7.762 -35.875 -38.406 1 56.5 356 VAL A C 1
ATOM 2799 O O . VAL A 1 356 ? 8.859 -36.25 -38.812 1 56.5 356 VAL A O 1
ATOM 2802 N N . THR A 1 357 ? 6.648 -36.562 -38.594 1 58.41 357 THR A N 1
ATOM 2803 C CA . THR A 1 357 ? 6.648 -37.812 -39.312 1 58.41 357 THR A CA 1
ATOM 2804 C C . THR A 1 357 ? 7.059 -37.625 -40.75 1 58.41 357 THR A C 1
ATOM 2806 O O . THR A 1 357 ? 7.832 -38.406 -41.312 1 58.41 357 THR A O 1
ATOM 2809 N N . SER A 1 358 ? 6.574 -36.594 -41.219 1 61.62 358 SER A N 1
ATOM 2810 C CA . SER A 1 358 ? 6.934 -36.281 -42.625 1 61.62 358 SER A CA 1
ATOM 2811 C C . SER A 1 358 ? 8.406 -35.875 -42.719 1 61.62 358 SER A C 1
ATOM 2813 O O . SER A 1 358 ? 9.078 -36.281 -43.688 1 61.62 358 SER A O 1
ATOM 2815 N N . GLU A 1 359 ? 8.852 -35.125 -41.75 1 56.03 359 GLU A N 1
ATOM 2816 C CA . GLU A 1 359 ? 10.25 -34.719 -41.75 1 56.03 359 GLU A CA 1
ATOM 2817 C C . GLU A 1 359 ? 11.164 -35.938 -41.562 1 56.03 359 GLU A C 1
ATOM 2819 O O . GLU A 1 359 ? 12.219 -36.031 -42.188 1 56.03 359 GLU A O 1
ATOM 2824 N N . LEU A 1 360 ? 10.742 -36.812 -40.656 1 52.94 360 LEU A N 1
ATOM 2825 C CA . LEU A 1 360 ? 11.484 -38.031 -40.438 1 52.94 360 LEU A CA 1
ATOM 2826 C C . LEU A 1 360 ? 11.492 -38.906 -41.688 1 52.94 360 LEU A C 1
ATOM 2828 O O . LEU A 1 360 ? 12.508 -39.531 -42.031 1 52.94 360 LEU A O 1
ATOM 2832 N N . ALA A 1 361 ? 10.398 -38.906 -42.281 1 56.84 361 ALA A N 1
ATOM 2833 C CA . ALA A 1 361 ? 10.297 -39.656 -43.531 1 56.84 361 ALA A CA 1
ATOM 2834 C C . ALA A 1 361 ? 11.203 -39.062 -44.594 1 56.84 361 ALA A C 1
ATOM 2836 O O . ALA A 1 361 ? 11.867 -39.781 -45.344 1 56.84 361 ALA A O 1
ATOM 2837 N N . ARG A 1 362 ? 11.234 -37.781 -44.531 1 58.06 362 ARG A N 1
ATOM 2838 C CA . ARG A 1 362 ? 12.102 -37.125 -45.469 1 58.06 362 ARG A CA 1
ATOM 2839 C C . ARG A 1 362 ? 13.57 -37.344 -45.125 1 58.06 362 ARG A C 1
ATOM 2841 O O . ARG A 1 362 ? 14.398 -37.531 -46.031 1 58.06 362 ARG A O 1
ATOM 2848 N N . MET A 1 363 ? 13.82 -37.219 -43.812 1 49.03 363 MET A N 1
ATOM 2849 C CA . MET A 1 363 ? 15.188 -37.438 -43.344 1 49.03 363 MET A CA 1
ATOM 2850 C C . MET A 1 363 ? 15.602 -38.906 -43.594 1 49.03 363 MET A C 1
ATOM 2852 O O . MET A 1 363 ? 16.734 -39.156 -43.969 1 49.03 363 MET A O 1
ATOM 2856 N N . ASP A 1 364 ? 14.672 -39.844 -43.094 1 49.12 364 ASP A N 1
ATOM 2857 C CA . ASP A 1 364 ? 14.93 -41.25 -43.344 1 49.12 364 ASP A CA 1
ATOM 2858 C C . ASP A 1 364 ? 15.227 -41.469 -44.844 1 49.12 364 ASP A C 1
ATOM 2860 O O . ASP A 1 364 ? 16.109 -42.25 -45.188 1 49.12 364 ASP A O 1
ATOM 2864 N N . SER A 1 365 ? 14.398 -40.844 -45.5 1 49.78 365 SER A N 1
ATOM 2865 C CA . SER A 1 365 ? 14.68 -40.938 -46.906 1 49.78 365 SER A CA 1
ATOM 2866 C C . SER A 1 365 ? 16.062 -40.406 -47.25 1 49.78 365 SER A C 1
ATOM 2868 O O . SER A 1 365 ? 16.766 -40.969 -48.094 1 49.78 365 SER A O 1
ATOM 2870 N N . LYS A 1 366 ? 16.312 -39.438 -46.312 1 44.66 366 LYS A N 1
ATOM 2871 C CA . LYS A 1 366 ? 17.656 -38.906 -46.531 1 44.66 366 LYS A CA 1
ATOM 2872 C C . LYS A 1 366 ? 18.688 -39.781 -45.844 1 44.66 366 LYS A C 1
ATOM 2874 O O . LYS A 1 366 ? 19.797 -39.969 -46.344 1 44.66 366 LYS A O 1
ATOM 2879 N N . ILE A 1 367 ? 18.312 -40.062 -44.438 1 40.75 367 ILE A N 1
ATOM 2880 C CA . ILE A 1 367 ? 19.203 -40.906 -43.656 1 40.75 367 ILE A CA 1
ATOM 2881 C C . ILE A 1 367 ? 19.25 -42.312 -44.25 1 40.75 367 ILE A C 1
ATOM 2883 O O . ILE A 1 367 ? 20.266 -43 -44.188 1 40.75 367 ILE A O 1
ATOM 2887 N N . GLN A 1 368 ? 18 -43.031 -44.531 1 41.56 368 GLN A N 1
ATOM 2888 C CA . GLN A 1 368 ? 18.203 -44.281 -45.25 1 41.56 368 GLN A CA 1
ATOM 2889 C C . GLN A 1 368 ? 19.359 -44.156 -46.219 1 41.56 368 GLN A C 1
ATOM 2891 O O . GLN A 1 368 ? 19.906 -45.188 -46.688 1 41.56 368 GLN A O 1
ATOM 2896 N N . ALA A 1 369 ? 19.641 -43.031 -46.688 1 37.56 369 ALA A N 1
ATOM 2897 C CA . ALA A 1 369 ? 20.984 -42.969 -47.25 1 37.56 369 ALA A CA 1
ATOM 2898 C C . ALA A 1 369 ? 22.047 -43.031 -46.156 1 37.56 369 ALA A C 1
ATOM 2900 O O . ALA A 1 369 ? 23.125 -43.594 -46.375 1 37.56 369 ALA A O 1
ATOM 2901 N N . THR A 1 370 ? 22.109 -42.094 -45 1 33.09 370 THR A N 1
ATOM 2902 C CA . THR A 1 370 ? 23.094 -42.25 -43.969 1 33.09 370 THR A CA 1
ATOM 2903 C C . THR A 1 370 ? 22.5 -42.969 -42.75 1 33.09 370 THR A C 1
ATOM 2905 O O . THR A 1 370 ? 21.328 -42.75 -42.406 1 33.09 370 THR A O 1
ATOM 2908 N N . SER A 1 371 ? 22.891 -44.125 -41.969 1 32.72 371 SER A N 1
ATOM 2909 C CA . SER A 1 371 ? 22.625 -45.094 -40.938 1 32.72 371 SER A CA 1
ATOM 2910 C C . SER A 1 371 ? 22.078 -44.406 -39.688 1 32.72 371 SER A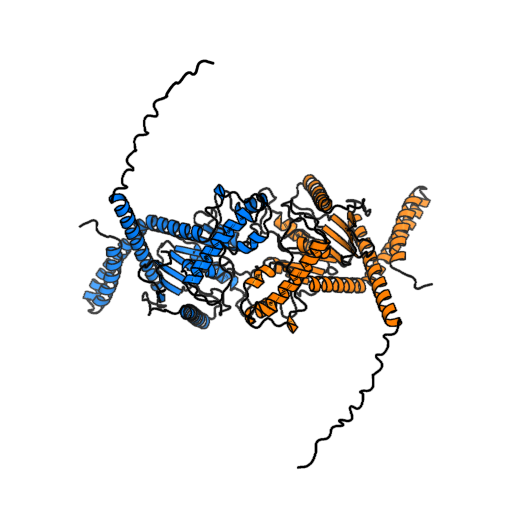 C 1
ATOM 2912 O O . SER A 1 371 ? 21.25 -44.969 -38.969 1 32.72 371 SER A O 1
ATOM 2914 N N . ASP A 1 372 ? 22.578 -43.281 -39.156 1 33.44 372 ASP A N 1
ATOM 2915 C CA . ASP A 1 372 ? 22.562 -42.844 -37.781 1 33.44 372 ASP A CA 1
ATOM 2916 C C . ASP A 1 372 ? 21.203 -42.219 -37.406 1 33.44 372 ASP A C 1
ATOM 2918 O O . ASP A 1 372 ? 20.953 -41.938 -36.219 1 33.44 372 ASP A O 1
ATOM 2922 N N . VAL A 1 373 ? 20.328 -41.812 -38.25 1 34.28 373 VAL A N 1
ATOM 2923 C CA . VAL A 1 373 ? 19.141 -40.969 -37.969 1 34.28 373 VAL A CA 1
ATOM 2924 C C . VAL A 1 373 ? 18.047 -41.844 -37.344 1 34.28 373 VAL A C 1
ATOM 2926 O O . VAL A 1 373 ? 17 -41.312 -36.938 1 34.28 373 VAL A O 1
ATOM 2929 N N . SER A 1 374 ? 18.109 -43.156 -37.25 1 34.28 374 SER A N 1
ATOM 2930 C CA . SER A 1 374 ? 17.047 -44 -36.688 1 34.28 374 SER A CA 1
ATOM 2931 C C . SER A 1 374 ? 16.828 -43.688 -35.219 1 34.28 374 SER A C 1
ATOM 2933 O O . SER A 1 374 ? 15.688 -43.719 -34.75 1 34.28 374 SER A O 1
ATOM 2935 N N . HIS A 1 375 ? 17.891 -43.406 -34.531 1 34.69 375 HIS A N 1
ATOM 2936 C CA . HIS A 1 375 ? 17.766 -43.25 -33.094 1 34.69 375 HIS A CA 1
ATOM 2937 C C . HIS A 1 375 ? 16.969 -42 -32.719 1 34.69 375 HIS A C 1
ATOM 2939 O O . HIS A 1 375 ? 16.125 -42.031 -31.828 1 34.69 375 HIS A O 1
ATOM 2945 N N . LEU A 1 376 ? 17.312 -41.031 -33.562 1 33.88 376 LEU A N 1
ATOM 2946 C CA . LEU A 1 376 ? 16.641 -39.781 -33.219 1 33.88 376 LEU A CA 1
ATOM 2947 C C . LEU A 1 376 ? 15.133 -39.906 -33.438 1 33.88 376 LEU A C 1
ATOM 2949 O O . LEU A 1 376 ? 14.336 -39.406 -32.656 1 33.88 376 LEU A O 1
ATOM 2953 N N . ARG A 1 377 ? 14.688 -40.75 -34.438 1 34.94 377 ARG A N 1
ATOM 2954 C CA . ARG A 1 377 ? 13.281 -40.969 -34.781 1 34.94 377 ARG A CA 1
ATOM 2955 C C . ARG A 1 377 ? 12.539 -41.656 -33.656 1 34.94 377 ARG A C 1
ATOM 2957 O O . ARG A 1 377 ? 11.414 -41.281 -33.312 1 34.94 377 ARG A O 1
ATOM 2964 N N . LYS A 1 378 ? 13.141 -42.656 -33.094 1 38.84 378 LYS A N 1
ATOM 2965 C CA . LYS A 1 378 ? 12.477 -43.375 -32 1 38.84 378 LYS A CA 1
ATOM 2966 C C . LYS A 1 378 ? 12.188 -42.469 -30.828 1 38.84 378 LYS A C 1
ATOM 2968 O O . LYS A 1 378 ? 11.102 -42.531 -30.234 1 38.84 378 LYS A O 1
ATOM 2973 N N . PHE A 1 379 ? 13.125 -41.531 -30.641 1 36.88 379 PHE A N 1
ATOM 2974 C CA . PHE A 1 379 ? 12.906 -40.656 -29.5 1 36.88 379 PHE A CA 1
ATOM 2975 C C . PHE A 1 379 ? 11.766 -39.688 -29.766 1 36.88 379 PHE A C 1
ATOM 2977 O O . PHE A 1 379 ? 10.914 -39.469 -28.906 1 36.88 379 PHE A O 1
ATOM 2984 N N . ALA A 1 380 ? 11.711 -39.156 -31 1 37.41 380 ALA A N 1
ATOM 2985 C CA . ALA A 1 380 ? 10.641 -38.219 -31.344 1 37.41 380 ALA A CA 1
ATOM 2986 C C . ALA A 1 380 ? 9.289 -38.938 -31.375 1 37.41 380 ALA A C 1
ATOM 2988 O O . ALA A 1 380 ? 8.297 -38.406 -30.859 1 37.41 380 ALA A O 1
ATOM 2989 N N . MET A 1 381 ? 9.219 -40.094 -31.953 1 40.41 381 MET A N 1
ATOM 2990 C CA . MET A 1 381 ? 7.969 -40.844 -32.062 1 40.41 381 MET A CA 1
ATOM 2991 C C . MET A 1 381 ? 7.477 -41.281 -30.688 1 40.41 381 MET A C 1
ATOM 2993 O O . MET A 1 381 ? 6.273 -41.25 -30.406 1 40.41 381 MET A O 1
ATOM 2997 N N . MET A 1 382 ? 8.367 -41.719 -29.891 1 40.75 382 MET A N 1
ATOM 2998 C CA . MET A 1 382 ? 7.969 -42.125 -28.547 1 40.75 382 MET A CA 1
ATOM 2999 C C . MET A 1 382 ? 7.43 -40.938 -27.766 1 40.75 382 MET A C 1
ATOM 3001 O O . MET A 1 382 ? 6.461 -41.062 -27.016 1 40.75 382 MET A O 1
ATOM 3005 N N . HIS A 1 383 ? 7.969 -39.812 -28.031 1 39.91 383 HIS A N 1
ATOM 3006 C CA . HIS A 1 383 ? 7.484 -38.625 -27.344 1 39.91 383 HIS A CA 1
ATOM 3007 C C . HIS A 1 383 ? 6.094 -38.25 -27.828 1 39.91 383 HIS A C 1
ATOM 3009 O O . HIS A 1 383 ? 5.211 -37.938 -27.031 1 39.91 383 HIS A O 1
ATOM 3015 N N . VAL A 1 384 ? 5.824 -38.156 -29.125 1 42.91 384 VAL A N 1
ATOM 3016 C CA . VAL A 1 384 ? 4.516 -37.844 -29.688 1 42.91 384 VAL A CA 1
ATOM 3017 C C . VAL A 1 384 ? 3.527 -38.969 -29.359 1 42.91 384 VAL A C 1
ATOM 3019 O O . VAL A 1 384 ? 2.379 -38.688 -29 1 42.91 384 VAL A O 1
ATOM 3022 N N . ALA A 1 385 ? 3.9 -40.219 -29.562 1 41.19 385 ALA A N 1
ATOM 3023 C CA . ALA A 1 385 ? 3.039 -41.375 -29.25 1 41.19 385 ALA A CA 1
ATOM 3024 C C . ALA A 1 385 ? 2.686 -41.375 -27.766 1 41.19 385 ALA A C 1
ATOM 3026 O O . ALA A 1 385 ? 1.554 -41.719 -27.391 1 41.19 385 ALA A O 1
ATOM 3027 N N . SER A 1 386 ? 3.607 -41.062 -26.906 1 38.28 386 SER A N 1
ATOM 3028 C CA . SER A 1 386 ? 3.314 -41.031 -25.484 1 38.28 386 SER A CA 1
ATOM 3029 C C . SER A 1 386 ? 2.342 -39.906 -25.156 1 38.28 386 SER A C 1
ATOM 3031 O O . SER A 1 386 ? 1.432 -40.062 -24.344 1 38.28 386 SER A O 1
ATOM 3033 N N . ILE A 1 387 ? 2.41 -38.75 -25.734 1 39.41 387 ILE A N 1
ATOM 3034 C CA . ILE A 1 387 ? 1.474 -37.656 -25.5 1 39.41 387 ILE A CA 1
ATOM 3035 C C . ILE A 1 387 ? 0.115 -38 -26.109 1 39.41 387 ILE A C 1
ATOM 3037 O O . ILE A 1 387 ? -0.925 -37.781 -25.484 1 39.41 387 ILE A O 1
ATOM 3041 N N . SER A 1 388 ? 0.046 -38.469 -27.391 1 36.75 388 SER A N 1
ATOM 3042 C CA . SER A 1 388 ? -1.202 -38.781 -28.062 1 36.75 388 SER A CA 1
ATOM 3043 C C . SER A 1 388 ? -1.911 -39.969 -27.375 1 36.75 388 SER A C 1
ATOM 3045 O O . SER A 1 388 ? -3.137 -39.969 -27.25 1 36.75 388 SER A O 1
ATOM 3047 N N . ASN A 1 389 ? -1.27 -41.031 -27.094 1 35.69 389 ASN A N 1
ATOM 3048 C CA . ASN A 1 389 ? -1.908 -42.156 -26.438 1 35.69 389 ASN A CA 1
ATOM 3049 C C . ASN A 1 389 ? -2.525 -41.75 -25.094 1 35.69 389 ASN A C 1
ATOM 3051 O O . ASN A 1 389 ? -3.555 -42.312 -24.703 1 35.69 389 ASN A O 1
ATOM 3055 N N . HIS A 1 390 ? -1.9 -40.906 -24.375 1 34.78 390 HIS A N 1
ATOM 3056 C CA . HIS A 1 390 ? -2.43 -40.5 -23.078 1 34.78 390 HIS A CA 1
ATOM 3057 C C . HIS A 1 390 ? -3.582 -39.531 -23.219 1 34.78 390 HIS A C 1
ATOM 3059 O O . HIS A 1 390 ? -4.445 -39.438 -22.344 1 34.78 390 HIS A O 1
ATOM 3065 N N . VAL A 1 391 ? -3.625 -38.625 -24.203 1 34.78 391 VAL A N 1
ATOM 3066 C CA . VAL A 1 391 ? -4.77 -37.75 -24.422 1 34.78 391 VAL A CA 1
ATOM 3067 C C . VAL A 1 391 ? -5.898 -38.531 -25.094 1 34.78 391 VAL A C 1
ATOM 3069 O O . VAL A 1 391 ? -7.074 -38.312 -24.781 1 34.78 391 VAL A O 1
ATOM 3072 N N . VAL A 1 392 ? -5.727 -39.344 -26.203 1 34.09 392 VAL A N 1
ATOM 3073 C CA . VAL A 1 392 ? -6.773 -40.062 -26.922 1 34.09 392 VAL A CA 1
ATOM 3074 C C . VAL A 1 392 ? -7.121 -41.344 -26.156 1 34.09 392 VAL A C 1
ATOM 3076 O O . VAL A 1 392 ? -6.316 -42.281 -26.109 1 34.09 392 VAL A O 1
ATOM 3079 N N . GLY A 1 393 ? -7.398 -41.375 -24.875 1 31.42 393 GLY A N 1
ATOM 3080 C CA . GLY A 1 393 ? -7.883 -42.594 -24.266 1 31.42 393 GLY A CA 1
ATOM 3081 C C . GLY A 1 393 ? -8.727 -43.438 -25.203 1 31.42 393 GLY A C 1
ATOM 3082 O O . GLY A 1 393 ? -9.008 -43.031 -26.344 1 31.42 393 GLY A O 1
ATOM 3083 N N . ASN A 1 394 ? -9.727 -44.344 -24.547 1 31.38 394 ASN A N 1
ATOM 3084 C CA . ASN A 1 394 ? -10.406 -45.594 -24.766 1 31.38 394 ASN A CA 1
ATOM 3085 C C . ASN A 1 394 ? -11.539 -45.469 -25.781 1 31.38 394 ASN A C 1
ATOM 3087 O O . ASN A 1 394 ? -12.703 -45.344 -25.406 1 31.38 394 ASN A O 1
ATOM 3091 N N . ARG A 1 395 ? -11.672 -44.656 -26.719 1 29.56 395 ARG A N 1
ATOM 3092 C CA . ARG A 1 395 ? -12.883 -44.938 -27.484 1 29.56 395 ARG A CA 1
ATOM 3093 C C . ARG A 1 395 ? -12.805 -46.344 -28.109 1 29.56 395 ARG A C 1
ATOM 3095 O O . ARG A 1 395 ? -13.828 -46.969 -28.328 1 29.56 395 ARG A O 1
ATOM 3102 N N . TYR A 1 396 ? -11.727 -46.656 -28.844 1 24.17 396 TYR A N 1
ATOM 3103 C CA . TYR A 1 396 ? -11.992 -47.781 -29.719 1 24.17 396 TYR A CA 1
ATOM 3104 C C . TYR A 1 396 ? -11.906 -49.094 -28.938 1 24.17 396 TYR A C 1
ATOM 3106 O O . TYR A 1 396 ? -11.992 -50.188 -29.516 1 24.17 396 TYR A O 1
ATOM 3114 N N . VAL A 1 397 ? -11.609 -49.156 -27.641 1 23.06 397 VAL A N 1
ATOM 3115 C CA . VAL A 1 397 ? -11.969 -50.531 -27.312 1 23.06 397 VAL A CA 1
ATOM 3116 C C . VAL A 1 397 ? -13.461 -50.625 -27 1 23.06 397 VAL A C 1
ATOM 3118 O O . VAL A 1 397 ? -14.016 -49.75 -26.344 1 23.06 397 VAL A O 1
ATOM 3121 N N . MET B 1 1 ? 44.656 -22.625 65.562 1 20.36 1 MET B N 1
ATOM 3122 C CA . MET B 1 1 ? 43.344 -22.266 66.125 1 20.36 1 MET B CA 1
ATOM 3123 C C . MET B 1 1 ? 42.938 -20.859 65.688 1 20.36 1 MET B C 1
ATOM 3125 O O . MET B 1 1 ? 41.75 -20.531 65.688 1 20.36 1 MET B O 1
ATOM 3129 N N . SER B 1 2 ? 43.844 -19.891 65.875 1 21.12 2 SER B N 1
ATOM 3130 C CA . SER B 1 2 ? 43.312 -18.609 66.312 1 21.12 2 SER B CA 1
ATOM 3131 C C . SER B 1 2 ? 42.5 -17.953 65.188 1 21.12 2 SER B C 1
ATOM 3133 O O . SER B 1 2 ? 42.688 -18.281 64 1 21.12 2 SER B O 1
ATOM 3135 N N . SER B 1 3 ? 41.844 -16.719 65.562 1 21.22 3 SER B N 1
ATOM 3136 C CA . SER B 1 3 ? 40.656 -15.883 65.5 1 21.22 3 SER B CA 1
ATOM 3137 C C . SER B 1 3 ? 40.625 -15.055 64.188 1 21.22 3 SER B C 1
ATOM 3139 O O . SER B 1 3 ? 41.656 -14.836 63.562 1 21.22 3 SER B O 1
ATOM 3141 N N . PHE B 1 4 ? 39.406 -14.18 63.906 1 21.06 4 PHE B N 1
ATOM 3142 C CA . PHE B 1 4 ? 38.281 -13.758 63.062 1 21.06 4 PHE B CA 1
ATOM 3143 C C . PHE B 1 4 ? 38.562 -12.391 62.438 1 21.06 4 PHE B C 1
ATOM 3145 O O . PHE B 1 4 ? 38.312 -12.164 61.281 1 21.06 4 PHE B O 1
ATOM 3152 N N . THR B 1 5 ? 38.906 -11.219 63.156 1 21.84 5 THR B N 1
ATOM 3153 C CA . THR B 1 5 ? 37.969 -10.109 63.125 1 21.84 5 THR B CA 1
ATOM 3154 C C . THR B 1 5 ? 38.125 -9.266 61.875 1 21.84 5 THR B C 1
ATOM 3156 O O . THR B 1 5 ? 39.188 -9.281 61.25 1 21.84 5 THR B O 1
ATOM 3159 N N . VAL B 1 6 ? 37.219 -7.938 61.688 1 23.47 6 VAL B N 1
ATOM 3160 C CA . VAL B 1 6 ? 36.156 -7.266 60.938 1 23.47 6 VAL B CA 1
ATOM 3161 C C . VAL B 1 6 ? 36.719 -6.141 60.094 1 23.47 6 VAL B C 1
ATOM 3163 O O . VAL B 1 6 ? 36.406 -6.008 58.906 1 23.47 6 VAL B O 1
ATOM 3166 N N . ALA B 1 7 ? 37.281 -4.848 60.656 1 26.81 7 ALA B N 1
ATOM 3167 C CA . ALA B 1 7 ? 36.594 -3.572 60.531 1 26.81 7 ALA B CA 1
ATOM 3168 C C . ALA B 1 7 ? 37 -2.83 59.25 1 26.81 7 ALA B C 1
ATOM 3170 O O . ALA B 1 7 ? 38.188 -2.471 59.125 1 26.81 7 ALA B O 1
ATOM 3171 N N . ASP B 1 8 ? 36.375 -3.115 58.062 1 26.62 8 ASP B N 1
ATOM 3172 C CA . ASP B 1 8 ? 36.594 -2.523 56.75 1 26.62 8 ASP B CA 1
ATOM 3173 C C . ASP B 1 8 ? 36.281 -1.023 56.75 1 26.62 8 ASP B C 1
ATOM 3175 O O . ASP B 1 8 ? 35.219 -0.595 57.188 1 26.62 8 ASP B O 1
ATOM 3179 N N . SER B 1 9 ? 37.25 -0.119 57.031 1 26.27 9 SER B N 1
ATOM 3180 C CA . SER B 1 9 ? 37.188 1.331 57.188 1 26.27 9 SER B CA 1
ATOM 3181 C C . SER B 1 9 ? 36.531 1.96 55.938 1 26.27 9 SER B C 1
ATOM 3183 O O . SER B 1 9 ? 37.094 1.882 54.844 1 26.27 9 SER B O 1
ATOM 3185 N N . GLU B 1 10 ? 35.062 1.905 55.844 1 28.86 10 GLU B N 1
ATOM 3186 C CA . GLU B 1 10 ? 34.188 2.465 54.812 1 28.86 10 GLU B CA 1
ATOM 3187 C C . GLU B 1 10 ? 34.375 3.971 54.688 1 28.86 10 GLU B C 1
ATOM 3189 O O . GLU B 1 10 ? 34.094 4.727 55.594 1 28.86 10 GLU B O 1
ATOM 3194 N N . THR B 1 11 ? 35.531 4.449 54.188 1 31.39 11 THR B N 1
ATOM 3195 C CA . THR B 1 11 ? 35.625 5.898 54.094 1 31.39 11 THR B CA 1
ATOM 3196 C C . THR B 1 11 ? 34.438 6.48 53.344 1 31.39 11 THR B C 1
ATOM 3198 O O . THR B 1 11 ? 34.094 5.984 52.281 1 31.39 11 THR B O 1
ATOM 3201 N N . PRO B 1 12 ? 33.5 7.23 54.031 1 31.56 12 PRO B N 1
ATOM 3202 C CA . PRO B 1 12 ? 32.25 7.793 53.5 1 31.56 12 PRO B CA 1
ATOM 3203 C C . PRO B 1 12 ? 32.469 8.711 52.312 1 31.56 12 PRO B C 1
ATOM 3205 O O . PRO B 1 12 ? 33.469 9.445 52.281 1 31.56 12 PRO B O 1
ATOM 3208 N N . PRO B 1 13 ? 32.156 8.203 51.062 1 31.89 13 PRO B N 1
ATOM 3209 C CA . PRO B 1 13 ? 32.375 9.062 49.906 1 31.89 13 PRO B CA 1
ATOM 3210 C C . PRO B 1 13 ? 31.797 10.469 50.062 1 31.89 13 PRO B C 1
ATOM 3212 O O . PRO B 1 13 ? 30.859 10.656 50.844 1 31.89 13 PRO B O 1
ATOM 3215 N N . SER B 1 14 ? 32.625 11.492 49.969 1 30.08 14 SER B N 1
ATOM 3216 C CA . SER B 1 14 ? 32.344 12.922 50 1 30.08 14 SER B CA 1
ATOM 3217 C C . SER B 1 14 ? 31.172 13.281 49.094 1 30.08 14 SER B C 1
ATOM 3219 O O . SER B 1 14 ? 31.078 12.789 47.969 1 30.08 14 SER B O 1
ATOM 3221 N N . LEU B 1 15 ? 30 13.625 49.656 1 27.72 15 LEU B N 1
ATOM 3222 C CA . LEU B 1 15 ? 28.75 14.141 49.125 1 27.72 15 LEU B CA 1
ATOM 3223 C C . LEU B 1 15 ? 29.016 15.312 48.188 1 27.72 15 LEU B C 1
ATOM 3225 O O . LEU B 1 15 ? 29.375 16.406 48.625 1 27.72 15 LEU B O 1
ATOM 3229 N N . ALA B 1 16 ? 29.656 15.031 46.969 1 31.59 16 ALA B N 1
ATOM 3230 C CA . ALA B 1 16 ? 29.766 16.125 46 1 31.59 16 ALA B CA 1
ATOM 3231 C C . ALA B 1 16 ? 28.438 16.859 45.844 1 31.59 16 ALA B C 1
ATOM 3233 O O . ALA B 1 16 ? 27.391 16.234 45.625 1 31.59 16 ALA B O 1
ATOM 3234 N N . SER B 1 17 ? 28.344 18.016 46.469 1 29.97 17 SER B N 1
ATOM 3235 C CA . SER B 1 17 ? 27.25 18.984 46.469 1 29.97 17 SER B CA 1
ATOM 3236 C C . SER B 1 17 ? 26.719 19.219 45.062 1 29.97 17 SER B C 1
ATOM 3238 O O . SER B 1 17 ? 27.5 19.391 44.125 1 29.97 17 SER B O 1
ATOM 3240 N N . THR B 1 18 ? 25.641 18.5 44.688 1 34.09 18 THR B N 1
ATOM 3241 C CA . THR B 1 18 ? 24.844 18.719 43.5 1 34.09 18 THR B CA 1
ATOM 3242 C C . THR B 1 18 ? 24.625 20.203 43.25 1 34.09 18 THR B C 1
ATOM 3244 O O . THR B 1 18 ? 24.094 20.906 44.125 1 34.09 18 THR B O 1
ATOM 3247 N N . PRO B 1 19 ? 25.484 20.828 42.406 1 37.03 19 PRO B N 1
ATOM 3248 C CA . PRO B 1 19 ? 25.25 22.25 42.156 1 37.03 19 PRO B CA 1
ATOM 3249 C C . PRO B 1 19 ? 23.781 22.562 41.875 1 37.03 19 PRO B C 1
ATOM 3251 O O . PRO B 1 19 ? 23.078 21.75 41.281 1 37.03 19 PRO B O 1
ATOM 3254 N N . SER B 1 20 ? 23.141 23.203 42.719 1 34.22 20 SER B N 1
ATOM 3255 C CA . SER B 1 20 ? 21.781 23.734 42.656 1 34.22 20 SER B CA 1
ATOM 3256 C C . SER B 1 20 ? 21.562 24.469 41.312 1 34.22 20 SER B C 1
ATOM 3258 O O . SER B 1 20 ? 22.359 25.312 40.938 1 34.22 20 SER B O 1
ATOM 3260 N N . LYS B 1 21 ? 21.078 23.75 40.312 1 39.06 21 LYS B N 1
ATOM 3261 C CA . LYS B 1 21 ? 20.609 24.406 39.125 1 39.06 21 LYS B CA 1
ATOM 3262 C C . LYS B 1 21 ? 20 25.766 39.438 1 39.06 21 LYS B C 1
ATOM 3264 O O . LYS B 1 21 ? 19.047 25.859 40.219 1 39.06 21 LYS B O 1
ATOM 3269 N N . THR B 1 22 ? 20.734 26.766 39.344 1 42.59 22 THR B N 1
ATOM 3270 C CA . THR B 1 22 ? 20.422 28.156 39.688 1 42.59 22 THR B CA 1
ATOM 3271 C C . THR B 1 22 ? 19.125 28.609 39.031 1 42.59 22 THR B C 1
ATOM 3273 O O . THR B 1 22 ? 18.844 28.203 37.875 1 42.59 22 THR B O 1
ATOM 3276 N N . PRO B 1 23 ? 18.125 29.297 39.625 1 49.91 23 PRO B N 1
ATOM 3277 C CA . PRO B 1 23 ? 16.875 29.922 39.156 1 49.91 23 PRO B CA 1
ATOM 3278 C C . PRO B 1 23 ? 17.031 30.594 37.812 1 49.91 23 PRO B C 1
ATOM 3280 O O . PRO B 1 23 ? 16.047 30.797 37.094 1 49.91 23 PRO B O 1
ATOM 3283 N N . SER B 1 24 ? 18.125 30.828 37.406 1 49.59 24 SER B N 1
ATOM 3284 C CA . SER B 1 24 ? 18.344 31.562 36.156 1 49.59 24 SER B CA 1
ATOM 3285 C C . SER B 1 24 ? 18.125 30.656 34.938 1 49.59 24 SER B C 1
ATOM 3287 O O . SER B 1 24 ? 17.594 31.109 33.906 1 49.59 24 SER B O 1
ATOM 3289 N N . SER B 1 25 ? 18.5 29.422 35.125 1 52.44 25 SER B N 1
ATOM 3290 C CA . SER B 1 25 ? 18.359 28.531 34 1 52.44 25 SER B CA 1
ATOM 3291 C C . SER B 1 25 ? 16.891 28.234 33.688 1 52.44 25 SER B C 1
ATOM 3293 O O . SER B 1 25 ? 16.484 28.156 32.531 1 52.44 25 SER B O 1
ATOM 3295 N N . LYS B 1 26 ? 16.25 28.125 34.781 1 52.56 26 LYS B N 1
ATOM 3296 C CA . LYS B 1 26 ? 14.805 27.938 34.656 1 52.56 26 LYS B CA 1
ATOM 3297 C C . LYS B 1 26 ? 14.117 29.188 34.125 1 52.56 26 LYS B C 1
ATOM 3299 O O . LYS B 1 26 ? 13.195 29.109 33.312 1 52.56 26 LYS B O 1
ATOM 3304 N N . ALA B 1 27 ? 14.523 30.297 34.5 1 47.84 27 ALA B N 1
ATOM 3305 C CA . ALA B 1 27 ? 13.977 31.547 34 1 47.84 27 ALA B CA 1
ATOM 3306 C C . ALA B 1 27 ? 14.289 31.734 32.531 1 47.84 27 ALA B C 1
ATOM 3308 O O . ALA B 1 27 ? 13.438 32.188 31.766 1 47.84 27 ALA B O 1
ATOM 3309 N N . ARG B 1 28 ? 15.352 31.234 32.125 1 52.59 28 ARG B N 1
ATOM 3310 C CA . ARG B 1 28 ? 15.758 31.344 30.719 1 52.59 28 ARG B CA 1
ATOM 3311 C C . ARG B 1 28 ? 14.977 30.375 29.844 1 52.59 28 ARG B C 1
ATOM 3313 O O . ARG B 1 28 ? 14.602 30.703 28.719 1 52.59 28 ARG B O 1
ATOM 3320 N N . SER B 1 29 ? 14.703 29.219 30.391 1 55.59 29 SER B N 1
ATOM 3321 C CA . SER B 1 29 ? 13.914 28.203 29.688 1 55.59 29 SER B CA 1
ATOM 3322 C C . SER B 1 29 ? 12.461 28.656 29.531 1 55.59 29 SER B C 1
ATOM 3324 O O . SER B 1 29 ? 11.867 28.469 28.469 1 55.59 29 SER B O 1
ATOM 3326 N N . ARG B 1 30 ? 11.961 29.328 30.516 1 54.38 30 ARG B N 1
ATOM 3327 C CA . ARG B 1 30 ? 10.594 29.844 30.453 1 54.38 30 ARG B CA 1
ATOM 3328 C C . ARG B 1 30 ? 10.5 31.016 29.484 1 54.38 30 ARG B C 1
ATOM 3330 O O . ARG B 1 30 ? 9.516 31.156 28.75 1 54.38 30 ARG B O 1
ATOM 3337 N N . ARG B 1 31 ? 11.461 31.859 29.594 1 51.91 31 ARG B N 1
ATOM 3338 C CA . ARG B 1 31 ? 11.477 33 28.672 1 51.91 31 ARG B CA 1
ATOM 3339 C C . ARG B 1 31 ? 11.609 32.531 27.234 1 51.91 31 ARG B C 1
ATOM 3341 O O . ARG B 1 31 ? 10.953 33.062 26.328 1 51.91 31 ARG B O 1
ATOM 3348 N N . SER B 1 32 ? 12.43 31.516 27.016 1 58.59 32 SER B N 1
ATOM 3349 C CA . SER B 1 32 ? 12.602 30.953 25.672 1 58.59 32 SER B CA 1
ATOM 3350 C C . SER B 1 32 ? 11.312 30.312 25.172 1 58.59 32 SER B C 1
ATOM 3352 O O . SER B 1 32 ? 10.945 30.469 24 1 58.59 32 SER B O 1
ATOM 3354 N N . GLN B 1 33 ? 10.602 29.734 26.047 1 63.41 33 GLN B N 1
ATOM 3355 C CA . GLN B 1 33 ? 9.32 29.109 25.672 1 63.41 33 GLN B CA 1
ATOM 3356 C C . GLN B 1 33 ? 8.266 30.172 25.375 1 63.41 33 GLN B C 1
ATOM 3358 O O . GLN B 1 33 ? 7.473 30.031 24.453 1 63.41 33 GLN B O 1
ATOM 3363 N N . ALA B 1 34 ? 8.305 31.266 26.203 1 62.25 34 ALA B N 1
ATOM 3364 C CA . ALA B 1 34 ? 7.363 32.375 25.984 1 62.25 34 ALA B CA 1
ATOM 3365 C C . ALA B 1 34 ? 7.637 33.062 24.656 1 62.25 34 ALA B C 1
ATOM 3367 O O . ALA B 1 34 ? 6.703 33.438 23.938 1 62.25 34 ALA B O 1
ATOM 3368 N N . GLU B 1 35 ? 8.836 33.188 24.375 1 64.31 35 GLU B N 1
ATOM 3369 C CA . GLU B 1 35 ? 9.219 33.812 23.109 1 64.31 35 GLU B CA 1
ATOM 3370 C C . GLU B 1 35 ? 8.805 32.938 21.922 1 64.31 35 GLU B C 1
ATOM 3372 O O . GLU B 1 35 ? 8.328 33.438 20.906 1 64.31 35 GLU B O 1
ATOM 3377 N N . SER B 1 36 ? 8.969 31.656 22.062 1 69.12 36 SER B N 1
ATOM 3378 C CA . SER B 1 36 ? 8.602 30.703 21.016 1 69.12 36 SER B CA 1
ATOM 3379 C C . SER B 1 36 ? 7.094 30.703 20.781 1 69.12 36 SER B C 1
ATOM 3381 O O . SER B 1 36 ? 6.641 30.672 19.641 1 69.12 36 SER B O 1
ATOM 3383 N N . LYS B 1 37 ? 6.395 30.812 21.859 1 68.75 37 LYS B N 1
ATOM 3384 C CA . LYS B 1 37 ? 4.941 30.859 21.75 1 68.75 37 LYS B CA 1
ATOM 3385 C C . LYS B 1 37 ? 4.48 32.156 21.062 1 68.75 37 LYS B C 1
ATOM 3387 O O . LYS B 1 37 ? 3.576 32.125 20.219 1 68.75 37 LYS B O 1
ATOM 3392 N N . SER B 1 38 ? 5.109 33.219 21.484 1 66.75 38 SER B N 1
ATOM 3393 C CA . SER B 1 38 ? 4.766 34.5 20.891 1 66.75 38 SER B CA 1
ATOM 3394 C C . SER B 1 38 ? 5.062 34.531 19.406 1 66.75 38 SER B C 1
ATOM 3396 O O . SER B 1 38 ? 4.258 35.031 18.609 1 66.75 38 SER B O 1
ATOM 3398 N N . ARG B 1 39 ? 6.168 33.969 19.016 1 68.31 39 ARG B N 1
ATOM 3399 C CA . ARG B 1 39 ? 6.523 33.906 17.609 1 68.31 39 ARG B CA 1
ATOM 3400 C C . ARG B 1 39 ? 5.531 33.031 16.844 1 68.31 39 ARG B C 1
ATOM 3402 O O . ARG B 1 39 ? 5.125 33.375 15.727 1 68.31 39 ARG B O 1
ATOM 3409 N N . PHE B 1 40 ? 5.184 31.984 17.438 1 71.38 40 PHE B N 1
ATOM 3410 C CA . PHE B 1 40 ? 4.223 31.078 16.812 1 71.38 40 PHE B CA 1
ATOM 3411 C C . PHE B 1 40 ? 2.889 31.781 16.594 1 71.38 40 PHE B C 1
ATOM 3413 O O . PHE B 1 40 ? 2.309 31.688 15.508 1 71.38 40 PHE B O 1
ATOM 3420 N N . GLU B 1 41 ? 2.455 32.5 17.562 1 67.88 41 GLU B N 1
ATOM 3421 C CA . GLU B 1 41 ? 1.181 33.188 17.453 1 67.88 41 GLU B CA 1
ATOM 3422 C C . GLU B 1 41 ? 1.235 34.281 16.375 1 67.88 41 GLU B C 1
ATOM 3424 O O . GLU B 1 41 ? 0.262 34.5 15.648 1 67.88 41 GLU B O 1
ATOM 3429 N N . ALA B 1 42 ? 2.322 34.906 16.391 1 67.19 42 ALA B N 1
ATOM 3430 C CA . ALA B 1 42 ? 2.504 35.938 15.359 1 67.19 42 ALA B CA 1
ATOM 3431 C C . ALA B 1 42 ? 2.416 35.312 13.961 1 67.19 42 ALA B C 1
ATOM 3433 O O . ALA B 1 42 ? 1.747 35.875 13.078 1 67.19 42 ALA B O 1
ATOM 3434 N N . TYR B 1 43 ? 3.029 34.281 13.797 1 67.62 43 TYR B N 1
ATOM 3435 C CA . TYR B 1 43 ? 3.031 33.625 12.484 1 67.62 43 TYR B CA 1
ATOM 3436 C C . TYR B 1 43 ? 1.653 33.062 12.156 1 67.62 43 TYR B C 1
ATOM 3438 O O . TYR B 1 43 ? 1.248 33.062 10.992 1 67.62 43 TYR B O 1
ATOM 3446 N N . ASN B 1 44 ? 0.923 32.625 13.109 1 69.19 44 ASN B N 1
ATOM 3447 C CA . ASN B 1 44 ? -0.444 32.188 12.891 1 69.19 44 ASN B CA 1
ATOM 3448 C C . ASN B 1 44 ? -1.339 33.312 12.383 1 69.19 44 ASN B C 1
ATOM 3450 O O . ASN B 1 44 ? -2.145 33.094 11.477 1 69.19 44 ASN B O 1
ATOM 3454 N N . ARG B 1 45 ? -1.135 34.406 13.047 1 63.5 45 ARG B N 1
ATOM 3455 C CA . ARG B 1 45 ? -1.913 35.562 12.625 1 63.5 45 ARG B CA 1
ATOM 3456 C C . ARG B 1 45 ? -1.537 36 11.211 1 63.5 45 ARG B C 1
ATOM 3458 O O . ARG B 1 45 ? -2.408 36.344 10.414 1 63.5 45 ARG B O 1
ATOM 3465 N N . LEU B 1 46 ? -0.277 35.969 10.969 1 63.78 46 LEU B N 1
ATOM 3466 C CA . LEU B 1 46 ? 0.206 36.312 9.641 1 63.78 46 LEU B CA 1
ATOM 3467 C C . LEU B 1 46 ? -0.342 35.375 8.594 1 63.78 46 LEU B C 1
ATOM 3469 O O . LEU B 1 46 ? -0.737 35.781 7.5 1 63.78 46 LEU B O 1
ATOM 3473 N N . GLN B 1 47 ? -0.323 34.125 8.891 1 68.12 47 GLN B N 1
ATOM 3474 C CA . GLN B 1 47 ? -0.843 33.094 7.996 1 68.12 47 GLN B CA 1
ATOM 3475 C C . GLN B 1 47 ? -2.328 33.312 7.715 1 68.12 47 GLN B C 1
ATOM 3477 O O . GLN B 1 47 ? -2.762 33.25 6.562 1 68.12 47 GLN B O 1
ATOM 3482 N N . ALA B 1 48 ? -3.051 33.531 8.711 1 63.59 48 ALA B N 1
ATOM 3483 C CA . ALA B 1 48 ? -4.484 33.75 8.57 1 63.59 48 ALA B CA 1
ATOM 3484 C C . ALA B 1 48 ? -4.758 35 7.695 1 63.59 48 ALA B C 1
ATOM 3486 O O . ALA B 1 48 ? -5.645 34.969 6.84 1 63.59 48 ALA B O 1
ATOM 3487 N N . ALA B 1 49 ? -4.004 35.969 8 1 60.38 49 ALA B N 1
ATOM 3488 C CA . ALA B 1 49 ? -4.141 37.188 7.215 1 60.38 49 ALA B CA 1
ATOM 3489 C C . ALA B 1 49 ? -3.783 36.938 5.754 1 60.38 49 ALA B C 1
ATOM 3491 O O . ALA B 1 49 ? -4.465 37.438 4.848 1 60.38 49 ALA B O 1
ATOM 3492 N N . ALA B 1 50 ? -2.752 36.219 5.555 1 65.25 50 ALA B N 1
ATOM 3493 C CA . ALA B 1 50 ? -2.295 35.938 4.199 1 65.25 50 ALA B CA 1
ATOM 3494 C C . ALA B 1 50 ? -3.357 35.156 3.416 1 65.25 50 ALA B C 1
ATOM 3496 O O . ALA B 1 50 ? -3.59 35.438 2.238 1 65.25 50 ALA B O 1
ATOM 3497 N N . VAL B 1 51 ? -4.004 34.25 4.004 1 65.5 51 VAL B N 1
ATOM 3498 C CA . VAL B 1 51 ? -5.059 33.469 3.367 1 65.5 51 VAL B CA 1
ATOM 3499 C C . VAL B 1 51 ? -6.254 34.375 3.062 1 65.5 51 VAL B C 1
ATOM 3501 O O . VAL B 1 51 ? -6.801 34.344 1.958 1 65.5 51 VAL B O 1
ATOM 3504 N N . ALA B 1 52 ? -6.633 35.188 3.998 1 58.44 52 ALA B N 1
ATOM 3505 C CA . ALA B 1 52 ? -7.801 36.062 3.869 1 58.44 52 ALA B CA 1
ATOM 3506 C C . ALA B 1 52 ? -7.621 37.062 2.73 1 58.44 52 ALA B C 1
ATOM 3508 O O . ALA B 1 52 ? -8.57 37.375 2.002 1 58.44 52 ALA B O 1
ATOM 3509 N N . PHE B 1 53 ? -6.422 37.5 2.607 1 57.56 53 PHE B N 1
ATOM 3510 C CA . PHE B 1 53 ? -6.172 38.594 1.665 1 57.56 53 PHE B CA 1
ATOM 3511 C C . PHE B 1 53 ? -5.449 38.062 0.426 1 57.56 53 PHE B C 1
ATOM 3513 O O . PHE B 1 53 ? -5.02 38.875 -0.419 1 57.56 53 PHE B O 1
ATOM 3520 N N . SER B 1 54 ? -5.312 36.781 0.378 1 65.25 54 SER B N 1
ATOM 3521 C CA . SER B 1 54 ? -4.703 36.125 -0.771 1 65.25 54 SER B CA 1
ATOM 3522 C C . SER B 1 54 ? -3.297 36.656 -1.03 1 65.25 54 SER B C 1
ATOM 3524 O O . SER B 1 54 ? -2.953 37 -2.166 1 65.25 54 SER B O 1
ATOM 3526 N N . GLU B 1 55 ? -2.619 36.969 0.064 1 62.69 55 GLU B N 1
ATOM 3527 C CA . GLU B 1 55 ? -1.231 37.438 -0.033 1 62.69 55 GLU B CA 1
ATOM 3528 C C . GLU B 1 55 ? -0.268 36.25 0.174 1 62.69 55 GLU B C 1
ATOM 3530 O O . GLU B 1 55 ? -0.548 35.344 0.952 1 62.69 55 GLU B O 1
ATOM 3535 N N . THR B 1 56 ? 0.719 36.344 -0.565 1 65.75 56 THR B N 1
ATOM 3536 C CA . THR B 1 56 ? 1.735 35.312 -0.419 1 65.75 56 THR B CA 1
ATOM 3537 C C . THR B 1 56 ? 2.852 35.781 0.513 1 65.75 56 THR B C 1
ATOM 3539 O O . THR B 1 56 ? 3.459 36.844 0.287 1 65.75 56 THR B O 1
ATOM 3542 N N . MET B 1 57 ? 2.893 35.312 1.697 1 67.31 57 MET B N 1
ATOM 3543 C CA . MET B 1 57 ? 3.975 35.562 2.639 1 67.31 57 MET B CA 1
ATOM 3544 C C . MET B 1 57 ? 4.797 34.312 2.898 1 67.31 57 MET B C 1
ATOM 3546 O O . MET B 1 57 ? 4.258 33.219 2.887 1 67.31 57 MET B O 1
ATOM 3550 N N . PRO B 1 58 ? 6.043 34.531 2.998 1 77.5 58 PRO B N 1
ATOM 3551 C CA . PRO B 1 58 ? 6.887 33.375 3.273 1 77.5 58 PRO B CA 1
ATOM 3552 C C . PRO B 1 58 ? 6.758 32.875 4.711 1 77.5 58 PRO B C 1
ATOM 3554 O O . PRO B 1 58 ? 7.668 33.094 5.52 1 77.5 58 PRO B O 1
ATOM 3557 N N . ILE B 1 59 ? 5.77 32.25 5.02 1 78.56 59 ILE B N 1
ATOM 3558 C CA . ILE B 1 59 ? 5.504 31.719 6.348 1 78.56 59 ILE B CA 1
ATOM 3559 C C . ILE B 1 59 ? 5.859 30.234 6.375 1 78.56 59 ILE B C 1
ATOM 3561 O O . ILE B 1 59 ? 5.367 29.453 5.555 1 78.56 59 ILE B O 1
ATOM 3565 N N . PRO B 1 60 ? 6.754 29.984 7.293 1 85.62 60 PRO B N 1
ATOM 3566 C CA . PRO B 1 60 ? 7.051 28.547 7.418 1 85.62 60 PRO B CA 1
ATOM 3567 C C . PRO B 1 60 ? 5.844 27.734 7.883 1 85.62 60 PRO B C 1
ATOM 3569 O O . PRO B 1 60 ? 5.152 28.125 8.828 1 85.62 60 PRO B O 1
ATOM 3572 N N . GLU B 1 61 ? 5.492 26.812 7.145 1 91 61 GLU B N 1
ATOM 3573 C CA . GLU B 1 61 ? 4.395 25.906 7.449 1 91 61 GLU B CA 1
ATOM 3574 C C . GLU B 1 61 ? 4.738 24.469 7.035 1 91 61 GLU B C 1
ATOM 3576 O O . GLU B 1 61 ? 5.66 24.25 6.246 1 91 61 GLU B O 1
ATOM 3581 N N . ILE B 1 62 ? 4.055 23.562 7.609 1 95.94 62 ILE B N 1
ATOM 3582 C CA . ILE B 1 62 ? 4.207 22.172 7.23 1 95.94 62 ILE B CA 1
ATOM 3583 C C . ILE B 1 62 ? 3.104 21.781 6.254 1 95.94 62 ILE B C 1
ATOM 3585 O O . ILE B 1 62 ? 1.929 22.062 6.484 1 95.94 62 ILE B O 1
ATOM 3589 N N . VAL B 1 63 ? 3.486 21.219 5.16 1 96.62 63 VAL B N 1
ATOM 3590 C CA . VAL B 1 63 ? 2.52 20.734 4.176 1 96.62 63 VAL B CA 1
ATOM 3591 C C . VAL B 1 63 ? 2.518 19.203 4.16 1 96.62 63 VAL B C 1
ATOM 3593 O O . VAL B 1 63 ? 3.543 18.578 3.887 1 96.62 63 VAL B O 1
ATOM 3596 N N . ALA B 1 64 ? 1.393 18.625 4.535 1 96.69 64 ALA B N 1
ATOM 3597 C CA . ALA B 1 64 ? 1.247 17.172 4.488 1 96.69 64 ALA B CA 1
ATOM 3598 C C . ALA B 1 64 ? 0.92 16.703 3.076 1 96.69 64 ALA B C 1
ATOM 3600 O O . ALA B 1 64 ? -0.051 17.156 2.471 1 96.69 64 ALA B O 1
ATOM 3601 N N . VAL B 1 65 ? 1.726 15.82 2.57 1 96.56 65 VAL B N 1
ATOM 3602 C CA . VAL B 1 65 ? 1.559 15.328 1.208 1 96.56 65 VAL B CA 1
ATOM 3603 C C . VAL B 1 65 ? 1.603 13.797 1.205 1 96.56 65 VAL B C 1
ATOM 3605 O O . VAL B 1 65 ? 2.262 13.188 2.049 1 96.56 65 VAL B O 1
ATOM 3608 N N . GLY B 1 66 ? 0.883 13.188 0.25 1 94.94 66 GLY B N 1
ATOM 3609 C CA . GLY B 1 66 ? 0.808 11.742 0.122 1 94.94 66 GLY B CA 1
ATOM 3610 C C . GLY B 1 66 ? -0.401 11.273 -0.666 1 94.94 66 GLY B C 1
ATOM 3611 O O . GLY B 1 66 ? -1.215 12.086 -1.105 1 94.94 66 GLY B O 1
ATOM 3612 N N . GLY B 1 67 ? -0.402 10.016 -0.793 1 91.62 67 GLY B N 1
ATOM 3613 C CA . GLY B 1 67 ? -1.539 9.445 -1.498 1 91.62 67 GLY B CA 1
ATOM 3614 C C . GLY B 1 67 ? -2.793 9.375 -0.647 1 91.62 67 GLY B C 1
ATOM 3615 O O . GLY B 1 67 ? -2.756 9.664 0.55 1 91.62 67 GLY B O 1
ATOM 3616 N N . GLN B 1 68 ? -3.871 8.961 -1.366 1 87.62 68 GLN B N 1
ATOM 3617 C CA . GLN B 1 68 ? -5.121 8.734 -0.645 1 87.62 68 GLN B CA 1
ATOM 3618 C C . GLN B 1 68 ? -4.977 7.605 0.369 1 87.62 68 GLN B C 1
ATOM 3620 O O . GLN B 1 68 ? -4.387 6.566 0.068 1 87.62 68 GLN B O 1
ATOM 3625 N N . SER B 1 69 ? -5.379 7.77 1.558 1 85.62 69 SER B N 1
ATOM 3626 C CA . SER B 1 69 ? -5.414 6.797 2.646 1 85.62 69 SER B CA 1
ATOM 3627 C C . SER B 1 69 ? -4.02 6.562 3.221 1 85.62 69 SER B C 1
ATOM 3629 O O . SER B 1 69 ? -3.785 5.555 3.895 1 85.62 69 SER B O 1
ATOM 3631 N N . ASP B 1 70 ? -3.105 7.414 2.965 1 90.88 70 ASP B N 1
ATOM 3632 C CA . ASP B 1 70 ? -1.756 7.258 3.498 1 90.88 70 ASP B CA 1
ATOM 3633 C C . ASP B 1 70 ? -1.699 7.656 4.973 1 90.88 70 ASP B C 1
ATOM 3635 O O . ASP B 1 70 ? -0.688 7.438 5.641 1 90.88 70 ASP B O 1
ATOM 3639 N N . GLY B 1 71 ? -2.77 8.289 5.457 1 90.06 71 GLY B N 1
ATOM 3640 C CA . GLY B 1 71 ? -2.84 8.562 6.887 1 90.06 71 GLY B CA 1
ATOM 3641 C C . GLY B 1 71 ? -2.676 10.031 7.227 1 90.06 71 GLY B C 1
ATOM 3642 O O . GLY B 1 71 ? -2.453 10.383 8.383 1 90.06 71 GLY B O 1
ATOM 3643 N N . LYS B 1 72 ? -2.775 10.93 6.289 1 92.69 72 LYS B N 1
ATOM 3644 C CA . LYS B 1 72 ? -2.592 12.359 6.512 1 92.69 72 LYS B CA 1
ATOM 3645 C C . LYS B 1 72 ? -3.57 12.883 7.555 1 92.69 72 LYS B C 1
ATOM 3647 O O . LYS B 1 72 ? -3.166 13.531 8.523 1 92.69 72 LYS B O 1
ATOM 3652 N N . SER B 1 73 ? -4.828 12.555 7.379 1 87.56 73 SER B N 1
ATOM 3653 C CA . SER B 1 73 ? -5.855 13.062 8.281 1 87.56 73 SER B CA 1
ATOM 3654 C C . SER B 1 73 ? -5.727 12.445 9.672 1 87.56 73 SER B C 1
ATOM 3656 O O . SER B 1 73 ? -5.945 13.125 10.672 1 87.56 73 SER B O 1
ATOM 3658 N N . SER B 1 74 ? -5.43 11.172 9.703 1 90 74 SER B N 1
ATOM 3659 C CA . SER B 1 74 ? -5.238 10.508 10.984 1 90 74 SER B CA 1
ATOM 3660 C C . SER B 1 74 ? -4.074 11.117 11.758 1 90 74 SER B C 1
ATOM 3662 O O . SER B 1 74 ? -4.125 11.234 12.984 1 90 74 SER B O 1
ATOM 3664 N N . LEU B 1 75 ? -3.082 11.43 11.023 1 94.5 75 LEU B N 1
ATOM 3665 C CA . LEU B 1 75 ? -1.928 12.055 11.664 1 94.5 75 LEU B CA 1
ATOM 3666 C C . LEU B 1 75 ? -2.293 13.414 12.242 1 94.5 75 LEU B C 1
ATOM 3668 O O . LEU B 1 75 ? -1.854 13.773 13.336 1 94.5 75 LEU B O 1
ATOM 3672 N N . LEU B 1 76 ? -3.074 14.18 11.547 1 92.69 76 LEU B N 1
ATOM 3673 C CA . LEU B 1 76 ? -3.514 15.484 12.016 1 92.69 76 LEU B CA 1
ATOM 3674 C C . LEU B 1 76 ? -4.344 15.359 13.289 1 92.69 76 LEU B C 1
ATOM 3676 O O . LEU B 1 76 ? -4.18 16.156 14.227 1 92.69 76 LEU B O 1
ATOM 3680 N N . GLU B 1 77 ? -5.164 14.352 13.32 1 91.25 77 GLU B N 1
ATOM 3681 C CA . GLU B 1 77 ? -5.965 14.109 14.523 1 91.25 77 GLU B CA 1
ATOM 3682 C C . GLU B 1 77 ? -5.078 13.766 15.711 1 91.25 77 GLU B C 1
ATOM 3684 O O . GLU B 1 77 ? -5.344 14.203 16.828 1 91.25 77 GLU B O 1
ATOM 3689 N N . ALA B 1 78 ? -4.145 12.984 15.391 1 94.81 78 ALA B N 1
ATOM 3690 C CA . ALA B 1 78 ? -3.215 12.617 16.453 1 94.81 78 ALA B CA 1
ATOM 3691 C C . ALA B 1 78 ? -2.471 13.836 16.984 1 94.81 78 ALA B C 1
ATOM 3693 O O . ALA B 1 78 ? -2.301 13.992 18.203 1 94.81 78 ALA B O 1
ATOM 3694 N N . LEU B 1 79 ? -2.043 14.711 16.156 1 95.38 79 LEU B N 1
ATOM 3695 C CA . LEU B 1 79 ? -1.347 15.93 16.547 1 95.38 79 LEU B CA 1
ATOM 3696 C C . LEU B 1 79 ? -2.273 16.859 17.328 1 95.38 79 LEU B C 1
ATOM 3698 O O . LEU B 1 79 ? -1.852 17.484 18.312 1 95.38 79 LEU B O 1
ATOM 3702 N N . LEU B 1 80 ? -3.527 16.859 16.938 1 93.12 80 LEU B N 1
ATOM 3703 C CA . LEU B 1 80 ? -4.523 17.688 17.625 1 93.12 80 LEU B CA 1
ATOM 3704 C C . LEU B 1 80 ? -4.844 17.125 19 1 93.12 80 LEU B C 1
ATOM 3706 O O . LEU B 1 80 ? -5.191 17.875 19.922 1 93.12 80 LEU B O 1
ATOM 3710 N N . GLY B 1 81 ? -4.824 15.812 19.078 1 92.62 81 GLY B N 1
ATOM 3711 C CA . GLY B 1 81 ? -5.129 15.141 20.328 1 92.62 81 GLY B CA 1
ATOM 3712 C C . GLY B 1 81 ? -6.602 14.812 20.484 1 92.62 81 GLY B C 1
ATOM 3713 O O . GLY B 1 81 ? -7.051 14.453 21.578 1 92.62 81 GLY B O 1
ATOM 3714 N N . PHE B 1 82 ? -7.352 15.023 19.469 1 90.69 82 PHE B N 1
ATOM 3715 C CA . PHE B 1 82 ? -8.758 14.641 19.453 1 90.69 82 PHE B CA 1
ATOM 3716 C C . PHE B 1 82 ? -9.203 14.289 18.047 1 90.69 82 PHE B C 1
ATOM 3718 O O . PHE B 1 82 ? -8.586 14.719 17.062 1 90.69 82 PHE B O 1
ATOM 3725 N N . ARG B 1 83 ? -10.297 13.453 17.984 1 86.31 83 ARG B N 1
ATOM 3726 C CA . ARG B 1 83 ? -10.805 12.992 16.688 1 86.31 83 ARG B CA 1
ATOM 3727 C C . ARG B 1 83 ? -11.922 13.906 16.188 1 86.31 83 ARG B C 1
ATOM 3729 O O . ARG B 1 83 ? -12.742 14.383 16.984 1 86.31 83 ARG B O 1
ATOM 3736 N N . PHE B 1 84 ? -11.953 14.375 15.109 1 76.62 84 PHE B N 1
ATOM 3737 C CA . PHE B 1 84 ? -13.109 15.07 14.562 1 76.62 84 PHE B CA 1
ATOM 3738 C C . PHE B 1 84 ? -13.688 14.32 13.367 1 76.62 84 PHE B C 1
ATOM 3740 O O . PHE B 1 84 ? -14.625 14.789 12.727 1 76.62 84 PHE B O 1
ATOM 3747 N N . ASN B 1 85 ? -13.727 12.93 13.477 1 56.69 85 ASN B N 1
ATOM 3748 C CA . ASN B 1 85 ? -14.352 11.844 12.727 1 56.69 85 ASN B CA 1
ATOM 3749 C C . ASN B 1 85 ? -14.789 12.305 11.336 1 56.69 85 ASN B C 1
ATOM 3751 O O . ASN B 1 85 ? -15.953 12.641 11.125 1 56.69 85 ASN B O 1
ATOM 3755 N N . VAL B 1 86 ? -13.953 12.789 10.516 1 52.72 86 VAL B N 1
ATOM 3756 C CA . VAL B 1 86 ? -14.422 13.117 9.172 1 52.72 86 VAL B CA 1
ATOM 3757 C C . VAL B 1 86 ? -14.984 11.867 8.5 1 52.72 86 VAL B C 1
ATOM 3759 O O . VAL B 1 86 ? -15.156 11.844 7.281 1 52.72 86 VAL B O 1
ATOM 3762 N N . ARG B 1 87 ? -15.281 10.75 9.289 1 48.31 87 ARG B N 1
ATOM 3763 C CA . ARG B 1 87 ? -15.383 9.375 8.812 1 48.31 87 ARG B CA 1
ATOM 3764 C C . ARG B 1 87 ? -16.469 9.234 7.762 1 48.31 87 ARG B C 1
ATOM 3766 O O . ARG B 1 87 ? -16.391 8.375 6.883 1 48.31 87 ARG B O 1
ATOM 3773 N N . GLU B 1 88 ? -17.75 9.922 8.336 1 43.78 88 GLU B N 1
ATOM 3774 C CA . GLU B 1 88 ? -18.875 9.562 7.469 1 43.78 88 GLU B CA 1
ATOM 3775 C C . GLU B 1 88 ? -18.562 9.898 6.012 1 43.78 88 GLU B C 1
ATOM 3777 O O . GLU B 1 88 ? -19.344 9.57 5.117 1 43.78 88 GLU B O 1
ATOM 3782 N N . VAL B 1 89 ? -17.828 10.758 5.848 1 41.81 89 VAL B N 1
ATOM 3783 C CA . VAL B 1 89 ? -17.797 11.25 4.473 1 41.81 89 VAL B CA 1
ATOM 3784 C C . VAL B 1 89 ? -16.641 10.57 3.719 1 41.81 89 VAL B C 1
ATOM 3786 O O . VAL B 1 89 ? -15.516 10.523 4.203 1 41.81 89 VAL B O 1
ATOM 3789 N N . GLU B 1 90 ? -17.062 9.508 3.07 1 46.31 90 GLU B N 1
ATOM 3790 C CA . GLU B 1 90 ? -16.234 8.938 2.021 1 46.31 90 GLU B CA 1
ATOM 3791 C C . GLU B 1 90 ? -15.18 9.938 1.544 1 46.31 90 GLU B C 1
ATOM 3793 O O . GLU B 1 90 ? -14.352 9.609 0.689 1 46.31 90 GLU B O 1
ATOM 3798 N N . MET B 1 91 ? -15.469 11.312 1.541 1 51.81 91 MET B N 1
ATOM 3799 C CA . MET B 1 91 ? -14.797 12.219 0.607 1 51.81 91 MET B CA 1
ATOM 3800 C C . MET B 1 91 ? -13.406 12.586 1.109 1 51.81 91 MET B C 1
ATOM 3802 O O . MET B 1 91 ? -13.25 13.008 2.254 1 51.81 91 MET B O 1
ATOM 3806 N N . GLY B 1 92 ? -12.406 11.836 0.652 1 63.38 92 GLY B N 1
ATOM 3807 C CA . GLY B 1 92 ? -11.055 12.352 0.762 1 63.38 92 GLY B CA 1
ATOM 3808 C C . GLY B 1 92 ? -11 13.867 0.812 1 63.38 92 GLY B C 1
ATOM 3809 O O . GLY B 1 92 ? -12.016 14.539 0.626 1 63.38 92 GLY B O 1
ATOM 3810 N N . THR B 1 93 ? -10.039 14.391 1.45 1 73.94 93 THR B N 1
ATOM 3811 C CA . THR B 1 93 ? -9.758 15.828 1.429 1 73.94 93 THR B CA 1
ATOM 3812 C C . THR B 1 93 ? -9.844 16.375 0.007 1 73.94 93 THR B C 1
ATOM 3814 O O . THR B 1 93 ? -9.219 15.836 -0.91 1 73.94 93 THR B O 1
ATOM 3817 N N . ARG B 1 94 ? -10.82 17.328 -0.155 1 87.19 94 ARG B N 1
ATOM 3818 C CA . ARG B 1 94 ? -10.984 17.891 -1.492 1 87.19 94 ARG B CA 1
ATOM 3819 C C . ARG B 1 94 ? -10.562 19.344 -1.533 1 87.19 94 ARG B C 1
ATOM 3821 O O . ARG B 1 94 ? -10.492 19.953 -2.607 1 87.19 94 ARG B O 1
ATOM 3828 N N . ARG B 1 95 ? -10.367 19.922 -0.347 1 91.06 95 ARG B N 1
ATOM 3829 C CA . ARG B 1 95 ? -9.789 21.266 -0.161 1 91.06 95 ARG B CA 1
ATOM 3830 C C . ARG B 1 95 ? -8.664 21.234 0.866 1 91.06 95 ARG B C 1
ATOM 3832 O O . ARG B 1 95 ? -8.758 20.516 1.872 1 91.06 95 ARG B O 1
ATOM 3839 N N . PRO B 1 96 ? -7.652 22 0.602 1 92.12 96 PRO B N 1
ATOM 3840 C CA . PRO B 1 96 ? -6.637 22.094 1.652 1 92.12 96 PRO B CA 1
ATOM 3841 C C . PRO B 1 96 ? -7.195 22.609 2.975 1 92.12 96 PRO B C 1
ATOM 3843 O O . PRO B 1 96 ? -8.039 23.5 2.982 1 92.12 96 PRO B O 1
ATOM 3846 N N . LEU B 1 97 ? -6.828 22.016 4.008 1 91.94 97 LEU B N 1
ATOM 3847 C CA . LEU B 1 97 ? -7.172 22.453 5.355 1 91.94 97 LEU B CA 1
ATOM 3848 C C . LEU B 1 97 ? -5.938 22.969 6.09 1 91.94 97 LEU B C 1
ATOM 3850 O O . LEU B 1 97 ? -5.004 22.203 6.352 1 91.94 97 LEU B O 1
ATOM 3854 N N . ILE B 1 98 ? -5.898 24.266 6.359 1 91.5 98 ILE B N 1
ATOM 3855 C CA . ILE B 1 98 ? -4.824 24.844 7.156 1 91.5 98 ILE B CA 1
ATOM 3856 C C . ILE B 1 98 ? -5.188 24.781 8.641 1 91.5 98 ILE B C 1
ATOM 3858 O O . ILE B 1 98 ? -6.102 25.469 9.086 1 91.5 98 ILE B O 1
ATOM 3862 N N . LEU B 1 99 ? -4.5 24 9.32 1 92.44 99 LEU B N 1
ATOM 3863 C CA . LEU B 1 99 ? -4.75 23.781 10.734 1 92.44 99 LEU B CA 1
ATOM 3864 C C . LEU B 1 99 ? -3.723 24.516 11.594 1 92.44 99 LEU B C 1
ATOM 3866 O O . LEU B 1 99 ? -2.539 24.172 11.578 1 92.44 99 LEU B O 1
ATOM 3870 N N . GLN B 1 100 ? -4.176 25.5 12.312 1 89.56 100 GLN B N 1
ATOM 3871 C CA . GLN B 1 100 ? -3.344 26.219 13.281 1 89.56 100 GLN B CA 1
ATOM 3872 C C . GLN B 1 100 ? -3.541 25.672 14.688 1 89.56 100 GLN B C 1
ATOM 3874 O O . GLN B 1 100 ? -4.547 25.953 15.344 1 89.56 100 GLN B O 1
ATOM 3879 N N . MET B 1 101 ? -2.59 24.922 15.078 1 91.31 101 MET B N 1
ATOM 3880 C CA . MET B 1 101 ? -2.643 24.328 16.406 1 91.31 101 MET B CA 1
ATOM 3881 C C . MET B 1 101 ? -1.938 25.203 17.438 1 91.31 101 MET B C 1
ATOM 3883 O O . MET B 1 101 ? -0.739 25.469 17.312 1 91.31 101 MET B O 1
ATOM 3887 N N . VAL B 1 102 ? -2.695 25.578 18.438 1 85.56 102 VAL B N 1
ATOM 3888 C CA . VAL B 1 102 ? -2.162 26.469 19.469 1 85.56 102 VAL B CA 1
ATOM 3889 C C . VAL B 1 102 ? -2.244 25.781 20.828 1 85.56 102 VAL B C 1
ATOM 3891 O O . VAL B 1 102 ? -3.334 25.469 21.297 1 85.56 102 VAL B O 1
ATOM 3894 N N . HIS B 1 103 ? -1.057 25.578 21.359 1 87.19 103 HIS B N 1
ATOM 3895 C CA . HIS B 1 103 ? -1.028 25.031 22.703 1 87.19 103 HIS B CA 1
ATOM 3896 C C . HIS B 1 103 ? -1.525 26.062 23.719 1 87.19 103 HIS B C 1
ATOM 3898 O O . HIS B 1 103 ? -0.923 27.125 23.875 1 87.19 103 HIS B O 1
ATOM 3904 N N . ASP B 1 104 ? -2.633 25.766 24.344 1 86.75 104 ASP B N 1
ATOM 3905 C CA . ASP B 1 104 ? -3.209 26.578 25.406 1 86.75 104 ASP B CA 1
ATOM 3906 C C . ASP B 1 104 ? -3.531 25.734 26.625 1 86.75 104 ASP B C 1
ATOM 3908 O O . ASP B 1 104 ? -4.562 25.062 26.672 1 86.75 104 ASP B O 1
ATOM 3912 N N . ALA B 1 105 ? -2.707 25.859 27.672 1 88.56 105 ALA B N 1
ATOM 3913 C CA . ALA B 1 105 ? -2.816 25.047 28.875 1 88.56 105 ALA B CA 1
ATOM 3914 C C . ALA B 1 105 ? -4.164 25.25 29.547 1 88.56 105 ALA B C 1
ATOM 3916 O O . ALA B 1 105 ? -4.641 24.375 30.281 1 88.56 105 ALA B O 1
ATOM 3917 N N . SER B 1 106 ? -4.812 26.375 29.312 1 89.81 106 SER B N 1
ATOM 3918 C CA . SER B 1 106 ? -6.086 26.688 29.969 1 89.81 106 SER B CA 1
ATOM 3919 C C . SER B 1 106 ? -7.25 26.031 29.234 1 89.81 106 SER B C 1
ATOM 3921 O O . SER B 1 106 ? -8.352 25.938 29.766 1 89.81 106 SER B O 1
ATOM 3923 N N . ALA B 1 107 ? -7.023 25.578 28 1 90.44 107 ALA B N 1
ATOM 3924 C CA . ALA B 1 107 ? -8.07 24.953 27.203 1 90.44 107 ALA B CA 1
ATOM 3925 C C . ALA B 1 107 ? -8.102 23.438 27.438 1 90.44 107 ALA B C 1
ATOM 3927 O O . ALA B 1 107 ? -7.559 22.672 26.641 1 90.44 107 ALA B O 1
ATOM 3928 N N . LEU B 1 108 ? -8.938 23 28.438 1 90.56 108 LEU B N 1
ATOM 3929 C CA . LEU B 1 108 ? -9.016 21.578 28.797 1 90.56 108 LEU B CA 1
ATOM 3930 C C . LEU B 1 108 ? -9.844 20.812 27.766 1 90.56 108 LEU B C 1
ATOM 3932 O O . LEU B 1 108 ? -9.703 19.594 27.641 1 90.56 108 LEU B O 1
ATOM 3936 N N . GLU B 1 109 ? -10.695 21.578 27.125 1 90.44 109 GLU B N 1
ATOM 3937 C CA . GLU B 1 109 ? -11.414 21.078 25.953 1 90.44 109 GLU B CA 1
ATOM 3938 C C . GLU B 1 109 ? -11.008 21.844 24.688 1 90.44 109 GLU B C 1
ATOM 3940 O O . GLU B 1 109 ? -10.727 23.031 24.75 1 90.44 109 GLU B O 1
ATOM 3945 N N . PRO B 1 110 ? -10.992 21.078 23.625 1 91.5 110 PRO B N 1
ATOM 3946 C CA . PRO B 1 110 ? -10.586 21.766 22.406 1 91.5 110 PRO B CA 1
ATOM 3947 C C . PRO B 1 110 ? -11.539 22.891 22 1 91.5 110 PRO B C 1
ATOM 3949 O O . PRO B 1 110 ? -12.758 22.703 22.047 1 91.5 110 PRO B O 1
ATOM 3952 N N . ARG B 1 111 ? -10.961 24.047 21.688 1 89.81 111 ARG B N 1
ATOM 3953 C CA . ARG B 1 111 ? -11.688 25.172 21.141 1 89.81 111 ARG B CA 1
ATOM 3954 C C . ARG B 1 111 ? -11.297 25.406 19.672 1 89.81 111 ARG B C 1
ATOM 3956 O O . ARG B 1 111 ? -10.18 25.828 19.391 1 89.81 111 ARG B O 1
ATOM 3963 N N . CYS B 1 112 ? -12.234 25.109 18.844 1 92.25 112 CYS B N 1
ATOM 3964 C CA . CYS B 1 112 ? -11.938 25.219 17.422 1 92.25 112 CYS B CA 1
ATOM 3965 C C . CYS B 1 112 ? -12.734 26.344 16.781 1 92.25 112 CYS B C 1
ATOM 3967 O O . CYS B 1 112 ? -13.906 26.547 17.109 1 92.25 112 CYS B O 1
ATOM 3969 N N . ARG B 1 113 ? -12.055 27.141 15.961 1 91.19 113 ARG B N 1
ATOM 3970 C CA . ARG B 1 113 ? -12.68 28.234 15.211 1 91.19 113 ARG B CA 1
ATOM 3971 C C . ARG B 1 113 ? -12.281 28.188 13.742 1 91.19 113 ARG B C 1
ATOM 3973 O O . ARG B 1 113 ? -11.133 27.891 13.414 1 91.19 113 ARG B O 1
ATOM 3980 N N . PHE B 1 114 ? -13.281 28.469 12.938 1 91.06 114 PHE B N 1
ATOM 3981 C CA . PHE B 1 114 ? -13.016 28.547 11.508 1 91.06 114 PHE B CA 1
ATOM 3982 C C . PHE B 1 114 ? -12.93 29.984 11.039 1 91.06 114 PHE B C 1
ATOM 3984 O O . PHE B 1 114 ? -13.703 30.844 11.492 1 91.06 114 PHE B O 1
ATOM 3991 N N . GLN B 1 115 ? -11.961 30.172 10.219 1 87.94 115 GLN B N 1
ATOM 3992 C CA . GLN B 1 115 ? -11.883 31.484 9.578 1 87.94 115 GLN B CA 1
ATOM 3993 C C . GLN B 1 115 ? -12.984 31.641 8.531 1 87.94 115 GLN B C 1
ATOM 3995 O O . GLN B 1 115 ? -13.297 30.703 7.805 1 87.94 115 GLN B O 1
ATOM 4000 N N . GLU B 1 116 ? -13.508 32.875 8.5 1 86 116 GLU B N 1
ATOM 4001 C CA . GLU B 1 116 ? -14.5 33.156 7.473 1 86 116 GLU B CA 1
ATOM 4002 C C . GLU B 1 116 ? -13.883 33.125 6.078 1 86 116 GLU B C 1
ATOM 4004 O O . GLU B 1 116 ? -12.727 33.531 5.906 1 86 116 GLU B O 1
ATOM 4009 N N . GLU B 1 117 ? -14.594 32.688 5.105 1 81.69 117 GLU B N 1
ATOM 4010 C CA . GLU B 1 117 ? -14.109 32.406 3.758 1 81.69 117 GLU B CA 1
ATOM 4011 C C . GLU B 1 117 ? -13.484 33.656 3.135 1 81.69 117 GLU B C 1
ATOM 4013 O O . GLU B 1 117 ? -12.539 33.562 2.344 1 81.69 117 GLU B O 1
ATOM 4018 N N . ASP B 1 118 ? -14.039 34.812 3.408 1 75.56 118 ASP B N 1
ATOM 4019 C CA . ASP B 1 118 ? -13.57 36 2.715 1 75.56 118 ASP B CA 1
ATOM 4020 C C . ASP B 1 118 ? -13.125 37.062 3.707 1 75.56 118 ASP B C 1
ATOM 4022 O O . ASP B 1 118 ? -13.172 38.281 3.4 1 75.56 118 ASP B O 1
ATOM 4026 N N . SER B 1 119 ? -12.781 36.562 4.957 1 74.19 119 SER B N 1
ATOM 4027 C CA . SER B 1 119 ? -12.328 37.5 5.984 1 74.19 119 SER B CA 1
ATOM 4028 C C . SER B 1 119 ? -11.297 36.844 6.902 1 74.19 119 SER B C 1
ATOM 4030 O O . SER B 1 119 ? -11.156 35.625 6.922 1 74.19 119 SER B O 1
ATOM 4032 N N . GLU B 1 120 ? -10.562 37.719 7.535 1 73.31 120 GLU B N 1
ATOM 4033 C CA . GLU B 1 120 ? -9.57 37.219 8.484 1 73.31 120 GLU B CA 1
ATOM 4034 C C . GLU B 1 120 ? -10.211 36.875 9.828 1 73.31 120 GLU B C 1
ATOM 4036 O O . GLU B 1 120 ? -9.562 36.312 10.711 1 73.31 120 GLU B O 1
ATOM 4041 N N . GLU B 1 121 ? -11.406 37.094 9.914 1 76.75 121 GLU B N 1
ATOM 4042 C CA . GLU B 1 121 ? -12.102 36.906 11.18 1 76.75 121 GLU B CA 1
ATOM 4043 C C . GLU B 1 121 ? -12.438 35.438 11.414 1 76.75 121 GLU B C 1
ATOM 4045 O O . GLU B 1 121 ? -12.742 34.688 10.477 1 76.75 121 GLU B O 1
ATOM 4050 N N . TYR B 1 122 ? -12.289 35.094 12.609 1 83.69 122 TYR B N 1
ATOM 4051 C CA . TYR B 1 122 ? -12.672 33.75 13.008 1 83.69 122 TYR B CA 1
ATOM 4052 C C . TYR B 1 122 ? -14.094 33.719 13.57 1 83.69 122 TYR B C 1
ATOM 4054 O O . TYR B 1 122 ? -14.5 34.656 14.273 1 83.69 122 TYR B O 1
ATOM 4062 N N . GLY B 1 123 ? -14.797 32.719 13.211 1 80.38 123 GLY B N 1
ATOM 4063 C CA . GLY B 1 123 ? -16.172 32.562 13.688 1 80.38 123 GLY B CA 1
ATOM 4064 C C . GLY B 1 123 ? -16.234 32.094 15.125 1 80.38 123 GLY B C 1
ATOM 4065 O O . GLY B 1 123 ? -15.258 32.188 15.867 1 80.38 123 GLY B O 1
ATOM 4066 N N . SER B 1 124 ? -17.469 31.719 15.516 1 81.12 124 SER B N 1
ATOM 4067 C CA . SER B 1 124 ? -17.719 31.234 16.875 1 81.12 124 SER B CA 1
ATOM 4068 C C . SER B 1 124 ? -17.062 29.875 17.109 1 81.12 124 SER B C 1
ATOM 4070 O O . SER B 1 124 ? -16.922 29.078 16.172 1 81.12 124 SER B O 1
ATOM 4072 N N . PRO B 1 125 ? -16.672 29.734 18.328 1 82.75 125 PRO B N 1
ATOM 4073 C CA . PRO B 1 125 ? -16.016 28.469 18.641 1 82.75 125 PRO B CA 1
ATOM 4074 C C . PRO B 1 125 ? -16.938 27.266 18.438 1 82.75 125 PRO B C 1
ATOM 4076 O O . PRO B 1 125 ? -18.141 27.344 18.703 1 82.75 125 PRO B O 1
ATOM 4079 N N . VAL B 1 126 ? -16.359 26.312 17.828 1 79 126 VAL B N 1
ATOM 4080 C CA . VAL B 1 126 ? -17.031 25.031 17.641 1 79 126 VAL B CA 1
ATOM 4081 C C . VAL B 1 126 ? -16.516 24.031 18.672 1 79 126 VAL B C 1
ATOM 4083 O O . VAL B 1 126 ? -15.328 23.719 18.703 1 79 126 VAL B O 1
ATOM 4086 N N . VAL B 1 127 ? -17.375 23.562 19.422 1 68.06 127 VAL B N 1
ATOM 4087 C CA . VAL B 1 127 ? -16.938 22.75 20.562 1 68.06 127 VAL B CA 1
ATOM 4088 C C . VAL B 1 127 ? -17.094 21.266 20.25 1 68.06 127 VAL B C 1
ATOM 4090 O O . VAL B 1 127 ? -16.266 20.453 20.656 1 68.06 127 VAL B O 1
ATOM 4093 N N . LEU B 1 128 ? -18.016 20.984 19.406 1 70 128 LEU B N 1
ATOM 4094 C CA . LEU B 1 128 ? -18.266 19.578 19.141 1 70 128 LEU B CA 1
ATOM 4095 C C . LEU B 1 128 ? -17.406 19.078 17.984 1 70 128 LEU B C 1
ATOM 4097 O O . LEU B 1 128 ? -17.406 19.672 16.906 1 70 128 LEU B O 1
ATOM 4101 N N . ALA B 1 129 ? -16.75 18 18.312 1 73.75 129 ALA B N 1
ATOM 4102 C CA . ALA B 1 129 ? -15.867 17.375 17.328 1 73.75 129 ALA B CA 1
ATOM 4103 C C . ALA B 1 129 ? -16.641 16.984 16.062 1 73.75 129 ALA B C 1
ATOM 4105 O O . ALA B 1 129 ? -16.156 17.172 14.953 1 73.75 129 ALA B O 1
ATOM 4106 N N . SER B 1 130 ? -17.766 16.422 16.25 1 73.5 130 SER B N 1
ATOM 4107 C CA . SER B 1 130 ? -18.594 16 15.117 1 73.5 130 SER B CA 1
ATOM 4108 C C . SER B 1 130 ? -18.969 17.203 14.242 1 73.5 130 SER B C 1
ATOM 4110 O O . SER B 1 130 ? -19.109 17.062 13.023 1 73.5 130 SER B O 1
ATOM 4112 N N . ALA B 1 131 ? -19.047 18.297 14.875 1 82.12 131 ALA B N 1
ATOM 4113 C CA . ALA B 1 131 ? -19.438 19.5 14.141 1 82.12 131 ALA B CA 1
ATOM 4114 C C . ALA B 1 131 ? -18.312 19.984 13.242 1 82.12 131 ALA B C 1
ATOM 4116 O O . ALA B 1 131 ? -18.562 20.609 12.203 1 82.12 131 ALA B O 1
ATOM 4117 N N . ILE B 1 132 ? -17.172 19.719 13.648 1 86.5 132 ILE B N 1
ATOM 4118 C CA . ILE B 1 132 ? -16.016 20.141 12.867 1 86.5 132 ILE B CA 1
ATOM 4119 C C . ILE B 1 132 ? -16.047 19.484 11.492 1 86.5 132 ILE B C 1
ATOM 4121 O O . ILE B 1 132 ? -15.906 20.172 10.469 1 86.5 132 ILE B O 1
ATOM 4125 N N . ALA B 1 133 ? -16.234 18.219 11.484 1 83.06 133 ALA B N 1
ATOM 4126 C CA . ALA B 1 133 ? -16.297 17.484 10.227 1 83.06 133 ALA B CA 1
ATOM 4127 C C . ALA B 1 133 ? -17.438 17.984 9.344 1 83.06 133 ALA B C 1
ATOM 4129 O O . ALA B 1 133 ? -17.281 18.094 8.125 1 83.06 133 ALA B O 1
ATOM 4130 N N . ASP B 1 134 ? -18.5 18.281 9.945 1 84.25 134 ASP B N 1
ATOM 4131 C CA . ASP B 1 134 ? -19.672 18.766 9.211 1 84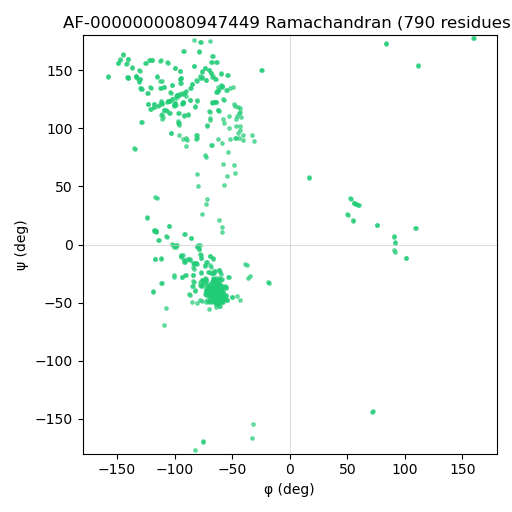.25 134 ASP B CA 1
ATOM 4132 C C . ASP B 1 134 ? -19.391 20.125 8.578 1 84.25 134 ASP B C 1
ATOM 4134 O O . ASP B 1 134 ? -19.828 20.391 7.453 1 84.25 134 ASP B O 1
ATOM 4138 N N . VAL B 1 135 ? -18.75 20.984 9.328 1 87 135 VAL B N 1
ATOM 4139 C CA . VAL B 1 135 ? -18.438 22.312 8.828 1 87 135 VAL B CA 1
ATOM 4140 C C . VAL B 1 135 ? -17.5 22.203 7.629 1 87 135 VAL B C 1
ATOM 4142 O O . VAL B 1 135 ? -17.703 22.875 6.609 1 87 135 VAL B O 1
ATOM 4145 N N . ILE B 1 136 ? -16.5 21.422 7.742 1 87.31 136 ILE B N 1
ATOM 4146 C CA . ILE B 1 136 ? -15.531 21.25 6.66 1 87.31 136 ILE B CA 1
ATOM 4147 C C . ILE B 1 136 ? -16.234 20.703 5.426 1 87.31 136 ILE B C 1
ATOM 4149 O O . ILE B 1 136 ? -16.031 21.188 4.312 1 87.31 136 ILE B O 1
ATOM 4153 N N . LYS B 1 137 ? -17.047 19.734 5.656 1 86.25 137 LYS B N 1
ATOM 4154 C CA . LYS B 1 137 ? -17.797 19.125 4.559 1 86.25 137 LYS B CA 1
ATOM 4155 C C . LYS B 1 137 ? -18.734 20.125 3.893 1 86.25 137 LYS B C 1
ATOM 4157 O O . LYS B 1 137 ? -18.781 20.203 2.664 1 86.25 137 LYS B O 1
ATOM 4162 N N . SER B 1 138 ? -19.469 20.781 4.691 1 88.19 138 SER B N 1
ATOM 4163 C CA . SER B 1 138 ? -20.438 21.75 4.172 1 88.19 138 SER B CA 1
ATOM 4164 C C . SER B 1 138 ? -19.75 22.844 3.359 1 88.19 138 SER B C 1
ATOM 4166 O O . SER B 1 138 ? -20.203 23.203 2.275 1 88.19 138 SER B O 1
ATOM 4168 N N . ARG B 1 139 ? -18.672 23.359 3.875 1 88.94 139 ARG B N 1
ATOM 4169 C CA . ARG B 1 139 ? -17.938 24.406 3.178 1 88.94 139 ARG B CA 1
ATOM 4170 C C . ARG B 1 139 ? -17.344 23.875 1.869 1 88.94 139 ARG B C 1
ATOM 4172 O O . ARG B 1 139 ? -17.344 24.594 0.859 1 88.94 139 ARG B O 1
ATOM 4179 N N . THR B 1 140 ? -16.828 22.719 1.901 1 89.5 140 THR B N 1
ATOM 4180 C CA . THR B 1 140 ? -16.25 22.094 0.716 1 89.5 140 THR B CA 1
ATOM 4181 C C . THR B 1 140 ? -17.328 21.859 -0.344 1 89.5 140 THR B C 1
ATOM 4183 O O . THR B 1 140 ? -17.156 22.234 -1.506 1 89.5 140 THR B O 1
ATOM 4186 N N . ASP B 1 141 ? -18.438 21.312 0.054 1 88.81 141 ASP B N 1
ATOM 4187 C CA . ASP B 1 141 ? -19.516 21.016 -0.876 1 88.81 141 ASP B CA 1
ATOM 4188 C C . ASP B 1 141 ? -20.078 22.281 -1.509 1 88.81 141 ASP B C 1
ATOM 4190 O O . ASP B 1 141 ? -20.375 22.312 -2.705 1 88.81 141 ASP B O 1
ATOM 4194 N N . ALA B 1 142 ? -20.266 23.25 -0.697 1 90.94 142 ALA B N 1
ATOM 4195 C CA . ALA B 1 142 ? -20.812 24.516 -1.187 1 90.94 142 ALA B CA 1
ATOM 4196 C C . ALA B 1 142 ? -19.906 25.109 -2.266 1 90.94 142 ALA B C 1
ATOM 4198 O O . ALA B 1 142 ? -20.391 25.547 -3.314 1 90.94 142 ALA B O 1
ATOM 4199 N N . LEU B 1 143 ? -18.672 25.109 -2.008 1 91.06 143 LEU B N 1
ATOM 4200 C CA . LEU B 1 143 ? -17.719 25.688 -2.951 1 91.06 143 LEU B CA 1
ATOM 4201 C C . LEU B 1 143 ? -17.625 24.828 -4.215 1 91.06 143 LEU B C 1
ATOM 4203 O O . LEU B 1 143 ? -17.594 25.359 -5.324 1 91.06 143 LEU B O 1
ATOM 4207 N N . LEU B 1 144 ? -17.531 23.531 -4.102 1 89.62 144 LEU B N 1
ATOM 4208 C CA . LEU B 1 144 ? -17.375 22.641 -5.242 1 89.62 144 LEU B CA 1
ATOM 4209 C C . LEU B 1 144 ? -18.641 22.641 -6.105 1 89.62 144 LEU B C 1
ATOM 4211 O O . LEU B 1 144 ? -18.547 22.5 -7.328 1 89.62 144 LEU B O 1
ATOM 4215 N N . LYS B 1 145 ? -19.781 22.688 -5.477 1 89.88 145 LYS B N 1
ATOM 4216 C CA . LYS B 1 145 ? -21.016 22.797 -6.23 1 89.88 145 LYS B CA 1
ATOM 4217 C C . LYS B 1 145 ? -21.047 24.078 -7.07 1 89.88 145 LYS B C 1
ATOM 4219 O O . LYS B 1 145 ? -21.469 24.062 -8.227 1 89.88 145 LYS B O 1
ATOM 4224 N N . LYS B 1 146 ? -20.641 25.109 -6.465 1 89.94 146 LYS B N 1
ATOM 4225 C CA . LYS B 1 146 ? -20.609 26.406 -7.137 1 89.94 146 LYS B CA 1
ATOM 4226 C C . LYS B 1 146 ? -19.641 26.406 -8.312 1 89.94 146 LYS B C 1
ATOM 4228 O O . LYS B 1 146 ? -19.938 26.953 -9.375 1 89.94 146 LYS B O 1
ATOM 4233 N N . THR B 1 147 ? -18.469 25.75 -8.188 1 88.69 147 THR B N 1
ATOM 4234 C CA . THR B 1 147 ? -17.422 25.781 -9.195 1 88.69 147 THR B CA 1
ATOM 4235 C C . THR B 1 147 ? -17.547 24.578 -10.125 1 88.69 147 THR B C 1
ATOM 4237 O O . THR B 1 147 ? -16.828 24.5 -11.133 1 88.69 147 THR B O 1
ATOM 4240 N N . LYS B 1 148 ? -18.375 23.578 -9.844 1 85.06 148 LYS B N 1
ATOM 4241 C CA . LYS B 1 148 ? -18.562 22.359 -10.617 1 85.06 148 LYS B CA 1
ATOM 4242 C C . LYS B 1 148 ? -17.234 21.609 -10.773 1 85.06 148 LYS B C 1
ATOM 4244 O O . LYS B 1 148 ? -16.891 21.172 -11.867 1 85.06 148 LYS B O 1
ATOM 4249 N N . ALA B 1 149 ? -16.438 21.703 -9.734 1 85.75 149 ALA B N 1
ATOM 4250 C CA . ALA B 1 149 ? -15.141 21.031 -9.703 1 85.75 149 ALA B CA 1
ATOM 4251 C C . ALA B 1 149 ? -15.125 19.906 -8.68 1 85.75 149 ALA B C 1
ATOM 4253 O O . ALA B 1 149 ? -15.992 19.844 -7.809 1 85.75 149 ALA B O 1
ATOM 4254 N N . ALA B 1 150 ? -14.203 18.984 -8.875 1 86.38 150 ALA B N 1
ATOM 4255 C CA . ALA B 1 150 ? -14.062 17.891 -7.922 1 86.38 150 ALA B CA 1
ATOM 4256 C C . ALA B 1 150 ? -13.188 18.297 -6.738 1 86.38 150 ALA B C 1
ATOM 4258 O O . ALA B 1 150 ? -13.32 17.75 -5.641 1 86.38 150 ALA B O 1
ATOM 4259 N N . VAL B 1 151 ? -12.305 19.25 -6.969 1 89.31 151 VAL B N 1
ATOM 4260 C CA . VAL B 1 151 ? -11.406 19.734 -5.926 1 89.31 151 VAL B CA 1
ATOM 4261 C C . VAL B 1 151 ? -11.242 21.25 -6.059 1 89.31 151 VAL B C 1
ATOM 4263 O O . VAL B 1 151 ? -11.539 21.828 -7.109 1 89.31 151 VAL B O 1
ATOM 4266 N N . SER B 1 152 ? -10.883 21.922 -4.969 1 90.81 152 SER B N 1
ATOM 4267 C CA . SER B 1 152 ? -10.617 23.359 -4.965 1 90.81 152 SER B CA 1
ATOM 4268 C C . SER B 1 152 ? -9.328 23.672 -4.211 1 90.81 152 SER B C 1
ATOM 4270 O O . SER B 1 152 ? -9.031 23.062 -3.188 1 90.81 152 SER B O 1
ATOM 4272 N N . SER B 1 153 ? -8.617 24.672 -4.688 1 89.81 153 SER B N 1
ATOM 4273 C CA . SER B 1 153 ? -7.355 25.078 -4.074 1 89.81 153 SER B CA 1
ATOM 4274 C C . SER B 1 153 ? -7.582 26.062 -2.936 1 89.81 153 SER B C 1
ATOM 4276 O O . SER B 1 153 ? -6.664 26.344 -2.16 1 89.81 153 SER B O 1
ATOM 4278 N N . LYS B 1 154 ? -8.773 26.609 -2.824 1 88.75 154 LYS B N 1
ATOM 4279 C CA . LYS B 1 154 ? -9.062 27.547 -1.737 1 88.75 154 LYS B CA 1
ATOM 4280 C C . LYS B 1 154 ? -9.047 26.828 -0.387 1 88.75 154 LYS B C 1
ATOM 4282 O O . LYS B 1 154 ? -9.859 25.938 -0.144 1 88.75 154 LYS B O 1
ATOM 4287 N N . PRO B 1 155 ? -8.258 27.25 0.471 1 90.56 155 PRO B N 1
ATOM 4288 C CA . PRO B 1 155 ? -8.109 26.516 1.729 1 90.56 155 PRO B CA 1
ATOM 4289 C C . PRO B 1 155 ? -9.18 26.859 2.754 1 90.56 155 PRO B C 1
ATOM 4291 O O . PRO B 1 155 ? -9.82 27.922 2.65 1 90.56 155 PRO B O 1
ATOM 4294 N N . ILE B 1 156 ? -9.438 25.938 3.619 1 90.19 156 ILE B N 1
ATOM 4295 C CA . ILE B 1 156 ? -10.18 26.156 4.855 1 90.19 156 ILE B CA 1
ATOM 4296 C C . ILE B 1 156 ? -9.203 26.344 6.016 1 90.19 156 ILE B C 1
ATOM 4298 O O . ILE B 1 156 ? -8.273 25.562 6.184 1 90.19 156 ILE B O 1
ATOM 4302 N N . VAL B 1 157 ? -9.383 27.438 6.781 1 89.31 157 VAL B N 1
ATOM 4303 C CA . VAL B 1 157 ? -8.477 27.703 7.898 1 89.31 157 VAL B CA 1
ATOM 4304 C C . VAL B 1 157 ? -9.195 27.406 9.219 1 89.31 157 VAL B C 1
ATOM 4306 O O . VAL B 1 157 ? -10.281 27.922 9.469 1 89.31 157 VAL B O 1
ATOM 4309 N N . MET B 1 158 ? -8.625 26.562 9.953 1 91.06 158 MET B N 1
ATOM 4310 C CA . MET B 1 158 ? -9.141 26.234 11.281 1 91.06 158 MET B CA 1
ATOM 4311 C C . MET B 1 158 ? -8.086 26.469 12.352 1 91.06 158 MET B C 1
ATOM 4313 O O . MET B 1 158 ? -6.93 26.062 12.18 1 91.06 158 MET B O 1
ATOM 4317 N N . ARG B 1 159 ? -8.469 27.172 13.367 1 89.94 159 ARG B N 1
ATOM 4318 C CA . ARG B 1 159 ? -7.625 27.375 14.547 1 89.94 159 ARG B CA 1
ATOM 4319 C C . ARG B 1 159 ? -8.094 26.5 15.711 1 89.94 159 ARG B C 1
ATOM 4321 O O . ARG B 1 159 ? -9.289 26.484 16.031 1 89.94 159 ARG B O 1
ATOM 4328 N N . ALA B 1 160 ? -7.242 25.719 16.203 1 91.44 160 ALA B N 1
ATOM 4329 C CA . ALA B 1 160 ? -7.562 24.859 17.344 1 91.44 160 ALA B CA 1
ATOM 4330 C C . ALA B 1 160 ? -6.684 25.188 18.547 1 91.44 160 ALA B C 1
ATOM 4332 O O . ALA B 1 160 ? -5.453 25.203 18.438 1 91.44 160 ALA B O 1
ATOM 4333 N N . GLU B 1 161 ? -7.312 25.547 19.625 1 89.81 161 GLU B N 1
ATOM 4334 C CA . GLU B 1 161 ? -6.641 25.766 20.906 1 89.81 161 GLU B CA 1
ATOM 4335 C C . GLU B 1 161 ? -6.918 24.609 21.875 1 89.81 161 GLU B C 1
ATOM 4337 O O . GLU B 1 161 ? -8.078 24.297 22.141 1 89.81 161 GLU B O 1
ATOM 4342 N N . TYR B 1 162 ? -5.875 24.031 22.328 1 92.31 162 TYR B N 1
ATOM 4343 C CA . TYR B 1 162 ? -6.027 22.844 23.156 1 92.31 162 TYR B CA 1
ATOM 4344 C C . TYR B 1 162 ? -4.793 22.625 24.031 1 92.31 162 TYR B C 1
ATOM 4346 O O . TYR B 1 162 ? -3.668 22.891 23.594 1 92.31 162 TYR B O 1
ATOM 4354 N N . ALA B 1 163 ? -5.023 22.125 25.25 1 92.56 163 ALA B N 1
ATOM 4355 C CA . ALA B 1 163 ? -3.947 21.953 26.219 1 92.56 163 ALA B CA 1
ATOM 4356 C C . ALA B 1 163 ? -2.984 20.844 25.781 1 92.56 163 ALA B C 1
ATOM 4358 O O . ALA B 1 163 ? -1.836 20.812 26.219 1 92.56 163 ALA B O 1
ATOM 4359 N N . HIS B 1 164 ? -3.436 20 24.859 1 91.19 164 HIS B N 1
ATOM 4360 C CA . HIS B 1 164 ? -2.652 18.812 24.547 1 91.19 164 HIS B CA 1
ATOM 4361 C C . HIS B 1 164 ? -2.125 18.859 23.125 1 91.19 164 HIS B C 1
ATOM 4363 O O . HIS B 1 164 ? -1.541 17.875 22.641 1 91.19 164 HIS B O 1
ATOM 4369 N N . CYS B 1 165 ? -2.352 19.906 22.438 1 90.88 165 CYS B N 1
ATOM 4370 C CA . CYS B 1 165 ? -1.806 19.984 21.094 1 90.88 165 CYS B CA 1
ATOM 4371 C C . CYS B 1 165 ? -0.524 20.812 21.062 1 90.88 165 CYS B C 1
ATOM 4373 O O . CYS B 1 165 ? -0.298 21.641 21.953 1 90.88 165 CYS B O 1
ATOM 4375 N N . PRO B 1 166 ? 0.365 20.516 20.125 1 89.81 166 PRO B N 1
ATOM 4376 C CA . PRO B 1 166 ? 1.585 21.312 19.969 1 89.81 166 PRO B CA 1
ATOM 4377 C C . PRO B 1 166 ? 1.344 22.625 19.219 1 89.81 166 PRO B C 1
ATOM 4379 O O . PRO B 1 166 ? 0.229 22.875 18.766 1 89.81 166 PRO B O 1
ATOM 4382 N N . ASN B 1 167 ? 2.312 23.5 19.297 1 85.5 167 ASN B N 1
ATOM 4383 C CA . ASN B 1 167 ? 2.289 24.703 18.469 1 85.5 167 ASN B CA 1
ATOM 4384 C C . ASN B 1 167 ? 2.775 24.422 17.047 1 85.5 167 ASN B C 1
ATOM 4386 O O . ASN B 1 167 ? 3.969 24.531 16.766 1 85.5 167 ASN B O 1
ATOM 4390 N N . LEU B 1 168 ? 1.779 24.094 16.172 1 89.31 168 LEU B N 1
ATOM 4391 C CA . LEU B 1 168 ? 2.094 23.719 14.789 1 89.31 168 LEU B CA 1
ATOM 4392 C C . LEU B 1 168 ? 1.062 24.281 13.828 1 89.31 168 LEU B C 1
ATOM 4394 O O . LEU B 1 168 ? -0.097 24.484 14.195 1 89.31 168 LEU B O 1
ATOM 4398 N N . THR B 1 169 ? 1.476 24.656 12.734 1 89.56 169 THR B N 1
ATOM 4399 C CA . THR B 1 169 ? 0.594 24.922 11.602 1 89.56 169 THR B CA 1
ATOM 4400 C C . THR B 1 169 ? 0.835 23.922 10.477 1 89.56 169 THR B C 1
ATOM 4402 O O . THR B 1 169 ? 1.939 23.844 9.93 1 89.56 169 THR B O 1
ATOM 4405 N N . ILE B 1 170 ? -0.157 23.203 10.133 1 94 170 ILE B N 1
ATOM 4406 C CA . ILE B 1 170 ? -0.019 22.156 9.125 1 94 170 ILE B CA 1
ATOM 4407 C C . ILE B 1 170 ? -1.116 22.312 8.07 1 94 170 ILE B C 1
ATOM 4409 O O . ILE B 1 170 ? -2.268 22.594 8.406 1 94 170 ILE B O 1
ATOM 4413 N N . ILE B 1 171 ? -0.74 22.219 6.84 1 93.12 171 ILE B N 1
ATOM 4414 C CA . ILE B 1 171 ? -1.679 22.219 5.723 1 93.12 171 ILE B CA 1
ATOM 4415 C C . ILE B 1 171 ? -1.98 20.781 5.297 1 93.12 171 ILE B C 1
ATOM 4417 O O . ILE B 1 171 ? -1.092 20.078 4.828 1 93.12 171 ILE B O 1
ATOM 4421 N N . ASP B 1 172 ? -3.174 20.359 5.488 1 93.75 172 ASP B N 1
ATOM 4422 C CA . ASP B 1 172 ? -3.65 19.078 4.992 1 93.75 172 ASP B CA 1
ATOM 4423 C C . ASP B 1 172 ? -4.07 19.172 3.529 1 93.75 172 ASP B C 1
ATOM 4425 O O . ASP B 1 172 ? -4.977 19.938 3.186 1 93.75 172 ASP B O 1
ATOM 4429 N N . THR B 1 173 ? -3.445 18.453 2.703 1 94.25 173 THR B N 1
ATOM 4430 C CA . THR B 1 173 ? -3.744 18.5 1.277 1 94.25 173 THR B CA 1
ATOM 4431 C C . THR B 1 173 ? -4.512 17.266 0.833 1 94.25 173 THR B C 1
ATOM 4433 O O . THR B 1 173 ? -4.473 16.234 1.505 1 94.25 173 THR B O 1
ATOM 4436 N N . PRO B 1 174 ? -5.246 17.406 -0.264 1 91.69 174 PRO B N 1
ATOM 4437 C CA . PRO B 1 174 ? -5.879 16.219 -0.83 1 91.69 174 PRO B CA 1
ATOM 4438 C C . PRO B 1 174 ? -4.863 15.133 -1.218 1 91.69 174 PRO B C 1
ATOM 4440 O O . PRO B 1 174 ? -3.76 15.453 -1.663 1 91.69 174 PRO B O 1
ATOM 4443 N N . GLY B 1 175 ? -5.285 13.914 -1.086 1 91.94 175 GLY B N 1
ATOM 4444 C CA . GLY B 1 175 ? -4.414 12.805 -1.43 1 91.94 175 GLY B CA 1
ATOM 4445 C C . GLY B 1 175 ? -4.289 12.578 -2.926 1 91.94 175 GLY B C 1
ATOM 4446 O O . GLY B 1 175 ? -5.266 12.727 -3.662 1 91.94 175 GLY B O 1
ATOM 4447 N N . PHE B 1 176 ? -3.074 12.203 -3.295 1 92.25 176 PHE B N 1
ATOM 4448 C CA . PHE B 1 176 ? -2.828 11.898 -4.699 1 92.25 176 PHE B CA 1
ATOM 4449 C C . PHE B 1 176 ? -3.641 10.68 -5.141 1 92.25 176 PHE B C 1
ATOM 4451 O O . PHE B 1 176 ? -3.787 9.719 -4.383 1 92.25 176 PHE B O 1
ATOM 4458 N N . VAL B 1 177 ? -4.098 10.781 -6.344 1 89.69 177 VAL B N 1
ATOM 4459 C CA . VAL B 1 177 ? -4.773 9.648 -6.977 1 89.69 177 VAL B CA 1
ATOM 4460 C C . VAL B 1 177 ? -4.301 9.508 -8.422 1 89.69 177 VAL B C 1
ATOM 4462 O O . VAL B 1 177 ? -3.854 10.484 -9.031 1 89.69 177 VAL B O 1
ATOM 4465 N N . LEU B 1 178 ? -4.348 8.312 -8.945 1 87.75 178 LEU B N 1
ATOM 4466 C CA . LEU B 1 178 ? -3.951 8.07 -10.328 1 87.75 178 LEU B CA 1
ATOM 4467 C C . LEU B 1 178 ? -5.156 8.133 -11.258 1 87.75 178 LEU B C 1
ATOM 4469 O O . LEU B 1 178 ? -5.016 8.438 -12.445 1 87.75 178 LEU B O 1
ATOM 4473 N N . LYS B 1 179 ? -6.297 7.805 -10.672 1 85.75 179 LYS B N 1
ATOM 4474 C CA . LYS B 1 179 ? -7.5 7.723 -11.492 1 85.75 179 LYS B CA 1
ATOM 4475 C C . LYS B 1 179 ? -8.664 8.445 -10.836 1 85.75 179 LYS B C 1
ATOM 4477 O O . LYS B 1 179 ? -8.836 8.391 -9.617 1 85.75 179 LYS B O 1
ATOM 4482 N N . ALA B 1 180 ? -9.43 9.047 -11.727 1 85.44 180 ALA B N 1
ATOM 4483 C CA . ALA B 1 180 ? -10.633 9.703 -11.234 1 85.44 180 ALA B CA 1
ATOM 4484 C C . ALA B 1 180 ? -11.734 8.688 -10.945 1 85.44 180 ALA B C 1
ATOM 4486 O O . ALA B 1 180 ? -11.836 7.66 -11.625 1 85.44 180 ALA B O 1
ATOM 4487 N N . LYS B 1 181 ? -12.453 8.93 -9.992 1 78.5 181 LYS B N 1
ATOM 4488 C CA . LYS B 1 181 ? -13.617 8.109 -9.695 1 78.5 181 LYS B CA 1
ATOM 4489 C C . LYS B 1 181 ? -14.703 8.289 -10.758 1 78.5 181 LYS B C 1
ATOM 4491 O O . LYS B 1 181 ? -14.711 9.289 -11.484 1 78.5 181 LYS B O 1
ATOM 4496 N N . LYS B 1 182 ? -15.523 7.266 -10.805 1 78 182 LYS B N 1
ATOM 4497 C CA . LYS B 1 182 ? -16.656 7.391 -11.727 1 78 182 LYS B CA 1
ATOM 4498 C C . LYS B 1 182 ? -17.5 8.617 -11.391 1 78 182 LYS B C 1
ATOM 4500 O O . LYS B 1 182 ? -17.859 8.844 -10.234 1 78 182 LYS B O 1
ATOM 4505 N N . GLY B 1 183 ? -17.734 9.508 -12.32 1 77.69 183 GLY B N 1
ATOM 4506 C CA . GLY B 1 183 ? -18.531 10.711 -12.109 1 77.69 183 GLY B CA 1
ATOM 4507 C C . GLY B 1 183 ? -17.688 11.953 -11.898 1 77.69 183 GLY B C 1
ATOM 4508 O O . GLY B 1 183 ? -18.203 13.07 -11.93 1 77.69 183 GLY B O 1
ATOM 4509 N N . GLU B 1 184 ? -16.453 11.734 -11.703 1 82.62 184 GLU B N 1
ATOM 4510 C CA . GLU B 1 184 ? -15.539 12.852 -11.547 1 82.62 184 GLU B CA 1
ATOM 4511 C C . GLU B 1 184 ? -14.859 13.203 -12.867 1 82.62 184 GLU B C 1
ATOM 4513 O O . GLU B 1 184 ? -14.719 12.352 -13.742 1 82.62 184 GLU B O 1
ATOM 4518 N N . PRO B 1 185 ? -14.562 14.531 -12.977 1 87.06 185 PRO B N 1
ATOM 4519 C CA . PRO B 1 185 ? -13.805 14.898 -14.18 1 87.06 185 PRO B CA 1
ATOM 4520 C C . PRO B 1 185 ? -12.531 14.078 -14.336 1 87.06 185 PRO B C 1
ATOM 4522 O O . PRO B 1 185 ? -11.852 13.789 -13.352 1 87.06 185 PRO B O 1
ATOM 4525 N N . GLU B 1 186 ? -12.156 13.781 -15.508 1 88.25 186 GLU B N 1
ATOM 4526 C CA . GLU B 1 186 ? -11.008 12.93 -15.82 1 88.25 186 GLU B CA 1
ATOM 4527 C C . GLU B 1 186 ? -9.695 13.594 -15.383 1 88.25 186 GLU B C 1
ATOM 4529 O O . GLU B 1 186 ? -8.727 12.906 -15.062 1 88.25 186 GLU B O 1
ATOM 4534 N N . ASN B 1 187 ? -9.711 14.867 -15.305 1 92.38 187 ASN B N 1
ATOM 4535 C CA . ASN B 1 187 ? -8.477 15.586 -14.992 1 92.38 187 ASN B CA 1
ATOM 4536 C C . ASN B 1 187 ? -8.32 15.797 -13.484 1 92.38 187 ASN B C 1
ATOM 4538 O O . ASN B 1 187 ? -7.402 16.5 -13.047 1 92.38 187 ASN B O 1
ATOM 4542 N N . THR B 1 188 ? -9.148 15.188 -12.703 1 90.88 188 THR B N 1
ATOM 4543 C CA . THR B 1 188 ? -9.125 15.359 -11.25 1 90.88 188 THR B CA 1
ATOM 4544 C C . THR B 1 188 ? -7.758 14.984 -10.688 1 90.88 188 THR B C 1
ATOM 4546 O O . THR B 1 188 ? -7.203 15.719 -9.867 1 90.88 188 THR B O 1
ATOM 4549 N N . PRO B 1 189 ? -7.145 13.883 -11.125 1 92 189 PRO B N 1
ATOM 4550 C CA . PRO B 1 189 ? -5.828 13.531 -10.594 1 92 189 PRO B CA 1
ATOM 4551 C C . PRO B 1 189 ? -4.77 14.594 -10.875 1 92 189 PRO B C 1
ATOM 4553 O O . PRO B 1 189 ? -3.979 14.938 -9.992 1 92 189 PRO B O 1
ATOM 4556 N N . ASP B 1 190 ? -4.844 15.188 -12.039 1 94 190 ASP B N 1
ATOM 4557 C CA . ASP B 1 190 ? -3.883 16.219 -12.422 1 94 190 ASP B CA 1
ATOM 4558 C C . ASP B 1 190 ? -4.109 17.5 -11.625 1 94 190 ASP B C 1
ATOM 4560 O O . ASP B 1 190 ? -3.152 18.188 -11.266 1 94 190 ASP B O 1
ATOM 4564 N N . GLU B 1 191 ? -5.328 17.781 -11.43 1 93.38 191 GLU B N 1
ATOM 4565 C CA . GLU B 1 191 ? -5.672 18.969 -10.648 1 93.38 191 GLU B CA 1
ATOM 4566 C C . GLU B 1 191 ? -5.16 18.844 -9.211 1 93.38 191 GLU B C 1
ATOM 4568 O O . GLU B 1 191 ? -4.629 19.812 -8.656 1 93.38 191 GLU B O 1
ATOM 4573 N N . ILE B 1 192 ? -5.324 17.672 -8.641 1 93.38 192 ILE B N 1
ATOM 4574 C CA . ILE B 1 192 ? -4.852 17.422 -7.281 1 93.38 192 ILE B CA 1
ATOM 4575 C C . ILE B 1 192 ? -3.332 17.562 -7.23 1 93.38 192 ILE B C 1
ATOM 4577 O O . ILE B 1 192 ? -2.795 18.234 -6.352 1 93.38 192 ILE B O 1
ATOM 4581 N N . LEU B 1 193 ? -2.701 16.953 -8.203 1 94.06 193 LEU B N 1
ATOM 4582 C CA . LEU B 1 193 ? -1.243 16.984 -8.258 1 94.06 193 LEU B CA 1
ATOM 4583 C C . LEU B 1 193 ? -0.74 18.422 -8.391 1 94.06 193 LEU B C 1
ATOM 4585 O O . LEU B 1 193 ? 0.185 18.828 -7.688 1 94.06 193 LEU B O 1
ATOM 4589 N N . SER B 1 194 ? -1.333 19.172 -9.219 1 94.19 194 SER B N 1
ATOM 4590 C CA . SER B 1 194 ? -0.94 20.547 -9.445 1 94.19 194 SER B CA 1
ATOM 4591 C C . SER B 1 194 ? -1.165 21.391 -8.195 1 94.19 194 SER B C 1
ATOM 4593 O O . SER B 1 194 ? -0.321 22.219 -7.836 1 94.19 194 SER B O 1
ATOM 4595 N N . MET B 1 195 ? -2.242 21.188 -7.598 1 93.69 195 MET B N 1
ATOM 4596 C CA . MET B 1 195 ? -2.586 21.922 -6.379 1 93.69 195 MET B CA 1
ATOM 4597 C C . MET B 1 195 ? -1.569 21.641 -5.277 1 93.69 195 MET B C 1
ATOM 4599 O O . MET B 1 195 ? -1.07 22.578 -4.641 1 93.69 195 MET B O 1
ATOM 4603 N N . VAL B 1 196 ? -1.275 20.422 -5.086 1 94.5 196 VAL B N 1
ATOM 4604 C CA . VAL B 1 196 ? -0.356 20.016 -4.027 1 94.5 196 VAL B CA 1
ATOM 4605 C C . VAL B 1 196 ? 1.048 20.531 -4.34 1 94.5 196 VAL B C 1
ATOM 4607 O O . VAL B 1 196 ? 1.755 21 -3.445 1 94.5 196 VAL B O 1
ATOM 4610 N N . LYS B 1 197 ? 1.427 20.469 -5.559 1 94.62 197 LYS B N 1
ATOM 4611 C CA . LYS B 1 197 ? 2.734 20.969 -5.957 1 94.62 197 LYS B CA 1
ATOM 4612 C C . LYS B 1 197 ? 2.838 22.469 -5.711 1 94.62 197 LYS B C 1
ATOM 4614 O O . LYS B 1 197 ? 3.873 22.969 -5.254 1 94.62 197 LYS B O 1
ATOM 4619 N N . SER B 1 198 ? 1.778 23.141 -5.992 1 93.94 198 SER B N 1
ATOM 4620 C CA . SER B 1 198 ? 1.755 24.594 -5.773 1 93.94 198 SER B CA 1
ATOM 4621 C C . SER B 1 198 ? 1.91 24.922 -4.297 1 93.94 198 SER B C 1
ATOM 4623 O O . SER B 1 198 ? 2.607 25.875 -3.943 1 93.94 198 SER B O 1
ATOM 4625 N N . LEU B 1 199 ? 1.3 24.188 -3.473 1 92.88 199 LEU B N 1
ATOM 4626 C CA . LEU B 1 199 ? 1.359 24.406 -2.031 1 92.88 199 LEU B CA 1
ATOM 4627 C C . LEU B 1 199 ? 2.719 24 -1.475 1 92.88 199 LEU B C 1
ATOM 4629 O O . LEU B 1 199 ? 3.199 24.578 -0.503 1 92.88 199 LEU B O 1
ATOM 4633 N N . ALA B 1 200 ? 3.328 23.031 -2.096 1 94.94 200 ALA B N 1
ATOM 4634 C CA . ALA B 1 200 ? 4.555 22.438 -1.569 1 94.94 200 ALA B CA 1
ATOM 4635 C C . ALA B 1 200 ? 5.789 23.141 -2.133 1 94.94 200 ALA B C 1
ATOM 4637 O O . ALA B 1 200 ? 6.879 23.047 -1.562 1 94.94 200 ALA B O 1
ATOM 4638 N N . SER B 1 201 ? 5.68 23.875 -3.104 1 94 201 SER B N 1
ATOM 4639 C CA . SER B 1 201 ? 6.805 24.406 -3.863 1 94 201 SER B CA 1
ATOM 4640 C C . SER B 1 201 ? 7.543 25.484 -3.076 1 94 201 SER B C 1
ATOM 4642 O O . SER B 1 201 ? 8.773 25.562 -3.127 1 94 201 SER B O 1
ATOM 4644 N N . PRO B 1 202 ? 6.879 26.375 -2.324 1 91.25 202 PRO B N 1
ATOM 4645 C CA . PRO B 1 202 ? 7.609 27.422 -1.6 1 91.25 202 PRO B CA 1
ATOM 4646 C C . PRO B 1 202 ? 8.695 26.859 -0.69 1 91.25 202 PRO B C 1
ATOM 4648 O O . PRO B 1 202 ? 8.438 25.938 0.092 1 91.25 202 PRO B O 1
ATOM 4651 N N . PRO B 1 203 ? 9.867 27.406 -0.721 1 90.12 203 PRO B N 1
ATOM 4652 C CA . PRO B 1 203 ? 11.039 26.828 -0.041 1 90.12 203 PRO B CA 1
ATOM 4653 C C . PRO B 1 203 ? 10.945 26.938 1.479 1 90.12 203 PRO B C 1
ATOM 4655 O O . PRO B 1 203 ? 11.641 26.219 2.197 1 90.12 203 PRO B O 1
ATOM 4658 N N . HIS B 1 204 ? 10.172 27.875 1.994 1 87.12 204 HIS B N 1
ATOM 4659 C CA . HIS B 1 204 ? 10.078 28.078 3.436 1 87.12 204 HIS B CA 1
ATOM 4660 C C . HIS B 1 204 ? 9.164 27.047 4.078 1 87.12 204 HIS B C 1
ATOM 4662 O O . HIS B 1 204 ? 9.031 27 5.305 1 87.12 204 HIS B O 1
ATOM 4668 N N . ARG B 1 205 ? 8.555 26.219 3.27 1 92.62 205 ARG B N 1
ATOM 4669 C CA . ARG B 1 205 ? 7.641 25.219 3.799 1 92.62 205 ARG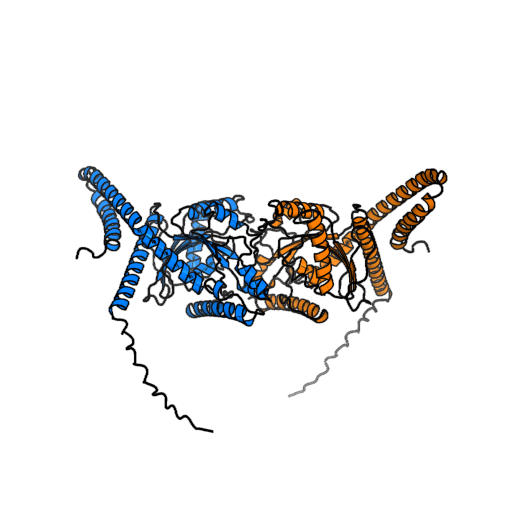 B CA 1
ATOM 4670 C C . ARG B 1 205 ? 8.359 23.875 4.004 1 92.62 205 ARG B C 1
ATOM 4672 O O . ARG B 1 205 ? 9.242 23.516 3.225 1 92.62 205 ARG B O 1
ATOM 4679 N N . ILE B 1 206 ? 7.969 23.234 5.07 1 95.75 206 ILE B N 1
ATOM 4680 C CA . ILE B 1 206 ? 8.43 21.875 5.344 1 95.75 206 ILE B CA 1
ATOM 4681 C C . ILE B 1 206 ? 7.461 20.875 4.719 1 95.75 206 ILE B C 1
ATOM 4683 O O . ILE B 1 206 ? 6.242 21 4.855 1 95.75 206 ILE B O 1
ATOM 4687 N N . LEU B 1 207 ? 8 19.906 4.004 1 97.31 207 LEU B N 1
ATOM 4688 C CA . LEU B 1 207 ? 7.172 18.875 3.4 1 97.31 207 LEU B CA 1
ATOM 4689 C C . LEU B 1 207 ? 7.078 17.656 4.312 1 97.31 207 LEU B C 1
ATOM 4691 O O . LEU B 1 207 ? 8.102 17.109 4.727 1 97.31 207 LEU B O 1
ATOM 4695 N N . LEU B 1 208 ? 5.918 17.344 4.664 1 97.94 208 LEU B N 1
ATOM 4696 C CA . LEU B 1 208 ? 5.633 16.125 5.418 1 97.94 208 LEU B CA 1
ATOM 4697 C C . LEU B 1 208 ? 5.031 15.055 4.512 1 97.94 208 LEU B C 1
ATOM 4699 O O . LEU B 1 208 ? 3.818 15.039 4.293 1 97.94 208 LEU B O 1
ATOM 4703 N N . PHE B 1 209 ? 5.859 14.156 4.004 1 97.5 209 PHE B N 1
ATOM 4704 C CA . PHE B 1 209 ? 5.43 13.133 3.055 1 97.5 209 PHE B CA 1
ATOM 4705 C C . PHE B 1 209 ? 5.043 11.852 3.779 1 97.5 209 PHE B C 1
ATOM 4707 O O . PHE B 1 209 ? 5.859 11.266 4.496 1 97.5 209 PHE B O 1
ATOM 4714 N N . LEU B 1 210 ? 3.816 11.414 3.566 1 96.94 210 LEU B N 1
ATOM 4715 C CA . LEU B 1 210 ? 3.33 10.195 4.207 1 96.94 210 LEU B CA 1
ATOM 4716 C C . LEU B 1 210 ? 3.166 9.078 3.184 1 96.94 210 LEU B C 1
ATOM 4718 O O . LEU B 1 210 ? 2.645 9.297 2.09 1 96.94 210 LEU B O 1
ATOM 4722 N N . GLN B 1 211 ? 3.623 7.918 3.57 1 95 211 GLN B N 1
ATOM 4723 C CA . GLN B 1 211 ? 3.432 6.688 2.809 1 95 211 GLN B CA 1
ATOM 4724 C C . GLN B 1 211 ? 3.15 5.508 3.732 1 95 211 GLN B C 1
ATOM 4726 O O . GLN B 1 211 ? 3.764 5.383 4.793 1 95 211 GLN B O 1
ATOM 4731 N N . GLN B 1 212 ? 2.279 4.633 3.262 1 94.31 212 GLN B N 1
ATOM 4732 C CA . GLN B 1 212 ? 1.957 3.465 4.074 1 94.31 212 GLN B CA 1
ATOM 4733 C C . GLN B 1 212 ? 3.139 2.502 4.145 1 94.31 212 GLN B C 1
ATOM 4735 O O . GLN B 1 212 ? 3.861 2.324 3.164 1 94.31 212 GLN B O 1
ATOM 4740 N N . SER B 1 213 ? 3.209 1.801 5.254 1 94.38 213 SER B N 1
ATOM 4741 C CA . SER B 1 213 ? 4.312 0.879 5.488 1 94.38 213 SER B CA 1
ATOM 4742 C C . SER B 1 213 ? 4.258 -0.307 4.531 1 94.38 213 SER B C 1
ATOM 4744 O O . SER B 1 213 ? 5.281 -0.948 4.27 1 94.38 213 SER B O 1
ATOM 4746 N N . SER B 1 214 ? 3.113 -0.605 4.047 1 88.31 214 SER B N 1
ATOM 4747 C CA . SER B 1 214 ? 2.938 -1.757 3.168 1 88.31 214 SER B CA 1
ATOM 4748 C C . SER B 1 214 ? 3.512 -1.485 1.78 1 88.31 214 SER B C 1
ATOM 4750 O O . SER B 1 214 ? 3.74 -2.416 1.005 1 88.31 214 SER B O 1
ATOM 4752 N N . VAL B 1 215 ? 3.719 -0.298 1.447 1 87.12 215 VAL B N 1
ATOM 4753 C CA . VAL B 1 215 ? 4.254 0.078 0.143 1 87.12 215 VAL B CA 1
ATOM 4754 C C . VAL B 1 215 ? 5.781 0.041 0.182 1 87.12 215 VAL B C 1
ATOM 4756 O O . VAL B 1 215 ? 6.406 0.713 1.007 1 87.12 215 VAL B O 1
ATOM 4759 N N . GLU B 1 216 ? 6.34 -0.719 -0.71 1 83.75 216 GLU B N 1
ATOM 4760 C CA . GLU B 1 216 ? 7.793 -0.783 -0.81 1 83.75 216 GLU B CA 1
ATOM 4761 C C . GLU B 1 216 ? 8.359 0.488 -1.437 1 83.75 216 GLU B C 1
ATOM 4763 O O . GLU B 1 216 ? 7.711 1.116 -2.275 1 83.75 216 GLU B O 1
ATOM 4768 N N . TRP B 1 217 ? 9.57 0.756 -1.047 1 85.31 217 TRP B N 1
ATOM 4769 C CA . TRP B 1 217 ? 10.203 1.972 -1.545 1 85.31 217 TRP B CA 1
ATOM 4770 C C . TRP B 1 217 ? 10.383 1.912 -3.059 1 85.31 217 TRP B C 1
ATOM 4772 O O . TRP B 1 217 ? 10.266 2.932 -3.744 1 85.31 217 TRP B O 1
ATOM 4782 N N . CYS B 1 218 ? 10.68 0.74 -3.619 1 82.44 218 CYS B N 1
ATOM 4783 C CA . CYS B 1 218 ? 10.859 0.57 -5.055 1 82.44 218 CYS B CA 1
ATOM 4784 C C . CYS B 1 218 ? 9.547 0.785 -5.801 1 82.44 218 CYS B C 1
ATOM 4786 O O . CYS B 1 218 ? 9.547 0.96 -7.023 1 82.44 218 CYS B O 1
ATOM 4788 N N . SER B 1 219 ? 8.469 0.832 -5.066 1 83.62 219 SER B N 1
ATOM 4789 C CA . SER B 1 219 ? 7.152 0.988 -5.676 1 83.62 219 SER B CA 1
ATOM 4790 C C . SER B 1 219 ? 6.484 2.281 -5.223 1 83.62 219 SER B C 1
ATOM 4792 O O . SER B 1 219 ? 5.277 2.457 -5.402 1 83.62 219 SER B O 1
ATOM 4794 N N . SER B 1 220 ? 7.234 3.111 -4.613 1 86.94 220 SER B N 1
ATOM 4795 C CA . SER B 1 220 ? 6.688 4.367 -4.109 1 86.94 220 SER B CA 1
ATOM 4796 C C . SER B 1 220 ? 6.383 5.332 -5.25 1 86.94 220 SER B C 1
ATOM 4798 O O . SER B 1 220 ? 7.281 5.992 -5.77 1 86.94 220 SER B O 1
ATOM 4800 N N . LEU B 1 221 ? 5.211 5.461 -5.609 1 84.62 221 LEU B N 1
ATOM 4801 C CA . LEU B 1 221 ? 4.754 6.25 -6.75 1 84.62 221 LEU B CA 1
ATOM 4802 C C . LEU B 1 221 ? 4.965 7.738 -6.5 1 84.62 221 LEU B C 1
ATOM 4804 O O . LEU B 1 221 ? 5.48 8.453 -7.363 1 84.62 221 LEU B O 1
ATOM 4808 N N . TRP B 1 222 ? 4.688 8.219 -5.367 1 89.75 222 TRP B N 1
ATOM 4809 C CA . TRP B 1 222 ? 4.578 9.648 -5.129 1 89.75 222 TRP B CA 1
ATOM 4810 C C . TRP B 1 222 ? 5.906 10.227 -4.648 1 89.75 222 TRP B C 1
ATOM 4812 O O . TRP B 1 222 ? 6.074 11.445 -4.582 1 89.75 222 TRP B O 1
ATOM 4822 N N . LEU B 1 223 ? 6.824 9.367 -4.352 1 87.56 223 LEU B N 1
ATOM 4823 C CA . LEU B 1 223 ? 8.156 9.836 -3.967 1 87.56 223 LEU B CA 1
ATOM 4824 C C . LEU B 1 223 ? 8.805 10.609 -5.109 1 87.56 223 LEU B C 1
ATOM 4826 O O . LEU B 1 223 ? 9.57 11.547 -4.871 1 87.56 223 LEU B O 1
ATOM 4830 N N . ASP B 1 224 ? 8.508 10.297 -6.289 1 85.06 224 ASP B N 1
ATOM 4831 C CA . ASP B 1 224 ? 9.047 11.008 -7.445 1 85.06 224 ASP B CA 1
ATOM 4832 C C . ASP B 1 224 ? 8.516 12.438 -7.504 1 85.06 224 ASP B C 1
ATOM 4834 O O . ASP B 1 224 ? 9.25 13.367 -7.859 1 85.06 224 ASP B O 1
ATOM 4838 N N . ALA B 1 225 ? 7.234 12.555 -7.215 1 88.88 225 ALA B N 1
ATOM 4839 C CA . ALA B 1 225 ? 6.648 13.891 -7.184 1 88.88 225 ALA B CA 1
ATOM 4840 C C . ALA B 1 225 ? 7.328 14.766 -6.137 1 88.88 225 ALA B C 1
ATOM 4842 O O . ALA B 1 225 ? 7.559 15.953 -6.367 1 88.88 225 ALA B O 1
ATOM 4843 N N . ILE B 1 226 ? 7.652 14.195 -5.055 1 92.69 226 ILE B N 1
ATOM 4844 C CA . ILE B 1 226 ? 8.312 14.914 -3.973 1 92.69 226 ILE B CA 1
ATOM 4845 C C . ILE B 1 226 ? 9.742 15.273 -4.391 1 92.69 226 ILE B C 1
ATOM 4847 O O . ILE B 1 226 ? 10.227 16.375 -4.09 1 92.69 226 ILE B O 1
ATOM 4851 N N . ARG B 1 227 ? 10.406 14.398 -5.098 1 89.75 227 ARG B N 1
ATOM 4852 C CA . ARG B 1 227 ? 11.781 14.625 -5.539 1 89.75 227 ARG B CA 1
ATOM 4853 C C . ARG B 1 227 ? 11.852 15.773 -6.539 1 89.75 227 ARG B C 1
ATOM 4855 O O . ARG B 1 227 ? 12.859 16.484 -6.605 1 89.75 227 ARG B O 1
ATOM 4862 N N . GLU B 1 228 ? 10.828 15.938 -7.25 1 92 228 GLU B N 1
ATOM 4863 C CA . GLU B 1 228 ? 10.758 17.062 -8.18 1 92 228 GLU B CA 1
ATOM 4864 C C . GLU B 1 228 ? 10.75 18.391 -7.434 1 92 228 GLU B C 1
ATOM 4866 O O . GLU B 1 228 ? 11.305 19.391 -7.918 1 92 228 GLU B O 1
ATOM 4871 N N . ILE B 1 229 ? 10.156 18.406 -6.289 1 93.75 229 ILE B N 1
ATOM 4872 C CA . ILE B 1 229 ? 10.016 19.625 -5.496 1 93.75 229 ILE B CA 1
ATOM 4873 C C . ILE B 1 229 ? 11.242 19.812 -4.613 1 93.75 229 ILE B C 1
ATOM 4875 O O . ILE B 1 229 ? 11.75 20.938 -4.48 1 93.75 229 ILE B O 1
ATOM 4879 N N . ASP B 1 230 ? 11.656 18.703 -4.043 1 93.94 230 ASP B N 1
ATOM 4880 C CA . ASP B 1 230 ? 12.789 18.703 -3.117 1 93.94 230 ASP B CA 1
ATOM 4881 C C . ASP B 1 230 ? 13.734 17.547 -3.412 1 93.94 230 ASP B C 1
ATOM 4883 O O . ASP B 1 230 ? 13.766 16.547 -2.674 1 93.94 230 ASP B O 1
ATOM 4887 N N . PRO B 1 231 ? 14.609 17.672 -4.336 1 89.38 231 PRO B N 1
ATOM 4888 C CA . PRO B 1 231 ? 15.445 16.578 -4.828 1 89.38 231 PRO B CA 1
ATOM 4889 C C . PRO B 1 231 ? 16.375 16.016 -3.758 1 89.38 231 PRO B C 1
ATOM 4891 O O . PRO B 1 231 ? 16.703 14.82 -3.779 1 89.38 231 PRO B O 1
ATOM 4894 N N . THR B 1 232 ? 16.797 16.844 -2.816 1 88.44 232 THR B N 1
ATOM 4895 C CA . THR B 1 232 ? 17.75 16.375 -1.82 1 88.44 232 THR B CA 1
ATOM 4896 C C . THR B 1 232 ? 17.047 16.062 -0.499 1 88.44 232 THR B C 1
ATOM 4898 O O . THR B 1 232 ? 17.703 15.727 0.491 1 88.44 232 THR B O 1
ATOM 4901 N N . TYR B 1 233 ? 15.805 16.219 -0.38 1 90.81 233 TYR B N 1
ATOM 4902 C CA . TYR B 1 233 ? 14.977 15.945 0.786 1 90.81 233 TYR B CA 1
ATOM 4903 C C . TYR B 1 233 ? 15.43 16.766 1.99 1 90.81 233 TYR B C 1
ATOM 4905 O O . TYR B 1 233 ? 15.375 16.281 3.127 1 90.81 233 TYR B O 1
ATOM 4913 N N . ARG B 1 234 ? 15.898 17.953 1.775 1 90.38 234 ARG B N 1
ATOM 4914 C CA . ARG B 1 234 ? 16.422 18.781 2.861 1 90.38 234 ARG B CA 1
ATOM 4915 C C . ARG B 1 234 ? 15.281 19.312 3.729 1 90.38 234 ARG B C 1
ATOM 4917 O O . ARG B 1 234 ? 15.453 19.5 4.934 1 90.38 234 ARG B O 1
ATOM 4924 N N . ARG B 1 235 ? 14.195 19.516 3.154 1 93.44 235 ARG B N 1
ATOM 4925 C CA . ARG B 1 235 ? 13.078 20.062 3.922 1 93.44 235 ARG B CA 1
ATOM 4926 C C . ARG B 1 235 ? 11.922 19.078 3.967 1 93.44 235 ARG B C 1
ATOM 4928 O O . ARG B 1 235 ? 10.781 19.469 4.242 1 93.44 235 ARG B O 1
ATOM 4935 N N . THR B 1 236 ? 12.203 17.812 3.547 1 95.56 236 THR B N 1
ATOM 4936 C CA . THR B 1 236 ? 11.156 16.797 3.531 1 95.56 236 THR B CA 1
ATOM 4937 C C . THR B 1 236 ? 11.305 15.859 4.723 1 95.56 236 THR B C 1
ATOM 4939 O O . THR B 1 236 ? 12.391 15.336 4.98 1 95.56 236 THR B O 1
ATOM 4942 N N . VAL B 1 237 ? 10.281 15.773 5.426 1 96.75 237 VAL B N 1
ATOM 4943 C CA . VAL B 1 237 ? 10.172 14.758 6.473 1 96.75 237 VAL B CA 1
ATOM 4944 C C . VAL B 1 237 ? 9.336 13.586 5.973 1 96.75 237 VAL B C 1
ATOM 4946 O O . VAL B 1 237 ? 8.172 13.75 5.609 1 96.75 237 VAL B O 1
ATOM 4949 N N . ILE B 1 238 ? 9.898 12.43 5.934 1 96.56 238 ILE B N 1
ATOM 4950 C CA . ILE B 1 238 ? 9.219 11.242 5.426 1 96.56 238 ILE B CA 1
ATOM 4951 C C . ILE B 1 238 ? 8.625 10.453 6.59 1 96.56 238 ILE B C 1
ATOM 4953 O O . ILE B 1 238 ? 9.312 10.164 7.57 1 96.56 238 ILE B O 1
ATOM 4957 N N . VAL B 1 239 ? 7.363 10.125 6.469 1 97.88 239 VAL B N 1
ATOM 4958 C CA . VAL B 1 239 ? 6.652 9.383 7.508 1 97.88 239 VAL B CA 1
ATOM 4959 C C . VAL B 1 239 ? 6.07 8.102 6.918 1 97.88 239 VAL B C 1
ATOM 4961 O O . VAL B 1 239 ? 5.305 8.148 5.949 1 97.88 239 VAL B O 1
ATOM 4964 N N . VAL B 1 240 ? 6.461 6.988 7.449 1 97.12 240 VAL B N 1
ATOM 4965 C CA . VAL B 1 240 ? 5.867 5.699 7.113 1 97.12 240 VAL B CA 1
ATOM 4966 C C . VAL B 1 240 ? 4.719 5.395 8.078 1 97.12 240 VAL B C 1
ATOM 4968 O O . VAL B 1 240 ? 4.949 5.113 9.258 1 97.12 240 VAL B O 1
ATOM 4971 N N . SER B 1 241 ? 3.498 5.418 7.535 1 96.94 241 SER B N 1
ATOM 4972 C CA . SER B 1 241 ? 2.301 5.289 8.359 1 96.94 241 SER B CA 1
ATOM 4973 C C . SER B 1 241 ? 1.853 3.836 8.461 1 96.94 241 SER B C 1
ATOM 4975 O O . SER B 1 241 ? 2.34 2.977 7.727 1 96.94 241 SER B O 1
ATOM 4977 N N . LYS B 1 242 ? 0.933 3.559 9.422 1 94.38 242 LYS B N 1
ATOM 4978 C CA . LYS B 1 242 ? 0.369 2.234 9.664 1 94.38 242 LYS B CA 1
ATOM 4979 C C . LYS B 1 242 ? 1.47 1.195 9.859 1 94.38 242 LYS B C 1
ATOM 4981 O O . LYS B 1 242 ? 1.402 0.102 9.289 1 94.38 242 LYS B O 1
ATOM 4986 N N . PHE B 1 243 ? 2.512 1.577 10.547 1 96.94 243 PHE B N 1
ATOM 4987 C CA . PHE B 1 243 ? 3.707 0.763 10.719 1 96.94 243 PHE B CA 1
ATOM 4988 C C . PHE B 1 243 ? 3.375 -0.538 11.445 1 96.94 243 PHE B C 1
ATOM 4990 O O . PHE B 1 243 ? 4.086 -1.534 11.297 1 96.94 243 PHE B O 1
ATOM 4997 N N . ASP B 1 244 ? 2.301 -0.604 12.18 1 94.06 244 ASP B N 1
ATOM 4998 C CA . ASP B 1 244 ? 1.867 -1.798 12.906 1 94.06 244 ASP B CA 1
ATOM 4999 C C . ASP B 1 244 ? 1.557 -2.939 11.938 1 94.06 244 ASP B C 1
ATOM 5001 O O . ASP B 1 244 ? 1.702 -4.113 12.289 1 94.06 244 ASP B O 1
ATOM 5005 N N . ASN B 1 245 ? 1.106 -2.598 10.773 1 91.25 245 ASN B N 1
ATOM 5006 C CA . ASN B 1 245 ? 0.822 -3.625 9.781 1 91.25 245 ASN B CA 1
ATOM 5007 C C . ASN B 1 245 ? 2.092 -4.348 9.344 1 91.25 245 ASN B C 1
ATOM 5009 O O . ASN B 1 245 ? 2.08 -5.562 9.133 1 91.25 245 ASN B O 1
ATOM 5013 N N . ARG B 1 246 ? 3.158 -3.658 9.148 1 91.69 246 ARG B N 1
ATOM 5014 C CA . ARG B 1 246 ? 4.418 -4.219 8.68 1 91.69 246 ARG B CA 1
ATOM 5015 C C . ARG B 1 246 ? 5.141 -4.965 9.789 1 91.69 246 ARG B C 1
ATOM 5017 O O . ARG B 1 246 ? 5.82 -5.961 9.539 1 91.69 246 ARG B O 1
ATOM 5024 N N . LEU B 1 247 ? 4.945 -4.516 11.008 1 91.25 247 LEU B N 1
ATOM 5025 C CA . LEU B 1 247 ? 5.609 -5.082 12.18 1 91.25 247 LEU B CA 1
ATOM 5026 C C . LEU B 1 247 ? 5.348 -6.578 12.281 1 91.25 247 LEU B C 1
ATOM 5028 O O . LEU B 1 247 ? 6.238 -7.348 12.648 1 91.25 247 LEU B O 1
ATOM 5032 N N . LYS B 1 248 ? 4.207 -6.93 11.922 1 86.5 248 LYS B N 1
ATOM 5033 C CA . LYS B 1 248 ? 3.768 -8.312 12.062 1 86.5 248 LYS B CA 1
ATOM 5034 C C . LYS B 1 248 ? 4.465 -9.219 11.047 1 86.5 248 LYS B C 1
ATOM 5036 O O . LYS B 1 248 ? 4.453 -10.445 11.195 1 86.5 248 LYS B O 1
ATOM 5041 N N . GLU B 1 249 ? 5.047 -8.656 10.102 1 85.94 249 GLU B N 1
ATOM 5042 C CA . GLU B 1 249 ? 5.668 -9.414 9.023 1 85.94 249 GLU B CA 1
ATOM 5043 C C . GLU B 1 249 ? 7.137 -9.695 9.32 1 85.94 249 GLU B C 1
ATOM 5045 O O . GLU B 1 249 ? 7.766 -10.516 8.648 1 85.94 249 GLU B O 1
ATOM 5050 N N . PHE B 1 250 ? 7.68 -8.977 10.352 1 88.56 250 PHE B N 1
ATOM 5051 C CA . PHE B 1 250 ? 9.102 -9.117 10.664 1 88.56 250 PHE B CA 1
ATOM 5052 C C . PHE B 1 250 ? 9.344 -10.312 11.57 1 88.56 250 PHE B C 1
ATOM 5054 O O . PHE B 1 250 ? 8.586 -10.547 12.516 1 88.56 250 PHE B O 1
ATOM 5061 N N . SER B 1 251 ? 10.406 -11.055 11.266 1 85.81 251 SER B N 1
ATOM 5062 C CA . SER B 1 251 ? 10.773 -12.188 12.117 1 85.81 251 SER B CA 1
ATOM 5063 C C . SER B 1 251 ? 12.164 -11.992 12.719 1 85.81 251 SER B C 1
ATOM 5065 O O . SER B 1 251 ? 12.359 -12.242 13.914 1 85.81 251 SER B O 1
ATOM 5067 N N . ASP B 1 252 ? 13.094 -11.461 11.898 1 89.38 252 ASP B N 1
ATOM 5068 C CA . ASP B 1 252 ? 14.492 -11.391 12.312 1 89.38 252 ASP B CA 1
ATOM 5069 C C . ASP B 1 252 ? 15 -9.945 12.289 1 89.38 252 ASP B C 1
ATOM 5071 O O . ASP B 1 252 ? 14.508 -9.125 11.516 1 89.38 252 ASP B O 1
ATOM 5075 N N . ARG B 1 253 ? 16.031 -9.711 13.008 1 92 253 ARG B N 1
ATOM 5076 C CA . ARG B 1 253 ? 16.625 -8.383 13.172 1 92 253 ARG B CA 1
ATOM 5077 C C . ARG B 1 253 ? 17.094 -7.824 11.836 1 92 253 ARG B C 1
ATOM 5079 O O . ARG B 1 253 ? 16.891 -6.641 11.547 1 92 253 ARG B O 1
ATOM 5086 N N . TRP B 1 254 ? 17.641 -8.633 11.055 1 87.62 254 TRP B N 1
ATOM 5087 C CA . TRP B 1 254 ? 18.219 -8.141 9.812 1 87.62 254 TRP B CA 1
ATOM 5088 C C . TRP B 1 254 ? 17.125 -7.609 8.883 1 87.62 254 TRP B C 1
ATOM 5090 O O . TRP B 1 254 ? 17.344 -6.645 8.141 1 87.62 254 TRP B O 1
ATOM 5100 N N . GLU B 1 255 ? 15.914 -8.18 8.883 1 87.06 255 GLU B N 1
ATOM 5101 C CA . GLU B 1 255 ? 14.797 -7.719 8.062 1 87.06 255 GLU B CA 1
ATOM 5102 C C . GLU B 1 255 ? 14.328 -6.336 8.5 1 87.06 255 GLU B C 1
ATOM 5104 O O . GLU B 1 255 ? 14.07 -5.469 7.66 1 87.06 255 GLU B O 1
ATOM 5109 N N . VAL B 1 256 ? 14.281 -6.234 9.844 1 92.12 256 VAL B N 1
ATOM 5110 C CA . VAL B 1 256 ? 13.805 -4.977 10.406 1 92.12 256 VAL B CA 1
ATOM 5111 C C . VAL B 1 256 ? 14.797 -3.859 10.102 1 92.12 256 VAL B C 1
ATOM 5113 O O . VAL B 1 256 ? 14.414 -2.791 9.617 1 92.12 256 VAL B O 1
ATOM 5116 N N . ASP B 1 257 ? 16.047 -4.105 10.352 1 92.19 257 ASP B N 1
ATOM 5117 C CA . ASP B 1 257 ? 17.078 -3.086 10.164 1 92.19 257 ASP B CA 1
ATOM 5118 C C . ASP B 1 257 ? 17.188 -2.686 8.695 1 92.19 257 ASP B C 1
ATOM 5120 O O . ASP B 1 257 ? 17.406 -1.513 8.383 1 92.19 257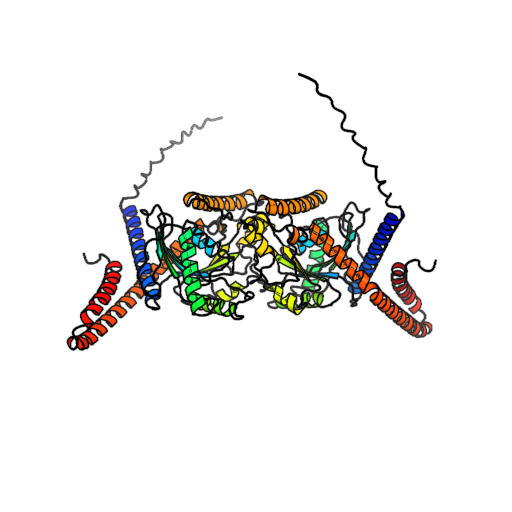 ASP B O 1
ATOM 5124 N N . ARG B 1 258 ? 17.078 -3.615 7.867 1 88.19 258 ARG B N 1
ATOM 5125 C CA . ARG B 1 258 ? 17.094 -3.318 6.438 1 88.19 258 ARG B CA 1
ATOM 5126 C C . ARG B 1 258 ? 15.906 -2.451 6.043 1 88.19 258 ARG B C 1
ATOM 5128 O O . ARG B 1 258 ? 16.062 -1.495 5.277 1 88.19 258 ARG B O 1
ATOM 5135 N N . TYR B 1 259 ? 14.773 -2.746 6.508 1 91 259 TYR B N 1
ATOM 5136 C CA . TYR B 1 259 ? 13.57 -1.991 6.203 1 91 259 TYR B CA 1
ATOM 5137 C C . TYR B 1 259 ? 13.656 -0.57 6.742 1 91 259 TYR B C 1
ATOM 5139 O O . TYR B 1 259 ? 13.336 0.391 6.043 1 91 259 TYR B O 1
ATOM 5147 N N . LEU B 1 260 ? 14.102 -0.492 8.016 1 93.06 260 LEU B N 1
ATOM 5148 C CA . LEU B 1 260 ? 14.188 0.81 8.672 1 93.06 260 LEU B CA 1
ATOM 5149 C C . LEU B 1 260 ? 15.227 1.694 7.988 1 93.06 260 LEU B C 1
ATOM 5151 O O . LEU B 1 260 ? 15.141 2.922 8.055 1 93.06 260 LEU B O 1
ATOM 5155 N N . SER B 1 261 ? 16.172 1.11 7.289 1 90.06 261 SER B N 1
ATOM 5156 C CA . SER B 1 261 ? 17.219 1.853 6.602 1 90.06 261 SER B CA 1
ATOM 5157 C C . SER B 1 261 ? 16.766 2.291 5.215 1 90.06 261 SER B C 1
ATOM 5159 O O . SER B 1 261 ? 17.547 2.889 4.465 1 90.06 261 SER B O 1
ATOM 5161 N N . ALA B 1 262 ? 15.461 2.061 4.828 1 84.5 262 ALA B N 1
ATOM 5162 C CA . ALA B 1 262 ? 14.883 2.395 3.529 1 84.5 262 ALA B CA 1
ATOM 5163 C C . ALA B 1 262 ? 15.688 1.77 2.391 1 84.5 262 ALA B C 1
ATOM 5165 O O . ALA B 1 262 ? 15.641 2.25 1.256 1 84.5 262 ALA B O 1
ATOM 5166 N N . SER B 1 263 ? 16.469 0.75 2.629 1 69.25 263 SER B N 1
ATOM 5167 C CA . SER B 1 263 ? 17.125 -0.162 1.707 1 69.25 263 SER B CA 1
ATOM 5168 C C . SER B 1 263 ? 17.891 0.602 0.628 1 69.25 263 SER B C 1
ATOM 5170 O O . SER B 1 263 ? 17.891 0.208 -0.54 1 69.25 263 SER B O 1
ATOM 5172 N N . GLY B 1 264 ? 18.312 1.866 0.924 1 73.44 264 GLY B N 1
ATOM 5173 C CA . GLY B 1 264 ? 19.125 2.576 -0.046 1 73.44 264 GLY B CA 1
ATOM 5174 C C . GLY B 1 264 ? 18.312 3.416 -1.012 1 73.44 264 GLY B C 1
ATOM 5175 O O . GLY B 1 264 ? 18.875 4.09 -1.879 1 73.44 264 GLY B O 1
ATOM 5176 N N . TYR B 1 265 ? 17.078 3.475 -0.892 1 79.5 265 TYR B N 1
ATOM 5177 C CA . TYR B 1 265 ? 16.234 4.188 -1.845 1 79.5 265 TYR B CA 1
ATOM 5178 C C . TYR B 1 265 ? 16.172 5.672 -1.512 1 79.5 265 TYR B C 1
ATOM 5180 O O . TYR B 1 265 ? 15.969 6.504 -2.398 1 79.5 265 TYR B O 1
ATOM 5188 N N . LEU B 1 266 ? 16.25 6.105 -0.261 1 85 266 LEU B N 1
ATOM 5189 C CA . LEU B 1 266 ? 16.094 7.492 0.163 1 85 266 LEU B CA 1
ATOM 5190 C C . LEU B 1 266 ? 17.469 8.141 0.369 1 85 266 LEU B C 1
ATOM 5192 O O . LEU B 1 266 ? 17.562 9.359 0.549 1 85 266 LEU B O 1
ATOM 5196 N N . GLY B 1 267 ? 18.516 7.445 0.167 1 78.38 267 GLY B N 1
ATOM 5197 C CA . GLY B 1 267 ? 19.844 7.969 0.434 1 78.38 267 GLY B CA 1
ATOM 5198 C C . GLY B 1 267 ? 20.266 7.832 1.887 1 78.38 267 GLY B C 1
ATOM 5199 O O . GLY B 1 267 ? 19.438 7.539 2.75 1 78.38 267 GLY B O 1
ATOM 5200 N N . ASP B 1 268 ? 21.469 8.156 2.164 1 77.56 268 ASP B N 1
ATOM 5201 C CA . ASP B 1 268 ? 22.047 7.902 3.479 1 77.56 268 ASP B CA 1
ATOM 5202 C C . ASP B 1 268 ? 21.688 9.008 4.465 1 77.56 268 ASP B C 1
ATOM 5204 O O . ASP B 1 268 ? 21.719 8.805 5.68 1 77.56 268 ASP B O 1
ATOM 5208 N N . SER B 1 269 ? 21.25 10.094 4 1 80.62 269 SER B N 1
ATOM 5209 C CA . SER B 1 269 ? 21.031 11.227 4.887 1 80.62 269 SER B CA 1
ATOM 5210 C C . SER B 1 269 ? 19.547 11.367 5.246 1 80.62 269 SER B C 1
ATOM 5212 O O . SER B 1 269 ? 19.188 12.211 6.066 1 80.62 269 SER B O 1
ATOM 5214 N N . THR B 1 270 ? 18.734 10.523 4.707 1 87.31 270 THR B N 1
ATOM 5215 C CA . THR B 1 270 ? 17.297 10.648 4.93 1 87.31 270 THR B CA 1
ATOM 5216 C C . THR B 1 270 ? 16.781 9.492 5.789 1 87.31 270 THR B C 1
ATOM 5218 O O . THR B 1 270 ? 16.969 8.328 5.449 1 87.31 270 THR B O 1
ATOM 5221 N N . HIS B 1 271 ? 16.203 9.883 6.914 1 90.06 271 HIS B N 1
ATOM 5222 C CA . HIS B 1 271 ? 15.648 8.875 7.812 1 90.06 271 HIS B CA 1
ATOM 5223 C C . HIS B 1 271 ? 14.141 9.047 7.973 1 90.06 271 HIS B C 1
ATOM 5225 O O . HIS B 1 271 ? 13.688 10.039 8.547 1 90.06 271 HIS B O 1
ATOM 5231 N N . PRO B 1 272 ? 13.445 8.078 7.586 1 95.75 272 PRO B N 1
ATOM 5232 C CA . PRO B 1 272 ? 11.992 8.164 7.738 1 95.75 272 PRO B CA 1
ATOM 5233 C C . PRO B 1 272 ? 11.531 7.945 9.18 1 95.75 272 PRO B C 1
ATOM 5235 O O . PRO B 1 272 ? 12.234 7.293 9.961 1 95.75 272 PRO B O 1
ATOM 5238 N N . PHE B 1 273 ? 10.461 8.578 9.547 1 97.81 273 PHE B N 1
ATOM 5239 C CA . PHE B 1 273 ? 9.758 8.273 10.789 1 97.81 273 PHE B CA 1
ATOM 5240 C C . PHE B 1 273 ? 8.766 7.137 10.586 1 97.81 273 PHE B C 1
ATOM 5242 O O . PHE B 1 273 ? 8.086 7.078 9.555 1 97.81 273 PHE B O 1
ATOM 5249 N N . PHE B 1 274 ? 8.758 6.234 11.469 1 98.06 274 PHE B N 1
ATOM 5250 C CA . PHE B 1 274 ? 7.824 5.117 11.43 1 98.06 274 PHE B CA 1
ATOM 5251 C C . PHE B 1 274 ? 6.75 5.27 12.5 1 98.06 274 PHE B C 1
ATOM 5253 O O . PHE B 1 274 ? 7.047 5.207 13.695 1 98.06 274 PHE B O 1
ATOM 5260 N N . VAL B 1 275 ? 5.496 5.422 12.039 1 98.31 275 VAL B N 1
ATOM 5261 C CA . VAL B 1 275 ? 4.434 5.816 12.961 1 98.31 275 VAL B CA 1
ATOM 5262 C C . VAL B 1 275 ? 3.244 4.867 12.812 1 98.31 275 VAL B C 1
ATOM 5264 O O . VAL B 1 275 ? 2.912 4.441 11.703 1 98.31 275 VAL B O 1
ATOM 5267 N N . ALA B 1 276 ? 2.695 4.414 13.898 1 97.5 276 ALA B N 1
ATOM 5268 C CA . ALA B 1 276 ? 1.428 3.693 13.977 1 97.5 276 ALA B CA 1
ATOM 5269 C C . ALA B 1 276 ? 0.432 4.426 14.875 1 97.5 276 ALA B C 1
ATOM 5271 O O . ALA B 1 276 ? 0.807 4.965 15.914 1 97.5 276 ALA B O 1
ATOM 5272 N N . LEU B 1 277 ? -0.776 4.523 14.406 1 95.88 277 LEU B N 1
ATOM 5273 C CA . LEU B 1 277 ? -1.852 5.164 15.156 1 95.88 277 LEU B CA 1
ATOM 5274 C C . LEU B 1 277 ? -2.984 4.18 15.43 1 95.88 277 LEU B C 1
ATOM 5276 O O . LEU B 1 277 ? -3.08 3.141 14.773 1 95.88 277 LEU B O 1
ATOM 5280 N N . PRO B 1 278 ? -3.797 4.449 16.422 1 91.62 278 PRO B N 1
ATOM 5281 C CA . PRO B 1 278 ? -4.914 3.549 16.719 1 91.62 278 PRO B CA 1
ATOM 5282 C C . PRO B 1 278 ? -5.863 3.387 15.531 1 91.62 278 PRO B C 1
ATOM 5284 O O . PRO B 1 278 ? -6.211 4.371 14.875 1 91.62 278 PRO B O 1
ATOM 5287 N N . LYS B 1 279 ? -6.258 2.162 15.273 1 82.12 279 LYS B N 1
ATOM 5288 C CA . LYS B 1 279 ? -7.098 1.854 14.117 1 82.12 279 LYS B CA 1
ATOM 5289 C C . LYS B 1 279 ? -8.578 1.941 14.477 1 82.12 279 LYS B C 1
ATOM 5291 O O . LYS B 1 279 ? -9.414 2.191 13.609 1 82.12 279 LYS B O 1
ATOM 5296 N N . ASP B 1 280 ? -8.844 1.745 15.648 1 74 280 ASP B N 1
ATOM 5297 C CA . ASP B 1 280 ? -10.234 1.809 16.078 1 74 280 ASP B CA 1
ATOM 5298 C C . ASP B 1 280 ? -10.789 3.225 15.945 1 74 280 ASP B C 1
ATOM 5300 O O . ASP B 1 280 ? -10.258 4.168 16.531 1 74 280 ASP B O 1
ATOM 5304 N N . ARG B 1 281 ? -11.859 3.322 15.172 1 68.25 281 ARG B N 1
ATOM 5305 C CA . ARG B 1 281 ? -12.43 4.641 14.914 1 68.25 281 ARG B CA 1
ATOM 5306 C C . ARG B 1 281 ? -13.711 4.844 15.719 1 68.25 281 ARG B C 1
ATOM 5308 O O . ARG B 1 281 ? -14.5 5.746 15.422 1 68.25 281 ARG B O 1
ATOM 5315 N N . GLY B 1 282 ? -13.836 4.027 16.641 1 69.38 282 GLY B N 1
ATOM 5316 C CA . GLY B 1 282 ? -15.016 4.207 17.469 1 69.38 282 GLY B CA 1
ATOM 5317 C C . GLY B 1 282 ? -14.969 5.48 18.297 1 69.38 282 GLY B C 1
ATOM 5318 O O . GLY B 1 282 ? -13.945 6.168 18.328 1 69.38 282 GLY B O 1
ATOM 5319 N N . SER B 1 283 ? -16.125 5.844 18.75 1 72.88 283 SER B N 1
ATOM 5320 C CA . SER B 1 283 ? -16.25 7.039 19.578 1 72.88 283 SER B CA 1
ATOM 5321 C C . SER B 1 283 ? -15.602 6.832 20.953 1 72.88 283 SER B C 1
ATOM 5323 O O . SER B 1 283 ? -16 5.949 21.703 1 72.88 283 SER B O 1
ATOM 5325 N N . VAL B 1 284 ? -14.469 7.492 21.109 1 83.44 284 VAL B N 1
ATOM 5326 C CA . VAL B 1 284 ? -13.773 7.465 22.391 1 83.44 284 VAL B CA 1
ATOM 5327 C C . VAL B 1 284 ? -13.531 8.891 22.891 1 83.44 284 VAL B C 1
ATOM 5329 O O . VAL B 1 284 ? -13.594 9.844 22.109 1 83.44 284 VAL B O 1
ATOM 5332 N N . SER B 1 285 ? -13.383 9.016 24.188 1 88.12 285 SER B N 1
ATOM 5333 C CA . SER B 1 285 ? -13.055 10.328 24.766 1 88.12 285 SER B CA 1
ATOM 5334 C C . SER B 1 285 ? -11.695 10.812 24.281 1 88.12 285 SER B C 1
ATOM 5336 O O . SER B 1 285 ? -10.859 10.016 23.844 1 88.12 285 SER B O 1
ATOM 5338 N N . ASN B 1 286 ? -11.492 12.133 24.328 1 90.81 286 ASN B N 1
ATOM 5339 C CA . ASN B 1 286 ? -10.211 12.711 23.938 1 90.81 286 ASN B CA 1
ATOM 5340 C C . ASN B 1 286 ? -9.062 12.148 24.766 1 90.81 286 ASN B C 1
ATOM 5342 O O . ASN B 1 286 ? -7.996 11.844 24.219 1 90.81 286 ASN B O 1
ATOM 5346 N N . ASP B 1 287 ? -9.32 11.992 26.031 1 92.69 287 ASP B N 1
ATOM 5347 C CA . ASP B 1 287 ? -8.297 11.438 26.922 1 92.69 287 ASP B CA 1
ATOM 5348 C C . ASP B 1 287 ? -7.949 10.008 26.531 1 92.69 287 ASP B C 1
ATOM 5350 O O . ASP B 1 287 ? -6.773 9.633 26.5 1 92.69 287 ASP B O 1
ATOM 5354 N N . GLU B 1 288 ? -8.977 9.281 26.297 1 93.06 288 GLU B N 1
ATOM 5355 C CA . GLU B 1 288 ? -8.766 7.891 25.906 1 93.06 288 GLU B CA 1
ATOM 5356 C C . GLU B 1 288 ? -8.047 7.809 24.562 1 93.06 288 GLU B C 1
ATOM 5358 O O . GLU B 1 288 ? -7.195 6.938 24.359 1 93.06 288 GLU B O 1
ATOM 5363 N N . PHE B 1 289 ? -8.422 8.648 23.672 1 93 289 PHE B N 1
ATOM 5364 C CA . PHE B 1 289 ? -7.781 8.688 22.359 1 93 289 PHE B CA 1
ATOM 5365 C C . PHE B 1 289 ? -6.285 8.938 22.5 1 93 289 PHE B C 1
ATOM 5367 O O . PHE B 1 289 ? -5.473 8.211 21.922 1 93 289 PHE B O 1
ATOM 5374 N N . ARG B 1 290 ? -5.852 9.859 23.312 1 94.94 290 ARG B N 1
ATOM 5375 C CA . ARG B 1 290 ? -4.445 10.18 23.531 1 94.94 290 ARG B CA 1
ATOM 5376 C C . ARG B 1 290 ? -3.727 9.039 24.234 1 94.94 290 ARG B C 1
ATOM 5378 O O . ARG B 1 290 ? -2.566 8.742 23.938 1 94.94 290 ARG B O 1
ATOM 5385 N N . ARG B 1 291 ? -4.445 8.422 25.141 1 96 291 ARG B N 1
ATOM 5386 C CA . ARG B 1 291 ? -3.877 7.258 25.812 1 96 291 ARG B CA 1
ATOM 5387 C C . ARG B 1 291 ? -3.598 6.133 24.828 1 96 291 ARG B C 1
ATOM 5389 O O . ARG B 1 291 ? -2.561 5.473 24.906 1 96 291 ARG B O 1
ATOM 5396 N N . GLN B 1 292 ? -4.523 5.926 23.938 1 95.31 292 GLN B N 1
ATOM 5397 C CA . GLN B 1 292 ? -4.359 4.891 22.938 1 95.31 292 GLN B CA 1
ATOM 5398 C C . GLN B 1 292 ? -3.16 5.18 22.031 1 95.31 292 GLN B C 1
ATOM 5400 O O . GLN B 1 292 ? -2.434 4.266 21.641 1 95.31 292 GLN B O 1
ATOM 5405 N N . ILE B 1 293 ? -3.01 6.426 21.656 1 96.19 293 ILE B N 1
ATOM 5406 C CA . ILE B 1 293 ? -1.879 6.816 20.828 1 96.19 293 ILE B CA 1
ATOM 5407 C C . ILE B 1 293 ? -0.572 6.457 21.531 1 96.19 293 ILE B C 1
ATOM 5409 O O . ILE B 1 293 ? 0.32 5.855 20.922 1 96.19 293 ILE B O 1
ATOM 5413 N N . SER B 1 294 ? -0.487 6.816 22.797 1 96.5 294 SER B N 1
ATOM 5414 C CA . SER B 1 294 ? 0.705 6.531 23.594 1 96.5 294 SER B CA 1
ATOM 5415 C C . SER B 1 294 ? 0.92 5.027 23.75 1 96.5 294 SER B C 1
ATOM 5417 O O . SER B 1 294 ? 2.057 4.551 23.719 1 96.5 294 SER B O 1
ATOM 5419 N N . GLN B 1 295 ? -0.132 4.336 23.922 1 96.69 295 GLN B N 1
ATOM 5420 C CA . GLN B 1 295 ? -0.063 2.885 24.062 1 96.69 295 GLN B CA 1
ATOM 5421 C C . GLN B 1 295 ? 0.446 2.229 22.781 1 96.69 295 GLN B C 1
ATOM 5423 O O . GLN B 1 295 ? 1.265 1.307 22.844 1 96.69 295 GLN B O 1
ATOM 5428 N N . VAL B 1 296 ? -0.07 2.656 21.656 1 96.69 296 VAL B N 1
ATOM 5429 C CA . VAL B 1 296 ? 0.367 2.107 20.375 1 96.69 296 VAL B CA 1
ATOM 5430 C C . VAL B 1 296 ? 1.863 2.35 20.188 1 96.69 296 VAL B C 1
ATOM 5432 O O . VAL B 1 296 ? 2.592 1.46 19.75 1 96.69 296 VAL B O 1
ATOM 5435 N N . ASP B 1 297 ? 2.338 3.539 20.562 1 97.25 297 ASP B N 1
ATOM 5436 C CA . ASP B 1 297 ? 3.762 3.854 20.484 1 97.25 297 ASP B CA 1
ATOM 5437 C C . ASP B 1 297 ? 4.586 2.859 21.297 1 97.25 297 ASP B C 1
ATOM 5439 O O . ASP B 1 297 ? 5.59 2.332 20.812 1 97.25 297 ASP B O 1
ATOM 5443 N N . SER B 1 298 ? 4.105 2.639 22.484 1 97.06 298 SER B N 1
ATOM 5444 C CA . SER B 1 298 ? 4.809 1.721 23.375 1 97.06 298 SER B CA 1
ATOM 5445 C C . SER B 1 298 ? 4.773 0.294 22.844 1 97.06 298 SER B C 1
ATOM 5447 O O . SER B 1 298 ? 5.762 -0.437 22.938 1 97.06 298 SER B O 1
ATOM 5449 N N . GLU B 1 299 ? 3.684 -0.07 22.312 1 96.62 299 GLU B N 1
ATOM 5450 C CA . GLU B 1 299 ? 3.512 -1.418 21.781 1 96.62 299 GLU B CA 1
ATOM 5451 C C . GLU B 1 299 ? 4.43 -1.658 20.578 1 96.62 299 GLU B C 1
ATOM 5453 O O . GLU B 1 299 ? 4.957 -2.758 20.406 1 96.62 299 GLU B O 1
ATOM 5458 N N . VAL B 1 300 ? 4.594 -0.701 19.719 1 97.06 300 VAL B N 1
ATOM 5459 C CA . VAL B 1 300 ? 5.453 -0.816 18.547 1 97.06 300 VAL B CA 1
ATOM 5460 C C . VAL B 1 300 ? 6.891 -1.075 18.984 1 97.06 300 VAL B C 1
ATOM 5462 O O . VAL B 1 300 ? 7.547 -1.991 18.484 1 97.06 300 VAL B O 1
ATOM 5465 N N . VAL B 1 301 ? 7.332 -0.299 19.969 1 96.56 301 VAL B N 1
ATOM 5466 C CA . VAL B 1 301 ? 8.703 -0.436 20.453 1 96.56 301 VAL B CA 1
ATOM 5467 C C . VAL B 1 301 ? 8.875 -1.791 21.141 1 96.56 301 VAL B C 1
ATOM 5469 O O . VAL B 1 301 ? 9.883 -2.471 20.938 1 96.56 301 VAL B O 1
ATOM 5472 N N . ARG B 1 302 ? 7.906 -2.205 21.938 1 96.56 302 ARG B N 1
ATOM 5473 C CA . ARG B 1 302 ? 7.945 -3.496 22.609 1 96.56 302 ARG B CA 1
ATOM 5474 C C . ARG B 1 302 ? 8.016 -4.641 21.609 1 96.56 302 ARG B C 1
ATOM 5476 O O . ARG B 1 302 ? 8.781 -5.594 21.797 1 96.56 302 ARG B O 1
ATOM 5483 N N . HIS B 1 303 ? 7.215 -4.52 20.578 1 95.44 303 HIS B N 1
ATOM 5484 C CA . HIS B 1 303 ? 7.219 -5.551 19.547 1 95.44 303 HIS B CA 1
ATOM 5485 C C . HIS B 1 303 ? 8.578 -5.645 18.859 1 95.44 303 HIS B C 1
ATOM 5487 O O . HIS B 1 303 ? 9.078 -6.742 18.609 1 95.44 303 HIS B O 1
ATOM 5493 N N . LEU B 1 304 ? 9.172 -4.555 18.531 1 96.19 304 LEU B N 1
ATOM 5494 C CA . LEU B 1 304 ? 10.484 -4.535 17.875 1 96.19 304 LEU B CA 1
ATOM 5495 C C . LEU B 1 304 ? 11.539 -5.152 18.781 1 96.19 304 LEU B C 1
ATOM 5497 O O . LEU B 1 304 ? 12.445 -5.84 18.312 1 96.19 304 LEU B O 1
ATOM 5501 N N . ARG B 1 305 ? 11.383 -4.969 20.109 1 95.5 305 ARG B N 1
ATOM 5502 C CA . ARG B 1 305 ? 12.359 -5.453 21.078 1 95.5 305 ARG B CA 1
ATOM 5503 C C . ARG B 1 305 ? 12.133 -6.93 21.375 1 95.5 305 ARG B C 1
ATOM 5505 O O . ARG B 1 305 ? 13.094 -7.707 21.453 1 95.5 305 ARG B O 1
ATOM 5512 N N . GLU B 1 306 ? 10.859 -7.336 21.484 1 94.38 306 GLU B N 1
ATOM 5513 C CA . GLU B 1 306 ? 10.539 -8.656 22.016 1 94.38 306 GLU B CA 1
ATOM 5514 C C . GLU B 1 306 ? 9.984 -9.57 20.922 1 94.38 306 GLU B C 1
ATOM 5516 O O . GLU B 1 306 ? 10.125 -10.789 20.984 1 94.38 306 GLU B O 1
ATOM 5521 N N . GLY B 1 307 ? 9.312 -9.008 20.031 1 90.38 307 GLY B N 1
ATOM 5522 C CA . GLY B 1 307 ? 8.641 -9.797 19.016 1 90.38 307 GLY B CA 1
ATOM 5523 C C . GLY B 1 307 ? 9.547 -10.172 17.859 1 90.38 307 GLY B C 1
ATOM 5524 O O . GLY B 1 307 ? 9.227 -11.086 17.094 1 90.38 307 GLY B O 1
ATOM 5525 N N . VAL B 1 308 ? 10.586 -9.508 17.688 1 91.69 308 VAL B N 1
ATOM 5526 C CA . VAL B 1 308 ? 11.547 -9.781 16.625 1 91.69 308 VAL B CA 1
ATOM 5527 C C . VAL B 1 308 ? 12.773 -10.469 17.203 1 91.69 308 VAL B C 1
ATOM 5529 O O . VAL B 1 308 ? 13.328 -10.031 18.203 1 91.69 308 VAL B O 1
ATOM 5532 N N . LYS B 1 309 ? 13.164 -11.609 16.516 1 91.38 309 LYS B N 1
ATOM 5533 C CA . LYS B 1 309 ? 14.367 -12.32 16.953 1 91.38 309 LYS B CA 1
ATOM 5534 C C . LYS B 1 309 ? 15.602 -11.438 16.828 1 91.38 309 LYS B C 1
ATOM 5536 O O . LYS B 1 309 ? 15.977 -11.039 15.727 1 91.38 309 LYS B O 1
ATOM 5541 N N . GLY B 1 310 ? 16.25 -11.094 17.938 1 93.69 310 GLY B N 1
ATOM 5542 C CA . GLY B 1 310 ? 17.438 -10.258 17.938 1 93.69 310 GLY B CA 1
ATOM 5543 C C . GLY B 1 310 ? 17.125 -8.781 18.078 1 93.69 310 GLY B C 1
ATOM 5544 O O . GLY B 1 310 ? 18.031 -7.949 18.156 1 93.69 310 GLY B O 1
ATOM 5545 N N . GLY B 1 311 ? 15.797 -8.492 18.047 1 94.81 311 GLY B N 1
ATOM 5546 C CA . GLY B 1 311 ? 15.375 -7.105 18.203 1 94.81 311 GLY B CA 1
ATOM 5547 C C . GLY B 1 311 ? 15.68 -6.254 16.984 1 94.81 311 GLY B C 1
ATOM 5548 O O . GLY B 1 311 ? 15.453 -6.68 15.844 1 94.81 311 GLY B O 1
ATOM 5549 N N . PHE B 1 312 ? 16.078 -4.934 17.188 1 95.69 312 PHE B N 1
ATOM 5550 C CA . PHE B 1 312 ? 16.453 -4 16.141 1 95.69 312 PHE B CA 1
ATOM 5551 C C . PHE B 1 312 ? 17.562 -3.064 16.609 1 95.69 312 PHE B C 1
ATOM 5553 O O . PHE B 1 312 ? 17.922 -3.062 17.781 1 95.69 312 PHE B O 1
ATOM 5560 N N . ASP B 1 313 ? 18.25 -2.381 15.719 1 95.5 313 ASP B N 1
ATOM 5561 C CA . ASP B 1 313 ? 19.281 -1.409 16.062 1 95.5 313 ASP B CA 1
ATOM 5562 C C . ASP B 1 313 ? 18.672 -0.178 16.734 1 95.5 313 ASP B C 1
ATOM 5564 O O . ASP B 1 313 ? 18.438 0.837 16.078 1 95.5 313 ASP B O 1
ATOM 5568 N N . GLU B 1 314 ? 18.5 -0.273 18 1 94.81 314 GLU B N 1
ATOM 5569 C CA . GLU B 1 314 ? 17.797 0.757 18.766 1 94.81 314 GLU B CA 1
ATOM 5570 C C . GLU B 1 314 ? 18.578 2.07 18.75 1 94.81 314 GLU B C 1
ATOM 5572 O O . GLU B 1 314 ? 17.984 3.15 18.719 1 94.81 314 GLU B O 1
ATOM 5577 N N . GLU B 1 315 ? 19.859 2.02 18.828 1 94.25 315 GLU B N 1
ATOM 5578 C CA . GLU B 1 315 ? 20.672 3.223 18.844 1 94.25 315 GLU B CA 1
ATOM 5579 C C . GLU B 1 315 ? 20.5 4.023 17.547 1 94.25 315 GLU B C 1
ATOM 5581 O O . GLU B 1 315 ? 20.422 5.258 17.594 1 94.25 315 GLU B O 1
ATOM 5586 N N . LYS B 1 316 ? 20.375 3.297 16.516 1 93.25 316 LYS B N 1
ATOM 5587 C CA . LYS B 1 316 ? 20.312 3.955 15.219 1 93.25 316 LYS B CA 1
ATOM 5588 C C . LYS B 1 316 ? 18.891 4.41 14.898 1 93.25 316 LYS B C 1
ATOM 5590 O O . LYS B 1 316 ? 18.703 5.473 14.297 1 93.25 316 LYS B O 1
ATOM 5595 N N . PHE B 1 317 ? 17.844 3.641 15.297 1 95.38 317 PHE B N 1
ATOM 5596 C CA . PHE B 1 317 ? 16.531 3.857 14.688 1 95.38 317 PHE B CA 1
ATOM 5597 C C . PHE B 1 317 ? 15.531 4.32 15.734 1 95.38 317 PHE B C 1
ATOM 5599 O O . PHE B 1 317 ? 14.453 4.816 15.391 1 95.38 317 PHE B O 1
ATOM 5606 N N . LYS B 1 318 ? 15.758 4.266 17.016 1 95.25 318 LYS B N 1
ATOM 5607 C CA . LYS B 1 318 ? 14.789 4.527 18.078 1 95.25 318 LYS B CA 1
ATOM 5608 C C . LYS B 1 318 ? 14.234 5.941 17.969 1 95.25 318 LYS B C 1
ATOM 5610 O O . LYS B 1 318 ? 13.055 6.172 18.234 1 95.25 318 LYS B O 1
ATOM 5615 N N . SER B 1 319 ? 15.062 6.898 17.578 1 95.81 319 SER B N 1
ATOM 5616 C CA . SER B 1 319 ? 14.664 8.305 17.516 1 95.81 319 SER B CA 1
ATOM 5617 C C . SER B 1 319 ? 13.656 8.555 16.406 1 95.81 319 SER B C 1
ATOM 5619 O O . SER B 1 319 ? 13.039 9.617 16.344 1 95.81 319 SER B O 1
ATOM 5621 N N . TYR B 1 320 ? 13.453 7.57 15.57 1 96.81 320 TYR B N 1
ATOM 5622 C CA . TYR B 1 320 ? 12.578 7.766 14.422 1 96.81 320 TYR B CA 1
ATOM 5623 C C . TYR B 1 320 ? 11.359 6.863 14.5 1 96.81 320 TYR B C 1
ATOM 5625 O O . TYR B 1 320 ? 10.609 6.734 13.531 1 96.81 320 TYR B O 1
ATOM 5633 N N . ILE B 1 321 ? 11.18 6.258 15.648 1 97.62 321 ILE B N 1
ATOM 5634 C CA . ILE B 1 321 ? 10.062 5.336 15.789 1 97.62 321 ILE B CA 1
ATOM 5635 C C . ILE B 1 321 ? 9.031 5.918 16.766 1 97.62 321 ILE B C 1
ATOM 5637 O O . ILE B 1 321 ? 9.367 6.246 17.906 1 97.62 321 ILE B O 1
ATOM 5641 N N . GLY B 1 322 ? 7.781 6.043 16.219 1 97.88 322 GLY B N 1
ATOM 5642 C CA . GLY B 1 322 ? 6.699 6.461 17.094 1 97.88 322 GLY B CA 1
ATOM 5643 C C . GLY B 1 322 ? 6.172 7.848 16.781 1 97.88 322 GLY B C 1
ATOM 5644 O O . GLY B 1 322 ? 6.922 8.711 16.312 1 97.88 322 GLY B O 1
ATOM 5645 N N . PHE B 1 323 ? 4.934 8.062 17.125 1 98.06 323 PHE B N 1
ATOM 5646 C CA . PHE B 1 323 ? 4.273 9.344 16.906 1 98.06 323 PHE B CA 1
ATOM 5647 C C . PHE B 1 323 ? 4.898 10.43 17.766 1 98.06 323 PHE B C 1
ATOM 5649 O O . PHE B 1 323 ? 5.098 11.562 17.312 1 98.06 323 PHE B O 1
ATOM 5656 N N . GLY B 1 324 ? 5.152 10.086 19 1 96.5 324 GLY B N 1
ATOM 5657 C CA . GLY B 1 324 ? 5.738 11.055 19.906 1 96.5 324 GLY B CA 1
ATOM 5658 C C . GLY B 1 324 ? 7.035 11.648 19.391 1 96.5 324 GLY B C 1
ATOM 5659 O O . GLY B 1 324 ? 7.25 12.859 19.484 1 96.5 324 GLY B O 1
ATOM 5660 N N . ARG B 1 325 ? 7.895 10.867 18.859 1 96.62 325 ARG B N 1
ATOM 5661 C CA . ARG B 1 325 ? 9.164 11.328 18.328 1 96.62 325 ARG B CA 1
ATOM 5662 C C . ARG B 1 325 ? 8.953 12.227 17.109 1 96.62 325 ARG B C 1
ATOM 5664 O O . ARG B 1 325 ? 9.648 13.227 16.938 1 96.62 325 ARG B O 1
ATOM 5671 N N . LEU B 1 326 ? 8.023 11.797 16.281 1 97.94 326 LEU B N 1
ATOM 5672 C CA . LEU B 1 326 ? 7.688 12.617 15.117 1 97.94 326 LEU B CA 1
ATOM 5673 C C . LEU B 1 326 ? 7.164 13.984 15.539 1 97.94 326 LEU B C 1
ATOM 5675 O O . LEU B 1 326 ? 7.59 15.008 15 1 97.94 326 LEU B O 1
ATOM 5679 N N . ARG B 1 327 ? 6.211 14.016 16.469 1 96.12 327 ARG B N 1
ATOM 5680 C CA . ARG B 1 327 ? 5.617 15.25 16.969 1 96.12 327 ARG B CA 1
ATOM 5681 C C . ARG B 1 327 ? 6.691 16.203 17.484 1 96.12 327 ARG B C 1
ATOM 5683 O O . ARG B 1 327 ? 6.711 17.375 17.109 1 96.12 327 ARG B O 1
ATOM 5690 N N . ASP B 1 328 ? 7.582 15.695 18.281 1 94.25 328 ASP B N 1
ATOM 5691 C CA . ASP B 1 328 ? 8.648 16.516 18.859 1 94.25 328 ASP B CA 1
ATOM 5692 C C . ASP B 1 328 ? 9.562 17.062 17.766 1 94.25 328 ASP B C 1
ATOM 5694 O O . ASP B 1 328 ? 9.969 18.234 17.812 1 94.25 328 ASP B O 1
ATOM 5698 N N . TYR B 1 329 ? 9.852 16.266 16.859 1 96.12 329 TYR B N 1
ATOM 5699 C CA . TYR B 1 329 ? 10.719 16.688 15.773 1 96.12 329 TYR B CA 1
ATOM 5700 C C . TYR B 1 329 ? 10.07 17.781 14.953 1 96.12 329 TYR B C 1
ATOM 5702 O O . TYR B 1 329 ? 10.711 18.781 14.625 1 96.12 329 TYR B O 1
ATOM 5710 N N . LEU B 1 330 ? 8.82 17.594 14.555 1 95.56 330 LEU B N 1
ATOM 5711 C CA . LEU B 1 330 ? 8.102 18.578 13.742 1 95.56 330 LEU B CA 1
ATOM 5712 C C . LEU B 1 330 ? 8.008 19.922 14.461 1 95.56 330 LEU B C 1
ATOM 5714 O O . LEU B 1 330 ? 8.195 20.969 13.852 1 95.56 330 LEU B O 1
ATOM 5718 N N . GLU B 1 331 ? 7.676 19.875 15.711 1 89.38 331 GLU B N 1
ATOM 5719 C CA . GLU B 1 331 ? 7.578 21.094 16.5 1 89.38 331 GLU B CA 1
ATOM 5720 C C . GLU B 1 331 ? 8.914 21.828 16.562 1 89.38 331 GLU B C 1
ATOM 5722 O O . GLU B 1 331 ? 8.977 23.047 16.391 1 89.38 331 GLU B O 1
ATOM 5727 N N . SER B 1 332 ? 9.938 21.047 16.781 1 90.75 332 SER B N 1
ATOM 5728 C CA . SER B 1 332 ? 11.281 21.609 16.844 1 90.75 332 SER B CA 1
ATOM 5729 C C . SER B 1 332 ? 11.703 22.188 15.5 1 90.75 332 SER B C 1
ATOM 5731 O O . SER B 1 332 ? 12.258 23.281 15.43 1 90.75 332 SER B O 1
ATOM 5733 N N . GLU B 1 333 ? 11.445 21.406 14.477 1 91.75 333 GLU B N 1
ATOM 5734 C CA . GLU B 1 333 ? 11.836 21.828 13.133 1 91.75 333 GLU B CA 1
ATOM 5735 C C . GLU B 1 333 ? 11.086 23.094 12.711 1 91.75 333 GLU B C 1
ATOM 5737 O O . GLU B 1 333 ? 11.672 23.984 12.094 1 91.75 333 GLU B O 1
ATOM 5742 N N . LEU B 1 334 ? 9.828 23.156 13.008 1 88.5 334 LEU B N 1
ATOM 5743 C CA . LEU B 1 334 ? 9.047 24.344 12.656 1 88.5 334 LEU B CA 1
ATOM 5744 C C . LEU B 1 334 ? 9.516 25.562 13.438 1 88.5 334 LEU B C 1
ATOM 5746 O O . LEU B 1 334 ? 9.602 26.656 12.891 1 88.5 334 LEU B O 1
ATOM 5750 N N . GLN B 1 335 ? 9.867 25.438 14.703 1 82.75 335 GLN B N 1
ATOM 5751 C CA . GLN B 1 335 ? 10.367 26.531 15.523 1 82.75 335 GLN B CA 1
ATOM 5752 C C . GLN B 1 335 ? 11.688 27.062 14.984 1 82.75 335 GLN B C 1
ATOM 5754 O O . GLN B 1 335 ? 11.922 28.266 14.984 1 82.75 335 GLN B O 1
ATOM 5759 N N . LYS B 1 336 ? 12.477 26.125 14.602 1 86 336 LYS B N 1
ATOM 5760 C CA . LYS B 1 336 ? 13.742 26.531 14 1 86 336 LYS B CA 1
ATOM 5761 C C . LYS B 1 336 ? 13.508 27.359 12.734 1 86 336 LYS B C 1
ATOM 5763 O O . LYS B 1 336 ? 14.172 28.375 12.531 1 86 336 LYS B O 1
ATOM 5768 N N . LYS B 1 337 ? 12.602 26.969 11.953 1 85.81 337 LYS B N 1
ATOM 5769 C CA . LYS B 1 337 ? 12.289 27.672 10.719 1 85.81 337 LYS B CA 1
ATOM 5770 C C . LYS B 1 337 ? 11.703 29.062 11.008 1 85.81 337 LYS B C 1
ATOM 5772 O O . LYS B 1 337 ? 11.984 30.016 10.297 1 85.81 337 LYS B O 1
ATOM 5777 N N . TYR B 1 338 ? 10.883 29.156 12.031 1 79.88 338 TYR B N 1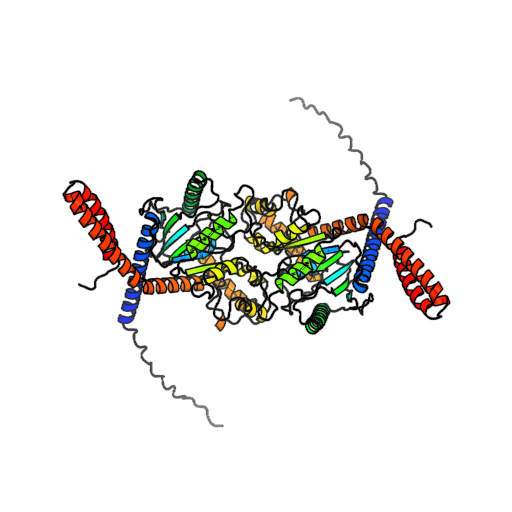
ATOM 5778 C CA . TYR B 1 338 ? 10.328 30.438 12.438 1 79.88 338 TYR B CA 1
ATOM 5779 C C . TYR B 1 338 ? 11.438 31.391 12.867 1 79.88 338 TYR B C 1
ATOM 5781 O O . TYR B 1 338 ? 11.43 32.562 12.492 1 79.88 338 TYR B O 1
ATOM 5789 N N . LYS B 1 339 ? 12.359 30.875 13.594 1 78.69 339 LYS B N 1
ATOM 5790 C CA . LYS B 1 339 ? 13.469 31.688 14.078 1 78.69 339 LYS B CA 1
ATOM 5791 C C . LYS B 1 339 ? 14.336 32.188 12.93 1 78.69 339 LYS B C 1
ATOM 5793 O O . LYS B 1 339 ? 14.734 33.344 12.906 1 78.69 339 LYS B O 1
ATOM 5798 N N . GLU B 1 340 ? 14.477 31.359 12 1 81.44 340 GLU B N 1
ATOM 5799 C CA . GLU B 1 340 ? 15.32 31.703 10.859 1 81.44 340 GLU B CA 1
ATOM 5800 C C . GLU B 1 340 ? 14.609 32.688 9.938 1 81.44 340 GLU B C 1
ATOM 5802 O O . GLU B 1 340 ? 15.258 33.562 9.32 1 81.44 340 GLU B O 1
ATOM 5807 N N . ALA B 1 341 ? 13.367 32.562 9.875 1 78.44 341 ALA B N 1
ATOM 5808 C CA . ALA B 1 341 ? 12.594 33.375 8.93 1 78.44 341 ALA B CA 1
ATOM 5809 C C . ALA B 1 341 ? 12.203 34.688 9.547 1 78.44 341 ALA B C 1
ATOM 5811 O O . ALA B 1 341 ? 11.844 35.625 8.836 1 78.44 341 ALA B O 1
ATOM 5812 N N . ALA B 1 342 ? 12.344 34.844 10.836 1 76.06 342 ALA B N 1
ATOM 5813 C CA . ALA B 1 342 ? 11.797 35.969 11.586 1 76.06 342 ALA B CA 1
ATOM 5814 C C . ALA B 1 342 ? 12.367 37.281 11.078 1 76.06 342 ALA B C 1
ATOM 5816 O O . ALA B 1 342 ? 11.617 38.219 10.797 1 76.06 342 ALA B O 1
ATOM 5817 N N . PRO B 1 343 ? 13.656 37.375 10.836 1 70.88 343 PRO B N 1
ATOM 5818 C CA . PRO B 1 343 ? 14.203 38.688 10.398 1 70.88 343 PRO B CA 1
ATOM 5819 C C . PRO B 1 343 ? 13.688 39.094 9.016 1 70.88 343 PRO B C 1
ATOM 5821 O O . PRO B 1 343 ? 13.297 40.25 8.828 1 70.88 343 PRO B O 1
ATOM 5824 N N . ALA B 1 344 ? 13.648 38.188 8.164 1 70.62 344 ALA B N 1
ATOM 5825 C CA . ALA B 1 344 ? 13.188 38.5 6.816 1 70.62 344 ALA B CA 1
ATOM 5826 C C . ALA B 1 344 ? 11.703 38.844 6.809 1 70.62 344 ALA B C 1
ATOM 5828 O O . ALA B 1 344 ? 11.273 39.719 6.055 1 70.62 344 ALA B O 1
ATOM 5829 N N . THR B 1 345 ? 10.992 38.156 7.57 1 71.38 345 THR B N 1
ATOM 5830 C CA . THR B 1 345 ? 9.562 38.406 7.652 1 71.38 345 THR B CA 1
ATOM 5831 C C . THR B 1 345 ? 9.297 39.812 8.242 1 71.38 345 THR B C 1
ATOM 5833 O O . THR B 1 345 ? 8.422 40.531 7.762 1 71.38 345 THR B O 1
ATOM 5836 N N . LEU B 1 346 ? 10.07 40.188 9.188 1 65.5 346 LEU B N 1
ATOM 5837 C CA . LEU B 1 346 ? 9.938 41.5 9.812 1 65.5 346 LEU B CA 1
ATOM 5838 C C . LEU B 1 346 ? 10.289 42.594 8.828 1 65.5 346 LEU B C 1
ATOM 5840 O O . LEU B 1 346 ? 9.617 43.625 8.781 1 65.5 346 LEU B O 1
ATOM 5844 N N . ALA B 1 347 ? 11.258 42.312 8.133 1 68.94 347 ALA B N 1
ATOM 5845 C CA . ALA B 1 347 ? 11.664 43.312 7.129 1 68.94 347 ALA B CA 1
ATOM 5846 C C . ALA B 1 347 ? 10.578 43.5 6.074 1 68.94 347 ALA B C 1
ATOM 5848 O O . ALA B 1 347 ? 10.305 44.625 5.656 1 68.94 347 ALA B O 1
ATOM 5849 N N . LEU B 1 348 ? 10.055 42.406 5.719 1 67.75 348 LEU B N 1
ATOM 5850 C CA . LEU B 1 348 ? 8.992 42.438 4.719 1 67.75 348 LEU B CA 1
ATOM 5851 C C . LEU B 1 348 ? 7.766 43.156 5.262 1 67.75 348 LEU B C 1
ATOM 5853 O O . LEU B 1 348 ? 7.121 43.938 4.543 1 67.75 348 LEU B O 1
ATOM 5857 N N . LEU B 1 349 ? 7.48 42.906 6.465 1 64.75 349 LEU B N 1
ATOM 5858 C CA . LEU B 1 349 ? 6.336 43.562 7.094 1 64.75 349 LEU B CA 1
ATOM 5859 C C . LEU B 1 349 ? 6.566 45.062 7.238 1 64.75 349 LEU B C 1
ATOM 5861 O O . LEU B 1 349 ? 5.652 45.844 7.027 1 64.75 349 LEU B O 1
ATOM 5865 N N . GLU B 1 350 ? 7.754 45.344 7.535 1 64.56 350 GLU B N 1
ATOM 5866 C CA . GLU B 1 350 ? 8.109 46.75 7.645 1 64.56 350 GLU B CA 1
ATOM 5867 C C . GLU B 1 350 ? 8.023 47.469 6.289 1 64.56 350 GLU B C 1
ATOM 5869 O O . GLU B 1 350 ? 7.555 48.594 6.199 1 64.56 350 GLU B O 1
ATOM 5874 N N . GLN B 1 351 ? 8.484 46.812 5.406 1 68.06 351 GLN B N 1
ATOM 5875 C CA . GLN B 1 351 ? 8.406 47.375 4.055 1 68.06 351 GLN B CA 1
ATOM 5876 C C . GLN B 1 351 ? 6.953 47.562 3.627 1 68.06 351 GLN B C 1
ATOM 5878 O O . GLN B 1 351 ? 6.602 48.594 3.068 1 68.06 351 GLN B O 1
ATOM 5883 N N . ARG B 1 352 ? 6.211 46.562 3.898 1 63 352 ARG B N 1
ATOM 5884 C CA . ARG B 1 352 ? 4.801 46.656 3.527 1 63 352 ARG B CA 1
ATOM 5885 C C . ARG B 1 352 ? 4.094 47.75 4.289 1 63 352 ARG B C 1
ATOM 5887 O O . ARG B 1 352 ? 3.227 48.438 3.738 1 63 352 ARG B O 1
ATOM 5894 N N . CYS B 1 353 ? 4.473 47.906 5.547 1 56.88 353 CYS B N 1
ATOM 5895 C CA . CYS B 1 353 ? 3.91 48.969 6.367 1 56.88 353 CYS B CA 1
ATOM 5896 C C . CYS B 1 353 ? 4.27 50.344 5.801 1 56.88 353 CYS B C 1
ATOM 5898 O O . CYS B 1 353 ? 3.426 51.25 5.754 1 56.88 353 CYS B O 1
ATOM 5900 N N . SER B 1 354 ? 5.426 50.344 5.426 1 62.72 354 SER B N 1
ATOM 5901 C CA . SER B 1 354 ? 5.887 51.625 4.84 1 62.72 354 SER B CA 1
ATOM 5902 C C . SER B 1 354 ? 5.148 51.906 3.539 1 62.72 354 SER B C 1
ATOM 5904 O O . SER B 1 354 ? 4.77 53.062 3.287 1 62.72 354 SER B O 1
ATOM 5906 N N . GLU B 1 355 ? 4.957 50.875 2.844 1 64.56 355 GLU B N 1
ATOM 5907 C CA . GLU B 1 355 ? 4.258 51.062 1.574 1 64.56 355 GLU B CA 1
ATOM 5908 C C . GLU B 1 355 ? 2.805 51.469 1.793 1 64.56 355 GLU B C 1
ATOM 5910 O O . GLU B 1 355 ? 2.295 52.344 1.103 1 64.56 355 GLU B O 1
ATOM 5915 N N . VAL B 1 356 ? 2.229 50.812 2.695 1 56.5 356 VAL B N 1
ATOM 5916 C CA . VAL B 1 356 ? 0.835 51.125 2.998 1 56.5 356 VAL B CA 1
ATOM 5917 C C . VAL B 1 356 ? 0.729 52.531 3.576 1 56.5 356 VAL B C 1
ATOM 5919 O O . VAL B 1 356 ? -0.197 53.281 3.246 1 56.5 356 VAL B O 1
ATOM 5922 N N . THR B 1 357 ? 1.678 52.875 4.414 1 58.41 357 THR B N 1
ATOM 5923 C CA . THR B 1 357 ? 1.716 54.219 4.996 1 58.41 357 THR B CA 1
ATOM 5924 C C . THR B 1 357 ? 1.914 55.281 3.91 1 58.41 357 THR B C 1
ATOM 5926 O O . THR B 1 357 ? 1.274 56.344 3.938 1 58.41 357 THR B O 1
ATOM 5929 N N . SER B 1 358 ? 2.713 54.906 3.035 1 61.53 358 SER B N 1
ATOM 5930 C CA . SER B 1 358 ? 2.949 55.812 1.923 1 61.53 358 SER B CA 1
ATOM 5931 C C . SER B 1 358 ? 1.715 55.938 1.037 1 61.53 358 SER B C 1
ATOM 5933 O O . SER B 1 358 ? 1.375 57.031 0.585 1 61.53 358 SER B O 1
ATOM 5935 N N . GLU B 1 359 ? 1.098 54.812 0.83 1 56.28 359 GLU B N 1
ATOM 5936 C CA . GLU B 1 359 ? -0.115 54.844 0.016 1 56.28 359 GLU B CA 1
ATOM 5937 C C . GLU B 1 359 ? -1.238 55.594 0.702 1 56.28 359 GLU B C 1
ATOM 5939 O O . GLU B 1 359 ? -1.979 56.344 0.049 1 56.28 359 GLU B O 1
ATOM 5944 N N . LEU B 1 360 ? -1.336 55.406 1.99 1 53.09 360 LEU B N 1
ATOM 5945 C CA . LEU B 1 360 ? -2.324 56.125 2.775 1 53.09 360 LEU B CA 1
ATOM 5946 C C . LEU B 1 360 ? -2.021 57.625 2.773 1 53.09 360 LEU B C 1
ATOM 5948 O O . LEU B 1 360 ? -2.938 58.438 2.691 1 53.09 360 LEU B O 1
ATOM 5952 N N . ALA B 1 361 ? -0.798 57.844 2.855 1 56.97 361 ALA B N 1
ATOM 5953 C CA . ALA B 1 361 ? -0.383 59.25 2.793 1 56.97 361 ALA B CA 1
ATOM 5954 C C . ALA B 1 361 ? -0.707 59.875 1.431 1 56.97 361 ALA B C 1
ATOM 5956 O O . ALA B 1 361 ? -1.173 61 1.347 1 56.97 361 ALA B O 1
ATOM 5957 N N . ARG B 1 362 ? -0.529 59.031 0.5 1 57.41 362 ARG B N 1
ATOM 5958 C CA . ARG B 1 362 ? -0.854 59.469 -0.847 1 57.41 362 ARG B CA 1
ATOM 5959 C C . ARG B 1 362 ? -2.361 59.625 -1.025 1 57.41 362 ARG B C 1
ATOM 5961 O O . ARG B 1 362 ? -2.826 60.594 -1.643 1 57.41 362 ARG B O 1
ATOM 5968 N N . MET B 1 363 ? -3.033 58.594 -0.503 1 49.06 363 MET B N 1
ATOM 5969 C CA . MET B 1 363 ? -4.492 58.656 -0.585 1 49.06 363 MET B CA 1
ATOM 5970 C C . MET B 1 363 ? -5.043 59.812 0.245 1 49.06 363 MET B C 1
ATOM 5972 O O . MET B 1 363 ? -5.98 60.469 -0.176 1 49.06 363 MET B O 1
ATOM 5976 N N . ASP B 1 364 ? -4.539 59.844 1.556 1 49.06 364 ASP B N 1
ATOM 5977 C CA . ASP B 1 364 ? -4.922 61 2.393 1 49.06 364 ASP B CA 1
ATOM 5978 C C . ASP B 1 364 ? -4.684 62.312 1.672 1 49.06 364 ASP B C 1
ATOM 5980 O O . ASP B 1 364 ? -5.508 63.219 1.756 1 49.06 364 ASP B O 1
ATOM 5984 N N . SER B 1 365 ? -3.562 62.25 1.139 1 49.78 365 SER B N 1
ATOM 5985 C CA . SER B 1 365 ? -3.307 63.469 0.362 1 49.78 365 SER B CA 1
ATOM 5986 C C . SER B 1 365 ? -4.352 63.656 -0.734 1 49.78 365 SER B C 1
ATOM 5988 O O . SER B 1 365 ? -4.793 64.75 -0.994 1 49.78 365 SER B O 1
ATOM 5990 N N . LYS B 1 366 ? -4.734 62.406 -1.089 1 45.34 366 LYS B N 1
ATOM 5991 C CA . LYS B 1 366 ? -5.797 62.469 -2.09 1 45.34 366 LYS B CA 1
ATOM 5992 C C . LYS B 1 366 ? -7.152 62.719 -1.435 1 45.34 366 LYS B C 1
ATOM 5994 O O . LYS B 1 366 ? -7.984 63.469 -1.974 1 45.34 366 LYS B O 1
ATOM 5999 N N . ILE B 1 367 ? -7.387 61.781 -0.333 1 40.97 367 ILE B N 1
ATOM 6000 C CA . ILE B 1 367 ? -8.641 61.906 0.4 1 40.97 367 ILE B CA 1
ATOM 6001 C C . ILE B 1 367 ? -8.688 63.25 1.106 1 40.97 367 ILE B C 1
ATOM 6003 O O . ILE B 1 367 ? -9.75 63.875 1.192 1 40.97 367 ILE B O 1
ATOM 6007 N N . GLN B 1 368 ? -7.586 63.594 1.981 1 41.97 368 GLN B N 1
ATOM 6008 C CA . GLN B 1 368 ? -7.68 65 2.486 1 41.97 368 GLN B CA 1
ATOM 6009 C C . GLN B 1 368 ? -8.234 65.938 1.422 1 41.97 368 GLN B C 1
ATOM 6011 O O . GLN B 1 368 ? -8.727 67 1.741 1 41.97 368 GLN B O 1
ATOM 6016 N N . ALA B 1 369 ? -8.008 65.625 0.232 1 37.84 369 ALA B N 1
ATOM 6017 C CA . ALA B 1 369 ? -8.891 66.375 -0.684 1 37.84 369 ALA B CA 1
ATOM 6018 C C . ALA B 1 369 ? -10.328 65.875 -0.543 1 37.84 369 ALA B C 1
ATOM 6020 O O . ALA B 1 369 ? -11.266 66.625 -0.768 1 37.84 369 ALA B O 1
ATOM 6021 N N . THR B 1 370 ? -10.648 64.438 -0.563 1 34 370 THR B N 1
ATOM 6022 C CA . THR B 1 370 ? -12.016 64 -0.284 1 34 370 THR B CA 1
ATOM 6023 C C . THR B 1 370 ? -12.156 63.531 1.163 1 34 370 THR B C 1
ATOM 6025 O O . THR B 1 370 ? -11.234 62.938 1.719 1 34 370 THR B O 1
ATOM 6028 N N . SER B 1 371 ? -13.039 63.906 2.201 1 32.94 371 SER B N 1
ATOM 6029 C CA . SER B 1 371 ? -13.398 63.781 3.611 1 32.94 371 SER B CA 1
ATOM 6030 C C . SER B 1 371 ? -13.305 62.344 4.082 1 32.94 371 SER B C 1
ATOM 6032 O O . SER B 1 371 ? -12.938 62.062 5.227 1 32.94 371 SER B O 1
ATOM 6034 N N . ASP B 1 372 ? -13.836 61.312 3.42 1 33.28 372 ASP B N 1
ATOM 6035 C CA . ASP B 1 372 ? -14.328 60.031 3.936 1 33.28 372 ASP B CA 1
ATOM 6036 C C . ASP B 1 372 ? -13.172 59.031 4.168 1 33.28 372 ASP B C 1
ATOM 6038 O O . ASP B 1 372 ? -13.383 57.938 4.68 1 33.28 372 ASP B O 1
ATOM 6042 N N . VAL B 1 373 ? -11.992 59.156 3.693 1 34.41 373 VAL B N 1
ATOM 6043 C CA . VAL B 1 373 ? -10.93 58.156 3.633 1 34.41 373 VAL B CA 1
ATOM 6044 C C . VAL B 1 373 ? -10.281 58 5.008 1 34.41 373 VAL B C 1
ATOM 6046 O O . VAL B 1 373 ? -9.406 57.156 5.203 1 34.41 373 VAL B O 1
ATOM 6049 N N . SER B 1 374 ? -10.539 58.812 6.031 1 34.25 374 SER B N 1
ATOM 6050 C CA . SER B 1 374 ? -9.914 58.688 7.348 1 34.25 374 SER B CA 1
ATOM 6051 C C . SER B 1 374 ? -10.242 57.344 8 1 34.25 374 SER B C 1
ATOM 6053 O O . SER B 1 374 ? -9.398 56.781 8.688 1 34.25 374 SER B O 1
ATOM 6055 N N . HIS B 1 375 ? -11.445 56.875 7.801 1 34.62 375 HIS B N 1
ATOM 6056 C CA . HIS B 1 375 ? -11.867 55.688 8.523 1 34.62 375 HIS B CA 1
ATOM 6057 C C . HIS B 1 375 ? -11.117 54.438 8.047 1 34.62 375 HIS B C 1
ATOM 6059 O O . HIS B 1 375 ? -10.703 53.625 8.859 1 34.62 375 HIS B O 1
ATOM 6065 N N . LEU B 1 376 ? -10.977 54.5 6.727 1 33.84 376 LEU B N 1
ATOM 6066 C CA . LEU B 1 376 ? -10.328 53.312 6.207 1 33.84 376 LEU B CA 1
ATOM 6067 C C . LEU B 1 376 ? -8.883 53.219 6.684 1 33.84 376 LEU B C 1
ATOM 6069 O O . LEU B 1 376 ? -8.406 52.125 7.027 1 33.84 376 LEU B O 1
ATOM 6073 N N . ARG B 1 377 ? -8.211 54.406 6.957 1 34.75 377 ARG B N 1
ATOM 6074 C CA . ARG B 1 377 ? -6.828 54.469 7.422 1 34.75 377 ARG B CA 1
ATOM 6075 C C . ARG B 1 377 ? -6.695 53.875 8.828 1 34.75 377 ARG B C 1
ATOM 6077 O O . ARG B 1 377 ? -5.758 53.125 9.109 1 34.75 377 ARG B O 1
ATOM 6084 N N . LYS B 1 378 ? -7.586 54.25 9.672 1 38.94 378 LYS B N 1
ATOM 6085 C CA . LYS B 1 378 ? -7.508 53.75 11.047 1 38.94 378 LYS B CA 1
ATOM 6086 C C . LYS B 1 378 ? -7.586 52.219 11.094 1 38.94 378 LYS B C 1
ATOM 6088 O O . LYS B 1 378 ? -6.84 51.594 11.836 1 38.94 378 LYS B O 1
ATOM 6093 N N . PHE B 1 379 ? -8.383 51.719 10.156 1 36.22 379 PHE B N 1
ATOM 6094 C CA . PHE B 1 379 ? -8.523 50.281 10.18 1 36.22 379 PHE B CA 1
ATOM 6095 C C . PHE B 1 379 ? -7.246 49.594 9.703 1 36.22 379 PHE B C 1
ATOM 6097 O O . PHE B 1 379 ? -6.785 48.625 10.305 1 36.22 379 PHE B O 1
ATOM 6104 N N . ALA B 1 380 ? -6.641 50.156 8.633 1 36.78 380 ALA B N 1
ATOM 6105 C CA . ALA B 1 380 ? -5.414 49.562 8.117 1 36.78 380 ALA B CA 1
ATOM 6106 C C . ALA B 1 380 ? -4.266 49.75 9.102 1 36.78 380 ALA B C 1
ATOM 6108 O O . ALA B 1 380 ? -3.498 48.812 9.344 1 36.78 380 ALA B O 1
ATOM 6109 N N . MET B 1 381 ? -4.137 50.875 9.734 1 40.19 381 MET B N 1
ATOM 6110 C CA . MET B 1 381 ? -3.064 51.156 10.688 1 40.19 381 MET B CA 1
ATOM 6111 C C . MET B 1 381 ? -3.219 50.281 11.93 1 40.19 381 MET B C 1
ATOM 6113 O O . MET B 1 381 ? -2.232 49.781 12.461 1 40.19 381 MET B O 1
ATOM 6117 N N . MET B 1 382 ? -4.395 50.156 12.359 1 40.62 382 MET B N 1
ATOM 6118 C CA . MET B 1 382 ? -4.621 49.312 13.531 1 40.62 382 MET B CA 1
ATOM 6119 C C . MET B 1 382 ? -4.27 47.844 13.227 1 40.62 382 MET B C 1
ATOM 6121 O O . MET B 1 382 ? -3.701 47.156 14.07 1 40.62 382 MET B O 1
ATOM 6125 N N . HIS B 1 383 ? -4.473 47.469 12.016 1 39.47 383 HIS B N 1
ATOM 6126 C CA . HIS B 1 383 ? -4.133 46.094 11.641 1 39.47 383 HIS B CA 1
ATOM 6127 C C . HIS B 1 383 ? -2.619 45.906 11.578 1 39.47 383 HIS B C 1
ATOM 6129 O O . HIS B 1 383 ? -2.094 44.938 12.094 1 39.47 383 HIS B O 1
ATOM 6135 N N . VAL B 1 384 ? -1.857 46.781 10.93 1 42.53 384 VAL B N 1
ATOM 6136 C CA . VAL B 1 384 ? -0.403 46.719 10.844 1 42.53 384 VAL B CA 1
ATOM 6137 C C . VAL B 1 384 ? 0.206 46.938 12.227 1 42.53 384 VAL B C 1
ATOM 6139 O O . VAL B 1 384 ? 1.136 46.25 12.633 1 42.53 384 VAL B O 1
ATOM 6142 N N . ALA B 1 385 ? -0.234 47.969 12.945 1 40.91 385 ALA B N 1
ATOM 6143 C CA . ALA B 1 385 ? 0.257 48.25 14.289 1 40.91 385 ALA B CA 1
ATOM 6144 C C . ALA B 1 385 ? -0.015 47.094 15.234 1 40.91 385 ALA B C 1
ATOM 6146 O O . ALA B 1 385 ? 0.817 46.781 16.078 1 40.91 385 ALA B O 1
ATOM 6147 N N . SER B 1 386 ? -1.135 46.469 15.109 1 38.31 386 SER B N 1
ATOM 6148 C CA . SER B 1 386 ? -1.43 45.312 15.953 1 38.31 386 SER B CA 1
ATOM 6149 C C . SER B 1 386 ? -0.51 44.125 15.625 1 38.31 386 SER B C 1
ATOM 6151 O O . SER B 1 386 ? -0.035 43.438 16.531 1 38.31 386 SER B O 1
ATOM 6153 N N . ILE B 1 387 ? -0.147 43.906 14.43 1 39 387 ILE B N 1
ATOM 6154 C CA . ILE B 1 387 ? 0.784 42.844 14.055 1 39 387 ILE B CA 1
ATOM 6155 C C . ILE B 1 387 ? 2.197 43.219 14.5 1 39 387 ILE B C 1
ATOM 6157 O O . ILE B 1 387 ? 2.926 42.375 15.039 1 39 387 ILE B O 1
ATOM 6161 N N . SER B 1 388 ? 2.701 44.438 14.195 1 36.25 388 SER B N 1
ATOM 6162 C CA . SER B 1 388 ? 4.047 44.875 14.547 1 36.25 388 SER B CA 1
ATOM 6163 C C . SER B 1 388 ? 4.23 44.938 16.062 1 36.25 388 SER B C 1
ATOM 6165 O O . SER B 1 388 ? 5.289 44.594 16.578 1 36.25 388 SER B O 1
ATOM 6167 N N . ASN B 1 389 ? 3.375 45.562 16.797 1 35.66 389 ASN B N 1
ATOM 6168 C CA . ASN B 1 389 ? 3.508 45.656 18.25 1 35.66 389 ASN B CA 1
ATOM 6169 C C . ASN B 1 389 ? 3.609 44.281 18.891 1 35.66 389 ASN B C 1
ATOM 6171 O O . ASN B 1 389 ? 4.293 44.125 19.906 1 35.66 389 ASN B O 1
ATOM 6175 N N . HIS B 1 390 ? 2.91 43.344 18.391 1 34.75 390 HIS B N 1
ATOM 6176 C CA . HIS B 1 390 ? 2.938 42 19 1 34.75 390 HIS B CA 1
ATOM 6177 C C . HIS B 1 390 ? 4.203 41.25 18.609 1 34.75 390 HIS B C 1
ATOM 6179 O O . HIS B 1 390 ? 4.641 40.344 19.344 1 34.75 390 HIS B O 1
ATOM 6185 N N . VAL B 1 391 ? 4.82 41.406 17.438 1 34.75 391 VAL B N 1
ATOM 6186 C CA . VAL B 1 391 ? 6.09 40.781 17.094 1 34.75 391 VAL B CA 1
ATOM 6187 C C . VAL B 1 391 ? 7.242 41.531 17.75 1 34.75 391 VAL B C 1
ATOM 6189 O O . VAL B 1 391 ? 8.211 40.906 18.203 1 34.75 391 VAL B O 1
ATOM 6192 N N . VAL B 1 392 ? 7.398 42.906 17.719 1 34.16 392 VAL B N 1
ATOM 6193 C CA . VAL B 1 392 ? 8.508 43.656 18.266 1 34.16 392 VAL B CA 1
ATOM 6194 C C . VAL B 1 392 ? 8.328 43.844 19.781 1 34.16 392 VAL B C 1
ATOM 6196 O O . VAL B 1 392 ? 7.398 44.5 20.219 1 34.16 392 VAL B O 1
ATOM 6199 N N . GLY B 1 393 ? 8.25 42.812 20.609 1 31.66 393 GLY B N 1
ATOM 6200 C CA . GLY B 1 393 ? 8.273 43.031 22.031 1 31.66 393 GLY B CA 1
ATOM 6201 C C . GLY B 1 393 ? 9.125 44.219 22.453 1 31.66 393 GLY B C 1
ATOM 6202 O O . GLY B 1 393 ? 9.82 44.781 21.609 1 31.66 393 GLY B O 1
ATOM 6203 N N . ASN B 1 394 ? 9.422 44.281 23.875 1 31.48 394 ASN B N 1
ATOM 6204 C CA . ASN B 1 394 ? 9.852 45.25 24.891 1 31.48 394 ASN B CA 1
ATOM 6205 C C . ASN B 1 394 ? 11.32 45.625 24.734 1 31.48 394 ASN B C 1
ATOM 6207 O O . ASN B 1 394 ? 12.195 45 25.328 1 31.48 394 ASN B O 1
ATOM 6211 N N . ARG B 1 395 ? 11.984 45.75 23.688 1 29.23 395 ARG B N 1
ATOM 6212 C CA . ARG B 1 395 ? 13.32 46.25 23.984 1 29.23 395 ARG B CA 1
ATOM 6213 C C . ARG B 1 395 ? 13.258 47.625 24.656 1 29.23 395 ARG B C 1
ATOM 6215 O O . ARG B 1 395 ? 14.148 47.969 25.422 1 29.23 395 ARG B O 1
ATOM 6222 N N . TYR B 1 396 ? 12.555 48.594 24.062 1 24.11 396 TYR B N 1
ATOM 6223 C CA . TYR B 1 396 ? 12.961 49.906 24.547 1 24.11 396 TYR B CA 1
ATOM 6224 C C . TYR B 1 396 ? 12.359 50.188 25.906 1 24.11 396 TYR B C 1
ATOM 6226 O O . TYR B 1 396 ? 12.484 51.312 26.422 1 24.11 396 TYR B O 1
ATOM 6234 N N . VAL B 1 397 ? 11.555 49.344 26.547 1 23.27 397 VAL B N 1
ATOM 6235 C CA . VAL B 1 397 ? 11.531 49.906 27.891 1 23.27 397 VAL B CA 1
ATOM 6236 C C . VAL B 1 397 ? 12.727 49.375 28.688 1 23.27 397 VAL B C 1
ATOM 6238 O O . VAL B 1 397 ? 13.078 48.188 28.594 1 23.27 397 VAL B O 1
#

Secondary structure (DSSP, 8-state):
----------------------HHHHHHHHHHHHHHHHHHHHHHHHHHHHHHTT-------EEEEEBTTSSHHHHHHHHHTS---GGG------S-EEEEEEE-TT-SS-EEEEBPTTSS-B-PPB--HHHHHHHHHHHHHHHHHHHT-S---PPEEEEEEETTS-SEEEEE-PPB-SSPPTTS-TTHHHHHHHHHHHHH-STTSEEEEEEETTS-GGG-STHHHHHHH-TT-SSEEEEEE-HHHHHTT--BHHHHHHHHTGGGSS-TT---EE-------S---HHHHHHHHHHHHHHHHHIIIIISBT---HHHHGGGBSHHHHHHHHHHHHHHHHHHHHHHHHHHHHHHHHHHHHHHHHHHHHHSSSTTHHHHHHHHHHHHHHHHHHHS-SS--/----------------------HHHHHHHHHHHHHHHHHHHHHHHHHHHHHHTT-------EEEEEBTTSSHHHHHHHHHTS---GGG------S-EEEEEEE-TT-SS-EEEEBPTTSS-B-PPB--HHHHHHHHHHHHHHHHHHHT-S---PPEEEEEEETTS-SEEEEE-PPB-SSPPTTS-TTHHHHHHHHHHHHH-STTSEEEEEEETTS-GGG-STHHHHHHH-TT-SSEEEEEE-HHHHHTT--BHHHHHHHHTGGGSS-TT---EE-------S---HHHHHHHHHHHHHHHHHIIIIISBT---HHHHGGGBSHHHHHHHHHHHHHHHHHHHHHHHHHHHHHHHHHHHHHHHHHHHHHSSSTTHHHHHHHHHHHHHHHHHHHS-SS--

InterPro domains:
  IPR001401 Dynamin, GTPase domain [SM00053] (36-272)
  IPR001401 Dynamin, GTPase domain [cd08771] (58-343)
  IPR022812 Dynamin [PR00195] (59-77)
  IPR022812 Dynamin [PR00195] (84-101)
  IPR022812 Dynamin [PR00195] (162-179)
  IPR022812 Dynamin [PR00195] (212-230)
  IPR022812 Dynamin [PR00195] (231-247)
  IPR022812 Dynamin [PTHR11566] (42-370)
  IPR027417 P-loop containing nucleoside triphosphate hydrolase [G3DSA:3.40.50.300] (26-391)
  IPR027417 P-loop containing nucleoside triphosphate hydrolase [SSF52540] (36-351)
  IPR030381 Dynamin-type guanine nucleotide-binding (G) domain [PS51718] (56-343)
  IPR045063 Dynamin, N-terminal [PF00350] (62-242)

Solvent-accessible surface area (backbone atoms only — not comparable to full-atom values): 43328 Å² total; per-residue (Å²): 136,85,75,80,68,80,72,74,79,77,72,75,80,76,79,76,74,73,75,69,83,55,73,60,59,57,51,48,52,49,50,52,48,52,50,50,50,48,52,50,51,51,50,50,52,50,49,43,43,23,63,37,65,71,44,90,68,90,57,63,34,34,35,40,42,38,42,59,86,21,44,67,67,60,49,51,27,58,52,53,36,42,71,37,67,58,68,86,47,81,66,65,54,43,39,29,34,36,39,38,34,36,56,29,81,86,28,87,56,62,42,28,28,40,42,41,90,81,33,67,48,61,53,71,73,44,69,51,38,67,52,50,32,50,51,55,49,50,54,50,50,55,51,28,63,73,66,74,40,84,59,47,79,68,63,44,45,36,39,36,33,16,46,71,18,55,69,44,47,40,32,42,46,45,42,44,40,76,45,49,55,83,91,46,58,76,58,46,29,56,51,46,50,51,48,51,48,63,70,57,55,52,82,59,35,34,36,36,40,34,35,41,44,82,57,45,77,44,55,47,72,62,57,56,64,48,35,73,71,40,72,80,44,82,51,48,44,42,33,28,20,55,31,63,66,45,55,60,62,46,54,42,24,69,61,46,45,41,57,71,56,49,74,59,73,67,43,92,86,51,74,55,29,39,24,41,66,71,53,73,79,65,93,66,54,46,67,54,48,45,48,43,39,53,47,44,34,51,48,53,54,47,36,42,55,69,62,18,52,88,16,54,62,53,88,80,46,49,77,31,47,22,49,68,43,49,53,53,47,52,42,50,52,50,52,52,44,47,64,66,42,44,63,61,51,51,51,51,49,49,49,49,47,50,48,50,51,50,48,46,50,51,40,37,62,49,21,76,69,49,85,76,56,58,61,59,48,54,54,53,48,49,51,51,49,54,54,48,53,66,70,57,61,79,66,90,109,134,86,92,84,91,84,90,75,83,76,74,76,79,79,79,74,76,71,76,71,81,54,72,60,59,57,50,49,53,50,51,52,50,51,49,50,51,48,51,49,51,47,49,50,53,50,48,45,43,22,63,37,67,71,44,90,65,89,60,62,36,33,35,41,41,39,43,58,87,22,43,68,68,60,50,51,26,59,51,52,35,41,72,38,67,59,66,85,49,83,67,65,54,43,41,29,35,37,38,39,32,37,56,29,82,85,27,87,55,59,41,28,27,40,42,41,90,80,34,67,50,62,53,72,71,45,68,51,38,68,52,50,31,50,50,54,48,49,55,50,50,55,52,28,64,74,67,73,41,84,59,47,80,69,62,46,44,36,40,36,33,16,47,73,20,55,70,44,47,39,33,43,48,45,43,45,41,74,44,49,55,86,91,46,58,77,57,46,28,56,51,47,48,51,47,51,47,62,71,56,54,52,82,58,35,34,38,37,37,35,36,42,44,81,57,46,77,44,55,46,73,63,57,57,62,47,35,72,70,38,72,79,45,83,53,48,46,42,34,28,21,54,30,64,66,44,54,57,62,46,54,42,24,68,61,46,45,42,56,71,56,48,72,60,72,67,45,93,88,51,73,54,31,40,24,42,66,69,55,73,79,66,95,67,54,47,68,54,49,45,49,43,38,53,47,44,34,51,48,53,53,46,37,42,55,68,61,16,52,87,16,56,62,55,90,80,46,49,78,31,48,23,49,68,42,50,54,54,46,52,42,50,53,50,51,52,44,47,63,68,41,43,64,61,50,50,50,50,50,49,50,50,48,48,49,50,50,48,48,46,48,51,39,38,60,50,20,75,68,45,85,77,53,60,61,60,48,54,54,54,48,50,53,52,48,55,54,48,55,64,66,56,66,79,65,89,112

Foldseek 3Di:
DDPPPPVPPPPPPPPPPPPDPDVVVVVVVVVVVVLLQLLLVLLLLVVLVCLLVVHDDLREAEEEAAAPPLCLQVLVCLLQLHALPLPVDPQFAQEKEKEFEHADLVCAAKWKWKADQNHSDTDHTDRDSPVVSVVSVVVQCVVCVVVVASHDHRYIYMYIYHNRHARHIYIYAGHADDADDVPHDGCNNVVSLVSSCVVLQRPLYAYEYGGELVDQLVRRPCVVSVCVRPVLCPRYAYEHEQLVVVLVVAAAAVVVQCSQCSVCNNHRVHGHAYEYADPDPDDDDSVVRNVRQVVVQVVSQVCQQPVYHVRYDCVVRVCRYGSVSVSVVNSVVSSVSSVVCVVVSLVVLVVVVVVVVVVLVVVCVVCVVVPPCVVVVVVVCCVSCVSNDSNPPDPPD/DDDDDDDPPPPPPDPPPPPDPDVVVVVVVVVVVVLLQLLLVLLVLVVLVCLLVVHDDLREAEEEAAAPPLCLQVLVCLLQLHALPLPVDPQFAQEKEKEFEHADLVCAAKWKWKADQNHSDTDHTDRDSPVVSVVSVVVQCVVCVVVVASHDHRYIYMYIYHNRHARHIYIYAGHADDADDPPHDGCNNVVSLVSSCVVLQRPLYAYEYGGELVAQLVRRPCVVSVCVRPVLCPRYAYEHEQLVVVLVVAAAAVVVQCSQCSVCNNHRVHGHAYEYADPDPDDDDSVVRNVRQVVVQVVSQVCQQPVYHVRYDCVVRVCRYGSVSVSVVNSVVSSVSSVVCVVVSLVVLVVVVVVVVVVLVVVCVVCVVVPPCVVVVVVVCCVSCVSNDSSPDDPPD

Radius of gyration: 34.99 Å; Cα contacts (8 Å, |Δi|>4): 1155; chains: 2; bounding box: 114×117×114 Å

Organism: Vigna mungo (NCBI:txid3915)

Nearest PDB structures (foldseek):
  8skn-assembly1_A  TM=7.473E-01  e=4.867E-19  Homo sapiens
  4p4u-assembly1_A-2  TM=7.200E-01  e=2.863E-19  Homo sapiens
  6jtg-assembly1_A-2  TM=7.553E-01  e=3.028E-18  Homo sapiens
  8ct1-assembly1_A  TM=7.844E-01  e=6.894E-17  Homo sapiens
  3w6p-assembly1_B  TM=6.350E-01  e=1.484E-16  Homo sapiens

pLDDT: mean 77.02, std 21.44, range [20.36, 98.31]